Protein AF-A0A651DUS1-F1 (afdb_monomer_lite)

Foldseek 3Di:
DQQQLLAWEALCLLVAQLCCVVFVGDTDDPLVNGPNWFFDWDFDDPVCQQPPALLLLLLLLLCLQQEACQFDPPVDQHDFDLAKHVHCRSPVVFHCNLSNCLQPPPPAHLPDPPHPTPVPDDPVSNVSSRVSLVVLQAVLQLLLVLLSRDCPNDPSSVVLVVLLLLLLCQQLVVDQDDDQPDDRDPRPDQAPQFDTAFADDDDPDPPDGDHDNDPVQLALLSSLLSLLQRLLRHDPVCNQSSQNSSSSLVSLLVSQLSLLLLQQQLDLDDPDPDCPPPNPPPCPDDDPDDGPPDRSSCSSYDSHHSPNSNNSSAHEDPDPCQPQHPCCVSVVNVPVPDPDPVVVVSSCVSCPSVSGSDHQYDDNVSPPSPPSVSSVSSHIHGDDPVPDLFDKDWPAWDFTCFDLAFNKGWYQHNGDQPSDNLFFLLLGRPRHTIIMGGQWTKDWFQQLLLLDIAIAIEGELVRQQADDHPNHGNQDADPVLLGDEAEDEDSNFFFQLSMHYHQLDDECVQQVDPVCLFPPLSNAWDDDPQDNSPTHAGHADPPRSDGCHLASQADDPPGHLYYYEYHPQQFQQHPVLRQAGYHYAYQHEYEYEFAHQFWAQDVVHDGDDQAPDDQDPVNPCVLVGFHGDPLTLDSVRTRGHAAAYAYQAYAYHFSLAFRQDLVLLQVDLPPDQDSDSNCVNNVSPPFSSDHSNLSHWGWNDHWPPPDNTGDDDDDDIKDFAFPSLSRSNGHGDADSVRFGWIFDRPDSDDPVGIDGAPPDPVTDIADLQHQTDFTEHDEHAHEHAYEYAFEDDDVLFDSCPPLPRHPYQGEYQAYHYEAHYHYDYHRRRSSRTQFPQAHHSPDDRDNDGRRRRYDRYHYHYYYRCSCVVGPQHPVRVVVPDPDPDDDDPDDDQPCPRSSNLSSQVSDPPHPRD

Secondary structure (DSSP, 8-state):
-HHHHTEEE-S-TT--SSGGGT-S----BTTTTBS-SS--B----GGGGSTT-HHHHHHHHHHHHH--TT--TTSSPPP-SSS-BS-HHHHTT---HHHHHHHH-TTT-TTSTTS-GGGGS-HHHHHHHHHHHHHHHHHHHHHHHHHT--TTSSHHHHHHHHHHHHHHHHHTT--SSSSSTT----PPPPPTT---S-EEEE-SSTT-EEE---GGG--HHHHHHHHHHHHHHS-GGGHHHHHHHHHHHHHHHHHHHHHHHHHHTT--S---S-TTSS-GGG--SS-S---TT--TTGGG--SS-SSTTHHHHS--TT-TT-SS---TTGGGSTTTT---HHHHHHHHHHT-TT-PPPP----TT-S-GGG-HHHHHH--PBPPGGG-SS--EEEEE-S-S--SS--EEEEESSS-S----TT-TT----S-SEEEE-SEEEEEEEETTTTEEEEEEEEEHHHHHHSEETTEESS---TTS--EEEEE--TT-B-GGG-B--B-SS-HHHHSSHHHHHH-GGGS-B--SS-GGG-BBPPPPTTT---SGGGSSS--TT-B--EEEEESTT----TT--S--EEEEESS-EEEES-BS--BSSTT--B--SBSSPPPTTSTTGGG---B-TTTT-TTT-----EEEEES-EEEE-TT-----TTHHHH---TTS--TTHHHHHT-TTSTT--GGGGS--BSS------TTS----SS--EE-BSSSS-TTSPBPB-TTSPBEEE-TT-SS-GGGEEETTSSTT--BPPTTS-PPPPBPPP-EEEEEEEEEEPPPBTTB---TGGGSSEE-SB-SEEEEEEEEEEEEE-SSS---SS-SS-STTPPPPSS----S-BPPEEEEEE-GGGGTSPPPTTGGG-----SS--TT--PPPTT-HHHHHHHHTSTT----

pLDDT: mean 75.38, std 17.41, range [25.36, 97.81]

Sequence (913 aa):
TLARAATFQNLNIGNWGGINADYPLVISNFFNGTGTNGWEFEAPNRAAFNPGSPTMRALANLANYAGDPNGGSPSFPPVQDTFVHPYPSMAMWGDFSILRRILNSDDGGIADANFNGYNDLSPADKATLHTAACTLGMLAYNVDYMLKFDYTANANTTGDMRLLADRVLQLYGVGPRSVLGGAGYNIAAVPAGAPGGRPVTLDDNATNYDFNNEPDSFTPDNILYGLKLWRHRTAAANRPEFDRLIALAEIISTREQIIRDLRWGFRYDDVGAQPGCFDPSSITGGNFYGLADTESLGGLCTSYPKYPILYALFPGRDRSDRAGGTDNANLRDARDRAPATNYRAYIQGVNNANVVYREIAYDTTFNDLTNDSDISEIALRPRPRNNWVLPNANAGNGNNPTHPIEVRIKECLTALCDSVDPRTASGVSPDTGTLVQIPFKDSALMNGREMMSVRVLDIDLDLLRSSPYRGNFWMPVNGNDTGGVVYAFREDAVSEGAIVRPRSGGTWGACGNNTALQNNQNCRMRAGADNAYLSTDPPLNTTNGISPKPVDYAPDPDRRPHGFRLRKGAVLMRPNRAQSGLTFISDNPVYMQGNFNLHQTAPNGQRLEEFNELLNDNFNNFYNRTNLDRRFSRPDQDLWRPSEILADAITTLPDNYCDGTLEEGFLTAGNNGNAGNTTAKYNCAGNNSATSYLNQNRPRSLPQARNDTTMPSTARGQRWMRENPLDLTSPIRVTKDANPVKMSPDDWSEEGSREEYGLTNREVYYQFSDAKPRLGGTEVRQNAIVVSGLVPSRPRQSYGGLHNFPRFLTTWPRQFLTGSFIQLTFSRYATAPFDQSAWEPGELPAAAELINYYSPPDRRWGYDVGLQYAPAGPLASRFISAENTRNEFYSEPPADDPYMLTLCRAIPGSNCN

Radius of gyration: 30.15 Å; chains: 1; bounding box: 77×71×92 Å

Structure (mmCIF, N/CA/C/O backbone):
data_AF-A0A651DUS1-F1
#
_entry.id   AF-A0A651DUS1-F1
#
loop_
_atom_site.group_PDB
_atom_site.id
_atom_site.type_symbol
_atom_site.label_atom_id
_atom_site.label_alt_id
_atom_site.label_comp_id
_atom_site.label_asym_id
_atom_site.label_entity_id
_atom_site.label_seq_id
_atom_site.pdbx_PDB_ins_code
_atom_site.Cartn_x
_atom_site.Cartn_y
_atom_site.Cartn_z
_atom_site.occupancy
_atom_site.B_iso_or_equiv
_atom_site.auth_seq_id
_atom_site.auth_comp_id
_atom_site.auth_asym_id
_atom_site.auth_atom_id
_atom_site.pdbx_PDB_model_num
ATOM 1 N N . THR A 1 1 ? 4.165 9.658 -8.363 1.00 60.81 1 THR A N 1
ATOM 2 C CA . THR A 1 1 ? 3.331 10.114 -7.221 1.00 60.81 1 THR A CA 1
ATOM 3 C C . THR A 1 1 ? 2.097 9.226 -7.099 1.00 60.81 1 THR A C 1
ATOM 5 O O . THR A 1 1 ? 1.692 8.649 -8.103 1.00 60.81 1 THR A O 1
ATOM 8 N N . LEU A 1 2 ? 1.470 9.117 -5.917 1.00 69.00 2 LEU A N 1
ATOM 9 C CA . LEU A 1 2 ? 0.228 8.335 -5.727 1.00 69.00 2 LEU A CA 1
ATOM 10 C C . LEU A 1 2 ? -0.917 8.783 -6.653 1.00 69.00 2 LEU A C 1
ATOM 12 O O . LEU A 1 2 ? -1.710 7.961 -7.101 1.00 69.00 2 LEU A O 1
ATOM 16 N N . ALA A 1 3 ? -0.979 10.078 -6.981 1.00 74.19 3 ALA A N 1
ATOM 17 C CA . ALA A 1 3 ? -1.953 10.606 -7.931 1.00 74.19 3 ALA A CA 1
ATOM 18 C C . ALA A 1 3 ? -1.762 10.021 -9.342 1.00 74.19 3 ALA A C 1
ATOM 20 O O . ALA A 1 3 ? -2.735 9.576 -9.945 1.00 74.19 3 ALA A O 1
ATOM 21 N N . ARG A 1 4 ? -0.517 9.948 -9.838 1.00 77.94 4 ARG A N 1
ATOM 22 C CA . ARG A 1 4 ? -0.184 9.333 -11.137 1.00 77.94 4 ARG A CA 1
ATOM 23 C C . ARG A 1 4 ? -0.474 7.826 -11.153 1.00 77.94 4 ARG A C 1
ATOM 25 O O . ARG A 1 4 ? -1.018 7.325 -12.129 1.00 77.94 4 ARG A O 1
ATOM 32 N N . ALA A 1 5 ? -0.201 7.130 -10.048 1.00 83.31 5 ALA A N 1
ATOM 33 C CA . ALA A 1 5 ? -0.525 5.709 -9.906 1.00 83.31 5 ALA A CA 1
ATOM 34 C C . ALA A 1 5 ? -2.042 5.439 -9.943 1.00 83.31 5 ALA A C 1
ATOM 36 O O . ALA A 1 5 ? -2.469 4.421 -10.471 1.00 83.31 5 ALA A O 1
ATOM 37 N N . ALA A 1 6 ? -2.862 6.356 -9.422 1.00 87.06 6 ALA A N 1
ATOM 38 C CA . ALA A 1 6 ? -4.326 6.264 -9.428 1.00 87.06 6 ALA A CA 1
ATOM 39 C C . ALA A 1 6 ? -4.986 6.947 -10.646 1.00 87.06 6 ALA A C 1
ATOM 41 O O . ALA A 1 6 ? -6.191 7.206 -10.633 1.00 87.06 6 ALA A O 1
ATOM 42 N N . THR A 1 7 ? -4.195 7.291 -11.664 1.00 85.00 7 THR A N 1
ATOM 43 C CA . THR A 1 7 ? -4.650 7.922 -12.905 1.00 85.00 7 THR A CA 1
ATOM 44 C C . THR A 1 7 ? -4.389 6.974 -14.070 1.00 85.00 7 THR A C 1
ATOM 46 O O . THR A 1 7 ? -3.244 6.614 -14.331 1.00 85.00 7 THR A O 1
ATOM 49 N N . PHE A 1 8 ? -5.451 6.585 -14.766 1.00 87.38 8 PHE A N 1
ATOM 50 C CA . PHE A 1 8 ? -5.455 5.612 -15.850 1.00 87.38 8 PHE A CA 1
ATOM 51 C C . PHE A 1 8 ? -5.741 6.315 -17.168 1.00 87.38 8 PHE A C 1
ATOM 53 O O . PHE A 1 8 ? -6.724 7.045 -17.286 1.00 87.38 8 PHE A O 1
ATOM 60 N N . GLN A 1 9 ? -4.898 6.078 -18.166 1.00 83.06 9 GLN A N 1
ATOM 61 C CA . GLN A 1 9 ? -5.040 6.645 -19.505 1.00 83.06 9 GLN A CA 1
ATOM 62 C C . GLN A 1 9 ? -4.767 5.574 -20.551 1.00 83.06 9 GLN A C 1
ATOM 64 O O . GLN A 1 9 ? -3.975 4.674 -20.292 1.00 83.06 9 GLN A O 1
ATOM 69 N N . ASN A 1 10 ? -5.375 5.674 -21.733 1.00 81.31 10 ASN A N 1
ATOM 70 C CA . ASN A 1 10 ? -5.013 4.778 -22.830 1.00 81.31 10 ASN A CA 1
ATOM 71 C C . ASN A 1 10 ? -3.606 5.131 -23.340 1.00 81.31 10 ASN A C 1
ATOM 73 O O . ASN A 1 10 ? -3.411 6.170 -23.972 1.00 81.31 10 ASN A O 1
ATOM 77 N N . LEU A 1 11 ? -2.633 4.266 -23.057 1.00 78.00 11 LEU A N 1
ATOM 78 C CA . LEU A 1 11 ? -1.240 4.430 -23.468 1.00 78.00 11 LEU A CA 1
ATOM 79 C C . LEU A 1 11 ? -1.055 4.193 -24.974 1.00 78.00 11 LEU A C 1
ATOM 81 O O . LEU A 1 11 ? -0.164 4.795 -25.560 1.00 78.00 11 LEU A O 1
ATOM 85 N N . ASN A 1 12 ? -1.920 3.403 -25.625 1.00 80.69 12 ASN A N 1
ATOM 86 C CA . ASN A 1 12 ? -1.886 3.179 -27.075 1.00 80.69 12 ASN A CA 1
ATOM 87 C C . ASN A 1 12 ? -2.891 4.064 -27.835 1.00 80.69 12 ASN A C 1
ATOM 89 O O . ASN A 1 12 ? -3.723 3.583 -28.611 1.00 80.69 12 ASN A O 1
ATOM 93 N N . ILE A 1 13 ? -2.849 5.377 -27.600 1.00 77.38 13 ILE A N 1
ATOM 94 C CA . ILE A 1 13 ? -3.833 6.316 -28.164 1.00 77.38 13 ILE A CA 1
ATOM 95 C C . ILE A 1 13 ? -3.790 6.406 -29.701 1.00 77.38 13 ILE A C 1
ATOM 97 O O . ILE A 1 13 ? -4.801 6.734 -30.319 1.00 77.38 13 ILE A O 1
ATOM 101 N N . GLY A 1 14 ? -2.654 6.094 -30.336 1.00 77.62 14 GLY A N 1
ATOM 102 C CA . GLY A 1 14 ? -2.517 6.111 -31.796 1.00 77.62 14 GLY A CA 1
ATOM 103 C C . GLY A 1 14 ? -2.794 4.781 -32.501 1.00 77.62 14 GLY A C 1
ATOM 104 O O . GLY A 1 14 ? -2.657 4.722 -33.722 1.00 77.62 14 GLY A O 1
ATOM 105 N N . ASN A 1 15 ? -3.221 3.735 -31.778 1.00 82.69 15 ASN A N 1
ATOM 106 C CA . ASN A 1 15 ? -3.435 2.393 -32.341 1.00 82.69 15 ASN A CA 1
ATOM 107 C C . ASN A 1 15 ? -2.172 1.856 -33.046 1.00 82.69 15 ASN A C 1
ATOM 109 O O . ASN A 1 15 ? -2.189 1.440 -34.209 1.00 82.69 15 ASN A O 1
ATOM 113 N N . TRP A 1 16 ? -1.056 1.919 -32.327 1.00 83.00 16 TRP A N 1
ATOM 114 C CA . TRP A 1 16 ? 0.252 1.495 -32.795 1.00 83.00 16 TRP A CA 1
ATOM 115 C C . TRP A 1 16 ? 0.489 0.002 -32.555 1.00 83.00 16 TRP A C 1
ATOM 117 O O . TRP A 1 16 ? -0.174 -0.618 -31.719 1.00 83.00 16 TRP A O 1
ATOM 127 N N . GLY A 1 17 ? 1.449 -0.572 -33.275 1.00 77.06 17 GLY A N 1
ATOM 128 C CA . GLY A 1 17 ? 2.018 -1.879 -32.947 1.00 77.06 17 GLY A CA 1
ATOM 129 C C . GLY A 1 17 ? 1.202 -3.099 -33.373 1.00 77.06 17 GLY A C 1
ATOM 130 O O . GLY A 1 17 ? 1.686 -4.208 -33.223 1.00 77.06 17 GLY A O 1
ATOM 131 N N . GLY A 1 18 ? -0.034 -2.939 -33.866 1.00 76.19 18 GLY A N 1
ATOM 132 C CA . GLY A 1 18 ? -0.893 -4.064 -34.293 1.00 76.19 18 GLY A CA 1
ATOM 133 C C . GLY A 1 18 ? -1.456 -4.934 -33.156 1.00 76.19 18 GLY A C 1
ATOM 134 O O . GLY A 1 18 ? -2.296 -5.793 -33.391 1.00 76.19 18 GLY A O 1
ATOM 135 N N . ILE A 1 19 ? -1.066 -4.656 -31.915 1.00 73.19 19 ILE A N 1
ATOM 136 C CA . ILE A 1 19 ? -1.353 -5.435 -30.702 1.00 73.19 19 ILE A CA 1
ATOM 137 C C . ILE A 1 19 ? -2.750 -5.225 -30.097 1.00 73.19 19 ILE A C 1
ATOM 139 O O . ILE A 1 19 ? -3.120 -5.899 -29.141 1.00 73.19 19 ILE A O 1
ATOM 143 N N . ASN A 1 20 ? -3.565 -4.317 -30.638 1.00 72.38 20 ASN A N 1
ATOM 144 C CA . ASN A 1 20 ? -4.848 -3.941 -30.027 1.00 72.38 20 ASN A CA 1
ATOM 145 C C . ASN A 1 20 ? -5.927 -5.034 -30.049 1.00 72.38 20 ASN A C 1
ATOM 147 O O . ASN A 1 20 ? -6.879 -4.952 -29.276 1.00 72.38 20 ASN A O 1
ATOM 151 N N . ALA A 1 21 ? -5.799 -6.050 -30.906 1.00 69.94 21 ALA A N 1
ATOM 152 C CA . ALA A 1 21 ? -6.686 -7.213 -30.862 1.00 69.94 21 ALA A CA 1
ATOM 153 C C . ALA A 1 21 ? -6.440 -8.066 -29.602 1.00 69.94 21 ALA A C 1
ATOM 155 O O . ALA A 1 21 ? -7.393 -8.551 -28.993 1.00 69.94 21 ALA A O 1
ATOM 156 N N . ASP A 1 22 ? -5.177 -8.188 -29.188 1.00 68.31 22 ASP A N 1
ATOM 157 C CA . ASP A 1 22 ? -4.763 -8.982 -28.029 1.00 68.31 22 ASP A CA 1
ATOM 158 C C . ASP A 1 22 ? -4.782 -8.169 -26.724 1.00 68.31 22 ASP A C 1
ATOM 160 O O . ASP A 1 22 ? -5.111 -8.705 -25.662 1.00 68.31 22 ASP A O 1
ATOM 164 N N . TYR A 1 23 ? -4.493 -6.866 -26.809 1.00 74.00 23 TYR A N 1
ATOM 165 C CA . TYR A 1 23 ? -4.450 -5.914 -25.694 1.00 74.00 23 TYR A CA 1
ATOM 166 C C . TYR A 1 23 ? -5.392 -4.737 -25.981 1.00 74.00 23 TYR A C 1
ATOM 168 O O . TYR A 1 23 ? -4.940 -3.644 -26.325 1.00 74.00 23 TYR A O 1
ATOM 176 N N . PRO A 1 24 ? -6.716 -4.921 -25.838 1.00 61.84 24 PRO A N 1
ATOM 177 C CA . PRO A 1 24 ? -7.699 -3.904 -26.218 1.00 61.84 24 PRO A CA 1
ATOM 178 C C . PRO A 1 24 ? -7.652 -2.638 -25.348 1.00 61.84 24 PRO A C 1
ATOM 180 O O . PRO A 1 24 ? -8.276 -1.635 -25.694 1.00 61.84 24 PRO A O 1
ATOM 183 N N . LEU A 1 25 ? -6.950 -2.672 -24.209 1.00 68.94 25 LEU A N 1
ATOM 184 C CA . LEU A 1 25 ? -6.813 -1.538 -23.303 1.00 68.94 25 LEU A CA 1
ATOM 185 C C . LEU A 1 25 ? -5.480 -1.591 -22.549 1.00 68.94 25 LEU A C 1
ATOM 187 O O . LEU A 1 25 ? -5.292 -2.450 -21.692 1.00 68.94 25 LEU A O 1
ATOM 191 N N . VAL A 1 26 ? -4.581 -0.638 -22.811 1.00 72.75 26 VAL A N 1
ATOM 192 C CA . VAL A 1 26 ? -3.295 -0.528 -22.101 1.00 72.75 26 VAL A CA 1
ATOM 193 C C . VAL A 1 26 ? -3.309 0.721 -21.251 1.00 72.75 26 VAL A C 1
ATOM 195 O O . VAL A 1 26 ? -3.179 1.833 -21.748 1.00 72.75 26 VAL A O 1
ATOM 198 N N . ILE A 1 27 ? -3.521 0.518 -19.959 1.00 72.94 27 ILE A N 1
ATOM 199 C CA . ILE A 1 27 ? -3.830 1.593 -19.005 1.00 72.94 27 ILE A CA 1
ATOM 200 C C . ILE A 1 27 ? -2.895 1.646 -17.805 1.00 72.94 27 ILE A C 1
ATOM 202 O O . ILE A 1 27 ? -2.943 2.602 -17.033 1.00 72.94 27 ILE A O 1
ATOM 206 N N . SER A 1 28 ? -2.040 0.637 -17.674 1.00 86.94 28 SER A N 1
ATOM 207 C CA . SER A 1 28 ? -1.075 0.491 -16.594 1.00 86.94 28 SER A CA 1
ATOM 208 C C . SER A 1 28 ? 0.322 0.414 -17.179 1.00 86.94 28 SER A C 1
ATOM 210 O O . SER A 1 28 ? 0.547 -0.310 -18.149 1.00 86.94 28 SER A O 1
ATOM 212 N N . ASN A 1 29 ? 1.255 1.137 -16.575 1.00 84.44 29 ASN A N 1
ATOM 213 C CA . ASN A 1 29 ? 2.681 0.999 -16.818 1.00 84.44 29 ASN A CA 1
ATOM 214 C C . ASN A 1 29 ? 3.400 0.959 -15.458 1.00 84.44 29 ASN A C 1
ATOM 216 O O . ASN A 1 29 ? 3.602 1.984 -14.801 1.00 84.44 29 ASN A O 1
ATOM 220 N N . PHE A 1 30 ? 3.773 -0.250 -15.031 1.00 86.44 30 PHE A N 1
ATOM 221 C CA . PHE A 1 30 ? 4.475 -0.502 -13.770 1.00 86.44 30 PHE A CA 1
ATOM 222 C C . PHE A 1 30 ? 5.919 0.018 -13.775 1.00 86.44 30 PHE A C 1
ATOM 224 O O . PHE A 1 30 ? 6.453 0.323 -12.712 1.00 86.44 30 PHE A O 1
ATOM 231 N N . PHE A 1 31 ? 6.518 0.212 -14.952 1.00 85.06 31 PHE A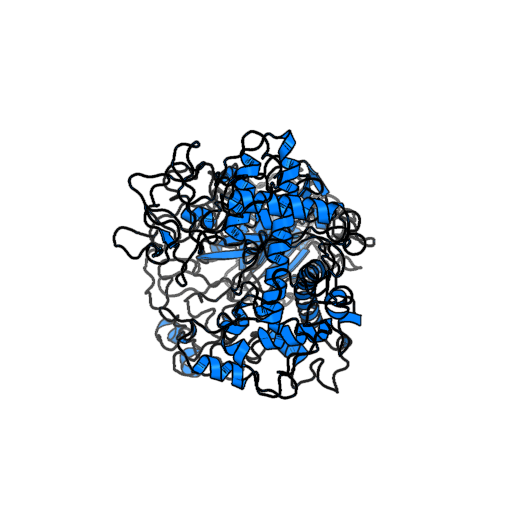 N 1
ATOM 232 C CA . PHE A 1 31 ? 7.879 0.727 -15.116 1.00 85.06 31 PHE A CA 1
ATOM 233 C C . PHE A 1 31 ? 7.983 2.239 -14.873 1.00 85.06 31 PHE A C 1
ATOM 235 O O . PHE A 1 31 ? 9.024 2.721 -14.420 1.00 85.06 31 PHE A O 1
ATOM 242 N N . ASN A 1 32 ? 6.905 2.989 -15.133 1.00 76.38 32 ASN A N 1
ATOM 243 C CA . ASN A 1 32 ? 6.836 4.438 -14.903 1.00 76.38 32 ASN A CA 1
ATOM 244 C C . ASN A 1 32 ? 5.833 4.856 -13.801 1.00 76.38 32 ASN A C 1
ATOM 246 O O . ASN A 1 32 ? 5.690 6.048 -13.515 1.00 76.38 32 ASN A O 1
ATOM 250 N N . GLY A 1 33 ? 5.135 3.895 -13.182 1.00 79.19 33 GLY A N 1
ATOM 251 C CA . GLY A 1 33 ? 4.197 4.125 -12.079 1.00 79.19 33 GLY A CA 1
ATOM 252 C C . GLY A 1 33 ? 2.897 4.836 -12.477 1.00 79.19 33 GLY A C 1
ATOM 253 O O . GLY A 1 33 ? 2.313 5.539 -11.646 1.00 79.19 33 GLY A O 1
ATOM 254 N N . THR A 1 34 ? 2.457 4.703 -13.732 1.00 79.50 34 THR A N 1
ATOM 255 C CA . THR A 1 34 ? 1.201 5.290 -14.239 1.00 79.50 34 THR A CA 1
ATOM 256 C C . THR A 1 34 ? 0.094 4.246 -14.246 1.00 79.50 34 THR A C 1
ATOM 258 O O . THR A 1 34 ? 0.290 3.161 -14.788 1.00 79.50 34 THR A O 1
ATOM 261 N N . GLY A 1 35 ? -1.065 4.565 -13.662 1.00 85.50 35 GLY A N 1
ATOM 262 C CA . GLY A 1 35 ? -2.218 3.659 -13.657 1.00 85.50 35 GLY A CA 1
ATOM 263 C C . GLY A 1 35 ? -1.918 2.303 -13.012 1.00 85.50 35 GLY A C 1
ATOM 264 O O . GLY A 1 35 ? -2.227 1.263 -13.579 1.00 85.50 35 GLY A O 1
ATOM 265 N N . THR A 1 36 ? -1.263 2.282 -11.856 1.00 88.88 36 THR A N 1
ATOM 266 C CA . THR A 1 36 ? -0.846 1.054 -11.154 1.00 88.88 36 THR A CA 1
ATOM 267 C C . THR A 1 36 ? -1.645 0.777 -9.878 1.00 88.88 36 THR A C 1
ATOM 269 O O . THR A 1 36 ? -1.333 -0.164 -9.155 1.00 88.88 36 THR A O 1
ATOM 272 N N . ASN A 1 37 ? -2.660 1.589 -9.564 1.00 90.75 37 ASN A N 1
ATOM 273 C CA . ASN A 1 37 ? -3.362 1.532 -8.283 1.00 90.75 37 ASN A CA 1
ATOM 274 C C . ASN A 1 37 ? -4.880 1.707 -8.429 1.00 90.75 37 ASN A C 1
ATOM 276 O O . ASN A 1 37 ? -5.355 2.799 -8.746 1.00 90.75 37 ASN A O 1
ATOM 280 N N . GLY A 1 38 ? -5.630 0.640 -8.140 1.00 91.06 38 GLY A N 1
ATOM 281 C CA . GLY A 1 38 ? -7.093 0.670 -8.046 1.00 91.06 38 GLY A CA 1
ATOM 282 C C . GLY A 1 38 ? -7.861 0.158 -9.270 1.00 91.06 38 GLY A C 1
ATOM 283 O O . GLY A 1 38 ? -9.081 0.291 -9.303 1.00 91.06 38 GLY A O 1
ATOM 284 N N . TRP A 1 39 ? -7.185 -0.425 -10.267 1.00 91.88 39 TRP A N 1
ATOM 285 C CA . TRP A 1 39 ? -7.840 -1.061 -11.420 1.00 91.88 39 TRP A CA 1
ATOM 286 C C . TRP A 1 39 ? -7.927 -2.576 -11.246 1.00 91.88 39 TRP A C 1
ATOM 288 O O . TRP A 1 39 ? -6.975 -3.194 -10.772 1.00 91.88 39 TRP A O 1
ATOM 298 N N . GLU A 1 40 ? -9.054 -3.182 -11.627 1.00 92.56 40 GLU A N 1
ATOM 299 C CA . GLU A 1 40 ? -9.243 -4.633 -11.522 1.00 92.56 40 GLU A CA 1
ATOM 300 C C . GLU A 1 40 ? -8.519 -5.370 -12.658 1.00 92.56 40 GLU A C 1
ATOM 302 O O . GLU A 1 40 ? -8.736 -5.094 -13.841 1.00 92.56 40 GLU A O 1
ATOM 307 N N . PHE A 1 41 ? -7.689 -6.342 -12.290 1.00 92.69 41 PHE A N 1
ATOM 308 C CA . PHE A 1 41 ? -7.011 -7.254 -13.208 1.00 92.69 41 PHE A CA 1
ATOM 309 C C . PHE A 1 41 ? -7.651 -8.644 -13.179 1.00 92.69 41 PHE A C 1
ATOM 311 O O . PHE A 1 41 ? -8.403 -9.003 -12.270 1.00 92.69 41 PHE A O 1
ATOM 318 N N . GLU A 1 42 ? -7.355 -9.442 -14.198 1.00 92.12 42 GLU A N 1
ATOM 319 C CA . GLU A 1 42 ? -7.569 -10.882 -14.151 1.00 92.12 42 GLU A CA 1
ATOM 320 C C . GLU A 1 42 ? -6.806 -11.520 -12.983 1.00 92.12 42 GLU A C 1
ATOM 322 O O . GLU A 1 42 ? -5.752 -11.046 -12.568 1.00 92.12 42 GLU A O 1
ATOM 327 N N . ALA A 1 43 ? -7.355 -12.613 -12.454 1.00 92.06 43 ALA A N 1
ATOM 328 C CA . ALA A 1 43 ? -6.728 -13.393 -11.397 1.00 92.06 43 ALA A CA 1
ATOM 329 C C . ALA A 1 43 ? -6.171 -14.703 -11.977 1.00 92.06 43 ALA A C 1
ATOM 331 O O . ALA A 1 43 ? -6.803 -15.281 -12.871 1.00 92.06 43 ALA A O 1
ATOM 332 N N . PRO A 1 44 ? -5.039 -15.211 -11.457 1.00 93.06 44 PRO A N 1
ATOM 333 C CA . PRO A 1 44 ? -4.470 -16.473 -11.909 1.00 93.06 44 PRO A CA 1
ATOM 334 C C . PRO A 1 44 ? -5.445 -17.624 -11.640 1.00 93.06 44 PRO A C 1
ATOM 336 O O . PRO A 1 44 ? -5.997 -17.778 -10.546 1.00 93.06 44 PRO A O 1
ATOM 339 N N . ASN A 1 45 ? -5.673 -18.455 -12.655 1.00 91.38 45 ASN A N 1
ATOM 340 C CA . ASN A 1 45 ? -6.529 -19.628 -12.517 1.00 91.38 45 ASN A CA 1
ATOM 341 C C . ASN A 1 45 ? -5.786 -20.776 -11.799 1.00 91.38 45 ASN A C 1
ATOM 343 O O . ASN A 1 45 ? -4.569 -20.756 -11.627 1.00 91.38 45 ASN A O 1
ATOM 347 N N . ARG A 1 46 ? -6.510 -21.825 -11.390 1.00 89.38 46 ARG A N 1
ATOM 348 C CA . ARG A 1 46 ? -5.908 -22.976 -10.691 1.00 89.38 46 ARG A CA 1
ATOM 349 C C . ARG A 1 46 ? -4.828 -23.692 -11.516 1.00 89.38 46 ARG A C 1
ATOM 351 O O . ARG A 1 46 ? -3.884 -24.214 -10.921 1.00 89.38 46 ARG A O 1
ATOM 358 N N . ALA A 1 47 ? -4.970 -23.749 -12.840 1.00 89.50 47 ALA A N 1
ATOM 359 C CA . ALA A 1 47 ? -4.038 -24.450 -13.723 1.00 89.50 47 ALA A CA 1
ATOM 360 C C . ALA A 1 47 ? -2.677 -23.744 -13.818 1.00 89.50 47 ALA A C 1
ATOM 362 O O . ALA A 1 47 ? -1.662 -24.424 -13.956 1.00 89.50 47 ALA A O 1
ATOM 363 N N . ALA A 1 48 ? -2.640 -22.420 -13.620 1.00 89.25 48 ALA A N 1
ATOM 364 C CA . ALA A 1 48 ? -1.402 -21.646 -13.535 1.00 89.25 48 ALA A CA 1
ATOM 365 C C . ALA A 1 48 ? -0.465 -22.145 -12.419 1.00 89.25 48 ALA A C 1
ATOM 367 O O . ALA A 1 48 ? 0.742 -21.960 -12.506 1.00 89.25 48 ALA A O 1
ATOM 368 N N . PHE A 1 49 ? -0.988 -22.838 -11.400 1.00 89.25 49 PHE A N 1
ATOM 369 C CA . PHE A 1 49 ? -0.202 -23.395 -10.290 1.00 89.25 49 PHE A CA 1
ATOM 370 C C . PHE A 1 49 ? 0.151 -24.880 -10.455 1.00 89.25 49 PHE A C 1
ATOM 372 O O . PHE A 1 49 ? 0.529 -25.540 -9.486 1.00 89.25 49 PHE A O 1
ATOM 379 N N . ASN A 1 50 ? -0.015 -25.449 -11.650 1.00 84.69 50 ASN A N 1
ATOM 380 C CA . ASN A 1 50 ? 0.429 -26.814 -11.917 1.00 84.69 50 ASN A CA 1
ATOM 381 C C . ASN A 1 50 ? 1.964 -26.872 -12.028 1.00 84.69 50 ASN A C 1
ATOM 383 O O . ASN A 1 50 ? 2.570 -25.944 -12.570 1.00 84.69 50 ASN A O 1
ATOM 387 N N . PRO A 1 51 ? 2.610 -27.953 -11.550 1.00 79.25 51 PRO A N 1
ATOM 388 C CA . PRO A 1 51 ? 4.051 -28.118 -11.689 1.00 79.25 51 PRO A CA 1
ATOM 389 C C . PRO A 1 51 ? 4.508 -27.933 -13.138 1.00 79.25 51 PRO A C 1
ATOM 391 O O . PRO A 1 51 ? 3.938 -28.508 -14.062 1.00 79.25 51 PRO A O 1
ATOM 394 N N . GLY A 1 52 ? 5.542 -27.115 -13.326 1.00 76.69 52 GLY A N 1
ATOM 395 C CA . GLY A 1 52 ? 6.123 -26.857 -14.640 1.00 76.69 52 GLY A CA 1
ATOM 396 C C . GLY A 1 52 ? 5.383 -25.836 -15.506 1.00 76.69 52 GLY A C 1
ATOM 397 O O . GLY A 1 52 ? 5.888 -25.566 -16.587 1.00 76.69 52 GLY A O 1
ATOM 398 N N . SER A 1 53 ? 4.271 -25.231 -15.072 1.00 85.94 53 SER A N 1
ATOM 399 C CA . SER A 1 53 ? 3.671 -24.100 -15.803 1.00 85.94 53 SER A CA 1
ATOM 400 C C . SER A 1 53 ? 4.636 -22.899 -15.889 1.00 85.94 53 SER A C 1
ATOM 402 O O . SER A 1 53 ? 5.496 -22.746 -15.007 1.00 85.94 53 SER A O 1
ATOM 404 N N . PRO A 1 54 ? 4.501 -22.009 -16.892 1.00 88.44 54 PRO A N 1
ATOM 405 C CA . PRO A 1 54 ? 5.275 -20.767 -16.968 1.00 88.44 54 PRO A CA 1
ATOM 406 C C . PRO A 1 54 ? 5.171 -19.920 -15.693 1.00 88.44 54 PRO A C 1
ATOM 408 O O . PRO A 1 54 ? 6.189 -19.482 -15.155 1.00 88.44 54 PRO A O 1
ATOM 411 N N . THR A 1 55 ? 3.966 -19.778 -15.128 1.00 90.38 55 THR A N 1
ATOM 412 C CA . THR A 1 55 ? 3.749 -19.054 -13.865 1.00 90.38 55 THR A CA 1
ATOM 413 C C . THR A 1 55 ? 4.536 -19.672 -12.711 1.00 90.38 55 THR A C 1
ATOM 415 O O . THR A 1 55 ? 5.197 -18.949 -11.969 1.00 90.38 55 THR A O 1
ATOM 418 N N . MET A 1 56 ? 4.544 -21.002 -12.570 1.00 87.62 56 MET A N 1
ATOM 419 C CA . MET A 1 56 ? 5.317 -21.668 -11.516 1.00 87.62 56 MET A CA 1
ATOM 420 C C . MET A 1 56 ? 6.829 -21.554 -11.729 1.00 87.62 56 MET A C 1
ATOM 422 O O . MET A 1 56 ? 7.576 -21.497 -10.750 1.00 87.62 56 MET A O 1
ATOM 426 N N . ARG A 1 57 ? 7.304 -21.507 -12.981 1.00 84.94 57 ARG A N 1
ATOM 427 C CA . ARG A 1 57 ? 8.718 -21.234 -13.281 1.00 84.94 57 ARG A CA 1
ATOM 428 C C . ARG A 1 57 ? 9.108 -19.814 -12.869 1.00 84.94 57 ARG A C 1
ATOM 430 O O . ARG A 1 57 ? 10.094 -19.654 -12.152 1.00 84.94 57 ARG A O 1
ATOM 437 N N . ALA A 1 58 ? 8.298 -18.819 -13.224 1.00 88.38 58 ALA A N 1
ATOM 438 C CA . ALA A 1 58 ? 8.528 -17.423 -12.855 1.00 88.38 58 ALA A CA 1
ATOM 439 C C . ALA A 1 58 ? 8.449 -17.189 -11.333 1.00 88.38 58 ALA A C 1
ATOM 441 O O . ALA A 1 58 ? 9.293 -16.492 -10.771 1.00 88.38 58 ALA A O 1
ATOM 442 N N . LEU A 1 59 ? 7.500 -17.825 -10.637 1.00 90.69 59 LEU A N 1
ATOM 443 C CA . LEU A 1 59 ? 7.403 -17.766 -9.173 1.00 90.69 59 LEU A CA 1
ATOM 444 C C . LEU A 1 59 ? 8.625 -18.381 -8.486 1.00 90.69 59 LEU A C 1
ATOM 446 O O . LEU A 1 59 ? 9.117 -17.822 -7.508 1.00 90.69 59 LEU A O 1
ATOM 450 N N . ALA A 1 60 ? 9.146 -19.497 -9.004 1.00 84.88 60 ALA A N 1
ATOM 451 C CA . ALA A 1 60 ? 10.378 -20.092 -8.491 1.00 84.88 60 ALA A CA 1
ATOM 452 C C . ALA A 1 60 ? 11.583 -19.159 -8.689 1.00 84.88 60 ALA A C 1
ATOM 454 O O . ALA A 1 60 ? 12.405 -19.015 -7.783 1.00 84.88 60 ALA A O 1
ATOM 455 N N . ASN A 1 61 ? 11.664 -18.480 -9.837 1.00 84.75 61 ASN A N 1
ATOM 456 C CA . ASN A 1 61 ? 12.695 -17.475 -10.090 1.00 84.75 61 ASN A CA 1
ATOM 457 C C . ASN A 1 61 ? 12.599 -16.311 -9.095 1.00 84.75 61 ASN A C 1
ATOM 459 O O . ASN A 1 61 ? 13.600 -15.960 -8.470 1.00 84.75 61 ASN A O 1
ATOM 463 N N . LEU A 1 62 ? 11.397 -15.764 -8.890 1.00 88.62 62 LEU A N 1
ATOM 464 C CA . LEU A 1 62 ? 11.149 -14.691 -7.924 1.00 88.62 62 LEU A CA 1
ATOM 465 C C . LEU A 1 62 ? 11.534 -15.105 -6.500 1.00 88.62 62 LEU A C 1
ATOM 467 O O . LEU A 1 62 ? 12.258 -14.384 -5.818 1.00 88.62 62 LEU A O 1
ATOM 471 N N . ALA A 1 63 ? 11.102 -16.289 -6.075 1.00 87.31 63 ALA A N 1
ATOM 472 C CA . ALA A 1 63 ? 11.403 -16.833 -4.760 1.00 87.31 63 ALA A CA 1
ATOM 473 C C . ALA A 1 63 ? 12.907 -17.006 -4.512 1.00 87.31 63 ALA A C 1
ATOM 475 O O . ALA A 1 63 ? 13.398 -16.679 -3.437 1.00 87.31 63 ALA A O 1
ATOM 476 N N . ASN A 1 64 ? 13.654 -17.498 -5.502 1.00 80.88 64 ASN A N 1
ATOM 477 C CA . ASN A 1 64 ? 15.100 -17.693 -5.378 1.00 80.88 64 ASN A CA 1
ATOM 478 C C . ASN A 1 64 ? 15.885 -16.372 -5.432 1.00 80.88 64 ASN A C 1
ATOM 480 O O . ASN A 1 64 ? 16.980 -16.286 -4.867 1.00 80.88 64 ASN A O 1
ATOM 484 N N . TYR A 1 65 ? 15.333 -15.358 -6.103 1.00 82.00 65 TYR A N 1
ATOM 485 C CA . TYR A 1 65 ? 15.943 -14.038 -6.233 1.00 82.00 65 TYR A CA 1
ATOM 486 C C . TYR A 1 65 ? 15.708 -13.154 -4.998 1.00 82.00 65 TYR A C 1
ATOM 488 O O . TYR A 1 65 ? 16.652 -12.554 -4.487 1.00 82.00 65 TYR A O 1
ATOM 496 N N . ALA A 1 66 ? 14.464 -13.090 -4.512 1.00 85.88 66 ALA A N 1
ATOM 497 C CA . ALA A 1 66 ? 14.016 -12.136 -3.493 1.00 85.88 66 ALA A CA 1
ATOM 498 C C . ALA A 1 66 ? 13.502 -12.787 -2.191 1.00 85.88 66 ALA A C 1
ATOM 500 O O . ALA A 1 66 ? 13.011 -12.097 -1.300 1.00 85.88 66 ALA A O 1
ATOM 501 N N . GLY A 1 67 ? 13.606 -14.111 -2.054 1.00 87.19 67 GLY A N 1
ATOM 502 C CA . GLY A 1 67 ? 13.295 -14.827 -0.817 1.00 87.19 67 GLY A CA 1
ATOM 503 C C . GLY A 1 67 ? 14.551 -15.317 -0.106 1.00 87.19 67 GLY A C 1
ATOM 504 O O . GLY A 1 67 ? 15.371 -16.028 -0.694 1.00 87.19 67 GLY A O 1
ATOM 505 N N . ASP A 1 68 ? 14.683 -14.984 1.174 1.00 87.38 68 ASP A N 1
ATOM 506 C CA . ASP A 1 68 ? 15.714 -15.529 2.050 1.00 87.38 68 ASP A CA 1
ATOM 507 C C . ASP A 1 68 ? 15.217 -16.865 2.635 1.00 87.38 68 ASP A C 1
ATOM 509 O O . ASP A 1 68 ? 14.165 -16.888 3.271 1.00 87.38 68 ASP A O 1
ATOM 513 N N . PRO A 1 69 ? 15.918 -17.998 2.445 1.00 83.88 69 PRO A N 1
ATOM 514 C CA . PRO A 1 69 ? 15.465 -19.275 2.997 1.00 83.88 69 PRO A CA 1
ATOM 515 C C . PRO A 1 69 ? 15.463 -19.310 4.531 1.00 83.88 69 PRO A C 1
ATOM 517 O O . PRO A 1 69 ? 14.741 -20.118 5.104 1.00 83.88 69 PRO A O 1
ATOM 520 N N . ASN A 1 70 ? 16.228 -18.426 5.181 1.00 87.19 70 ASN A N 1
ATOM 521 C CA . ASN A 1 70 ? 16.233 -18.256 6.636 1.00 87.19 70 ASN A CA 1
ATOM 522 C C . ASN A 1 70 ? 15.366 -17.060 7.094 1.00 87.19 70 ASN A C 1
ATOM 524 O O . ASN A 1 70 ? 15.300 -16.764 8.288 1.00 87.19 70 ASN A O 1
ATOM 528 N N . GLY A 1 71 ? 14.723 -16.353 6.155 1.00 85.94 71 GLY A N 1
ATOM 529 C CA . GLY A 1 71 ? 13.809 -15.238 6.416 1.00 85.94 71 GLY A CA 1
ATOM 530 C C . GLY A 1 71 ? 12.359 -15.682 6.644 1.00 85.94 71 GLY A C 1
ATOM 531 O O . GLY A 1 71 ? 12.054 -16.869 6.717 1.00 85.94 71 GLY A O 1
ATOM 532 N N . GLY A 1 72 ? 11.435 -14.718 6.741 1.00 74.31 72 GLY A N 1
ATOM 533 C CA . GLY A 1 72 ? 9.987 -14.983 6.787 1.00 74.31 72 GLY A CA 1
ATOM 534 C C . GLY A 1 72 ? 9.377 -15.260 8.172 1.00 74.31 72 GLY A C 1
ATOM 535 O O . GLY A 1 72 ? 8.247 -15.745 8.259 1.00 74.31 72 GLY A O 1
ATOM 536 N N . SER A 1 73 ? 10.081 -14.947 9.265 1.00 75.12 73 SER A N 1
ATOM 537 C CA . SER A 1 73 ? 9.483 -14.877 10.613 1.00 75.12 73 SER A CA 1
ATOM 538 C C . SER A 1 73 ? 8.293 -13.892 10.633 1.00 75.12 73 SER A C 1
ATOM 540 O O . SER A 1 73 ? 8.336 -12.891 9.921 1.00 75.12 73 SER A O 1
ATOM 542 N N . PRO A 1 74 ? 7.223 -14.116 11.427 1.00 65.50 74 PRO A N 1
ATOM 543 C CA . PRO A 1 74 ? 7.011 -15.213 12.376 1.00 65.50 74 PRO A CA 1
ATOM 544 C C . PRO A 1 74 ? 6.380 -16.466 11.755 1.00 65.50 74 PRO A C 1
ATOM 546 O O . PRO A 1 74 ? 6.066 -17.402 12.488 1.00 65.50 74 PRO A O 1
ATOM 549 N N . SER A 1 75 ? 6.173 -16.504 10.434 1.00 70.81 75 SER A N 1
ATOM 550 C CA . SER A 1 75 ? 5.636 -17.695 9.758 1.00 70.81 75 SER A CA 1
ATOM 551 C C . SER A 1 75 ? 6.559 -18.911 9.916 1.00 70.81 75 SER A C 1
ATOM 553 O O . SER A 1 75 ? 6.096 -20.045 9.806 1.00 70.81 75 SER A O 1
ATOM 555 N N . PHE A 1 76 ? 7.839 -18.673 10.230 1.00 74.06 76 PHE A N 1
ATOM 556 C CA . PHE A 1 76 ? 8.864 -19.683 10.500 1.00 74.06 76 PHE A CA 1
ATOM 557 C C . PHE A 1 76 ? 9.604 -19.411 11.811 1.00 74.06 76 PHE A C 1
ATOM 559 O O . PHE A 1 76 ? 9.625 -18.264 12.274 1.00 74.06 76 PHE A O 1
ATOM 566 N N . PRO A 1 77 ? 10.257 -20.439 12.392 1.00 83.12 77 PRO A N 1
ATOM 567 C CA . PRO A 1 77 ? 11.200 -20.244 13.481 1.00 83.12 77 PRO A CA 1
ATOM 568 C C . PRO A 1 77 ? 12.298 -19.253 13.061 1.00 83.12 77 PRO A C 1
ATOM 570 O O . PRO A 1 77 ? 13.023 -19.523 12.104 1.00 83.12 77 PRO A O 1
ATOM 573 N N . PRO A 1 78 ? 12.433 -18.105 13.742 1.00 89.00 78 PRO A N 1
ATOM 574 C CA . PRO A 1 78 ? 13.461 -17.132 13.405 1.00 89.00 78 PRO A CA 1
ATOM 575 C C . PRO A 1 78 ? 14.866 -17.707 13.623 1.00 89.00 78 PRO A C 1
ATOM 577 O O . PRO A 1 78 ? 15.148 -18.308 14.663 1.00 89.00 78 PRO A O 1
ATOM 580 N N . VAL A 1 79 ? 15.758 -17.476 12.658 1.00 90.25 79 VAL A N 1
ATOM 581 C CA . VAL A 1 79 ? 17.174 -17.860 12.727 1.00 90.25 79 VAL A CA 1
ATOM 582 C C . VAL A 1 79 ? 17.999 -16.646 13.140 1.00 90.25 79 VAL A C 1
ATOM 584 O O . VAL A 1 79 ? 17.934 -15.607 12.495 1.00 90.25 79 VAL A O 1
ATOM 587 N N . GLN A 1 80 ? 18.776 -16.769 14.219 1.00 91.62 80 GLN A N 1
ATOM 588 C CA . GLN A 1 80 ? 19.703 -15.727 14.666 1.00 91.62 80 GLN A CA 1
ATOM 589 C C . GLN A 1 80 ? 21.143 -16.237 14.596 1.00 91.62 80 GLN A C 1
ATOM 591 O O . GLN A 1 80 ? 21.611 -16.930 15.503 1.00 91.62 80 GLN A O 1
ATOM 596 N N . ASP A 1 81 ? 21.844 -15.878 13.522 1.00 90.56 81 ASP A N 1
ATOM 597 C CA . ASP A 1 81 ? 23.227 -16.272 13.261 1.00 90.56 81 ASP A CA 1
ATOM 598 C C . ASP A 1 81 ? 24.137 -15.043 13.028 1.00 90.56 81 ASP A C 1
ATOM 600 O O . ASP A 1 81 ? 23.996 -14.024 13.706 1.00 90.56 81 ASP A O 1
ATOM 604 N N . THR A 1 82 ? 25.146 -15.150 12.159 1.00 87.56 82 THR A N 1
ATOM 605 C CA . THR A 1 82 ? 26.053 -14.043 11.812 1.00 87.56 82 THR A CA 1
ATOM 606 C C . THR A 1 82 ? 25.525 -13.127 10.702 1.00 87.56 82 THR A C 1
ATOM 608 O O . THR A 1 82 ? 26.218 -12.178 10.332 1.00 87.56 82 THR A O 1
ATOM 611 N N . PHE A 1 83 ? 24.332 -13.389 10.168 1.00 85.94 83 PHE A N 1
ATOM 612 C CA . PHE A 1 83 ? 23.669 -12.623 9.120 1.00 85.94 83 PHE A CA 1
ATOM 613 C C . PHE A 1 83 ? 22.368 -11.979 9.622 1.00 85.94 83 PHE A C 1
ATOM 615 O O . PHE A 1 83 ? 21.876 -12.247 10.717 1.00 85.94 83 PHE A O 1
ATOM 622 N N . VAL A 1 84 ? 21.852 -11.050 8.815 1.00 87.25 84 VAL A N 1
ATOM 623 C CA . VAL A 1 84 ? 20.539 -10.424 9.009 1.00 87.25 84 VAL A CA 1
ATOM 624 C C . VAL A 1 84 ? 19.516 -11.192 8.175 1.00 87.25 84 VAL A C 1
ATOM 626 O O . VAL A 1 84 ? 19.792 -11.467 7.009 1.00 87.25 84 VAL A O 1
ATOM 629 N N . HIS A 1 85 ? 18.348 -11.474 8.748 1.00 88.94 85 HIS A N 1
ATOM 630 C CA . HIS A 1 85 ? 17.227 -12.165 8.115 1.00 88.94 85 HIS A CA 1
ATOM 631 C C . HIS A 1 85 ? 15.923 -11.349 8.251 1.00 88.94 85 HIS A C 1
ATOM 633 O O . HIS A 1 85 ? 15.639 -10.857 9.343 1.00 88.94 85 HIS A O 1
ATOM 639 N N . PRO A 1 86 ? 15.113 -11.204 7.184 1.00 88.69 86 PRO A N 1
ATOM 640 C CA . PRO A 1 86 ? 15.459 -11.557 5.811 1.00 88.69 86 PRO A CA 1
ATOM 641 C C . PRO A 1 86 ? 16.660 -10.734 5.326 1.00 88.69 86 PRO A C 1
ATOM 643 O O . PRO A 1 86 ? 16.849 -9.577 5.710 1.00 88.69 86 PRO A O 1
ATOM 646 N N . TYR A 1 87 ? 17.493 -11.345 4.489 1.00 85.56 87 TYR A N 1
ATOM 647 C CA . TYR A 1 87 ? 18.719 -10.717 4.023 1.00 85.56 87 TYR A CA 1
ATOM 648 C C . TYR A 1 87 ? 18.405 -9.417 3.258 1.00 85.56 87 TYR A C 1
ATOM 650 O O . TYR A 1 87 ? 17.688 -9.477 2.252 1.00 85.56 87 TYR A O 1
ATOM 658 N N . PRO A 1 88 ? 18.942 -8.243 3.669 1.00 81.81 88 PRO A N 1
ATOM 659 C CA . PRO A 1 88 ? 18.469 -6.936 3.197 1.00 81.81 88 PRO A CA 1
ATOM 660 C C . PRO A 1 88 ? 18.402 -6.782 1.678 1.00 81.81 88 PRO A C 1
ATOM 662 O O . PRO A 1 88 ? 17.506 -6.136 1.145 1.00 81.81 88 PRO A O 1
ATOM 665 N N . SER A 1 89 ? 19.333 -7.404 0.956 1.00 76.31 89 SER A N 1
ATOM 666 C CA . SER A 1 89 ? 19.358 -7.309 -0.504 1.00 76.31 89 SER A CA 1
ATOM 667 C C . SER A 1 89 ? 18.426 -8.238 -1.261 1.00 76.31 89 SER A C 1
ATOM 669 O O . SER A 1 89 ? 18.117 -7.952 -2.412 1.00 76.31 89 SER A O 1
ATOM 671 N N . MET A 1 90 ? 17.980 -9.327 -0.638 1.00 81.50 90 MET A N 1
ATOM 672 C CA . MET A 1 90 ? 16.904 -10.145 -1.190 1.00 81.50 90 MET A CA 1
ATOM 673 C C . MET A 1 90 ? 15.573 -9.426 -0.945 1.00 81.50 90 MET A C 1
ATOM 675 O O . MET A 1 90 ? 14.804 -9.219 -1.877 1.00 81.50 90 MET A O 1
ATOM 679 N N . ALA A 1 91 ? 15.376 -8.910 0.274 1.00 82.12 91 ALA A N 1
ATOM 680 C CA . ALA A 1 91 ? 14.149 -8.232 0.688 1.00 82.12 91 ALA A CA 1
ATOM 681 C C . ALA A 1 91 ? 13.956 -6.809 0.118 1.00 82.12 91 ALA A C 1
ATOM 683 O O . ALA A 1 91 ? 12.870 -6.237 0.265 1.00 82.12 91 ALA A O 1
ATOM 684 N N . MET A 1 92 ? 14.970 -6.208 -0.527 1.00 78.25 92 MET A N 1
ATOM 685 C CA . MET A 1 92 ? 14.834 -4.875 -1.143 1.00 78.25 92 MET A CA 1
ATOM 686 C C . MET A 1 92 ? 13.806 -4.859 -2.286 1.00 78.25 92 MET A C 1
ATOM 688 O O . MET A 1 92 ? 13.207 -3.824 -2.558 1.00 78.25 92 MET A O 1
ATOM 692 N N . TRP A 1 93 ? 13.583 -6.010 -2.927 1.00 78.31 93 TRP A N 1
ATOM 693 C CA . TRP A 1 93 ? 12.641 -6.192 -4.036 1.00 78.31 93 TRP A CA 1
ATOM 694 C C . TRP A 1 93 ? 11.246 -6.647 -3.569 1.00 78.31 93 TRP A C 1
ATOM 696 O O . TRP A 1 93 ? 10.390 -6.955 -4.394 1.00 78.31 93 TRP A O 1
ATOM 706 N N . GLY A 1 94 ? 11.024 -6.689 -2.251 1.00 84.69 94 GLY A N 1
ATOM 707 C CA . GLY A 1 94 ? 9.926 -7.401 -1.596 1.00 84.69 94 GLY A CA 1
ATOM 708 C C . GLY A 1 94 ? 10.446 -8.657 -0.896 1.00 84.69 94 GLY A C 1
ATOM 709 O O . GLY A 1 94 ? 11.365 -9.302 -1.393 1.00 84.69 94 GLY A O 1
ATOM 710 N N . ASP A 1 95 ? 9.897 -8.990 0.274 1.00 87.19 95 ASP A N 1
ATOM 711 C CA . ASP A 1 95 ? 10.287 -10.199 1.005 1.00 87.19 95 ASP A CA 1
ATOM 712 C C . ASP A 1 95 ? 9.471 -11.404 0.516 1.00 87.19 95 ASP A C 1
ATOM 714 O O . ASP A 1 95 ? 8.336 -11.624 0.937 1.00 87.19 95 ASP A O 1
ATOM 718 N N . PHE A 1 96 ? 10.066 -12.209 -0.366 1.00 90.25 96 PHE A N 1
ATOM 719 C CA . PHE A 1 96 ? 9.449 -13.430 -0.891 1.00 90.25 96 PHE A CA 1
ATOM 720 C C . PHE A 1 96 ? 9.926 -14.694 -0.161 1.00 90.25 96 PHE A C 1
ATOM 722 O O . PHE A 1 96 ? 9.843 -15.798 -0.705 1.00 90.25 96 PHE A O 1
ATOM 729 N N . SER A 1 97 ? 10.411 -14.574 1.081 1.00 88.44 97 SER A N 1
ATOM 730 C CA . SER A 1 97 ? 10.875 -15.719 1.885 1.00 88.44 97 SER A CA 1
ATOM 731 C C . SER A 1 97 ? 9.754 -16.738 2.128 1.00 88.44 97 SER A C 1
ATOM 733 O O . SER A 1 97 ? 9.960 -17.944 1.995 1.00 88.44 97 SER A O 1
ATOM 735 N N . ILE A 1 98 ? 8.524 -16.263 2.373 1.00 88.06 98 ILE A N 1
ATOM 736 C CA . ILE A 1 98 ? 7.338 -17.122 2.538 1.00 88.06 98 ILE A CA 1
ATOM 737 C C . ILE A 1 98 ? 7.041 -17.898 1.249 1.00 88.06 98 ILE A C 1
ATOM 739 O O . ILE A 1 98 ? 6.785 -19.105 1.312 1.00 88.06 98 ILE A O 1
ATOM 743 N N . LEU A 1 99 ? 7.124 -17.235 0.088 1.00 89.69 99 LEU A N 1
ATOM 744 C CA . LEU A 1 99 ? 6.977 -17.874 -1.222 1.00 89.69 99 LEU A CA 1
ATOM 745 C C . LEU A 1 99 ? 8.075 -18.921 -1.440 1.00 89.69 99 LEU A C 1
ATOM 747 O O . LEU A 1 99 ? 7.779 -20.048 -1.826 1.00 89.69 99 LEU A O 1
ATOM 751 N N . ARG A 1 100 ? 9.333 -18.591 -1.133 1.00 86.94 100 ARG A N 1
ATOM 752 C CA . ARG A 1 100 ? 10.458 -19.527 -1.238 1.00 86.94 100 ARG A CA 1
ATOM 753 C C . ARG A 1 100 ? 10.253 -20.780 -0.404 1.00 86.94 100 ARG A C 1
ATOM 755 O O . ARG A 1 100 ? 10.513 -21.868 -0.908 1.00 86.94 100 ARG A O 1
ATOM 762 N N . ARG A 1 101 ? 9.709 -20.656 0.804 1.00 85.12 101 ARG A N 1
ATOM 763 C CA . ARG A 1 101 ? 9.335 -21.808 1.634 1.00 85.12 101 ARG A CA 1
ATOM 764 C C . ARG A 1 101 ? 8.217 -22.640 1.005 1.00 85.12 101 ARG A C 1
ATOM 766 O O . ARG A 1 101 ? 8.343 -23.853 0.959 1.00 85.12 101 ARG A O 1
ATOM 773 N N . ILE A 1 102 ? 7.173 -22.008 0.460 1.00 84.62 102 ILE A N 1
ATOM 774 C CA . ILE A 1 102 ? 6.074 -22.723 -0.228 1.00 84.62 102 ILE A CA 1
ATOM 775 C C . ILE A 1 102 ? 6.604 -23.549 -1.412 1.00 84.62 102 ILE A C 1
ATOM 777 O O . ILE A 1 102 ? 6.096 -24.634 -1.704 1.00 84.62 102 ILE A O 1
ATOM 781 N N . LEU A 1 103 ? 7.617 -23.031 -2.110 1.00 82.50 103 LEU A N 1
ATOM 782 C CA . LEU A 1 103 ? 8.145 -23.656 -3.317 1.00 82.50 103 LEU A CA 1
ATOM 783 C C . LEU A 1 103 ? 9.257 -24.683 -3.058 1.00 82.50 103 LEU A C 1
ATOM 785 O O . LEU A 1 103 ? 9.290 -25.689 -3.762 1.00 82.50 103 LEU A O 1
ATOM 789 N N . ASN A 1 104 ? 10.138 -24.442 -2.081 1.00 71.88 104 ASN A N 1
ATOM 790 C CA . ASN A 1 104 ? 11.413 -25.154 -1.919 1.00 71.88 104 ASN A CA 1
ATOM 791 C C . ASN A 1 104 ? 11.580 -25.888 -0.569 1.00 71.88 104 ASN A C 1
ATOM 793 O O . ASN A 1 104 ? 12.706 -26.246 -0.238 1.00 71.88 104 ASN A O 1
ATOM 797 N N . SER A 1 105 ? 10.539 -26.066 0.253 1.00 54.69 105 SER A N 1
ATOM 798 C CA . SER A 1 105 ? 10.719 -26.681 1.579 1.00 54.69 105 SER A CA 1
ATOM 799 C C . SER A 1 105 ? 11.093 -28.167 1.523 1.00 54.69 105 SER A C 1
ATOM 801 O O . SER A 1 105 ? 10.461 -28.930 0.791 1.00 54.69 105 SER A O 1
ATOM 803 N N . ASP A 1 106 ? 12.017 -28.565 2.406 1.00 41.66 106 ASP A N 1
ATOM 804 C CA . ASP A 1 106 ? 12.378 -29.957 2.738 1.00 41.66 106 ASP A CA 1
ATOM 805 C C . ASP A 1 106 ? 11.217 -30.756 3.391 1.00 41.66 106 ASP A C 1
ATOM 807 O O . ASP A 1 106 ? 11.328 -31.963 3.582 1.00 41.66 106 ASP A O 1
ATOM 811 N N . ASP A 1 107 ? 10.093 -30.089 3.699 1.00 38.00 107 ASP A N 1
ATOM 812 C CA . ASP A 1 107 ? 8.886 -30.626 4.354 1.00 38.00 107 ASP A CA 1
ATOM 813 C C . ASP A 1 107 ? 7.658 -30.714 3.412 1.00 38.00 107 ASP A C 1
ATOM 815 O O . ASP A 1 107 ? 6.521 -30.523 3.850 1.00 38.00 107 ASP A O 1
ATOM 819 N N . GLY A 1 108 ? 7.835 -30.949 2.107 1.00 48.22 108 GLY A N 1
ATOM 820 C CA . GLY A 1 108 ? 6.691 -31.045 1.189 1.00 48.22 108 GLY A CA 1
ATOM 821 C C . GLY A 1 108 ? 6.332 -29.747 0.465 1.00 48.22 108 GLY A C 1
ATOM 822 O O . GLY A 1 108 ? 5.167 -29.382 0.413 1.00 48.22 108 GLY A O 1
ATOM 823 N N . GLY A 1 109 ? 7.293 -29.004 -0.091 1.00 55.38 109 GLY A N 1
ATOM 824 C CA . GLY A 1 109 ? 6.961 -27.876 -0.980 1.00 55.38 109 GLY A CA 1
ATOM 825 C C . GLY A 1 109 ? 6.328 -28.360 -2.293 1.00 55.38 109 GLY A C 1
ATOM 826 O O . GLY A 1 109 ? 6.344 -29.549 -2.593 1.00 55.38 109 GLY A O 1
ATOM 827 N N . ILE A 1 110 ? 5.845 -27.463 -3.163 1.00 56.56 110 ILE A N 1
ATOM 828 C CA . ILE A 1 110 ? 5.343 -27.884 -4.498 1.00 56.56 110 ILE A CA 1
ATOM 829 C C . ILE A 1 110 ? 6.413 -28.554 -5.383 1.00 56.56 110 ILE A C 1
ATOM 831 O O . ILE A 1 110 ? 6.080 -29.149 -6.408 1.00 56.56 110 ILE A O 1
ATOM 835 N N . ALA A 1 111 ? 7.691 -28.431 -5.011 1.00 51.53 111 ALA A N 1
ATOM 836 C CA . ALA A 1 111 ? 8.815 -29.132 -5.622 1.00 51.53 111 ALA A CA 1
ATOM 837 C C . ALA A 1 111 ? 9.131 -30.504 -4.985 1.00 51.53 111 ALA A C 1
ATOM 839 O O . ALA A 1 111 ? 9.922 -31.248 -5.564 1.00 51.53 111 ALA A O 1
ATOM 840 N N . ASP A 1 112 ? 8.538 -30.854 -3.838 1.00 54.25 112 ASP A N 1
ATOM 841 C CA . ASP A 1 112 ? 8.650 -32.187 -3.235 1.00 54.25 112 ASP A CA 1
ATOM 842 C C . ASP A 1 112 ? 7.774 -33.180 -4.010 1.00 54.25 112 ASP A C 1
ATOM 844 O O . ASP A 1 112 ? 6.589 -32.944 -4.254 1.00 54.25 112 ASP A O 1
ATOM 848 N N . ALA A 1 113 ? 8.357 -34.317 -4.387 1.00 55.84 113 ALA A N 1
ATOM 849 C CA . ALA A 1 113 ? 7.675 -35.379 -5.119 1.00 55.84 113 ALA A CA 1
ATOM 850 C C . ALA A 1 113 ? 6.505 -36.019 -4.342 1.00 55.84 113 ALA A C 1
ATOM 852 O O . ALA A 1 113 ? 5.652 -36.657 -4.960 1.00 55.84 113 ALA A O 1
ATOM 853 N N . ASN A 1 114 ? 6.458 -35.861 -3.015 1.00 54.38 114 ASN A N 1
ATOM 854 C CA . ASN A 1 114 ? 5.419 -36.410 -2.139 1.00 54.38 114 ASN A CA 1
ATOM 855 C C . ASN A 1 114 ? 4.303 -35.408 -1.800 1.00 54.38 114 ASN A C 1
ATOM 857 O O . ASN A 1 114 ? 3.329 -35.785 -1.146 1.00 54.38 114 ASN A O 1
ATOM 861 N N . PHE A 1 115 ? 4.420 -34.147 -2.221 1.00 63.53 115 PHE A N 1
ATOM 862 C CA . PHE A 1 115 ? 3.399 -33.133 -1.979 1.00 63.53 115 PHE A CA 1
ATOM 863 C C . PHE A 1 115 ? 2.339 -33.167 -3.089 1.00 63.53 115 PHE A C 1
ATOM 865 O O . PHE A 1 115 ? 2.683 -33.046 -4.267 1.00 63.53 115 PHE A O 1
ATOM 872 N N . ASN A 1 116 ? 1.035 -33.258 -2.770 1.00 66.75 116 ASN A N 1
ATOM 873 C CA . ASN A 1 116 ? -0.024 -33.298 -3.803 1.00 66.75 116 ASN A CA 1
ATOM 874 C C . ASN A 1 116 ? -0.321 -31.916 -4.427 1.00 66.75 116 ASN A C 1
ATOM 876 O O . ASN A 1 116 ? -1.434 -31.625 -4.889 1.00 66.75 116 ASN A O 1
ATOM 880 N N . GLY A 1 117 ? 0.687 -31.047 -4.462 1.00 74.00 117 GLY A N 1
ATOM 881 C CA . GLY A 1 117 ? 0.649 -29.726 -5.060 1.00 74.00 117 GLY A CA 1
ATOM 882 C C . GLY A 1 117 ? -0.291 -28.757 -4.346 1.00 74.00 117 GLY A C 1
ATOM 883 O O . GLY A 1 117 ? -0.577 -28.857 -3.160 1.00 74.00 117 GLY A O 1
ATOM 884 N N . TYR A 1 118 ? -0.804 -27.786 -5.097 1.00 83.62 118 TYR A N 1
ATOM 885 C CA . TYR A 1 118 ? -1.601 -26.668 -4.579 1.00 83.62 118 TYR A CA 1
ATOM 886 C C . TYR A 1 118 ? -2.766 -27.055 -3.648 1.00 83.62 118 TYR A C 1
ATOM 888 O O . TYR A 1 118 ? -3.171 -26.240 -2.825 1.00 83.62 118 TYR A O 1
ATOM 896 N N . ASN A 1 119 ? -3.356 -28.250 -3.766 1.00 84.88 119 ASN A N 1
ATOM 897 C CA . ASN A 1 119 ? -4.530 -28.610 -2.963 1.00 84.88 119 ASN A CA 1
ATOM 898 C C . ASN A 1 119 ? -4.200 -28.738 -1.468 1.00 84.88 119 ASN A C 1
ATOM 900 O O . ASN A 1 119 ? -5.027 -28.315 -0.655 1.00 84.88 119 ASN A O 1
ATOM 904 N N . ASP A 1 120 ? -2.990 -29.195 -1.144 1.00 82.94 120 ASP A N 1
ATOM 905 C CA . ASP A 1 120 ? -2.516 -29.431 0.226 1.00 82.94 120 ASP A CA 1
ATOM 906 C C . ASP A 1 120 ? -2.056 -28.138 0.924 1.00 82.94 120 ASP A C 1
ATOM 908 O O . ASP A 1 120 ? -1.896 -28.106 2.142 1.00 82.94 120 ASP A O 1
ATOM 912 N N . LEU A 1 121 ? -1.908 -27.035 0.178 1.00 84.62 121 LEU A N 1
ATOM 913 C CA . LEU A 1 121 ? -1.542 -25.733 0.739 1.00 84.62 121 LEU A CA 1
ATOM 914 C C . LEU A 1 121 ? -2.633 -25.186 1.672 1.00 84.62 121 LEU A C 1
ATOM 916 O O . LEU A 1 121 ? -3.836 -25.246 1.369 1.00 84.62 121 LEU A O 1
ATOM 920 N N . SER A 1 122 ? -2.212 -24.565 2.776 1.00 85.25 122 SER A N 1
ATOM 921 C CA . SER A 1 122 ? -3.121 -23.828 3.654 1.00 85.25 122 SER A CA 1
ATOM 922 C C . SER A 1 122 ? -3.745 -22.625 2.921 1.00 85.25 122 SER A C 1
ATOM 924 O O . SER A 1 122 ? -3.208 -22.165 1.909 1.00 85.25 122 SER A O 1
ATOM 926 N N . PRO A 1 123 ? -4.872 -22.064 3.398 1.00 85.88 123 PRO A N 1
ATOM 927 C CA . PRO A 1 123 ? -5.422 -20.836 2.825 1.00 85.88 123 PRO A CA 1
ATOM 928 C C . PRO A 1 123 ? -4.427 -19.666 2.805 1.00 85.88 123 PRO A C 1
ATOM 930 O O . PRO A 1 123 ? -4.442 -18.891 1.854 1.00 85.88 123 PRO A O 1
ATOM 933 N N . ALA A 1 124 ? -3.548 -19.565 3.810 1.00 82.81 124 ALA A N 1
ATOM 934 C CA . ALA A 1 124 ? -2.504 -18.542 3.865 1.00 82.81 124 ALA A CA 1
ATOM 935 C C . ALA A 1 124 ? -1.446 -18.761 2.773 1.00 82.81 124 ALA A C 1
ATOM 937 O O . ALA A 1 124 ? -1.143 -17.842 2.019 1.00 82.81 124 ALA A O 1
ATOM 938 N N . ASP A 1 125 ? -0.965 -19.996 2.605 1.00 86.38 125 ASP A N 1
ATOM 939 C CA . ASP A 1 125 ? 0.022 -20.311 1.565 1.00 86.38 125 ASP A CA 1
ATOM 940 C C . ASP A 1 125 ? -0.561 -20.134 0.157 1.00 86.38 125 ASP A C 1
ATOM 942 O O . ASP A 1 125 ? 0.103 -19.622 -0.744 1.00 86.38 125 ASP A O 1
ATOM 946 N N . LYS A 1 126 ? -1.835 -20.506 -0.033 1.00 89.12 126 LYS A N 1
ATOM 947 C CA . LYS A 1 126 ? -2.572 -20.240 -1.277 1.00 89.12 126 LYS A CA 1
ATOM 948 C C . LYS A 1 126 ? -2.682 -18.742 -1.540 1.00 89.12 126 LYS A C 1
ATOM 950 O O . LYS A 1 126 ? -2.511 -18.339 -2.686 1.00 89.12 126 LYS A O 1
ATOM 955 N N . ALA A 1 127 ? -2.954 -17.934 -0.515 1.00 88.94 127 ALA A N 1
ATOM 956 C CA . ALA A 1 127 ? -3.019 -16.485 -0.657 1.00 88.94 127 ALA A CA 1
ATOM 957 C C . ALA A 1 127 ? -1.661 -15.914 -1.088 1.00 88.94 127 ALA A C 1
ATOM 959 O O . ALA A 1 127 ? -1.632 -15.234 -2.107 1.00 88.94 127 ALA A O 1
ATOM 960 N N . THR A 1 128 ? -0.557 -16.285 -0.426 1.00 89.00 128 THR A N 1
ATOM 961 C CA . THR A 1 128 ? 0.800 -15.843 -0.807 1.00 89.00 128 THR A CA 1
ATOM 962 C C . THR A 1 128 ? 1.195 -16.263 -2.219 1.00 89.00 128 THR A C 1
ATOM 964 O O . THR A 1 128 ? 1.810 -15.509 -2.970 1.00 89.00 128 THR A O 1
ATOM 967 N N . LEU A 1 129 ? 0.814 -17.472 -2.631 1.00 90.50 129 LEU A N 1
ATOM 968 C CA . LEU A 1 129 ? 1.070 -17.933 -3.991 1.00 90.50 129 LEU A CA 1
ATOM 969 C C . LEU A 1 129 ? 0.285 -17.109 -5.029 1.00 90.50 129 LEU A C 1
ATOM 971 O O . LEU A 1 129 ? 0.817 -16.769 -6.086 1.00 90.50 129 LEU A O 1
ATOM 975 N N . HIS A 1 130 ? -0.975 -16.775 -4.730 1.00 93.12 130 HIS A N 1
ATOM 976 C CA . HIS A 1 130 ? -1.838 -15.973 -5.603 1.00 93.12 130 HIS A CA 1
ATOM 977 C C . HIS A 1 130 ? -1.404 -14.508 -5.674 1.00 93.12 130 HIS A C 1
ATOM 979 O O . HIS A 1 130 ? -1.356 -13.959 -6.769 1.00 93.12 130 HIS A O 1
ATOM 985 N N . THR A 1 131 ? -1.059 -13.872 -4.556 1.00 91.94 131 THR A N 1
ATOM 986 C CA . THR A 1 131 ? -0.590 -12.473 -4.507 1.00 91.94 131 THR A CA 1
ATOM 987 C C . THR A 1 131 ? 0.740 -12.298 -5.241 1.00 91.94 131 THR A C 1
ATOM 989 O O . THR A 1 131 ? 0.884 -11.361 -6.037 1.00 91.94 131 THR A O 1
ATOM 992 N N . ALA A 1 132 ? 1.681 -13.232 -5.070 1.00 93.44 132 ALA A N 1
ATOM 993 C CA . ALA A 1 132 ? 2.929 -13.256 -5.827 1.00 93.44 132 ALA A CA 1
ATOM 994 C C . ALA A 1 132 ? 2.679 -13.451 -7.333 1.00 93.44 132 ALA A C 1
ATOM 996 O O . ALA A 1 132 ? 3.269 -12.747 -8.156 1.00 93.44 132 ALA A O 1
ATOM 997 N N . ALA A 1 133 ? 1.758 -14.349 -7.705 1.00 95.06 133 ALA A N 1
ATOM 998 C CA . ALA A 1 133 ? 1.373 -14.561 -9.100 1.00 95.06 133 ALA A CA 1
ATOM 999 C C . ALA A 1 133 ? 0.676 -13.337 -9.706 1.00 95.06 133 ALA A C 1
ATOM 1001 O O . ALA A 1 133 ? 0.963 -12.988 -10.845 1.00 95.06 133 ALA A O 1
ATOM 1002 N N . CYS A 1 134 ? -0.177 -12.643 -8.948 1.00 94.25 134 CYS A N 1
ATOM 1003 C CA . CYS A 1 134 ? -0.775 -11.378 -9.368 1.00 94.25 134 CYS A CA 1
ATOM 1004 C C . CYS A 1 134 ? 0.300 -10.321 -9.644 1.00 94.25 134 CYS A C 1
ATOM 1006 O O . CYS A 1 134 ? 0.261 -9.657 -10.677 1.00 94.25 134 CYS A O 1
ATOM 1008 N N . THR A 1 135 ? 1.285 -10.196 -8.751 1.00 91.38 135 THR A N 1
ATOM 1009 C CA . THR A 1 135 ? 2.395 -9.239 -8.892 1.00 91.38 135 THR A CA 1
ATOM 1010 C C . THR A 1 135 ? 3.218 -9.522 -10.149 1.00 91.38 135 THR A C 1
ATOM 1012 O O . THR A 1 135 ? 3.432 -8.623 -10.963 1.00 91.38 135 THR A O 1
ATOM 1015 N N . LEU A 1 136 ? 3.624 -10.781 -10.354 1.00 93.12 136 LEU A N 1
ATOM 1016 C CA . LEU A 1 136 ? 4.354 -11.192 -11.556 1.00 93.12 136 LEU A CA 1
ATOM 1017 C C . LEU A 1 136 ? 3.515 -11.069 -12.824 1.00 93.12 136 LEU A C 1
ATOM 1019 O O . LEU A 1 136 ? 4.036 -10.621 -13.836 1.00 93.12 136 LEU A O 1
ATOM 1023 N N . GLY A 1 137 ? 2.239 -11.443 -12.784 1.00 94.69 137 GLY A N 1
ATOM 1024 C CA . GLY A 1 137 ? 1.363 -11.419 -13.949 1.00 94.69 137 GLY A CA 1
ATOM 1025 C C . GLY A 1 137 ? 1.048 -10.008 -14.434 1.00 94.69 137 GLY A C 1
ATOM 1026 O O . GLY A 1 137 ? 1.032 -9.759 -15.637 1.00 94.69 137 GLY A O 1
ATOM 1027 N N . MET A 1 138 ? 0.880 -9.058 -13.513 1.00 92.62 138 MET A N 1
ATOM 1028 C CA . MET A 1 138 ? 0.741 -7.636 -13.841 1.00 92.62 138 MET A CA 1
ATOM 1029 C C . MET A 1 138 ? 2.025 -7.048 -14.453 1.00 92.62 138 MET A C 1
ATOM 1031 O O . MET A 1 138 ? 1.954 -6.256 -15.393 1.00 92.62 138 MET A O 1
ATOM 1035 N N . LEU A 1 139 ? 3.204 -7.454 -13.965 1.00 92.50 139 LEU A N 1
ATOM 1036 C CA . LEU A 1 139 ? 4.485 -7.077 -14.572 1.00 92.50 139 LEU A CA 1
ATOM 1037 C C . LEU A 1 139 ? 4.659 -7.720 -15.958 1.00 92.50 139 LEU A C 1
ATOM 1039 O O . LEU A 1 139 ? 4.999 -7.027 -16.917 1.00 92.50 139 LEU A O 1
ATOM 1043 N N . ALA A 1 140 ? 4.383 -9.022 -16.068 1.00 92.88 140 ALA A N 1
ATOM 1044 C CA . ALA A 1 140 ? 4.461 -9.789 -17.307 1.00 92.88 140 ALA A CA 1
ATOM 1045 C C . ALA A 1 140 ? 3.543 -9.203 -18.380 1.00 92.88 140 ALA A C 1
ATOM 1047 O O . ALA A 1 140 ? 3.960 -9.110 -19.522 1.00 92.88 140 ALA A O 1
ATOM 1048 N N . TYR A 1 141 ? 2.361 -8.698 -18.017 1.00 92.12 141 TYR A N 1
ATOM 1049 C CA . TYR A 1 141 ? 1.483 -7.973 -18.936 1.00 92.12 141 TYR A CA 1
ATOM 1050 C C . TYR A 1 141 ? 2.173 -6.784 -19.622 1.00 92.12 141 TYR A C 1
ATOM 1052 O O . TYR A 1 141 ? 2.048 -6.617 -20.834 1.00 92.12 141 TYR A O 1
ATOM 1060 N N . ASN A 1 142 ? 2.919 -5.958 -18.878 1.00 90.56 142 ASN A N 1
ATOM 1061 C CA . ASN A 1 142 ? 3.657 -4.854 -19.491 1.00 90.56 142 ASN A CA 1
ATOM 1062 C C . ASN A 1 142 ? 4.851 -5.335 -20.316 1.00 90.56 142 ASN A C 1
ATOM 1064 O O . ASN A 1 142 ? 5.117 -4.742 -21.356 1.00 90.56 142 ASN A O 1
ATOM 1068 N N . VAL A 1 143 ? 5.550 -6.386 -19.882 1.00 90.38 143 VAL A N 1
ATOM 1069 C CA . VAL A 1 143 ? 6.661 -6.970 -20.650 1.00 90.38 143 VAL A CA 1
ATOM 1070 C C . VAL A 1 143 ? 6.150 -7.539 -21.975 1.00 90.38 143 VAL A C 1
ATOM 1072 O O . VAL A 1 143 ? 6.605 -7.116 -23.029 1.00 90.38 143 VAL A O 1
ATOM 1075 N N . ASP A 1 144 ? 5.151 -8.412 -21.924 1.00 89.12 144 ASP A N 1
ATOM 1076 C CA . ASP A 1 144 ? 4.498 -9.067 -23.062 1.00 89.12 144 ASP A CA 1
ATOM 1077 C C . ASP A 1 144 ? 3.971 -8.052 -24.085 1.00 89.12 144 ASP A C 1
ATOM 1079 O O . ASP A 1 144 ? 4.259 -8.149 -25.278 1.00 89.12 144 ASP A O 1
ATOM 1083 N N . TYR A 1 145 ? 3.286 -7.004 -23.609 1.00 88.44 145 TYR A N 1
ATOM 1084 C CA . TYR A 1 145 ? 2.836 -5.900 -24.458 1.00 88.44 145 TYR A CA 1
ATOM 1085 C C . TYR A 1 145 ? 3.999 -5.210 -25.189 1.00 88.44 145 TYR A C 1
ATOM 1087 O O . TYR A 1 145 ? 3.903 -4.938 -26.385 1.00 88.44 145 TYR A O 1
ATOM 1095 N N . MET A 1 146 ? 5.093 -4.911 -24.480 1.00 86.81 146 MET A N 1
ATOM 1096 C CA . MET A 1 146 ? 6.237 -4.195 -25.055 1.00 86.81 146 MET A CA 1
ATOM 1097 C C . MET A 1 146 ? 7.031 -5.072 -26.023 1.00 86.81 146 MET A C 1
ATOM 1099 O O . MET A 1 146 ? 7.485 -4.578 -27.053 1.00 86.81 146 MET A O 1
ATOM 1103 N N . LEU A 1 147 ? 7.165 -6.367 -25.735 1.00 82.88 147 LEU A N 1
ATOM 1104 C CA . LEU A 1 147 ? 7.829 -7.311 -26.630 1.00 82.88 147 LEU A CA 1
ATOM 1105 C C . LEU A 1 147 ? 7.051 -7.460 -27.942 1.00 82.88 147 LEU A C 1
ATOM 1107 O O . LEU A 1 147 ? 7.644 -7.333 -29.008 1.00 82.88 147 LEU A O 1
ATOM 1111 N N . LYS A 1 148 ? 5.723 -7.597 -27.889 1.00 82.06 148 LYS A N 1
ATOM 1112 C CA . LYS A 1 148 ? 4.875 -7.739 -29.087 1.00 82.06 148 LYS A CA 1
ATOM 1113 C C . LYS A 1 148 ? 4.683 -6.460 -29.901 1.00 82.06 148 LYS A C 1
ATOM 1115 O O . LYS A 1 148 ? 4.075 -6.507 -30.967 1.00 82.06 148 LYS A O 1
ATOM 1120 N N . PHE A 1 149 ? 5.154 -5.315 -29.416 1.00 81.62 149 PHE A N 1
ATOM 1121 C CA . PHE A 1 149 ? 5.032 -4.056 -30.140 1.00 81.62 149 PHE A CA 1
ATOM 1122 C C . PHE A 1 149 ? 5.860 -4.080 -31.435 1.00 81.62 149 PHE A C 1
ATOM 1124 O O . PHE A 1 149 ? 7.092 -4.101 -31.388 1.00 81.62 149 PHE A O 1
ATOM 1131 N N . ASP A 1 150 ? 5.176 -4.037 -32.582 1.00 78.81 150 ASP A N 1
ATOM 1132 C CA . ASP A 1 150 ? 5.789 -4.033 -33.915 1.00 78.81 150 ASP A CA 1
ATOM 1133 C C . ASP A 1 150 ? 5.770 -2.632 -34.557 1.00 78.81 150 ASP A C 1
ATOM 1135 O O . ASP A 1 150 ? 4.723 -2.073 -34.896 1.00 78.81 150 ASP A O 1
ATOM 1139 N N . TYR A 1 151 ? 6.962 -2.082 -34.794 1.00 76.88 151 TYR A N 1
ATOM 1140 C CA . TYR A 1 151 ? 7.181 -0.774 -35.423 1.00 76.88 151 TYR A CA 1
ATOM 1141 C C . TYR A 1 151 ? 6.610 -0.646 -36.847 1.00 76.88 151 TYR A C 1
ATOM 1143 O O . TYR A 1 151 ? 6.413 0.466 -37.349 1.00 76.88 151 TYR A O 1
ATOM 1151 N N . THR A 1 152 ? 6.341 -1.770 -37.509 1.00 74.06 152 THR A N 1
ATOM 1152 C CA . THR A 1 152 ? 5.911 -1.854 -38.910 1.00 74.06 152 THR A CA 1
ATOM 1153 C C . THR A 1 152 ? 4.461 -2.302 -39.085 1.00 74.06 152 THR A C 1
ATOM 1155 O O . THR A 1 152 ? 3.959 -2.314 -40.209 1.00 74.06 152 THR A O 1
ATOM 1158 N N . ALA A 1 153 ? 3.754 -2.581 -37.986 1.00 75.88 153 ALA A N 1
ATOM 1159 C CA . ALA A 1 153 ? 2.467 -3.272 -38.004 1.00 75.88 153 ALA A CA 1
ATOM 1160 C C . ALA A 1 153 ? 1.380 -2.599 -38.856 1.00 75.88 153 ALA A C 1
ATOM 1162 O O . ALA A 1 153 ? 0.502 -3.265 -39.407 1.00 75.88 153 ALA A O 1
ATOM 1163 N N . ASN A 1 154 ? 1.373 -1.263 -38.926 1.00 81.12 154 ASN A N 1
ATOM 1164 C CA . ASN A 1 154 ? 0.387 -0.520 -39.703 1.00 81.12 154 ASN A CA 1
ATOM 1165 C C . ASN A 1 154 ? 0.884 0.874 -40.118 1.00 81.12 154 ASN A C 1
ATOM 1167 O O . ASN A 1 154 ? 1.816 1.432 -39.538 1.00 81.12 154 ASN A O 1
ATOM 1171 N N . ALA A 1 155 ? 0.193 1.472 -41.095 1.00 80.19 155 ALA A N 1
ATOM 1172 C CA . ALA A 1 155 ? 0.529 2.790 -41.636 1.00 80.19 155 ALA A CA 1
ATOM 1173 C C . ALA A 1 155 ? 0.520 3.918 -40.585 1.00 80.19 155 ALA A C 1
ATOM 1175 O O . ALA A 1 155 ? 1.301 4.858 -40.718 1.00 80.19 155 ALA A O 1
ATOM 1176 N N . ASN A 1 156 ? -0.315 3.825 -39.540 1.00 80.56 156 ASN A N 1
ATOM 1177 C CA . ASN A 1 156 ? -0.338 4.813 -38.454 1.00 80.56 156 ASN A CA 1
ATOM 1178 C C . ASN A 1 156 ? 0.949 4.745 -37.623 1.00 80.56 156 ASN A C 1
ATOM 1180 O O . ASN A 1 156 ? 1.570 5.773 -37.378 1.00 80.56 156 ASN A O 1
ATOM 1184 N N . THR A 1 157 ? 1.376 3.533 -37.252 1.00 82.06 157 THR A N 1
ATOM 1185 C CA . THR A 1 157 ? 2.630 3.267 -36.527 1.00 82.06 157 THR A CA 1
ATOM 1186 C C . THR A 1 157 ? 3.805 3.793 -37.328 1.00 82.06 157 THR A C 1
ATOM 1188 O O . THR A 1 157 ? 4.563 4.626 -36.846 1.00 82.06 157 THR A O 1
ATOM 1191 N N . THR A 1 158 ? 3.907 3.395 -38.594 1.00 80.69 158 THR A N 1
ATOM 1192 C CA . THR A 1 158 ? 4.997 3.832 -39.465 1.00 80.69 158 THR A CA 1
ATOM 1193 C C . THR A 1 158 ? 4.990 5.349 -39.690 1.00 80.69 158 THR A C 1
ATOM 1195 O O . THR A 1 158 ? 6.052 5.968 -39.734 1.00 80.69 158 THR A O 1
ATOM 1198 N N . GLY A 1 159 ? 3.812 5.966 -39.820 1.00 80.75 159 GLY A N 1
ATOM 1199 C CA . GLY A 1 159 ? 3.663 7.413 -39.979 1.00 80.75 159 GLY A CA 1
ATOM 1200 C C . GLY A 1 159 ? 4.111 8.199 -38.746 1.00 80.75 159 GLY A C 1
ATOM 1201 O O . GLY A 1 159 ? 4.937 9.105 -38.870 1.00 80.75 159 GLY A O 1
ATOM 1202 N N . ASP A 1 160 ? 3.624 7.824 -37.561 1.00 84.62 160 ASP A N 1
ATOM 1203 C CA . ASP A 1 160 ? 3.972 8.495 -36.304 1.00 84.62 160 ASP A CA 1
ATOM 1204 C C . ASP A 1 160 ? 5.437 8.230 -35.900 1.00 84.62 160 ASP A C 1
ATOM 1206 O O . ASP A 1 160 ? 6.077 9.125 -35.353 1.00 84.62 160 ASP A O 1
ATOM 1210 N N . MET A 1 161 ? 6.017 7.070 -36.245 1.00 83.00 161 MET A N 1
ATOM 1211 C CA . MET A 1 161 ? 7.454 6.793 -36.070 1.00 83.00 161 MET A CA 1
ATOM 1212 C C . MET A 1 161 ? 8.337 7.753 -36.884 1.00 83.00 161 MET A C 1
ATOM 1214 O O . MET A 1 161 ? 9.326 8.265 -36.360 1.00 83.00 161 MET A O 1
ATOM 1218 N N . ARG A 1 162 ? 7.977 8.046 -38.147 1.00 80.06 162 ARG A N 1
ATOM 1219 C CA . ARG A 1 162 ? 8.698 9.049 -38.968 1.00 80.06 162 ARG A CA 1
ATOM 1220 C C . ARG A 1 162 ? 8.576 10.435 -38.368 1.00 80.06 162 ARG A C 1
ATOM 1222 O O . ARG A 1 162 ? 9.565 11.148 -38.254 1.00 80.06 162 ARG A O 1
ATOM 1229 N N . LEU A 1 163 ? 7.362 10.796 -37.964 1.00 81.06 163 LEU A N 1
ATOM 1230 C CA . LEU A 1 163 ? 7.107 12.100 -37.376 1.00 81.06 163 LEU A CA 1
ATOM 1231 C C . LEU A 1 163 ? 7.873 12.275 -36.058 1.00 81.06 163 LEU A C 1
ATOM 1233 O O . LEU A 1 163 ? 8.450 13.333 -35.825 1.00 81.06 163 LEU A O 1
ATOM 1237 N N . LEU A 1 164 ? 7.938 11.236 -35.223 1.00 83.81 164 LEU A N 1
ATOM 1238 C CA . LEU A 1 164 ? 8.742 11.241 -34.006 1.00 83.81 164 LEU A CA 1
ATOM 1239 C C . LEU A 1 164 ? 10.231 11.416 -34.324 1.00 83.81 164 LEU A C 1
ATOM 1241 O O . LEU A 1 164 ? 10.868 12.281 -33.730 1.00 83.81 164 LEU A O 1
ATOM 1245 N N . ALA A 1 165 ? 10.768 10.653 -35.280 1.00 77.31 165 ALA A N 1
ATOM 1246 C CA . ALA A 1 165 ? 12.160 10.770 -35.711 1.00 77.31 165 ALA A CA 1
ATOM 1247 C C . ALA A 1 165 ? 12.505 12.201 -36.162 1.00 77.31 165 ALA A C 1
ATOM 1249 O O . ALA A 1 165 ? 13.502 12.764 -35.706 1.00 77.31 165 ALA A O 1
ATOM 1250 N N . ASP A 1 166 ? 11.636 12.825 -36.961 1.00 75.25 166 ASP A N 1
ATOM 1251 C CA . ASP A 1 166 ? 11.785 14.218 -37.391 1.00 75.25 166 ASP A CA 1
ATOM 1252 C C . ASP A 1 166 ? 11.788 15.191 -36.200 1.00 75.25 166 ASP A C 1
ATOM 1254 O O . ASP A 1 166 ? 12.614 16.105 -36.142 1.00 75.25 166 ASP A O 1
ATOM 1258 N N . ARG A 1 167 ? 10.885 15.010 -35.223 1.00 76.69 167 ARG A N 1
ATOM 1259 C CA . ARG A 1 167 ? 10.824 15.867 -34.023 1.00 76.69 167 ARG A CA 1
ATOM 1260 C C . ARG A 1 167 ? 12.051 15.702 -33.137 1.00 76.69 167 ARG A C 1
ATOM 1262 O O . ARG A 1 167 ? 12.538 16.692 -32.596 1.00 76.69 167 ARG A O 1
ATOM 1269 N N . VAL A 1 168 ? 12.569 14.485 -33.007 1.00 75.50 168 VAL A N 1
ATOM 1270 C CA . VAL A 1 168 ? 13.783 14.219 -32.234 1.00 75.50 168 VAL A CA 1
ATOM 1271 C C . VAL A 1 168 ? 15.011 14.839 -32.923 1.00 75.50 168 VAL A C 1
ATOM 1273 O O . VAL A 1 168 ? 15.792 15.514 -32.260 1.00 75.50 168 VAL A O 1
ATOM 1276 N N . LEU A 1 169 ? 15.131 14.755 -34.255 1.00 72.00 169 LEU A N 1
ATOM 1277 C CA . LEU A 1 169 ? 16.161 15.481 -35.025 1.00 72.00 169 LEU A CA 1
ATOM 1278 C C . LEU A 1 169 ? 16.094 16.999 -34.830 1.00 72.00 169 LEU A C 1
ATOM 1280 O O . LEU A 1 169 ? 17.121 17.657 -34.661 1.00 72.00 169 LEU A O 1
ATOM 1284 N N . GLN A 1 170 ? 14.887 17.557 -34.791 1.00 70.06 170 GLN A N 1
ATOM 1285 C CA . GLN A 1 170 ? 14.696 18.977 -34.503 1.00 70.06 170 GLN A CA 1
ATOM 1286 C C . GLN A 1 170 ? 15.090 19.335 -33.056 1.00 70.06 170 GLN A C 1
ATOM 1288 O O . GLN A 1 170 ? 15.638 20.417 -32.831 1.00 70.06 170 GLN A O 1
ATOM 1293 N N . LEU A 1 171 ? 14.855 18.446 -32.079 1.00 69.06 171 LEU A N 1
ATOM 1294 C CA . LEU A 1 171 ? 15.326 18.613 -30.695 1.00 69.06 171 LEU A CA 1
ATOM 1295 C C . LEU A 1 171 ? 16.855 18.581 -30.603 1.00 69.06 171 LEU A C 1
ATOM 1297 O O . LEU A 1 171 ? 17.425 19.354 -29.839 1.00 69.06 171 LEU A O 1
ATOM 1301 N N . TYR A 1 172 ? 17.524 17.770 -31.428 1.00 61.91 172 TYR A N 1
ATOM 1302 C CA . TYR A 1 172 ? 18.986 17.758 -31.560 1.00 61.91 172 TYR A CA 1
ATOM 1303 C C . TYR A 1 172 ? 19.571 19.066 -32.132 1.00 61.91 172 TYR A C 1
ATOM 1305 O O . TYR A 1 172 ? 20.781 19.171 -32.300 1.00 61.91 172 TYR A O 1
ATOM 1313 N N . GLY A 1 173 ? 18.747 20.071 -32.459 1.00 54.72 173 GLY A N 1
ATOM 1314 C CA . GLY A 1 173 ? 19.213 21.320 -33.067 1.00 54.72 173 GLY A CA 1
ATOM 1315 C C . GLY A 1 173 ? 19.618 21.160 -34.535 1.00 54.72 173 GLY A C 1
ATOM 1316 O O . GLY A 1 173 ? 20.115 22.106 -35.151 1.00 54.72 173 GLY A O 1
ATOM 1317 N N . VAL A 1 174 ? 19.361 19.991 -35.130 1.00 53.16 174 VAL A N 1
ATOM 1318 C CA . VAL A 1 174 ? 19.530 19.753 -36.560 1.00 53.16 174 VAL A CA 1
ATOM 1319 C C . VAL A 1 174 ? 18.330 20.386 -37.262 1.00 53.16 174 VAL A C 1
ATOM 1321 O O . VAL A 1 174 ? 17.299 19.762 -37.506 1.00 53.16 174 VAL A O 1
ATOM 1324 N N . GLY A 1 175 ? 18.427 21.689 -37.532 1.00 45.19 175 GLY A N 1
ATOM 1325 C CA . GLY A 1 175 ? 17.456 22.370 -38.385 1.00 45.19 175 GLY A CA 1
ATOM 1326 C C . GLY A 1 175 ? 17.465 21.794 -39.813 1.00 45.19 175 GLY A C 1
ATOM 1327 O O . GLY A 1 175 ? 18.330 20.987 -40.154 1.00 45.19 175 GLY A O 1
ATOM 1328 N N . PRO A 1 176 ? 16.594 22.278 -40.719 1.00 42.34 176 PRO A N 1
ATOM 1329 C CA . PRO A 1 176 ? 16.619 21.941 -42.153 1.00 42.34 176 PRO A CA 1
ATOM 1330 C C . PRO A 1 176 ? 17.934 22.280 -42.890 1.00 42.34 176 PRO A C 1
ATOM 1332 O O . PRO A 1 176 ? 17.980 22.273 -44.119 1.00 42.34 176 PRO A O 1
ATOM 1335 N N . ARG A 1 177 ? 19.002 22.657 -42.182 1.00 37.84 177 ARG A N 1
ATOM 1336 C CA . ARG A 1 177 ? 20.269 23.100 -42.746 1.00 37.84 177 ARG A CA 1
ATOM 1337 C C . ARG A 1 177 ? 21.458 22.535 -41.965 1.00 37.84 177 ARG A C 1
ATOM 1339 O O . ARG A 1 177 ? 21.676 22.860 -40.807 1.00 37.84 177 ARG A O 1
ATOM 1346 N N . SER A 1 178 ? 22.247 21.771 -42.722 1.00 35.03 178 SER A N 1
ATOM 1347 C CA . SER A 1 178 ? 23.702 21.916 -42.884 1.00 35.03 178 SER A CA 1
ATOM 1348 C C . SER A 1 178 ? 24.695 21.030 -42.129 1.00 35.03 178 SER A C 1
ATOM 1350 O O . SER A 1 178 ? 25.881 21.314 -42.254 1.00 35.03 178 SER A O 1
ATOM 1352 N N . VAL A 1 179 ? 24.309 19.931 -41.468 1.00 33.88 179 VAL A N 1
ATOM 1353 C CA . VAL A 1 179 ? 25.323 18.963 -40.959 1.00 33.88 179 VAL A CA 1
ATOM 1354 C C . VAL A 1 179 ? 25.187 17.543 -41.526 1.00 33.88 179 VAL A C 1
ATOM 1356 O O . VAL A 1 179 ? 26.136 16.771 -41.487 1.00 33.88 179 VAL A O 1
ATOM 1359 N N . LEU A 1 180 ? 24.083 17.223 -42.199 1.00 35.03 180 LEU A N 1
ATOM 1360 C CA . LEU A 1 180 ? 23.935 15.969 -42.942 1.00 35.03 180 LEU A CA 1
ATOM 1361 C C . LEU A 1 180 ? 23.976 16.306 -44.431 1.00 35.03 180 LEU A C 1
ATOM 1363 O O . LEU A 1 180 ? 23.031 16.867 -44.985 1.00 35.03 180 LEU A O 1
ATOM 1367 N N . GLY A 1 181 ? 25.139 16.099 -45.044 1.00 31.94 181 GLY A N 1
ATOM 1368 C CA . GLY A 1 181 ? 25.442 16.559 -46.394 1.00 31.94 181 GLY A CA 1
ATOM 1369 C C . GLY A 1 181 ? 24.361 16.220 -47.429 1.00 31.94 181 GLY A C 1
ATOM 1370 O O . GLY A 1 181 ? 24.029 15.065 -47.658 1.00 31.94 181 GLY A O 1
ATOM 1371 N N . GLY A 1 182 ? 23.874 17.251 -48.120 1.00 30.28 182 GLY A N 1
ATOM 1372 C CA . GLY A 1 182 ? 23.578 17.173 -49.552 1.00 30.28 182 GLY A CA 1
ATOM 1373 C C . GLY A 1 182 ? 22.249 16.584 -50.035 1.00 30.28 182 GLY A C 1
ATOM 1374 O O . GLY A 1 182 ? 22.033 16.626 -51.243 1.00 30.28 182 GLY A O 1
ATOM 1375 N N . ALA A 1 183 ? 21.337 16.108 -49.184 1.00 32.91 183 ALA A N 1
ATOM 1376 C CA . ALA A 1 183 ? 20.006 15.673 -49.632 1.00 32.91 183 ALA A CA 1
ATOM 1377 C C . ALA A 1 183 ? 18.898 16.490 -48.953 1.00 32.91 183 ALA A C 1
ATOM 1379 O O . ALA A 1 183 ? 18.790 16.526 -47.731 1.00 32.91 183 ALA A O 1
ATOM 1380 N N . GLY A 1 184 ? 18.091 17.188 -49.757 1.00 37.62 184 GLY A N 1
ATOM 1381 C CA . GLY A 1 184 ? 16.993 18.042 -49.305 1.00 37.62 184 GLY A CA 1
ATOM 1382 C C . GLY A 1 184 ? 15.859 17.255 -48.652 1.00 37.62 184 GLY A C 1
ATOM 1383 O O . GLY A 1 184 ? 14.872 16.925 -49.307 1.00 37.62 184 GLY A O 1
ATOM 1384 N N . TYR A 1 185 ? 15.980 16.991 -47.355 1.00 36.91 185 TYR A N 1
ATOM 1385 C CA . TYR A 1 185 ? 14.880 16.477 -46.550 1.00 36.91 185 TYR A CA 1
ATOM 1386 C C . TYR A 1 185 ? 13.870 17.605 -46.291 1.00 36.91 185 TYR A C 1
ATOM 1388 O O . TYR A 1 185 ? 14.168 18.587 -45.608 1.00 36.91 185 TYR A O 1
ATOM 1396 N N . ASN A 1 186 ? 12.662 17.474 -46.848 1.00 41.28 186 ASN A N 1
ATOM 1397 C CA . ASN A 1 186 ? 11.504 18.295 -46.486 1.00 41.28 186 ASN A CA 1
ATOM 1398 C C . ASN A 1 186 ? 11.026 17.887 -45.082 1.00 41.28 186 ASN A C 1
ATOM 1400 O O . ASN A 1 186 ? 10.036 17.173 -44.946 1.00 41.28 186 ASN A O 1
ATOM 1404 N N . ILE A 1 187 ? 11.750 18.304 -44.042 1.00 46.72 187 ILE A N 1
ATOM 1405 C CA . ILE A 1 187 ? 11.336 18.086 -42.652 1.00 46.72 187 ILE A CA 1
ATOM 1406 C C . ILE A 1 187 ? 10.051 18.888 -42.415 1.00 46.72 187 ILE A C 1
ATOM 1408 O O . ILE A 1 187 ? 10.002 20.088 -42.707 1.00 46.72 187 ILE A O 1
ATOM 1412 N N . ALA A 1 188 ? 9.006 18.245 -41.888 1.00 50.75 188 ALA A N 1
ATOM 1413 C CA . ALA A 1 188 ? 7.752 18.927 -41.590 1.00 50.75 188 ALA A CA 1
ATOM 1414 C C . ALA A 1 188 ? 7.995 20.088 -40.611 1.00 50.75 188 ALA A C 1
ATOM 1416 O O . ALA A 1 188 ? 8.537 19.888 -39.516 1.00 50.75 188 ALA A O 1
ATOM 1417 N N . ALA A 1 189 ? 7.577 21.298 -41.002 1.00 54.22 189 ALA A N 1
ATOM 1418 C CA . ALA A 1 189 ? 7.676 22.480 -40.155 1.00 54.22 189 ALA A CA 1
ATOM 1419 C C . ALA A 1 189 ? 7.014 22.211 -38.797 1.00 54.22 189 ALA A C 1
ATOM 1421 O O . ALA A 1 189 ? 5.950 21.591 -38.721 1.00 54.22 189 ALA A O 1
ATOM 1422 N N . VAL A 1 190 ? 7.657 22.660 -37.721 1.00 55.69 190 VAL A N 1
ATOM 1423 C CA . VAL A 1 190 ? 7.075 22.547 -36.383 1.00 55.69 190 VAL A CA 1
ATOM 1424 C C . VAL A 1 190 ? 5.809 23.409 -36.331 1.00 55.69 190 VAL A C 1
ATOM 1426 O O . VAL A 1 190 ? 5.817 24.514 -36.888 1.00 55.69 190 VAL A O 1
ATOM 1429 N N . PRO A 1 191 ? 4.719 22.953 -35.686 1.00 53.88 191 PRO A N 1
ATOM 1430 C CA . PRO A 1 191 ? 3.552 23.794 -35.453 1.00 53.88 191 PRO A CA 1
ATOM 1431 C C . PRO A 1 191 ? 3.936 25.160 -34.860 1.00 53.88 191 PRO A C 1
ATOM 1433 O O . PRO A 1 191 ? 4.810 25.253 -33.996 1.00 53.88 191 PRO A O 1
ATOM 1436 N N . ALA A 1 192 ? 3.284 26.232 -35.326 1.00 44.44 192 ALA A N 1
ATOM 1437 C CA . ALA A 1 192 ? 3.592 27.599 -34.905 1.00 44.44 192 ALA A CA 1
ATOM 1438 C C . ALA A 1 192 ? 3.568 27.742 -33.366 1.00 44.44 192 ALA A C 1
ATOM 1440 O O . ALA A 1 192 ? 2.566 27.413 -32.729 1.00 44.44 192 ALA A O 1
ATOM 1441 N N . GLY A 1 193 ? 4.669 28.241 -32.785 1.00 44.88 193 GLY A N 1
ATOM 1442 C CA . GLY A 1 193 ? 4.833 28.446 -31.336 1.00 44.88 193 GLY A CA 1
ATOM 1443 C C . GLY A 1 193 ? 5.795 27.481 -30.624 1.00 44.88 193 GLY A C 1
ATOM 1444 O O . GLY A 1 193 ? 6.100 27.698 -29.452 1.00 44.88 193 GLY A O 1
ATOM 1445 N N . ALA A 1 194 ? 6.315 26.453 -31.300 1.00 45.69 194 ALA A N 1
ATOM 1446 C CA . ALA A 1 194 ? 7.319 25.552 -30.729 1.00 45.69 194 ALA A CA 1
ATOM 1447 C C . ALA A 1 194 ? 8.757 26.131 -30.833 1.00 45.69 194 ALA A C 1
ATOM 1449 O O . ALA A 1 194 ? 9.160 26.552 -31.918 1.00 45.69 194 ALA A O 1
ATOM 1450 N N . PRO A 1 195 ? 9.542 26.180 -29.737 1.00 47.47 195 PRO A N 1
ATOM 1451 C CA . PRO A 1 195 ? 10.940 26.632 -29.755 1.00 47.47 195 PRO A CA 1
ATOM 1452 C C . PRO A 1 195 ? 11.858 25.554 -30.367 1.00 47.47 195 PRO A C 1
ATOM 1454 O O . PRO A 1 195 ? 11.597 24.377 -30.164 1.00 47.47 195 PRO A O 1
ATOM 1457 N N . GLY A 1 196 ? 12.931 25.910 -31.085 1.00 41.88 196 GLY A N 1
ATOM 1458 C CA . GLY A 1 196 ? 13.836 24.926 -31.715 1.00 41.88 196 GLY A CA 1
ATOM 1459 C C . GLY A 1 196 ? 15.207 24.805 -31.039 1.00 41.88 196 GLY A C 1
ATOM 1460 O O . GLY A 1 196 ? 15.866 25.829 -30.935 1.00 41.88 196 GLY A O 1
ATOM 1461 N N . GLY A 1 197 ? 15.630 23.582 -30.663 1.00 44.66 197 GLY A N 1
ATOM 1462 C CA . GLY A 1 197 ? 16.935 23.194 -30.070 1.00 44.66 197 GLY A CA 1
ATOM 1463 C C . GLY A 1 197 ? 16.837 22.383 -28.745 1.00 44.66 197 GLY A C 1
ATOM 1464 O O . GLY A 1 197 ? 15.727 22.136 -28.267 1.00 44.66 197 GLY A O 1
ATOM 1465 N N . ARG A 1 198 ? 17.978 21.932 -28.173 1.00 43.22 198 ARG A N 1
ATOM 1466 C CA . ARG A 1 198 ? 18.122 21.043 -26.977 1.00 43.22 198 ARG A CA 1
ATOM 1467 C C . ARG A 1 198 ? 18.247 21.788 -25.637 1.00 43.22 198 ARG A C 1
ATOM 1469 O O . ARG A 1 198 ? 19.279 22.400 -25.457 1.00 43.22 198 ARG A O 1
ATOM 1476 N N . PRO A 1 199 ? 17.370 21.670 -24.625 1.00 43.31 199 PRO A N 1
ATOM 1477 C CA . PRO A 1 199 ? 17.479 22.446 -23.373 1.00 43.31 199 PRO A CA 1
ATOM 1478 C C . PRO A 1 199 ? 18.819 22.237 -22.625 1.00 43.31 199 PRO A C 1
ATOM 1480 O O . PRO A 1 199 ? 19.132 21.098 -22.277 1.00 43.31 199 PRO A O 1
ATOM 1483 N N . VAL A 1 200 ? 19.598 23.298 -22.355 1.00 40.03 200 VAL A N 1
ATOM 1484 C CA . VAL A 1 200 ? 20.857 23.214 -21.559 1.00 40.03 200 VAL A CA 1
ATOM 1485 C C . VAL A 1 200 ? 20.902 24.200 -20.397 1.00 40.03 200 VAL A C 1
ATOM 1487 O O . VAL A 1 200 ? 21.456 23.884 -19.349 1.00 40.03 200 VAL A O 1
ATOM 1490 N N . THR A 1 201 ? 20.243 25.347 -20.528 1.00 40.59 201 THR A N 1
ATOM 1491 C CA . THR A 1 201 ? 20.046 26.317 -19.445 1.00 40.59 201 THR A CA 1
ATOM 1492 C C . THR A 1 201 ? 18.613 26.843 -19.472 1.00 40.59 201 THR A C 1
ATOM 1494 O O . THR A 1 201 ? 18.033 27.097 -20.530 1.00 40.59 201 THR A O 1
ATOM 1497 N N . LEU A 1 202 ? 18.013 26.970 -18.288 1.00 42.75 202 LEU A N 1
ATOM 1498 C CA . LEU A 1 202 ? 16.715 27.612 -18.089 1.00 42.75 202 LEU A CA 1
ATOM 1499 C C . LEU A 1 202 ? 16.975 29.057 -17.658 1.00 42.75 202 LEU A C 1
ATOM 1501 O O . LEU A 1 202 ? 17.380 29.276 -16.519 1.00 42.75 202 LEU A O 1
ATOM 1505 N N . ASP A 1 203 ? 16.772 30.021 -18.557 1.00 38.53 203 ASP A N 1
ATOM 1506 C CA . ASP A 1 203 ? 16.738 31.448 -18.207 1.00 38.53 203 ASP A CA 1
ATOM 1507 C C . ASP A 1 203 ? 15.304 31.853 -17.786 1.00 38.53 203 ASP A C 1
ATOM 1509 O O . ASP A 1 203 ? 14.317 31.356 -18.339 1.00 38.53 203 ASP A O 1
ATOM 1513 N N . ASP A 1 204 ? 15.181 32.739 -16.789 1.00 39.06 204 ASP A N 1
ATOM 1514 C CA . ASP A 1 204 ? 13.931 33.152 -16.098 1.00 39.06 204 ASP A CA 1
ATOM 1515 C C . ASP A 1 204 ? 12.893 33.757 -17.045 1.00 39.06 204 ASP A C 1
ATOM 1517 O O . ASP A 1 204 ? 11.692 33.785 -16.760 1.00 39.06 204 ASP A O 1
ATOM 1521 N N . ASN A 1 205 ? 13.355 34.277 -18.177 1.00 35.56 205 ASN A N 1
ATOM 1522 C CA . ASN A 1 205 ? 12.510 34.894 -19.177 1.00 35.56 205 ASN A CA 1
ATOM 1523 C C . ASN A 1 205 ? 12.190 33.851 -20.241 1.00 35.56 205 ASN A C 1
ATOM 1525 O O . ASN A 1 205 ? 13.070 33.425 -20.981 1.00 35.56 205 ASN A O 1
ATOM 1529 N N . ALA A 1 206 ? 10.909 33.480 -20.333 1.00 38.75 206 ALA A N 1
ATOM 1530 C CA . ALA A 1 206 ? 10.315 32.418 -21.156 1.00 38.75 206 ALA A CA 1
ATOM 1531 C C . ALA A 1 206 ? 10.679 32.375 -22.668 1.00 38.75 206 ALA A C 1
ATOM 1533 O O . ALA A 1 206 ? 10.123 31.550 -23.406 1.00 38.75 206 ALA A O 1
ATOM 1534 N N . THR A 1 207 ? 11.590 33.230 -23.132 1.00 34.25 207 THR A N 1
ATOM 1535 C CA . THR A 1 207 ? 11.957 33.515 -24.516 1.00 34.25 207 THR A CA 1
ATOM 1536 C C . THR A 1 207 ? 13.323 32.982 -24.965 1.00 34.25 207 THR A C 1
ATOM 1538 O O . THR A 1 207 ? 13.477 32.846 -26.172 1.00 34.25 207 THR A O 1
ATOM 1541 N N . ASN A 1 208 ? 14.270 32.634 -24.081 1.00 36.00 208 ASN A N 1
ATOM 1542 C CA . ASN A 1 208 ? 15.583 32.098 -24.489 1.00 36.00 208 ASN A CA 1
ATOM 1543 C C . ASN A 1 208 ? 15.917 30.794 -23.752 1.00 36.00 208 ASN A C 1
ATOM 1545 O O . ASN A 1 208 ? 16.177 30.792 -22.555 1.00 36.00 208 ASN A O 1
ATOM 1549 N N . TYR A 1 209 ? 15.901 29.686 -24.491 1.00 42.19 209 TYR A N 1
ATOM 1550 C CA . TYR A 1 209 ? 16.491 28.415 -24.075 1.00 42.19 209 TYR A CA 1
ATOM 1551 C C . TYR A 1 209 ? 17.809 28.319 -24.819 1.00 42.19 209 TYR A C 1
ATOM 1553 O O . TYR A 1 209 ? 17.789 28.403 -26.049 1.00 42.19 209 TYR A O 1
ATOM 1561 N N . ASP A 1 210 ? 18.923 28.190 -24.103 1.00 39.88 210 ASP A N 1
ATOM 1562 C CA . ASP A 1 210 ? 20.197 27.953 -24.772 1.00 39.88 210 ASP A CA 1
ATOM 1563 C C . ASP A 1 210 ? 20.367 26.458 -25.024 1.00 39.88 210 ASP A C 1
ATOM 1565 O O . ASP A 1 210 ? 20.043 25.612 -24.176 1.00 39.88 210 ASP A O 1
ATOM 1569 N N . PHE A 1 211 ? 20.799 26.151 -26.239 1.00 42.72 211 PHE A N 1
ATOM 1570 C CA . PHE A 1 211 ? 20.717 24.830 -26.822 1.00 42.72 211 PHE A CA 1
ATOM 1571 C C . PHE A 1 211 ? 22.116 24.347 -27.253 1.00 42.72 211 PHE A C 1
ATOM 1573 O O . PHE A 1 211 ? 22.551 24.653 -28.358 1.00 42.72 211 PHE A O 1
ATOM 1580 N N . ASN A 1 212 ? 22.837 23.609 -26.390 1.00 40.03 212 ASN A N 1
ATOM 1581 C CA . ASN A 1 212 ? 24.219 23.149 -26.649 1.00 40.03 212 ASN A CA 1
ATOM 1582 C C . ASN A 1 212 ? 24.287 21.720 -27.221 1.00 40.03 212 ASN A C 1
ATOM 1584 O O . ASN A 1 212 ? 23.465 20.869 -26.915 1.00 40.03 212 ASN A O 1
ATOM 1588 N N . ASN A 1 213 ? 25.324 21.405 -27.995 1.00 40.41 213 ASN A N 1
ATOM 1589 C CA . ASN A 1 213 ? 25.442 20.146 -28.752 1.00 40.41 213 ASN A CA 1
ATOM 1590 C C . ASN A 1 213 ? 26.262 19.030 -28.051 1.00 40.41 213 ASN A C 1
ATOM 1592 O O . ASN A 1 213 ? 26.829 18.182 -28.731 1.00 40.41 213 ASN A O 1
ATOM 1596 N N . GLU A 1 214 ? 26.357 19.013 -26.716 1.00 41.31 214 GLU A N 1
ATOM 1597 C CA . GLU A 1 214 ? 27.131 17.994 -25.967 1.00 41.31 214 GLU A CA 1
ATOM 1598 C C . GLU A 1 214 ? 26.500 16.574 -26.073 1.00 41.31 214 GLU A C 1
ATOM 1600 O O . GLU A 1 214 ? 25.302 16.444 -25.798 1.00 41.31 214 GLU A O 1
ATOM 1605 N N . PRO A 1 215 ? 27.257 15.509 -26.420 1.00 37.22 215 PRO A N 1
ATOM 1606 C CA . PRO A 1 215 ? 26.746 14.138 -26.608 1.00 37.22 215 PRO A CA 1
ATOM 1607 C C . PRO A 1 215 ? 26.165 13.457 -25.355 1.00 37.22 215 PRO A C 1
ATOM 1609 O O . PRO A 1 215 ? 25.176 12.733 -25.465 1.00 37.22 215 PRO A O 1
ATOM 1612 N N . ASP A 1 216 ? 26.691 13.741 -24.158 1.00 41.25 216 ASP A N 1
ATOM 1613 C CA . ASP A 1 216 ? 26.373 13.022 -22.898 1.00 41.25 216 ASP A CA 1
ATOM 1614 C C . ASP A 1 216 ? 24.997 13.378 -22.294 1.00 41.25 216 ASP A C 1
ATOM 1616 O O . ASP A 1 216 ? 24.691 13.140 -21.129 1.00 41.25 216 ASP A O 1
ATOM 1620 N N . SER A 1 217 ? 24.147 14.012 -23.094 1.00 46.75 217 SER A N 1
ATOM 1621 C CA . SER A 1 217 ? 22.972 14.759 -22.640 1.00 46.75 217 SER A CA 1
ATOM 1622 C C . SER A 1 217 ? 21.666 14.294 -23.268 1.00 46.75 217 SER A C 1
ATOM 1624 O O . SER A 1 217 ? 20.599 14.842 -22.982 1.00 46.75 217 SER A O 1
ATOM 1626 N N . PHE A 1 218 ? 21.751 13.308 -24.152 1.00 55.16 218 PHE A N 1
ATOM 1627 C CA . PHE A 1 218 ? 20.638 12.790 -24.929 1.00 55.16 218 PHE A CA 1
ATOM 1628 C C . PHE A 1 218 ? 20.182 11.458 -24.363 1.00 55.16 218 PHE A C 1
ATOM 1630 O O . PHE A 1 218 ? 20.272 10.415 -25.001 1.00 55.16 218 PHE A O 1
ATOM 1637 N N . THR A 1 219 ? 19.714 11.527 -23.121 1.00 68.00 219 THR A N 1
ATOM 1638 C CA . THR A 1 219 ? 19.022 10.418 -22.479 1.00 68.00 219 THR A CA 1
ATOM 1639 C C . THR A 1 219 ? 17.565 10.370 -22.956 1.00 68.00 219 THR A C 1
ATOM 1641 O O . THR A 1 219 ? 16.994 11.417 -23.302 1.00 68.00 219 THR A O 1
ATOM 1644 N N . PRO A 1 220 ? 16.914 9.195 -22.905 1.00 75.06 220 PRO A N 1
ATOM 1645 C CA . PRO A 1 220 ? 15.500 9.065 -23.266 1.00 75.06 220 PRO A CA 1
ATOM 1646 C C . PRO A 1 220 ? 14.601 10.030 -22.478 1.00 75.06 220 PRO A C 1
ATOM 1648 O O . PRO A 1 220 ? 13.680 10.640 -23.027 1.00 75.06 220 PRO A O 1
ATOM 1651 N N . ASP A 1 221 ? 14.923 10.234 -21.199 1.00 72.94 221 ASP A N 1
ATOM 1652 C CA . ASP A 1 221 ? 14.199 11.120 -20.288 1.00 72.94 221 ASP A CA 1
ATOM 1653 C C . ASP A 1 221 ? 14.272 12.600 -20.717 1.00 72.94 221 ASP A C 1
ATOM 1655 O O . ASP A 1 221 ? 13.276 13.326 -20.623 1.00 72.94 221 ASP A O 1
ATOM 1659 N N . ASN A 1 222 ? 15.417 13.048 -21.246 1.00 70.50 222 ASN A N 1
ATOM 1660 C CA . ASN A 1 222 ? 15.595 14.421 -21.726 1.00 70.50 222 ASN A CA 1
ATOM 1661 C C . ASN A 1 222 ? 14.836 14.674 -23.036 1.00 70.50 222 ASN A C 1
ATOM 1663 O O . ASN A 1 222 ? 14.250 15.746 -23.218 1.00 70.50 222 ASN A O 1
ATOM 1667 N N . ILE A 1 223 ? 14.796 13.684 -23.934 1.00 74.81 223 ILE A N 1
ATOM 1668 C CA . ILE A 1 223 ? 14.019 13.765 -25.181 1.00 74.81 223 ILE A CA 1
ATOM 1669 C C . ILE A 1 223 ? 12.527 13.859 -24.865 1.00 74.81 223 ILE A C 1
ATOM 1671 O O . ILE A 1 223 ? 11.830 14.743 -25.372 1.00 74.81 223 ILE A O 1
ATOM 1675 N N . LEU A 1 224 ? 12.044 12.987 -23.979 1.00 79.44 224 LEU A N 1
ATOM 1676 C CA . LEU A 1 224 ? 10.654 12.981 -23.548 1.00 79.44 224 LEU A CA 1
ATOM 1677 C C . LEU A 1 224 ? 10.251 14.319 -22.910 1.00 79.44 224 LEU A C 1
ATOM 1679 O O . LEU A 1 224 ? 9.180 14.857 -23.205 1.00 79.44 224 LEU A O 1
ATOM 1683 N N . TYR A 1 225 ? 11.128 14.890 -22.082 1.00 74.06 225 TYR A N 1
ATOM 1684 C CA . TYR A 1 225 ? 10.929 16.217 -21.508 1.00 74.06 225 TYR A CA 1
ATOM 1685 C C . TYR A 1 225 ? 10.818 17.312 -22.582 1.00 74.06 225 TYR A C 1
ATOM 1687 O O . TYR A 1 225 ? 9.892 18.128 -22.540 1.00 74.06 225 TYR A O 1
ATOM 1695 N N . GLY A 1 226 ? 11.713 17.307 -23.576 1.00 72.25 226 GLY A N 1
ATOM 1696 C CA . GLY A 1 226 ? 11.680 18.249 -24.697 1.00 72.25 226 GLY A CA 1
ATOM 1697 C C . GLY A 1 226 ? 10.350 18.211 -25.457 1.00 72.25 226 GLY A C 1
ATOM 1698 O O . GLY A 1 226 ? 9.735 19.256 -25.689 1.00 72.25 226 GLY A O 1
ATOM 1699 N N . LEU A 1 227 ? 9.844 17.008 -25.752 1.00 78.25 227 LEU A N 1
ATOM 1700 C CA . LEU A 1 227 ? 8.540 16.819 -26.399 1.00 78.25 227 LEU A CA 1
ATOM 1701 C C . LEU A 1 227 ? 7.383 17.361 -25.543 1.00 78.25 227 LEU A C 1
ATOM 1703 O O . LEU A 1 227 ? 6.508 18.064 -26.060 1.00 78.25 227 LEU A O 1
ATOM 1707 N N . LYS A 1 228 ? 7.388 17.100 -24.227 1.00 76.62 228 LYS A N 1
ATOM 1708 C CA . LYS A 1 228 ? 6.384 17.632 -23.283 1.00 76.62 228 LYS A CA 1
ATOM 1709 C C . LYS A 1 228 ? 6.408 19.162 -23.219 1.00 76.62 228 LYS A C 1
ATOM 1711 O O . LYS A 1 228 ? 5.352 19.801 -23.191 1.00 76.62 228 LYS A O 1
ATOM 1716 N N . LEU A 1 229 ? 7.591 19.772 -23.260 1.00 71.06 229 LEU A N 1
ATOM 1717 C CA . LEU A 1 229 ? 7.736 21.227 -23.289 1.00 71.06 229 LEU A CA 1
ATOM 1718 C C . LEU A 1 229 ? 7.180 21.829 -24.591 1.00 71.06 229 LEU A C 1
ATOM 1720 O O . LEU A 1 229 ? 6.464 22.836 -24.552 1.00 71.06 229 LEU A O 1
ATOM 1724 N N . TRP A 1 230 ? 7.460 21.207 -25.739 1.00 74.44 230 TRP A N 1
ATOM 1725 C CA . TRP A 1 230 ? 6.930 21.637 -27.039 1.00 74.44 230 TRP A CA 1
ATOM 1726 C C . TRP A 1 230 ? 5.414 21.529 -27.107 1.00 74.44 230 TRP A C 1
ATOM 1728 O O . TRP A 1 230 ? 4.747 22.488 -27.508 1.00 74.44 230 TRP A O 1
ATOM 1738 N N . ARG A 1 231 ? 4.855 20.413 -26.632 1.00 75.69 231 ARG A N 1
ATOM 1739 C CA . ARG A 1 231 ? 3.409 20.223 -26.489 1.00 75.69 231 ARG A CA 1
ATOM 1740 C C . ARG A 1 231 ? 2.755 21.388 -25.750 1.00 75.69 231 ARG A C 1
ATOM 1742 O O . ARG A 1 231 ? 1.720 21.893 -26.182 1.00 75.69 231 ARG A O 1
ATOM 1749 N N . HIS A 1 232 ? 3.350 21.822 -24.639 1.00 69.44 232 HIS A N 1
ATOM 1750 C CA . HIS A 1 232 ? 2.778 22.875 -23.806 1.00 69.44 232 HIS A CA 1
ATOM 1751 C C . HIS A 1 232 ? 2.725 24.234 -24.527 1.00 69.44 232 HIS A C 1
ATOM 1753 O O . HIS A 1 232 ? 1.713 24.937 -24.457 1.00 69.44 232 HIS A O 1
ATOM 1759 N N . ARG A 1 233 ? 3.791 24.577 -25.260 1.00 66.38 233 ARG A N 1
ATOM 1760 C CA . ARG A 1 233 ? 3.910 25.827 -26.036 1.00 66.38 233 ARG A CA 1
ATOM 1761 C C . ARG A 1 233 ? 3.093 25.824 -27.327 1.00 66.38 233 ARG A C 1
ATOM 1763 O O . ARG A 1 233 ? 2.824 26.878 -27.897 1.00 66.38 233 ARG A O 1
ATOM 1770 N N . THR A 1 234 ? 2.680 24.644 -27.767 1.00 66.44 234 THR A N 1
ATOM 1771 C CA . THR A 1 234 ? 1.888 24.455 -28.975 1.00 66.44 234 THR A CA 1
ATOM 1772 C C . THR A 1 234 ? 0.418 24.824 -28.742 1.00 66.44 234 THR A C 1
ATOM 1774 O O . THR A 1 234 ? -0.176 24.524 -27.698 1.00 66.44 234 THR A O 1
ATOM 1777 N N . ALA A 1 235 ? -0.188 25.470 -29.743 1.00 67.50 235 ALA A N 1
ATOM 1778 C CA . ALA A 1 235 ? -1.611 25.807 -29.749 1.00 67.50 235 ALA A CA 1
ATOM 1779 C C . ALA A 1 235 ? -2.490 24.563 -29.522 1.00 67.50 235 ALA A C 1
ATOM 1781 O O . ALA A 1 235 ? -2.185 23.480 -30.018 1.00 67.50 235 ALA A O 1
ATOM 1782 N N . ALA A 1 236 ? -3.613 24.724 -28.811 1.00 70.19 236 ALA A N 1
ATOM 1783 C CA . ALA A 1 236 ? -4.464 23.611 -28.372 1.00 70.19 236 ALA A CA 1
ATOM 1784 C C . ALA A 1 236 ? -4.881 22.648 -29.502 1.00 70.19 236 ALA A C 1
ATOM 1786 O O . ALA A 1 236 ? -4.891 21.440 -29.288 1.00 70.19 236 ALA A O 1
ATOM 1787 N N . ALA A 1 237 ? -5.142 23.167 -30.708 1.00 69.69 237 ALA A N 1
ATOM 1788 C CA . ALA A 1 237 ? -5.517 22.374 -31.882 1.00 69.69 237 ALA A CA 1
ATOM 1789 C C . ALA A 1 237 ? -4.444 21.357 -32.325 1.00 69.69 237 ALA A C 1
ATOM 1791 O O . ALA A 1 237 ? -4.784 20.331 -32.901 1.00 69.69 237 ALA A O 1
ATOM 1792 N N . ASN A 1 238 ? -3.170 21.618 -32.019 1.00 67.69 238 ASN A N 1
ATOM 1793 C CA . ASN A 1 238 ? -2.029 20.797 -32.436 1.00 67.69 238 ASN A CA 1
ATOM 1794 C C . ASN A 1 238 ? -1.454 19.949 -31.282 1.00 67.69 238 ASN A C 1
ATOM 1796 O O . ASN A 1 238 ? -0.528 19.168 -31.483 1.00 67.69 238 ASN A O 1
ATOM 1800 N N . ARG A 1 239 ? -2.000 20.063 -30.062 1.00 75.56 239 ARG A N 1
ATOM 1801 C CA . ARG A 1 239 ? -1.596 19.233 -28.911 1.00 75.56 239 ARG A CA 1
ATOM 1802 C C . ARG A 1 239 ? -1.850 17.731 -29.098 1.00 75.56 239 ARG A C 1
ATOM 1804 O O . ARG A 1 239 ? -0.978 16.978 -28.675 1.00 75.56 239 ARG A O 1
ATOM 1811 N N . PRO A 1 240 ? -2.932 17.279 -29.770 1.00 79.25 240 PRO A N 1
ATOM 1812 C CA . PRO A 1 240 ? -3.156 15.851 -30.001 1.00 79.25 240 PRO A CA 1
ATOM 1813 C C . PRO A 1 240 ? -2.045 15.157 -30.806 1.00 79.25 240 PRO A C 1
ATOM 1815 O O . PRO A 1 240 ? -1.808 13.967 -30.621 1.00 79.25 240 PRO A O 1
ATOM 1818 N N . GLU A 1 241 ? -1.343 15.877 -31.692 1.00 82.12 241 GLU A N 1
ATOM 1819 C CA . GLU A 1 241 ? -0.149 15.347 -32.368 1.00 82.12 241 GLU A CA 1
ATOM 1820 C C . GLU A 1 241 ? 0.947 15.050 -31.345 1.00 82.12 241 GLU A C 1
ATOM 1822 O O . GLU A 1 241 ? 1.409 13.919 -31.250 1.00 82.12 241 GLU A O 1
ATOM 1827 N N . PHE A 1 242 ? 1.313 16.036 -30.527 1.00 79.50 242 PHE A N 1
ATOM 1828 C CA . PHE A 1 242 ? 2.336 15.860 -29.502 1.00 79.50 242 PHE A CA 1
ATOM 1829 C C . PHE A 1 242 ? 1.951 14.834 -28.434 1.00 79.50 242 PHE A C 1
ATOM 1831 O O . PHE A 1 242 ? 2.815 14.084 -28.001 1.00 79.50 242 PHE A O 1
ATOM 1838 N N . ASP A 1 243 ? 0.677 14.758 -28.042 1.00 79.31 243 ASP A N 1
ATOM 1839 C CA . ASP A 1 243 ? 0.168 13.712 -27.145 1.00 79.31 243 ASP A CA 1
ATOM 1840 C C . ASP A 1 243 ? 0.475 12.313 -27.690 1.00 79.31 243 ASP A C 1
ATOM 1842 O O . ASP A 1 243 ? 1.016 11.463 -26.983 1.00 79.31 243 ASP A O 1
ATOM 1846 N N . ARG A 1 244 ? 0.192 12.097 -28.979 1.00 83.44 244 ARG A N 1
ATOM 1847 C CA . ARG A 1 244 ? 0.511 10.847 -29.674 1.00 83.44 244 ARG A CA 1
ATOM 1848 C C . ARG A 1 244 ? 2.017 10.579 -29.696 1.00 83.44 244 ARG A C 1
ATOM 1850 O O . ARG A 1 244 ? 2.439 9.490 -29.326 1.00 83.44 244 ARG A O 1
ATOM 1857 N N . LEU A 1 245 ? 2.831 11.567 -30.063 1.00 85.06 245 LEU A N 1
ATOM 1858 C CA . LEU A 1 245 ? 4.286 11.393 -30.167 1.00 85.06 245 LEU A CA 1
ATOM 1859 C C . LEU A 1 245 ? 4.965 11.153 -28.811 1.00 85.06 245 LEU A C 1
ATOM 1861 O O . LEU A 1 245 ? 5.886 10.348 -28.731 1.00 85.06 245 LEU A O 1
ATOM 1865 N N . ILE A 1 246 ? 4.503 11.814 -27.747 1.00 84.38 246 ILE A N 1
ATOM 1866 C CA . ILE A 1 246 ? 4.991 11.608 -26.375 1.00 84.38 246 ILE A CA 1
ATOM 1867 C C . ILE A 1 246 ? 4.687 10.180 -25.926 1.00 84.38 246 ILE A C 1
ATOM 1869 O O . ILE A 1 246 ? 5.592 9.484 -25.477 1.00 84.38 246 ILE A O 1
ATOM 1873 N N . ALA A 1 247 ? 3.441 9.723 -26.084 1.00 83.06 247 ALA A N 1
ATOM 1874 C CA . ALA A 1 247 ? 3.063 8.363 -25.708 1.00 83.06 247 ALA A CA 1
ATOM 1875 C C . ALA A 1 247 ? 3.833 7.305 -26.519 1.00 83.06 247 ALA A C 1
ATOM 1877 O O . ALA A 1 247 ? 4.295 6.317 -25.950 1.00 83.06 247 ALA A O 1
ATOM 1878 N N . LEU A 1 248 ? 4.053 7.540 -27.817 1.00 85.75 248 LEU A N 1
ATOM 1879 C CA . LEU A 1 248 ? 4.872 6.665 -28.655 1.00 85.75 248 LEU A CA 1
ATOM 1880 C C . LEU A 1 248 ? 6.341 6.632 -28.192 1.00 85.75 248 LEU A C 1
ATOM 1882 O O . LEU A 1 248 ? 6.913 5.552 -28.065 1.00 85.75 248 LEU A O 1
ATOM 1886 N N . ALA A 1 249 ? 6.938 7.784 -27.872 1.00 86.25 249 ALA A N 1
ATOM 1887 C CA . ALA A 1 249 ? 8.301 7.860 -27.345 1.00 86.25 249 ALA A CA 1
ATOM 1888 C C . ALA A 1 249 ? 8.450 7.147 -25.986 1.00 86.25 249 ALA A C 1
ATOM 1890 O O . ALA A 1 249 ? 9.457 6.474 -25.751 1.00 86.25 249 ALA A O 1
ATOM 1891 N N . GLU A 1 250 ? 7.445 7.236 -25.104 1.00 85.88 250 GLU A N 1
ATOM 1892 C CA . GLU A 1 250 ? 7.413 6.487 -23.837 1.00 85.88 250 GLU A CA 1
ATOM 1893 C C . GLU A 1 250 ? 7.351 4.971 -24.077 1.00 85.88 250 GLU A C 1
ATOM 1895 O O . GLU A 1 250 ? 8.065 4.225 -23.407 1.00 85.88 250 GLU A O 1
ATOM 1900 N N . ILE A 1 251 ? 6.543 4.507 -25.039 1.00 84.88 251 ILE A N 1
ATOM 1901 C CA . ILE A 1 251 ? 6.459 3.083 -25.406 1.00 84.88 251 ILE A CA 1
ATOM 1902 C C . ILE A 1 251 ? 7.806 2.582 -25.939 1.00 84.88 251 ILE A C 1
ATOM 1904 O O . ILE A 1 251 ? 8.305 1.579 -25.435 1.00 84.88 251 ILE A O 1
ATOM 1908 N N . ILE A 1 252 ? 8.416 3.294 -26.895 1.00 83.75 252 ILE A N 1
ATOM 1909 C CA . ILE A 1 252 ? 9.709 2.913 -27.491 1.00 83.75 252 ILE A CA 1
ATOM 1910 C C . ILE A 1 252 ? 10.789 2.840 -26.414 1.00 83.75 252 ILE A C 1
ATOM 1912 O O . ILE A 1 252 ? 11.413 1.800 -26.236 1.00 83.75 252 ILE A O 1
ATOM 1916 N N . SER A 1 253 ? 10.976 3.918 -25.651 1.00 83.25 253 SER A N 1
ATOM 1917 C CA . SER A 1 253 ? 12.024 3.964 -24.623 1.00 83.25 253 SER A CA 1
ATOM 1918 C C . SER A 1 253 ? 11.833 2.896 -23.542 1.00 83.25 253 SER A C 1
ATOM 1920 O O . SER A 1 253 ? 12.801 2.268 -23.114 1.00 83.25 253 SER A O 1
ATOM 1922 N N . THR A 1 254 ? 10.587 2.626 -23.135 1.00 86.69 254 THR A N 1
ATOM 1923 C CA . THR A 1 254 ? 10.279 1.552 -22.177 1.00 86.69 254 THR A CA 1
ATOM 1924 C C . THR A 1 254 ? 10.574 0.173 -22.769 1.00 86.69 254 THR A C 1
ATOM 1926 O O . THR A 1 254 ? 11.175 -0.660 -22.092 1.00 86.69 254 THR A O 1
ATOM 1929 N N . ARG A 1 255 ? 10.185 -0.080 -24.024 1.00 85.25 255 ARG A N 1
ATOM 1930 C CA . ARG A 1 255 ? 10.447 -1.347 -24.718 1.00 85.25 255 ARG A CA 1
ATOM 1931 C C . ARG A 1 255 ? 11.940 -1.624 -24.840 1.00 85.25 255 ARG A C 1
ATOM 1933 O O . ARG A 1 255 ? 12.379 -2.707 -24.460 1.00 85.25 255 ARG A O 1
ATOM 1940 N N . GLU A 1 256 ? 12.712 -0.656 -25.325 1.00 81.56 256 GLU A N 1
ATOM 1941 C CA . GLU A 1 256 ? 14.158 -0.824 -25.501 1.00 81.56 256 GLU A CA 1
ATOM 1942 C C . GLU A 1 256 ? 14.864 -1.043 -24.157 1.00 81.56 256 GLU A C 1
ATOM 1944 O O . GLU A 1 256 ? 15.726 -1.916 -24.039 1.00 81.56 256 GLU A O 1
ATOM 1949 N N . GLN A 1 257 ? 14.428 -0.348 -23.099 1.00 84.50 257 GLN A N 1
ATOM 1950 C CA . GLN A 1 257 ? 14.911 -0.600 -21.742 1.00 84.50 257 GLN A CA 1
ATOM 1951 C C . GLN A 1 257 ? 14.611 -2.034 -21.272 1.00 84.50 257 GLN A C 1
ATOM 1953 O O . GLN A 1 257 ? 15.495 -2.695 -20.725 1.00 84.50 257 GLN A O 1
ATOM 1958 N N . ILE A 1 258 ? 13.391 -2.535 -21.496 1.00 86.19 258 ILE A N 1
ATOM 1959 C CA . ILE A 1 258 ? 12.992 -3.905 -21.132 1.00 86.19 258 ILE A CA 1
ATOM 1960 C C . ILE A 1 258 ? 13.844 -4.934 -21.876 1.00 86.19 258 ILE A C 1
ATOM 1962 O O . ILE A 1 258 ? 14.362 -5.854 -21.245 1.00 86.19 258 ILE A O 1
ATOM 1966 N N . ILE A 1 259 ? 14.028 -4.778 -23.191 1.00 81.38 259 ILE A N 1
ATOM 1967 C CA . ILE A 1 259 ? 14.859 -5.684 -23.996 1.00 81.38 259 ILE A CA 1
ATOM 1968 C C . ILE A 1 259 ? 16.298 -5.672 -23.478 1.00 81.38 259 ILE A C 1
ATOM 1970 O O . ILE A 1 259 ? 16.877 -6.738 -23.257 1.00 81.38 259 ILE A O 1
ATOM 1974 N N . ARG A 1 260 ? 16.863 -4.489 -23.210 1.00 80.12 260 ARG A N 1
ATOM 1975 C CA . ARG A 1 260 ? 18.209 -4.347 -22.641 1.00 80.12 260 ARG A CA 1
ATOM 1976 C C . ARG A 1 260 ? 18.332 -5.046 -21.290 1.00 80.12 260 ARG A C 1
ATOM 1978 O O . ARG A 1 260 ? 19.293 -5.782 -21.078 1.00 80.12 260 ARG A O 1
ATOM 1985 N N . ASP A 1 261 ? 17.370 -4.868 -20.391 1.00 80.75 261 ASP A N 1
ATOM 1986 C CA . ASP A 1 261 ? 17.406 -5.459 -19.051 1.00 80.75 261 ASP A CA 1
ATOM 1987 C C . ASP A 1 261 ? 17.160 -6.975 -19.056 1.00 80.75 261 ASP A C 1
ATOM 1989 O O . ASP A 1 261 ? 17.839 -7.697 -18.325 1.00 80.75 261 ASP A O 1
ATOM 1993 N N . LEU A 1 262 ? 16.276 -7.482 -19.922 1.00 80.25 262 LEU A N 1
ATOM 1994 C CA . LEU A 1 262 ? 16.119 -8.919 -20.179 1.00 80.25 262 LEU A CA 1
ATOM 1995 C C . LEU A 1 262 ? 17.403 -9.516 -20.776 1.00 80.25 262 LEU A C 1
ATOM 1997 O O . LEU A 1 262 ? 17.776 -10.648 -20.461 1.00 80.25 262 LEU A O 1
ATOM 2001 N N . ARG A 1 263 ? 18.109 -8.760 -21.629 1.00 76.31 263 ARG A N 1
ATOM 2002 C CA . ARG A 1 263 ? 19.375 -9.172 -22.249 1.00 76.31 263 ARG A CA 1
ATOM 2003 C C . ARG A 1 263 ? 20.540 -9.189 -21.271 1.00 76.31 263 ARG A C 1
ATOM 2005 O O . ARG A 1 263 ? 21.239 -10.194 -21.185 1.00 76.31 263 ARG A O 1
ATOM 2012 N N . TRP A 1 264 ? 20.741 -8.123 -20.513 1.00 72.75 264 TRP A N 1
ATOM 2013 C CA . TRP A 1 264 ? 22.027 -7.869 -19.861 1.00 72.75 264 TRP A CA 1
ATOM 2014 C C . TRP A 1 264 ? 21.953 -7.742 -18.339 1.00 72.75 264 TRP A C 1
ATOM 2016 O O . TRP A 1 264 ? 22.996 -7.755 -17.684 1.00 72.75 264 TRP A O 1
ATOM 2026 N N . GLY A 1 265 ? 20.756 -7.674 -17.746 1.00 76.81 265 GLY A N 1
ATOM 2027 C CA . GLY A 1 265 ? 20.601 -7.586 -16.294 1.00 76.81 265 GLY A CA 1
ATOM 2028 C C . GLY A 1 265 ? 21.388 -6.407 -15.724 1.00 76.81 265 GLY A C 1
ATOM 2029 O O . GLY A 1 265 ? 21.230 -5.283 -16.175 1.00 76.81 265 GLY A O 1
ATOM 2030 N N . PHE A 1 266 ? 22.270 -6.621 -14.755 1.00 74.06 266 PHE A N 1
ATOM 2031 C CA . PHE A 1 266 ? 23.017 -5.522 -14.127 1.00 74.06 266 PHE A CA 1
ATOM 2032 C C . PHE A 1 266 ? 24.272 -5.053 -14.888 1.00 74.06 266 PHE A C 1
ATOM 2034 O O . PHE A 1 266 ? 24.871 -4.072 -14.466 1.00 74.06 266 PHE A O 1
ATOM 2041 N N . ARG A 1 267 ? 24.658 -5.689 -16.006 1.00 69.00 267 ARG A N 1
ATOM 2042 C CA . ARG A 1 267 ? 25.926 -5.381 -16.698 1.00 69.00 267 ARG A CA 1
ATOM 2043 C C . ARG A 1 267 ? 25.974 -3.958 -17.253 1.00 69.00 267 ARG A C 1
ATOM 2045 O O . ARG A 1 267 ? 25.176 -3.623 -18.124 1.00 69.00 267 ARG A O 1
ATOM 2052 N N . TYR A 1 268 ? 26.922 -3.148 -16.801 1.00 59.94 268 TYR A N 1
ATOM 2053 C CA . TYR A 1 268 ? 27.083 -1.760 -17.245 1.00 59.94 268 TYR A CA 1
ATOM 2054 C C . TYR A 1 268 ? 28.201 -1.586 -18.300 1.00 59.94 268 TYR A C 1
ATOM 2056 O O . TYR A 1 268 ? 28.166 -0.636 -19.083 1.00 59.94 268 TYR A O 1
ATOM 2064 N N . ASP A 1 269 ? 29.112 -2.559 -18.400 1.00 46.94 269 ASP A N 1
ATOM 2065 C CA . ASP A 1 269 ? 30.419 -2.410 -19.046 1.00 46.94 269 ASP A CA 1
ATOM 2066 C C . ASP A 1 269 ? 30.499 -3.300 -20.309 1.00 46.94 269 ASP A C 1
ATOM 2068 O O . ASP A 1 269 ? 30.041 -4.443 -20.299 1.00 46.94 269 ASP A O 1
ATOM 2072 N N . ASP A 1 270 ? 31.093 -2.802 -21.397 1.00 44.91 270 ASP A N 1
ATOM 2073 C CA . ASP A 1 270 ? 31.455 -3.550 -22.623 1.00 44.91 270 ASP A CA 1
ATOM 2074 C C . ASP A 1 270 ? 30.363 -3.939 -23.640 1.00 44.91 270 ASP A C 1
ATOM 2076 O O . ASP A 1 270 ? 30.634 -4.698 -24.576 1.00 44.91 270 ASP A O 1
ATOM 2080 N N . VAL A 1 271 ? 29.158 -3.367 -23.591 1.00 42.66 271 VAL A N 1
ATOM 2081 C CA . VAL A 1 271 ? 28.281 -3.384 -24.780 1.00 42.66 271 VAL A CA 1
ATOM 2082 C C . VAL A 1 271 ? 28.719 -2.272 -25.735 1.00 42.66 271 VAL A C 1
ATOM 2084 O O . VAL A 1 271 ? 28.167 -1.173 -25.733 1.00 42.66 271 VAL A O 1
ATOM 2087 N N . GLY A 1 272 ? 29.742 -2.550 -26.556 1.00 42.56 272 GLY A N 1
ATOM 2088 C CA . GLY A 1 272 ? 29.985 -1.783 -27.784 1.00 42.56 272 GLY A CA 1
ATOM 2089 C C . GLY A 1 272 ? 28.677 -1.622 -28.568 1.00 42.56 272 GLY A C 1
ATOM 2090 O O . GLY A 1 272 ? 27.819 -2.491 -28.440 1.00 42.56 272 GLY A O 1
ATOM 2091 N N . ALA A 1 273 ? 28.523 -0.497 -29.289 1.00 42.16 273 ALA A N 1
ATOM 2092 C CA . ALA A 1 273 ? 27.336 -0.084 -30.060 1.00 42.16 273 ALA A CA 1
ATOM 2093 C C . ALA A 1 273 ? 26.211 -1.135 -30.058 1.00 42.16 273 ALA A C 1
ATOM 2095 O O . ALA A 1 273 ? 26.306 -2.124 -30.781 1.00 42.16 273 ALA A O 1
ATOM 2096 N N . GLN A 1 274 ? 25.219 -0.944 -29.177 1.00 46.12 274 GLN A N 1
ATOM 2097 C CA . GLN A 1 274 ? 24.105 -1.868 -28.929 1.00 46.12 274 GLN A CA 1
ATOM 2098 C C . GLN A 1 274 ? 23.678 -2.594 -30.221 1.00 46.12 274 GLN A C 1
ATOM 2100 O O . GLN A 1 274 ? 23.091 -1.952 -31.091 1.00 46.12 274 GLN A O 1
ATOM 2105 N N . PRO A 1 275 ? 23.895 -3.915 -30.368 1.00 37.44 275 PRO A N 1
ATOM 2106 C CA . PRO A 1 275 ? 23.179 -4.677 -31.376 1.00 37.44 275 PRO A CA 1
ATOM 2107 C C . PRO A 1 275 ? 21.728 -4.773 -30.892 1.00 37.44 275 PRO A C 1
ATOM 2109 O O . PRO A 1 275 ? 21.400 -5.620 -30.057 1.00 37.44 275 PRO A O 1
ATOM 2112 N N . GLY A 1 276 ? 20.866 -3.846 -31.318 1.00 44.88 276 GLY A N 1
ATOM 2113 C CA . GLY A 1 276 ? 19.436 -3.916 -31.006 1.00 44.88 276 GLY A CA 1
ATOM 2114 C C . GLY A 1 276 ? 18.697 -2.615 -30.718 1.00 44.88 276 GLY A C 1
ATOM 2115 O O . GLY A 1 276 ? 17.474 -2.676 -30.693 1.00 44.88 276 GLY A O 1
ATOM 2116 N N . CYS A 1 277 ? 19.354 -1.458 -30.578 1.00 56.31 277 CYS A N 1
ATOM 2117 C CA . CYS A 1 277 ? 18.630 -0.212 -30.853 1.00 56.31 277 CYS A CA 1
ATOM 2118 C C . CYS A 1 277 ? 18.437 -0.179 -32.359 1.00 56.31 277 CYS A C 1
ATOM 2120 O O . CYS A 1 277 ? 19.386 0.084 -33.081 1.00 56.31 277 CYS A O 1
ATOM 2122 N N . PHE A 1 278 ? 17.261 -0.637 -32.790 1.00 54.47 278 PHE A N 1
ATOM 2123 C CA . PHE A 1 278 ? 16.898 -0.843 -34.188 1.00 54.47 278 PHE A CA 1
ATOM 2124 C C . PHE A 1 278 ? 17.946 -1.663 -34.979 1.00 54.47 278 PHE A C 1
ATOM 2126 O O . PHE A 1 278 ? 18.637 -1.141 -35.843 1.00 54.47 278 PHE A O 1
ATOM 2133 N N . ASP A 1 279 ? 18.067 -2.974 -34.716 1.00 39.34 279 ASP A N 1
ATOM 2134 C CA . ASP A 1 279 ? 18.840 -3.860 -35.608 1.00 39.34 279 ASP A CA 1
ATOM 2135 C C . ASP A 1 279 ? 18.126 -3.974 -36.982 1.00 39.34 279 ASP A C 1
ATOM 2137 O O . ASP A 1 279 ? 17.011 -4.504 -37.046 1.00 39.34 279 ASP A O 1
ATOM 2141 N N . PRO A 1 280 ? 18.726 -3.497 -38.094 1.00 36.97 280 PRO A N 1
ATOM 2142 C CA . PRO A 1 280 ? 18.112 -3.475 -39.424 1.00 36.97 280 PRO A CA 1
ATOM 2143 C C . PRO A 1 280 ? 18.062 -4.835 -40.130 1.00 36.97 280 PRO A C 1
ATOM 2145 O O . PRO A 1 280 ? 17.560 -4.906 -41.257 1.00 36.97 280 PRO A O 1
ATOM 2148 N N . SER A 1 281 ? 18.632 -5.900 -39.558 1.00 37.69 281 SER A N 1
ATOM 2149 C CA . SER A 1 281 ? 18.924 -7.133 -40.304 1.00 37.69 281 SER A CA 1
ATOM 2150 C C . SER A 1 281 ? 17.697 -7.918 -40.801 1.00 37.69 281 SER A C 1
ATOM 2152 O O . SER A 1 281 ? 17.870 -8.867 -41.569 1.00 37.69 281 SER A O 1
ATOM 2154 N N . SER A 1 282 ? 16.463 -7.486 -40.497 1.00 35.44 282 SER A N 1
ATOM 2155 C CA . SER A 1 282 ? 15.231 -8.059 -41.066 1.00 35.44 282 SER A CA 1
ATOM 2156 C C . SER A 1 282 ? 14.343 -7.112 -41.892 1.00 35.44 282 SER A C 1
ATOM 2158 O O . SER A 1 282 ? 13.355 -7.581 -42.458 1.00 35.44 282 SER A O 1
ATOM 2160 N N . ILE A 1 283 ? 14.693 -5.835 -42.113 1.00 37.22 283 ILE A N 1
ATOM 2161 C CA . ILE A 1 283 ? 13.922 -4.972 -43.040 1.00 37.22 283 ILE A CA 1
ATOM 2162 C C . ILE A 1 283 ? 14.419 -5.184 -44.475 1.00 37.22 283 ILE A C 1
ATOM 2164 O O . ILE A 1 283 ? 14.923 -4.285 -45.153 1.00 37.22 283 ILE A O 1
ATOM 2168 N N . THR A 1 284 ? 14.269 -6.411 -44.969 1.00 29.27 284 THR A N 1
ATOM 2169 C CA . THR A 1 284 ? 14.440 -6.716 -46.392 1.00 29.27 284 THR A CA 1
ATOM 2170 C C . THR A 1 284 ? 13.219 -6.220 -47.164 1.00 29.27 284 THR A C 1
ATOM 2172 O O . THR A 1 284 ? 12.374 -6.988 -47.609 1.00 29.27 284 THR A O 1
ATOM 2175 N N . GLY A 1 285 ? 13.123 -4.896 -47.323 1.00 28.12 285 GLY A N 1
ATOM 2176 C CA . GLY A 1 285 ? 12.149 -4.293 -48.232 1.00 28.12 285 GLY A CA 1
ATOM 2177 C C . GLY A 1 285 ? 11.662 -2.890 -47.882 1.00 28.12 285 GLY A C 1
ATOM 2178 O O . GLY A 1 285 ? 10.461 -2.692 -47.755 1.00 28.12 285 GLY A O 1
ATOM 2179 N N . GLY A 1 286 ? 12.559 -1.898 -47.825 1.00 29.47 286 GLY A N 1
ATOM 2180 C CA . GLY A 1 286 ? 12.198 -0.507 -48.142 1.00 29.47 286 GLY A CA 1
ATOM 2181 C C . GLY A 1 286 ? 12.148 0.502 -46.985 1.00 29.47 286 GLY A C 1
ATOM 2182 O O . GLY A 1 286 ? 11.114 0.713 -46.363 1.00 29.47 286 GLY A O 1
ATOM 2183 N N . ASN A 1 287 ? 13.243 1.259 -46.864 1.00 31.56 287 ASN A N 1
ATOM 2184 C CA . ASN A 1 287 ? 13.312 2.662 -46.425 1.00 31.56 287 ASN A CA 1
ATOM 2185 C C . ASN A 1 287 ? 12.906 3.013 -44.985 1.00 31.56 287 ASN A C 1
ATOM 2187 O O . ASN A 1 287 ? 11.973 3.791 -44.764 1.00 31.56 287 ASN A O 1
ATOM 2191 N N . PHE A 1 288 ? 13.737 2.582 -44.035 1.00 33.53 288 PHE A N 1
ATOM 2192 C CA . PHE A 1 288 ? 13.992 3.331 -42.797 1.00 33.53 288 PHE A CA 1
ATOM 2193 C C . PHE A 1 288 ? 15.487 3.477 -42.481 1.00 33.53 288 PHE A C 1
ATOM 2195 O O . PHE A 1 288 ? 15.857 3.558 -41.323 1.00 33.53 288 PHE A O 1
ATOM 2202 N N . TYR A 1 289 ? 16.362 3.548 -43.492 1.00 33.12 289 TYR A N 1
ATOM 2203 C CA . TYR A 1 289 ? 17.780 3.838 -43.257 1.00 33.12 289 TYR A CA 1
ATOM 2204 C C . TYR A 1 289 ? 18.395 4.702 -44.345 1.00 33.12 289 TYR A C 1
ATOM 2206 O O . TYR A 1 289 ? 18.200 4.463 -45.537 1.00 33.12 289 TYR A O 1
ATOM 2214 N N . GLY A 1 290 ? 19.177 5.685 -43.903 1.00 25.36 290 GLY A N 1
ATOM 2215 C CA . GLY A 1 290 ? 20.004 6.494 -44.779 1.00 25.36 290 GLY A CA 1
ATOM 2216 C C . GLY A 1 290 ? 20.716 7.659 -44.102 1.00 25.36 290 GLY A C 1
ATOM 2217 O O . GLY A 1 290 ? 20.688 8.731 -44.687 1.00 25.36 290 GLY A O 1
ATOM 2218 N N . LEU A 1 291 ? 21.346 7.482 -42.931 1.00 30.84 291 LEU A N 1
ATOM 2219 C CA . LEU A 1 291 ? 22.397 8.382 -42.427 1.00 30.84 291 LEU A CA 1
ATOM 2220 C C . LEU A 1 291 ? 23.412 7.567 -41.616 1.00 30.84 291 LEU A C 1
ATOM 2222 O O . LEU A 1 291 ? 23.044 6.874 -40.674 1.00 30.84 291 LEU A O 1
ATOM 2226 N N . ALA A 1 292 ? 24.679 7.621 -42.019 1.00 31.73 292 ALA A N 1
ATOM 2227 C CA . ALA A 1 292 ? 25.783 7.020 -41.286 1.00 31.73 292 ALA A CA 1
ATOM 2228 C C . ALA A 1 292 ? 25.855 7.585 -39.850 1.00 31.73 292 ALA A C 1
ATOM 2230 O O . ALA A 1 292 ? 25.660 8.782 -39.637 1.00 31.73 292 ALA A O 1
ATOM 2231 N N . ASP A 1 293 ? 26.108 6.704 -38.885 1.00 34.81 293 ASP A N 1
ATOM 2232 C CA . ASP A 1 293 ? 26.494 6.963 -37.489 1.00 34.81 293 ASP A CA 1
ATOM 2233 C C . ASP A 1 293 ? 25.544 7.778 -36.581 1.00 34.81 293 ASP A C 1
ATOM 2235 O O . ASP A 1 293 ? 25.913 8.087 -35.451 1.00 34.81 293 ASP A O 1
ATOM 2239 N N . THR A 1 294 ? 24.304 8.082 -36.989 1.00 41.91 294 THR A N 1
ATOM 2240 C CA . THR A 1 294 ? 23.311 8.741 -36.108 1.00 41.91 294 THR A CA 1
ATOM 2241 C C . THR A 1 294 ? 21.877 8.280 -36.393 1.00 41.91 294 THR A C 1
ATOM 2243 O O . THR A 1 294 ? 21.149 8.876 -37.186 1.00 41.91 294 THR A O 1
ATOM 2246 N N . GLU A 1 295 ? 21.428 7.215 -35.727 1.00 57.19 295 GLU A N 1
ATOM 2247 C CA . GLU A 1 295 ? 20.002 6.877 -35.692 1.00 57.19 295 GLU A CA 1
ATOM 2248 C C . GLU A 1 295 ? 19.246 7.931 -34.871 1.00 57.19 295 GLU A C 1
ATOM 2250 O O . GLU A 1 295 ? 19.458 8.068 -33.667 1.00 57.19 295 GLU A O 1
ATOM 2255 N N . SER A 1 296 ? 18.335 8.677 -35.500 1.00 60.12 296 SER A N 1
ATOM 2256 C CA . SER A 1 296 ? 17.573 9.756 -34.851 1.00 60.12 296 SER A CA 1
ATOM 2257 C C . SER A 1 296 ? 16.760 9.303 -33.638 1.00 60.12 296 SER A C 1
ATOM 2259 O O . SER A 1 296 ? 16.511 10.096 -32.738 1.00 60.12 296 SER A O 1
ATOM 2261 N N . LEU A 1 297 ? 16.324 8.041 -33.612 1.00 71.19 297 LEU A N 1
ATOM 2262 C CA . LEU A 1 297 ? 15.602 7.450 -32.482 1.00 71.19 297 LEU A CA 1
ATOM 2263 C C . LEU A 1 297 ? 16.534 6.751 -31.482 1.00 71.19 297 LEU A C 1
ATOM 2265 O O . LEU A 1 297 ? 16.072 6.362 -30.413 1.00 71.19 297 LEU A O 1
ATOM 2269 N N . GLY A 1 298 ? 17.834 6.642 -31.776 1.00 65.19 298 GLY A N 1
ATOM 2270 C CA . GLY A 1 298 ? 18.821 6.013 -30.898 1.00 65.19 298 GLY A CA 1
ATOM 2271 C C . GLY A 1 298 ? 18.935 6.694 -29.531 1.00 65.19 298 GLY A C 1
ATOM 2272 O O . GLY A 1 298 ? 19.209 6.028 -28.540 1.00 65.19 298 GLY A O 1
ATOM 2273 N N . GLY A 1 299 ? 18.627 7.992 -29.422 1.00 67.06 299 GLY A N 1
ATOM 2274 C CA . GLY A 1 299 ? 18.569 8.681 -28.125 1.00 67.06 299 GLY A CA 1
ATOM 2275 C C . GLY A 1 299 ? 17.404 8.270 -27.218 1.00 67.06 299 GLY A C 1
ATOM 2276 O O . GLY A 1 299 ? 17.385 8.645 -26.050 1.00 67.06 299 GLY A O 1
ATOM 2277 N N . LEU A 1 300 ? 16.427 7.507 -27.725 1.00 76.62 300 LEU A N 1
ATOM 2278 C CA . LEU A 1 300 ? 15.386 6.881 -26.900 1.00 76.62 300 LEU A CA 1
ATOM 2279 C C . LEU A 1 300 ? 15.858 5.571 -26.253 1.00 76.62 300 LEU A C 1
ATOM 2281 O O . LEU A 1 300 ? 15.129 5.001 -25.442 1.00 76.62 300 LEU A O 1
ATOM 2285 N N . CYS A 1 301 ? 17.080 5.132 -26.554 1.00 74.31 301 CYS A N 1
ATOM 2286 C CA . CYS A 1 301 ? 17.734 4.008 -25.908 1.00 74.31 301 CYS A CA 1
ATOM 2287 C C . CYS A 1 301 ? 18.676 4.430 -24.776 1.00 74.31 301 CYS A C 1
ATOM 2289 O O . CYS A 1 301 ? 19.147 5.563 -24.705 1.00 74.31 301 CYS A O 1
ATOM 2291 N N . THR A 1 302 ? 19.019 3.476 -23.912 1.00 72.00 302 THR A N 1
ATOM 2292 C CA . THR A 1 302 ? 20.043 3.653 -22.879 1.00 72.00 302 THR A CA 1
ATOM 2293 C C . THR A 1 302 ? 20.838 2.368 -22.665 1.00 72.00 302 THR A C 1
ATOM 2295 O O . THR A 1 302 ? 20.305 1.263 -22.771 1.00 72.00 302 THR A O 1
ATOM 2298 N N . SER A 1 303 ? 22.129 2.509 -22.364 1.00 66.62 303 SER A N 1
ATOM 2299 C CA . SER A 1 303 ? 22.998 1.406 -21.938 1.00 66.62 303 SER A CA 1
ATOM 2300 C C . SER A 1 303 ? 22.841 1.077 -20.449 1.00 66.62 303 SER A C 1
ATOM 2302 O O . SER A 1 303 ? 23.188 -0.029 -20.021 1.00 66.62 303 SER A O 1
ATOM 2304 N N . TYR A 1 304 ? 22.287 2.004 -19.663 1.00 72.44 304 TYR A N 1
ATOM 2305 C CA . TYR A 1 304 ? 22.176 1.880 -18.215 1.00 72.44 304 TYR A CA 1
ATOM 2306 C C . TYR A 1 304 ? 21.069 0.888 -17.811 1.00 72.44 304 TYR A C 1
ATOM 2308 O O . TYR A 1 304 ? 19.965 0.925 -18.367 1.00 72.44 304 TYR A O 1
ATOM 2316 N N . PRO A 1 305 ? 21.322 0.013 -16.821 1.00 76.06 305 PRO A N 1
ATOM 2317 C CA . PRO A 1 305 ? 20.278 -0.828 -16.250 1.00 76.06 305 PRO A CA 1
ATOM 2318 C C . PRO A 1 305 ? 19.236 0.016 -15.507 1.00 76.06 305 PRO A C 1
ATOM 2320 O O . PRO A 1 305 ? 19.596 0.847 -14.672 1.00 76.06 305 PRO A O 1
ATOM 2323 N N . LYS A 1 306 ? 17.945 -0.243 -15.755 1.00 80.12 306 LYS A N 1
ATOM 2324 C CA . LYS A 1 306 ? 16.832 0.394 -15.017 1.00 80.12 306 LYS A CA 1
ATOM 2325 C C . LYS A 1 306 ? 15.946 -0.627 -14.309 1.00 80.12 306 LYS A C 1
ATOM 2327 O O . LYS A 1 306 ? 15.602 -0.442 -13.145 1.00 80.12 306 LYS A O 1
ATOM 2332 N N . TYR A 1 307 ? 15.650 -1.740 -14.973 1.00 85.94 307 TYR A N 1
ATOM 2333 C CA . TYR A 1 307 ? 14.871 -2.875 -14.471 1.00 85.94 307 TYR A CA 1
ATOM 2334 C C . TYR A 1 307 ? 15.663 -4.195 -14.548 1.00 85.94 307 TYR A C 1
ATOM 2336 O O . TYR A 1 307 ? 15.143 -5.212 -15.012 1.00 85.94 307 TYR A O 1
ATOM 2344 N N . PRO A 1 308 ? 16.920 -4.235 -14.068 1.00 79.06 308 PRO A N 1
ATOM 2345 C CA . PRO A 1 308 ? 17.831 -5.368 -14.268 1.00 79.06 308 PRO A CA 1
ATOM 2346 C C . PRO A 1 308 ? 17.350 -6.691 -13.644 1.00 79.06 308 PRO A C 1
ATOM 2348 O O . PRO A 1 308 ? 17.844 -7.760 -14.000 1.00 79.06 308 PRO A O 1
ATOM 2351 N N . ILE A 1 309 ? 16.365 -6.639 -12.742 1.00 81.94 309 ILE A N 1
ATOM 2352 C CA . ILE A 1 309 ? 15.694 -7.810 -12.166 1.00 81.94 309 ILE A CA 1
ATOM 2353 C C . ILE A 1 309 ? 14.991 -8.682 -13.222 1.00 81.94 309 ILE A C 1
ATOM 2355 O O . ILE A 1 309 ? 14.894 -9.896 -13.038 1.00 81.94 309 ILE A O 1
ATOM 2359 N N . LEU A 1 310 ? 14.548 -8.103 -14.347 1.00 86.38 310 LEU A N 1
ATOM 2360 C CA . LEU A 1 310 ? 13.850 -8.835 -15.412 1.00 86.38 310 LEU A CA 1
ATOM 2361 C C . LEU A 1 310 ? 14.676 -10.016 -15.939 1.00 86.38 310 LEU A C 1
ATOM 2363 O O . LEU A 1 310 ? 14.117 -11.077 -16.200 1.00 86.38 310 LEU A O 1
ATOM 2367 N N . TYR A 1 311 ? 16.004 -9.869 -15.981 1.00 80.81 311 TYR A N 1
ATOM 2368 C CA . TYR A 1 311 ? 16.952 -10.928 -16.337 1.00 80.81 311 TYR A CA 1
ATOM 2369 C C . TYR A 1 311 ? 16.793 -12.205 -15.499 1.00 80.81 311 TYR A C 1
ATOM 2371 O O . TYR A 1 311 ? 16.966 -13.322 -15.992 1.00 80.81 311 TYR A O 1
ATOM 2379 N N . ALA A 1 312 ? 16.523 -12.043 -14.202 1.00 79.12 312 ALA A N 1
ATOM 2380 C CA . ALA A 1 312 ? 16.373 -13.156 -13.273 1.00 79.12 312 ALA A CA 1
ATOM 2381 C C . ALA A 1 312 ? 14.949 -13.723 -13.300 1.00 79.12 312 ALA A C 1
ATOM 2383 O O . ALA A 1 312 ? 14.780 -14.938 -13.210 1.00 79.12 312 ALA A O 1
ATOM 2384 N N . LEU A 1 313 ? 13.937 -12.861 -13.445 1.00 85.69 313 LEU A N 1
ATOM 2385 C CA . LEU A 1 313 ? 12.527 -13.263 -13.428 1.00 85.69 313 LEU A CA 1
ATOM 2386 C C . LEU A 1 313 ? 12.111 -13.993 -14.709 1.00 85.69 313 LEU A C 1
ATOM 2388 O O . LEU A 1 313 ? 11.481 -15.050 -14.620 1.00 85.69 313 LEU A O 1
ATOM 2392 N N . PHE A 1 314 ? 12.510 -13.469 -15.872 1.00 86.69 314 PHE A N 1
ATOM 2393 C CA . PHE A 1 314 ? 12.135 -13.975 -17.194 1.00 86.69 314 PHE A CA 1
ATOM 2394 C C . PHE A 1 314 ? 13.370 -14.305 -18.044 1.00 86.69 314 PHE A C 1
ATOM 2396 O O . PHE A 1 314 ? 13.725 -13.548 -18.940 1.00 86.69 314 PHE A O 1
ATOM 2403 N N . PRO A 1 315 ? 14.076 -15.409 -17.767 1.00 79.44 315 PRO A N 1
ATOM 2404 C CA . PRO A 1 315 ? 15.243 -15.792 -18.556 1.00 79.44 315 PRO A CA 1
ATOM 2405 C C . PRO A 1 315 ? 14.900 -16.623 -19.802 1.00 79.44 315 PRO A C 1
ATOM 2407 O O . PRO A 1 315 ? 14.226 -17.637 -19.674 1.00 79.44 315 PRO A O 1
ATOM 2410 N N . GLY A 1 316 ? 15.408 -16.246 -20.980 1.00 76.94 316 GLY A N 1
ATOM 2411 C CA . GLY A 1 316 ? 15.078 -16.915 -22.255 1.00 76.94 316 GLY A CA 1
ATOM 2412 C C . GLY A 1 316 ? 15.858 -18.199 -22.602 1.00 76.94 316 GLY A C 1
ATOM 2413 O O . GLY A 1 316 ? 16.808 -18.565 -21.907 1.00 76.94 316 GLY A O 1
ATOM 2414 N N . ARG A 1 317 ? 15.454 -18.858 -23.706 1.00 66.81 317 ARG A N 1
ATOM 2415 C CA . ARG A 1 317 ? 15.795 -20.248 -24.101 1.00 66.81 317 ARG A CA 1
ATOM 2416 C C . ARG A 1 317 ? 17.235 -20.516 -24.547 1.00 66.81 317 ARG A C 1
ATOM 2418 O O . ARG A 1 317 ? 17.832 -21.507 -24.141 1.00 66.81 317 ARG A O 1
ATOM 2425 N N . ASP A 1 318 ? 17.820 -19.642 -25.357 1.00 55.75 318 ASP A N 1
ATOM 2426 C CA . ASP A 1 318 ? 19.043 -19.974 -26.111 1.00 55.75 318 ASP A CA 1
ATOM 2427 C C . ASP A 1 318 ? 20.344 -19.505 -25.450 1.00 55.75 318 ASP A C 1
ATOM 2429 O O . ASP A 1 318 ? 21.344 -19.231 -26.120 1.00 55.75 318 ASP A O 1
ATOM 2433 N N . ARG A 1 319 ? 20.369 -19.404 -24.117 1.00 57.56 319 ARG A N 1
ATOM 2434 C CA . ARG A 1 319 ? 21.577 -18.953 -23.422 1.00 57.56 319 ARG A CA 1
ATOM 2435 C C . ARG A 1 319 ? 22.452 -20.101 -22.950 1.00 57.56 319 ARG A C 1
ATOM 2437 O O . ARG A 1 319 ? 22.151 -20.820 -21.998 1.00 57.56 319 ARG A O 1
ATOM 2444 N N . SER A 1 320 ? 23.596 -20.214 -23.618 1.00 41.00 320 SER A N 1
ATOM 2445 C CA . SER A 1 320 ? 24.675 -21.162 -23.339 1.00 41.00 320 SER A CA 1
ATOM 2446 C C . SER A 1 320 ? 25.342 -20.989 -21.965 1.00 41.00 320 SER A C 1
ATOM 2448 O O . SER A 1 320 ? 26.118 -21.856 -21.570 1.00 41.00 320 SER A O 1
ATOM 2450 N N . ASP A 1 321 ? 25.024 -19.937 -21.201 1.00 47.47 321 ASP A N 1
ATOM 2451 C CA . ASP A 1 321 ? 25.524 -19.708 -19.836 1.00 47.47 321 ASP A CA 1
ATOM 2452 C C . ASP A 1 321 ? 24.841 -20.594 -18.769 1.00 47.47 321 ASP A C 1
ATOM 2454 O O . ASP A 1 321 ? 25.270 -20.604 -17.614 1.00 47.47 321 ASP A O 1
ATOM 2458 N N . ARG A 1 322 ? 23.810 -21.377 -19.135 1.00 49.78 322 ARG A N 1
ATOM 2459 C CA . ARG A 1 322 ? 22.950 -22.105 -18.176 1.00 49.78 322 ARG A CA 1
ATOM 2460 C C . ARG A 1 322 ? 22.974 -23.627 -18.228 1.00 49.78 322 ARG A C 1
ATOM 2462 O O . ARG A 1 322 ? 22.413 -24.257 -17.332 1.00 49.78 322 ARG A O 1
ATOM 2469 N N . ALA A 1 323 ? 23.661 -24.247 -19.185 1.00 30.88 323 ALA A N 1
ATOM 2470 C CA . ALA A 1 323 ? 23.881 -25.694 -19.155 1.00 30.88 323 ALA A CA 1
ATOM 2471 C C . ALA A 1 323 ? 24.956 -26.045 -18.101 1.00 30.88 323 ALA A C 1
ATOM 2473 O O . ALA A 1 323 ? 26.109 -26.304 -18.429 1.00 30.88 323 ALA A O 1
ATOM 2474 N N . GLY A 1 324 ? 24.593 -25.996 -16.814 1.00 37.81 324 GLY A N 1
ATOM 2475 C CA . GLY A 1 324 ? 25.467 -26.378 -15.694 1.00 37.81 324 GLY A CA 1
ATOM 2476 C C . GLY A 1 324 ? 26.484 -25.322 -15.231 1.00 37.81 324 GLY A C 1
ATOM 2477 O O . GLY A 1 324 ? 27.432 -25.665 -14.526 1.00 37.81 324 GLY A O 1
ATOM 2478 N N . GLY A 1 325 ? 26.316 -24.049 -15.605 1.00 33.75 325 GLY A N 1
ATOM 2479 C CA . GLY A 1 325 ? 27.235 -22.959 -15.262 1.00 33.75 325 GLY A CA 1
ATOM 2480 C C . GLY A 1 325 ? 26.893 -22.245 -13.950 1.00 33.75 325 GLY A C 1
ATOM 2481 O O . GLY A 1 325 ? 25.792 -21.739 -13.765 1.00 33.75 325 GLY A O 1
ATOM 2482 N N . THR A 1 326 ? 27.870 -22.130 -13.050 1.00 37.62 326 THR A N 1
ATOM 2483 C CA . THR A 1 326 ? 27.831 -21.403 -11.764 1.00 37.62 326 THR A CA 1
ATOM 2484 C C . THR A 1 326 ? 27.854 -19.877 -11.915 1.00 37.62 326 THR A C 1
ATOM 2486 O O . THR A 1 326 ? 28.332 -19.169 -11.015 1.00 37.62 326 THR A O 1
ATOM 2489 N N . ASP A 1 327 ? 27.350 -19.339 -13.031 1.00 42.69 327 ASP A N 1
ATOM 2490 C CA . ASP A 1 327 ? 27.507 -17.928 -13.382 1.00 42.69 327 ASP A CA 1
ATOM 2491 C C . ASP A 1 327 ? 26.479 -17.029 -12.677 1.00 42.69 327 ASP A C 1
ATOM 2493 O O . ASP A 1 327 ? 25.791 -16.178 -13.232 1.00 42.69 327 ASP A O 1
ATOM 2497 N N . ASN A 1 328 ? 26.514 -17.138 -11.349 1.00 48.78 328 ASN A N 1
ATOM 2498 C CA . ASN A 1 328 ? 26.156 -16.113 -10.383 1.00 48.78 328 ASN A CA 1
ATOM 2499 C C . ASN A 1 328 ? 26.822 -14.752 -10.684 1.00 48.78 328 ASN A C 1
ATOM 2501 O O . ASN A 1 328 ? 26.567 -13.820 -9.931 1.00 48.78 328 ASN A O 1
ATOM 2505 N N . ALA A 1 329 ? 27.682 -14.613 -11.708 1.00 41.00 329 ALA A N 1
ATOM 2506 C CA . ALA A 1 329 ? 28.380 -13.388 -12.086 1.00 41.00 329 ALA A CA 1
ATOM 2507 C C . ALA A 1 329 ? 27.472 -12.242 -12.533 1.00 41.00 329 ALA A C 1
ATOM 2509 O O . ALA A 1 329 ? 27.738 -11.108 -12.168 1.00 41.00 329 ALA A O 1
ATOM 2510 N N . ASN A 1 330 ? 26.333 -12.497 -13.171 1.00 43.34 330 ASN A N 1
ATOM 2511 C CA . ASN A 1 330 ? 25.412 -11.398 -13.512 1.00 43.34 330 ASN A CA 1
ATOM 2512 C C . ASN A 1 330 ? 24.539 -10.985 -12.311 1.00 43.34 330 ASN A C 1
ATOM 2514 O O . ASN A 1 330 ? 24.144 -9.829 -12.188 1.00 43.34 330 ASN A O 1
ATOM 2518 N N . LEU A 1 331 ? 24.348 -11.893 -11.342 1.00 46.59 331 LEU A N 1
ATOM 2519 C CA . LEU A 1 331 ? 23.939 -11.537 -9.978 1.00 46.59 331 LEU A CA 1
ATOM 2520 C C . LEU A 1 331 ? 25.088 -10.890 -9.177 1.00 46.59 331 LEU A C 1
ATOM 2522 O O . LEU A 1 331 ? 24.818 -10.379 -8.087 1.00 46.59 331 LEU A O 1
ATOM 2526 N N . ARG A 1 332 ? 26.355 -10.933 -9.648 1.00 41.12 332 ARG A N 1
ATOM 2527 C CA . ARG A 1 332 ? 27.514 -10.243 -9.035 1.00 41.12 332 ARG A CA 1
ATOM 2528 C C . ARG A 1 332 ? 27.494 -8.734 -9.275 1.00 41.12 332 ARG A C 1
ATOM 2530 O O . ARG A 1 332 ? 28.062 -8.055 -8.427 1.00 41.12 332 ARG A O 1
ATOM 2537 N N . ASP A 1 333 ? 26.787 -8.244 -10.295 1.00 40.50 333 ASP A N 1
ATOM 2538 C CA . ASP A 1 333 ? 26.695 -6.810 -10.638 1.00 40.50 333 ASP A CA 1
ATOM 2539 C C . ASP A 1 333 ? 25.499 -6.077 -10.030 1.00 40.50 333 ASP A C 1
ATOM 2541 O O . ASP A 1 333 ? 25.502 -4.853 -9.950 1.00 40.50 333 ASP A O 1
ATOM 2545 N N . ALA A 1 334 ? 24.530 -6.784 -9.439 1.00 40.16 334 ALA A N 1
ATOM 2546 C CA . ALA A 1 334 ? 23.539 -6.156 -8.551 1.00 40.16 334 ALA A CA 1
ATOM 2547 C C . ALA A 1 334 ? 24.165 -5.473 -7.308 1.00 40.16 334 ALA A C 1
ATOM 2549 O O . ALA A 1 334 ? 23.450 -5.018 -6.418 1.00 40.16 334 ALA A O 1
ATOM 2550 N N . ARG A 1 335 ? 25.504 -5.470 -7.198 1.00 50.31 335 ARG A N 1
ATOM 2551 C CA . ARG A 1 335 ? 26.291 -5.391 -5.960 1.00 50.31 335 ARG A CA 1
ATOM 2552 C C . ARG A 1 335 ? 27.241 -4.194 -5.876 1.00 50.31 335 ARG A C 1
ATOM 2554 O O . ARG A 1 335 ? 28.081 -4.194 -4.979 1.00 50.31 335 ARG A O 1
ATOM 2561 N N . ASP A 1 336 ? 27.137 -3.185 -6.734 1.00 36.47 336 ASP A N 1
ATOM 2562 C CA . ASP A 1 336 ? 28.219 -2.197 -6.880 1.00 36.47 336 ASP A CA 1
ATOM 2563 C C . ASP A 1 336 ? 28.280 -1.067 -5.831 1.00 36.47 336 ASP A C 1
ATOM 2565 O O . ASP A 1 336 ? 28.919 -0.041 -6.044 1.00 36.47 336 ASP A O 1
ATOM 2569 N N . ARG A 1 337 ? 27.661 -1.239 -4.648 1.00 37.91 337 ARG A N 1
ATOM 2570 C CA . ARG A 1 337 ? 27.826 -0.299 -3.511 1.00 37.91 337 ARG A CA 1
ATOM 2571 C C . ARG A 1 337 ? 27.904 -0.922 -2.107 1.00 37.91 337 ARG A C 1
ATOM 2573 O O . ARG A 1 337 ? 27.941 -0.174 -1.134 1.00 37.91 337 ARG A O 1
ATOM 2580 N N . ALA A 1 338 ? 27.962 -2.250 -1.951 1.00 40.72 338 ALA A N 1
ATOM 2581 C CA . ALA A 1 338 ? 28.119 -2.875 -0.627 1.00 40.72 338 ALA A CA 1
ATOM 2582 C C . ALA A 1 338 ? 29.577 -3.349 -0.407 1.00 40.72 338 ALA A C 1
ATOM 2584 O O . ALA A 1 338 ? 30.010 -4.281 -1.083 1.00 40.72 338 ALA A O 1
ATOM 2585 N N . PRO A 1 339 ? 30.340 -2.776 0.544 1.00 36.56 339 PRO A N 1
ATOM 2586 C CA . PRO A 1 339 ? 31.783 -3.018 0.681 1.00 36.56 339 PRO A CA 1
ATOM 2587 C C . PRO A 1 339 ? 32.220 -4.414 1.192 1.00 36.56 339 PRO A C 1
ATOM 2589 O O . PRO A 1 339 ? 33.343 -4.550 1.668 1.00 36.56 339 PRO A O 1
ATOM 2592 N N . ALA A 1 340 ? 31.403 -5.475 1.130 1.00 50.22 340 ALA A N 1
ATOM 2593 C CA . ALA A 1 340 ? 31.699 -6.724 1.850 1.00 50.22 340 ALA A CA 1
ATOM 2594 C C . ALA A 1 340 ? 31.720 -8.001 0.986 1.00 50.22 340 ALA A C 1
ATOM 2596 O O . ALA A 1 340 ? 30.721 -8.414 0.397 1.00 50.22 340 ALA A O 1
ATOM 2597 N N . THR A 1 341 ? 32.840 -8.723 1.046 1.00 55.53 341 THR A N 1
ATOM 2598 C CA . THR A 1 341 ? 33.007 -10.136 0.650 1.00 55.53 341 THR A CA 1
ATOM 2599 C C . THR A 1 341 ? 31.949 -11.070 1.262 1.00 55.53 341 THR A C 1
ATOM 2601 O O . THR A 1 341 ? 31.513 -12.017 0.604 1.00 55.53 341 THR A O 1
ATOM 2604 N N . ASN A 1 342 ? 31.469 -10.767 2.474 1.00 57.12 342 ASN A N 1
ATOM 2605 C CA . ASN A 1 342 ? 30.473 -11.560 3.213 1.00 57.12 342 ASN A CA 1
ATOM 2606 C C . ASN A 1 342 ? 29.100 -11.621 2.523 1.00 57.12 342 ASN A C 1
ATOM 2608 O O . ASN A 1 342 ? 28.422 -12.643 2.589 1.00 57.12 342 ASN A O 1
ATOM 2612 N N . TYR A 1 343 ? 28.714 -10.557 1.811 1.00 61.59 343 TYR A N 1
ATOM 2613 C CA . TYR A 1 343 ? 27.469 -10.508 1.042 1.00 61.59 343 TYR A CA 1
ATOM 2614 C C . TYR A 1 343 ? 27.435 -11.566 -0.055 1.00 61.59 343 TYR A C 1
ATOM 2616 O O . TYR A 1 343 ? 26.472 -12.317 -0.219 1.00 61.59 343 TYR A O 1
ATOM 2624 N N . ARG A 1 344 ? 28.535 -11.626 -0.814 1.00 62.19 344 ARG A N 1
ATOM 2625 C CA . ARG A 1 344 ? 28.668 -12.538 -1.948 1.00 62.19 344 ARG A CA 1
ATOM 2626 C C . ARG A 1 344 ? 28.650 -13.982 -1.456 1.00 62.19 344 ARG A C 1
ATOM 2628 O O . ARG A 1 344 ? 28.003 -14.807 -2.091 1.00 62.19 344 ARG A O 1
ATOM 2635 N N . ALA A 1 345 ? 29.299 -14.236 -0.320 1.00 69.25 345 ALA A N 1
ATOM 2636 C CA . ALA A 1 345 ? 29.359 -15.545 0.311 1.00 69.25 345 ALA A CA 1
ATOM 2637 C C . ALA A 1 345 ? 27.987 -16.039 0.797 1.00 69.25 345 ALA A C 1
ATOM 2639 O O . ALA A 1 345 ? 27.662 -17.193 0.537 1.00 69.25 345 ALA A O 1
ATOM 2640 N N . TYR A 1 346 ? 27.163 -15.186 1.429 1.00 76.94 346 TYR A N 1
ATOM 2641 C CA . TYR A 1 346 ? 25.830 -15.596 1.895 1.00 76.94 346 TYR A CA 1
ATOM 2642 C C . TYR A 1 346 ? 24.939 -16.031 0.731 1.00 76.94 346 TYR A C 1
ATOM 2644 O O . TYR A 1 346 ? 24.493 -17.174 0.694 1.00 76.94 346 TYR A O 1
ATOM 2652 N N . ILE A 1 347 ? 24.757 -15.155 -0.266 1.00 73.06 347 ILE A N 1
ATOM 2653 C CA . ILE A 1 347 ? 23.898 -15.446 -1.423 1.00 73.06 347 ILE A CA 1
ATOM 2654 C C . ILE A 1 347 ? 24.405 -16.675 -2.184 1.00 73.06 347 ILE A C 1
ATOM 2656 O O . ILE A 1 347 ? 23.604 -17.516 -2.569 1.00 73.06 347 ILE A O 1
ATOM 2660 N N . GLN A 1 348 ? 25.721 -16.821 -2.374 1.00 70.88 348 GLN A N 1
ATOM 2661 C CA . GLN A 1 348 ? 26.294 -18.017 -3.009 1.00 70.88 348 GLN A CA 1
ATOM 2662 C C . GLN A 1 348 ? 26.106 -19.288 -2.173 1.00 70.88 348 GLN A C 1
ATOM 2664 O O . GLN A 1 348 ? 25.974 -20.367 -2.744 1.00 70.88 348 GLN A O 1
ATOM 2669 N N . GLY A 1 349 ? 26.107 -19.171 -0.845 1.00 71.81 349 GLY A N 1
ATOM 2670 C CA . GLY A 1 349 ? 25.862 -20.285 0.064 1.00 71.81 349 GLY A CA 1
ATOM 2671 C C . GLY A 1 349 ? 24.413 -20.766 0.011 1.00 71.81 349 GLY A C 1
ATOM 2672 O O . GLY A 1 349 ? 24.177 -21.963 -0.135 1.00 71.81 349 GLY A O 1
ATOM 2673 N N . VAL A 1 350 ? 23.449 -19.841 0.077 1.00 74.00 350 VAL A N 1
ATOM 2674 C CA . VAL A 1 350 ? 22.013 -20.176 0.096 1.00 74.00 350 VAL A CA 1
ATOM 2675 C C . VAL A 1 350 ? 21.422 -20.438 -1.292 1.00 74.00 350 VAL A C 1
ATOM 2677 O O . VAL A 1 350 ? 20.461 -21.192 -1.424 1.00 74.00 350 VAL A O 1
ATOM 2680 N N . ASN A 1 351 ? 22.011 -19.857 -2.340 1.00 69.00 351 ASN A N 1
ATOM 2681 C CA . ASN A 1 351 ? 21.725 -20.147 -3.746 1.00 69.00 351 ASN A CA 1
ATOM 2682 C C . ASN A 1 351 ? 22.928 -20.888 -4.352 1.00 69.00 351 ASN A C 1
ATOM 2684 O O . ASN A 1 351 ? 23.602 -20.380 -5.255 1.00 69.00 351 ASN A O 1
ATOM 2688 N N . ASN A 1 352 ? 23.240 -22.064 -3.793 1.00 60.56 352 ASN A N 1
ATOM 2689 C CA . ASN A 1 352 ? 24.340 -22.914 -4.251 1.00 60.56 352 ASN A CA 1
ATOM 2690 C C . ASN A 1 352 ? 24.146 -23.372 -5.715 1.00 60.56 352 ASN A C 1
ATOM 2692 O O . ASN A 1 352 ? 23.114 -23.119 -6.335 1.00 60.56 352 ASN A O 1
ATOM 2696 N N . ALA A 1 353 ? 25.136 -24.075 -6.275 1.00 50.84 353 ALA A N 1
ATOM 2697 C CA . ALA A 1 353 ? 25.163 -24.496 -7.683 1.00 50.84 353 ALA A CA 1
ATOM 2698 C C . ALA A 1 353 ? 23.945 -25.323 -8.167 1.00 50.84 353 ALA A C 1
ATOM 2700 O O . ALA A 1 353 ? 23.797 -25.508 -9.372 1.00 50.84 353 ALA A O 1
ATOM 2701 N N . ASN A 1 354 ? 23.075 -25.800 -7.267 1.00 51.44 354 ASN A N 1
ATOM 2702 C CA . ASN A 1 354 ? 21.877 -26.570 -7.614 1.00 51.44 354 ASN A CA 1
ATOM 2703 C C . ASN A 1 354 ? 20.620 -25.697 -7.810 1.00 51.44 354 ASN A C 1
ATOM 2705 O O . ASN A 1 354 ? 19.614 -26.193 -8.318 1.00 51.44 354 ASN A O 1
ATOM 2709 N N . VAL A 1 355 ? 20.646 -24.412 -7.429 1.00 60.59 355 VAL A N 1
ATOM 2710 C CA . VAL A 1 355 ? 19.530 -23.484 -7.675 1.00 60.59 355 VAL A CA 1
ATOM 2711 C C . VAL A 1 355 ? 19.658 -22.911 -9.085 1.00 60.59 355 VAL A C 1
ATOM 2713 O O . VAL A 1 355 ? 20.391 -21.954 -9.325 1.00 60.59 355 VAL A O 1
ATOM 2716 N N . VAL A 1 356 ? 18.931 -23.508 -10.030 1.00 61.22 356 VAL A N 1
ATOM 2717 C CA . VAL A 1 356 ? 18.899 -23.076 -11.433 1.00 61.22 356 VAL A CA 1
ATOM 2718 C C . VAL A 1 356 ? 17.647 -22.234 -11.687 1.00 61.22 356 VAL A C 1
ATOM 2720 O O . VAL A 1 356 ? 16.525 -22.706 -11.489 1.00 61.22 356 VAL A O 1
ATOM 2723 N N . TYR A 1 357 ? 17.833 -20.989 -12.142 1.00 74.94 357 TYR A N 1
ATOM 2724 C CA . TYR A 1 357 ? 16.731 -20.164 -12.644 1.00 74.94 357 TYR A CA 1
ATOM 2725 C C . TYR A 1 357 ? 16.105 -20.835 -13.863 1.00 74.94 357 TYR A C 1
ATOM 2727 O O . TYR A 1 357 ? 16.792 -21.158 -14.836 1.00 74.94 357 TYR A O 1
ATOM 2735 N N . ARG A 1 358 ? 14.794 -21.032 -13.800 1.00 77.75 358 ARG A N 1
ATOM 2736 C CA . ARG A 1 358 ? 14.024 -21.786 -14.782 1.00 77.75 358 ARG A CA 1
ATOM 2737 C C . ARG A 1 358 ? 13.739 -20.912 -15.995 1.00 77.75 358 ARG A C 1
ATOM 2739 O O . ARG A 1 358 ? 13.303 -19.774 -15.837 1.00 77.75 358 ARG A O 1
ATOM 2746 N N . GLU A 1 359 ? 13.989 -21.466 -17.174 1.00 79.06 359 GLU A N 1
ATOM 2747 C CA . GLU A 1 359 ? 13.735 -20.836 -18.469 1.00 79.06 359 GLU A CA 1
ATOM 2748 C C . GLU A 1 359 ? 12.259 -20.441 -18.643 1.00 79.06 359 GLU A C 1
ATOM 2750 O O . GLU A 1 359 ? 11.344 -21.161 -18.228 1.00 79.06 359 GLU A O 1
ATOM 2755 N N . ILE A 1 360 ? 12.058 -19.299 -19.289 1.00 83.06 360 ILE A N 1
ATOM 2756 C CA . ILE A 1 360 ? 10.813 -18.797 -19.857 1.00 83.06 360 ILE A CA 1
ATOM 2757 C C . ILE A 1 360 ? 11.034 -18.799 -21.377 1.00 83.06 360 ILE A C 1
ATOM 2759 O O . ILE A 1 360 ? 11.954 -18.160 -21.875 1.00 83.06 360 ILE A O 1
ATOM 2763 N N . ALA A 1 361 ? 10.261 -19.596 -22.103 1.00 72.81 361 ALA A N 1
ATOM 2764 C CA . ALA A 1 361 ? 10.447 -19.930 -23.507 1.00 72.81 361 ALA A CA 1
ATOM 2765 C C . ALA A 1 361 ? 10.097 -18.750 -24.430 1.00 72.81 361 ALA A C 1
ATOM 2767 O O . ALA A 1 361 ? 9.015 -18.702 -25.012 1.00 72.81 361 ALA A O 1
ATOM 2768 N N . TYR A 1 362 ? 11.052 -17.833 -24.583 1.00 75.06 362 TYR A N 1
ATOM 2769 C CA . TYR A 1 362 ? 11.027 -16.743 -25.557 1.00 75.06 362 TYR A CA 1
ATOM 2770 C C . TYR A 1 362 ? 12.356 -16.623 -26.311 1.00 75.06 362 TYR A C 1
ATOM 2772 O O . TYR A 1 362 ? 13.416 -17.043 -25.823 1.00 75.06 362 TYR A O 1
ATOM 2780 N N . ASP A 1 363 ? 12.287 -16.041 -27.510 1.00 70.25 363 ASP A N 1
ATOM 2781 C CA . ASP A 1 363 ? 13.437 -15.806 -28.382 1.00 70.25 363 ASP A CA 1
ATOM 2782 C C . ASP A 1 363 ? 14.371 -14.734 -27.794 1.00 70.25 363 ASP A C 1
ATOM 2784 O O . ASP A 1 363 ? 14.065 -13.541 -27.764 1.00 70.25 363 ASP A O 1
ATOM 2788 N N . THR A 1 364 ? 15.561 -15.157 -27.357 1.00 64.50 364 THR A N 1
ATOM 2789 C CA . THR A 1 364 ? 16.584 -14.258 -26.790 1.00 64.50 364 THR A CA 1
ATOM 2790 C C . THR A 1 364 ? 17.309 -13.400 -27.820 1.00 64.50 364 THR A C 1
ATOM 2792 O O . THR A 1 364 ? 18.034 -12.480 -27.433 1.00 64.50 364 THR A O 1
ATOM 2795 N N . THR A 1 365 ? 17.115 -13.670 -29.113 1.00 62.34 365 THR A N 1
ATOM 2796 C CA . THR A 1 365 ? 17.559 -12.784 -30.191 1.00 62.34 365 THR A CA 1
ATOM 2797 C C . THR A 1 365 ? 16.580 -11.628 -30.405 1.00 62.34 365 THR A C 1
ATOM 2799 O O . THR A 1 365 ? 16.982 -10.597 -30.934 1.00 62.34 365 THR A O 1
ATOM 2802 N N . PHE A 1 366 ? 15.357 -11.721 -29.858 1.00 66.25 366 PHE A N 1
ATOM 2803 C CA . PHE A 1 366 ? 14.276 -10.733 -29.985 1.00 66.25 366 PHE A CA 1
ATOM 2804 C C . PHE A 1 366 ? 13.952 -10.399 -31.453 1.00 66.25 366 PHE A C 1
ATOM 2806 O O . PHE A 1 366 ? 13.528 -9.283 -31.756 1.00 66.25 366 PHE A O 1
ATOM 2813 N N . ASN A 1 367 ? 14.171 -11.363 -32.354 1.00 57.47 367 ASN A N 1
ATOM 2814 C CA . ASN A 1 367 ? 13.924 -11.233 -33.787 1.00 57.47 367 ASN A CA 1
ATOM 2815 C C . ASN A 1 367 ? 12.521 -11.733 -34.158 1.00 57.47 367 ASN A C 1
ATOM 2817 O O . ASN A 1 367 ? 11.905 -11.177 -35.066 1.00 57.47 367 ASN A O 1
ATOM 2821 N N . ASP A 1 368 ? 12.000 -12.737 -33.441 1.00 57.72 368 ASP A N 1
ATOM 2822 C CA . ASP A 1 368 ? 10.595 -13.158 -33.499 1.00 57.72 368 ASP A CA 1
ATOM 2823 C C . ASP A 1 368 ? 9.911 -12.947 -32.142 1.00 57.72 368 ASP A C 1
ATOM 2825 O O . ASP A 1 368 ? 9.866 -13.820 -31.275 1.00 57.72 368 ASP A O 1
ATOM 2829 N N . LEU A 1 369 ? 9.356 -11.749 -31.968 1.00 58.84 369 LEU A N 1
ATOM 2830 C CA . LEU A 1 369 ? 8.641 -11.344 -30.755 1.00 58.84 369 LEU A CA 1
ATOM 2831 C C . LEU A 1 369 ? 7.150 -11.696 -30.781 1.00 58.84 369 LEU A C 1
ATOM 2833 O O . LEU A 1 369 ? 6.415 -11.368 -29.850 1.00 58.84 369 LEU A O 1
ATOM 2837 N N . THR A 1 370 ? 6.686 -12.362 -31.840 1.00 55.34 370 THR A N 1
ATOM 2838 C CA . THR A 1 370 ? 5.269 -12.701 -32.012 1.00 55.34 370 THR A CA 1
ATOM 2839 C C . THR A 1 370 ? 4.873 -14.001 -31.301 1.00 55.34 370 THR A C 1
ATOM 2841 O O . THR A 1 370 ? 3.685 -14.237 -31.091 1.00 55.34 370 THR A O 1
ATOM 2844 N N . ASN A 1 371 ? 5.855 -14.799 -30.853 1.00 58.22 371 ASN A N 1
ATOM 2845 C CA . ASN A 1 371 ? 5.671 -16.143 -30.288 1.00 58.22 371 ASN A CA 1
ATOM 2846 C C . ASN A 1 371 ? 6.193 -16.315 -28.841 1.00 58.22 371 ASN A C 1
ATOM 2848 O O . ASN A 1 371 ? 6.625 -17.406 -28.469 1.00 58.22 371 ASN A O 1
ATOM 2852 N N . ASP A 1 372 ? 6.141 -15.278 -27.998 1.00 67.12 372 ASP A N 1
ATOM 2853 C CA . ASP A 1 372 ? 6.489 -15.389 -26.567 1.00 67.12 372 ASP A CA 1
ATOM 2854 C C . ASP A 1 372 ? 5.346 -16.019 -25.741 1.00 67.12 372 ASP A C 1
ATOM 2856 O O . ASP A 1 372 ? 4.638 -15.356 -24.976 1.00 67.12 372 ASP A O 1
ATOM 2860 N N . SER A 1 373 ? 5.106 -17.319 -25.948 1.00 73.00 373 SER A N 1
ATOM 2861 C CA . SER A 1 373 ? 3.962 -18.024 -25.355 1.00 73.00 373 SER A CA 1
ATOM 2862 C C . SER A 1 373 ? 4.004 -18.078 -23.829 1.00 73.00 373 SER A C 1
ATOM 2864 O O . SER A 1 373 ? 2.953 -18.085 -23.191 1.00 73.00 373 SER A O 1
ATOM 2866 N N . ASP A 1 374 ? 5.198 -18.101 -23.236 1.00 87.69 374 ASP A N 1
ATOM 2867 C CA . ASP A 1 374 ? 5.344 -18.243 -21.791 1.00 87.69 374 ASP A CA 1
ATOM 2868 C C . ASP A 1 374 ? 5.069 -16.937 -21.043 1.00 87.69 374 ASP A C 1
ATOM 2870 O O . ASP A 1 374 ? 4.327 -16.960 -20.058 1.00 87.69 374 ASP A O 1
ATOM 2874 N N . ILE A 1 375 ? 5.627 -15.798 -21.484 1.00 89.69 375 ILE A N 1
ATOM 2875 C CA . ILE A 1 375 ? 5.322 -14.508 -20.842 1.00 89.69 375 ILE A CA 1
ATOM 2876 C C . ILE A 1 375 ? 3.840 -14.173 -21.050 1.00 89.69 375 ILE A C 1
ATOM 2878 O O . ILE A 1 375 ? 3.176 -13.736 -20.106 1.00 89.69 375 ILE A O 1
ATOM 2882 N N . SER A 1 376 ? 3.292 -14.482 -22.229 1.00 89.19 376 SER A N 1
ATOM 2883 C CA . SER A 1 376 ? 1.858 -14.363 -22.512 1.00 89.19 376 SER A CA 1
ATOM 2884 C C . SER A 1 376 ? 0.961 -15.186 -21.583 1.00 89.19 376 SER A C 1
ATOM 2886 O O . SER A 1 376 ? -0.127 -14.727 -21.242 1.00 89.19 376 SER A O 1
ATOM 2888 N N . GLU A 1 377 ? 1.380 -16.387 -21.168 1.00 90.62 377 GLU A N 1
ATOM 2889 C CA . GLU A 1 377 ? 0.615 -17.221 -20.226 1.00 90.62 377 GLU A CA 1
ATOM 2890 C C . GLU A 1 377 ? 0.683 -16.680 -18.786 1.00 90.62 377 GLU A C 1
ATOM 2892 O O . GLU A 1 377 ? -0.262 -16.837 -18.012 1.00 90.62 377 GLU A O 1
ATOM 2897 N N . ILE A 1 378 ? 1.788 -16.023 -18.419 1.00 93.19 378 ILE A N 1
ATOM 2898 C CA . ILE A 1 378 ? 1.960 -15.400 -17.099 1.00 93.19 378 ILE A CA 1
ATOM 2899 C C . ILE A 1 378 ? 1.166 -14.089 -17.001 1.00 93.19 378 ILE A C 1
ATOM 2901 O O . ILE A 1 378 ? 0.682 -13.750 -15.919 1.00 93.19 378 ILE A O 1
ATOM 2905 N N . ALA A 1 379 ? 1.051 -13.349 -18.106 1.00 92.56 379 ALA A N 1
ATOM 2906 C CA . ALA A 1 379 ? 0.430 -12.034 -18.165 1.00 92.56 379 ALA A CA 1
ATOM 2907 C C . ALA A 1 379 ? -1.030 -12.040 -17.679 1.00 92.56 379 ALA A C 1
ATOM 2909 O O . ALA A 1 379 ? -1.885 -12.750 -18.204 1.00 92.56 379 ALA A O 1
ATOM 2910 N N . LEU A 1 380 ? -1.333 -11.170 -16.713 1.00 93.19 380 LEU A N 1
ATOM 2911 C CA . LEU A 1 380 ? -2.694 -10.916 -16.243 1.00 93.19 380 LEU A CA 1
ATOM 2912 C C . LEU A 1 380 ? -3.167 -9.585 -16.808 1.00 93.19 380 LEU A C 1
ATOM 2914 O O . LEU A 1 380 ? -2.514 -8.558 -16.618 1.00 93.19 380 LEU A O 1
ATOM 2918 N N . ARG A 1 381 ? -4.299 -9.591 -17.512 1.00 90.50 381 ARG A N 1
ATOM 2919 C CA . ARG A 1 381 ? -4.762 -8.413 -18.252 1.00 90.50 381 ARG A CA 1
ATOM 2920 C C . ARG A 1 381 ? -5.677 -7.536 -17.391 1.00 90.50 381 ARG A C 1
ATOM 2922 O O . ARG A 1 381 ? -6.423 -8.058 -16.556 1.00 90.50 381 ARG A O 1
ATOM 2929 N N . PRO A 1 382 ? -5.663 -6.204 -17.582 1.00 91.25 382 PRO A N 1
ATOM 2930 C CA . PRO A 1 382 ? -6.631 -5.332 -16.939 1.00 91.25 382 PRO A CA 1
ATOM 2931 C C . PRO A 1 382 ? -8.030 -5.618 -17.491 1.00 91.25 382 PRO A C 1
ATOM 2933 O O . PRO A 1 382 ? -8.232 -5.762 -18.698 1.00 91.25 382 PRO A O 1
ATOM 2936 N N . ARG A 1 383 ? -9.032 -5.651 -16.614 1.00 90.06 383 ARG A N 1
ATOM 2937 C CA . ARG A 1 383 ? -10.423 -5.846 -17.028 1.00 90.06 383 ARG A CA 1
ATOM 2938 C C . ARG A 1 383 ? -11.023 -4.522 -17.490 1.00 90.06 383 ARG A C 1
ATOM 2940 O O . ARG A 1 383 ? -10.869 -3.521 -16.785 1.00 90.06 383 ARG A O 1
ATOM 2947 N N . PRO A 1 384 ? -11.758 -4.480 -18.615 1.00 87.06 384 PRO A N 1
ATOM 2948 C CA . PRO A 1 384 ? -12.578 -3.320 -18.947 1.00 87.06 384 PRO A CA 1
ATOM 2949 C C . PRO A 1 384 ? -13.542 -3.007 -17.797 1.00 87.06 384 PRO A C 1
ATOM 2951 O O . PRO A 1 384 ? -14.107 -3.933 -17.218 1.00 87.06 384 PRO A O 1
ATOM 2954 N N . ARG A 1 385 ? -13.777 -1.725 -17.488 1.00 87.25 385 ARG A N 1
ATOM 2955 C CA . ARG A 1 385 ? -14.586 -1.307 -16.322 1.00 87.25 385 ARG A CA 1
ATOM 2956 C C . ARG A 1 385 ? -15.992 -1.919 -16.292 1.00 87.25 385 ARG A C 1
ATOM 2958 O O . ARG A 1 385 ? -16.495 -2.273 -15.232 1.00 87.25 385 ARG A O 1
ATOM 2965 N N . ASN A 1 386 ? -16.603 -2.108 -17.460 1.00 87.56 386 ASN A N 1
ATOM 2966 C CA . ASN A 1 386 ? -17.923 -2.738 -17.588 1.00 87.56 386 ASN A CA 1
ATOM 2967 C C . ASN A 1 386 ? -17.929 -4.241 -17.236 1.00 87.56 386 ASN A C 1
ATOM 2969 O O . ASN A 1 386 ? -19.000 -4.810 -17.050 1.00 87.56 386 ASN A O 1
ATOM 2973 N N . ASN A 1 387 ? -16.754 -4.869 -17.144 1.00 90.06 387 ASN A N 1
ATOM 2974 C CA . ASN A 1 387 ? -16.561 -6.288 -16.835 1.00 90.06 387 ASN A CA 1
ATOM 2975 C C . ASN A 1 387 ? -15.971 -6.508 -15.433 1.00 90.06 387 ASN A C 1
ATOM 2977 O O . ASN A 1 387 ? -15.581 -7.630 -15.103 1.00 90.06 387 ASN A O 1
ATOM 2981 N N . TRP A 1 388 ? -15.846 -5.452 -14.627 1.00 91.88 388 TRP A N 1
ATOM 2982 C CA . TRP A 1 388 ? -15.374 -5.576 -13.255 1.00 91.88 388 TRP A CA 1
ATOM 2983 C C . TRP A 1 388 ? -16.343 -6.406 -12.423 1.00 91.88 388 TRP A C 1
ATOM 2985 O O . TRP A 1 388 ? -17.564 -6.279 -12.530 1.00 91.88 388 TRP A O 1
ATOM 2995 N N . VAL A 1 389 ? -15.775 -7.263 -11.582 1.00 92.38 389 VAL A N 1
ATOM 2996 C CA . VAL A 1 389 ? -16.520 -7.975 -10.547 1.00 92.38 389 VAL A CA 1
ATOM 2997 C C . VAL A 1 389 ? -16.633 -7.087 -9.311 1.00 92.38 389 VAL A C 1
ATOM 2999 O O . VAL A 1 389 ? -17.679 -7.079 -8.661 1.00 92.38 389 VAL A O 1
ATOM 3002 N N . LEU A 1 390 ? -15.581 -6.321 -9.006 1.00 93.12 390 LEU A N 1
ATOM 3003 C CA . LEU A 1 390 ? -15.587 -5.347 -7.925 1.00 93.12 390 LEU A CA 1
ATOM 3004 C C . LEU A 1 390 ? -16.551 -4.191 -8.240 1.00 93.12 390 LEU A C 1
ATOM 3006 O O . LEU A 1 390 ? -16.618 -3.716 -9.380 1.00 93.12 390 LEU A O 1
ATOM 3010 N N . PRO A 1 391 ? -17.291 -3.699 -7.231 1.00 94.06 391 PRO A N 1
ATOM 3011 C CA . PRO A 1 391 ? -18.199 -2.587 -7.435 1.00 94.06 391 PRO A CA 1
ATOM 3012 C C . PRO A 1 391 ? -17.427 -1.323 -7.803 1.00 94.06 391 PRO A C 1
ATOM 3014 O O . PRO A 1 391 ? -16.319 -1.097 -7.329 1.00 94.06 391 PRO A O 1
ATOM 3017 N N . ASN A 1 392 ? -18.016 -0.481 -8.640 1.00 93.88 392 ASN A N 1
ATOM 3018 C CA . ASN A 1 392 ? -17.486 0.837 -8.965 1.00 93.88 392 ASN A CA 1
ATOM 3019 C C . ASN A 1 392 ? -18.641 1.799 -9.244 1.00 93.88 392 ASN A C 1
ATOM 3021 O O . ASN A 1 392 ? -19.719 1.376 -9.667 1.00 93.88 392 ASN A O 1
ATOM 3025 N N . ALA A 1 393 ? -18.424 3.089 -8.997 1.00 91.69 393 ALA A N 1
ATOM 3026 C CA . ALA A 1 393 ? -19.423 4.123 -9.245 1.00 91.69 393 ALA A CA 1
ATOM 3027 C C . ALA A 1 393 ? -18.775 5.376 -9.837 1.00 91.69 393 ALA A C 1
ATOM 3029 O O . ALA A 1 393 ? -17.690 5.779 -9.426 1.00 91.69 393 ALA A O 1
ATOM 3030 N N . ASN A 1 394 ? -19.443 6.021 -10.795 1.00 90.69 394 ASN A N 1
ATOM 3031 C CA . ASN A 1 394 ? -18.974 7.301 -11.323 1.00 90.69 394 ASN A CA 1
ATOM 3032 C C . ASN A 1 394 ? -19.100 8.380 -10.236 1.00 90.69 394 ASN A C 1
ATOM 3034 O O . ASN A 1 394 ? -20.190 8.613 -9.720 1.00 90.69 394 ASN A O 1
ATOM 3038 N N . ALA A 1 395 ? -18.000 9.070 -9.947 1.00 86.00 395 ALA A N 1
ATOM 3039 C CA . ALA A 1 395 ? -17.912 10.172 -8.987 1.00 86.00 395 ALA A CA 1
ATOM 3040 C C . ALA A 1 395 ? -17.880 11.553 -9.680 1.00 86.00 395 ALA A C 1
ATOM 3042 O O . ALA A 1 395 ? -17.471 12.550 -9.089 1.00 86.00 395 ALA A O 1
ATOM 3043 N N . GLY A 1 396 ? -18.307 11.619 -10.946 1.00 84.56 396 GLY A N 1
ATOM 3044 C CA . GLY A 1 396 ? -18.329 12.840 -11.754 1.00 84.56 396 GLY A CA 1
ATOM 3045 C C . GLY A 1 396 ? -17.005 13.123 -12.466 1.00 84.56 396 GLY A C 1
ATOM 3046 O O . GLY A 1 396 ? -16.185 12.230 -12.666 1.00 84.56 396 GLY A O 1
ATOM 3047 N N . ASN A 1 397 ? -16.808 14.375 -12.876 1.00 80.19 397 ASN A N 1
ATOM 3048 C CA . ASN A 1 397 ? -15.558 14.836 -13.482 1.00 80.19 397 ASN A CA 1
ATOM 3049 C C . ASN A 1 397 ? -14.727 15.571 -12.432 1.00 80.19 397 ASN A C 1
ATOM 3051 O O . ASN A 1 397 ? -15.276 16.276 -11.583 1.00 80.19 397 ASN A O 1
ATOM 3055 N N . GLY A 1 398 ? -13.407 15.434 -12.495 1.00 70.12 398 GLY A N 1
ATOM 3056 C CA . GLY A 1 398 ? -12.538 16.178 -11.598 1.00 70.12 398 GLY A CA 1
ATOM 3057 C C . GLY A 1 398 ? -11.061 15.866 -11.764 1.00 70.12 398 GLY A C 1
ATOM 3058 O O . GLY A 1 398 ? -10.642 14.957 -12.482 1.00 70.12 398 GLY A O 1
ATOM 3059 N N . ASN A 1 399 ? -10.259 16.662 -11.065 1.00 68.94 399 ASN A N 1
ATOM 3060 C CA . ASN A 1 399 ? -8.853 16.825 -11.434 1.00 68.94 399 ASN A CA 1
ATOM 3061 C C . ASN A 1 399 ? -7.953 15.840 -10.702 1.00 68.94 399 ASN A C 1
ATOM 3063 O O . ASN A 1 399 ? -6.868 15.519 -11.183 1.00 68.94 399 ASN A O 1
ATOM 3067 N N . ASN A 1 400 ? -8.411 15.347 -9.549 1.00 74.50 400 ASN A N 1
ATOM 3068 C CA . ASN A 1 400 ? -7.550 14.709 -8.576 1.00 74.50 400 ASN A CA 1
ATOM 3069 C C . ASN A 1 400 ? -8.114 13.376 -8.064 1.00 74.50 400 ASN A C 1
ATOM 3071 O O . ASN A 1 400 ? -9.127 13.378 -7.356 1.00 74.50 400 ASN A O 1
ATOM 3075 N N . PRO A 1 401 ? -7.453 12.238 -8.336 1.00 80.19 401 PRO A N 1
ATOM 3076 C CA . PRO A 1 401 ? -7.860 10.959 -7.769 1.00 80.19 401 PRO A CA 1
ATOM 3077 C C . PRO A 1 401 ? -7.551 10.853 -6.267 1.00 80.19 401 PRO A C 1
ATOM 3079 O O . PRO A 1 401 ? -8.061 9.959 -5.600 1.00 80.19 401 PRO A O 1
ATOM 3082 N N . THR A 1 402 ? -6.711 11.723 -5.703 1.00 78.00 402 THR A N 1
ATOM 3083 C CA . THR A 1 402 ? -6.503 11.793 -4.249 1.00 78.00 402 THR A CA 1
ATOM 3084 C C . THR A 1 402 ? -7.620 12.607 -3.596 1.00 78.00 402 THR A C 1
ATOM 3086 O O . THR A 1 402 ? -8.074 13.618 -4.140 1.00 78.00 402 THR A O 1
ATOM 3089 N N . HIS A 1 403 ? -8.129 12.108 -2.470 1.00 77.69 403 HIS A N 1
ATOM 3090 C CA . HIS A 1 403 ? -9.227 12.728 -1.742 1.00 77.69 403 HIS A CA 1
ATOM 3091 C C . HIS A 1 403 ? -9.171 12.333 -0.255 1.00 77.69 403 HIS A C 1
ATOM 3093 O O . HIS A 1 403 ? -8.906 11.164 0.053 1.00 77.69 403 HIS A O 1
ATOM 3099 N N . PRO A 1 404 ? -9.445 13.266 0.678 1.00 75.75 404 PRO A N 1
ATOM 3100 C CA . PRO A 1 404 ? -9.403 12.971 2.110 1.00 75.75 404 PRO A CA 1
ATOM 3101 C C . PRO A 1 404 ? -10.450 11.930 2.520 1.00 75.75 404 PRO A C 1
ATOM 3103 O O . PRO A 1 404 ? -10.151 11.063 3.322 1.00 75.75 404 PRO A O 1
ATOM 3106 N N . ILE A 1 405 ? -11.645 11.971 1.926 1.00 77.12 405 ILE A N 1
ATOM 3107 C CA . ILE A 1 405 ? -12.783 11.114 2.311 1.00 77.12 405 ILE A CA 1
ATOM 3108 C C . ILE A 1 405 ? -13.015 9.934 1.339 1.00 77.12 405 ILE A C 1
ATOM 3110 O O . ILE A 1 405 ? -13.066 8.781 1.753 1.00 77.12 405 ILE A O 1
ATOM 3114 N N . GLU A 1 406 ? -13.197 10.206 0.045 1.00 83.94 406 GLU A N 1
ATOM 3115 C CA . GLU A 1 406 ? -13.504 9.211 -0.990 1.00 83.94 406 GLU A CA 1
ATOM 3116 C C . GLU A 1 406 ? -12.301 8.370 -1.431 1.00 83.94 406 GLU A C 1
ATOM 3118 O O . GLU A 1 406 ? -11.173 8.858 -1.527 1.00 83.94 406 GLU A O 1
ATOM 3123 N N . VAL A 1 407 ? -12.573 7.112 -1.778 1.00 90.38 407 VAL A N 1
ATOM 3124 C CA . VAL A 1 407 ? -11.617 6.203 -2.413 1.00 90.38 407 VAL A CA 1
ATOM 3125 C C . VAL A 1 407 ? -11.886 6.205 -3.917 1.00 90.38 407 VAL A C 1
ATOM 3127 O O . VAL A 1 407 ? -12.877 5.644 -4.377 1.00 90.38 407 VAL A O 1
ATOM 3130 N N . ARG A 1 408 ? -11.040 6.893 -4.693 1.00 89.94 408 ARG A N 1
ATOM 3131 C CA . ARG A 1 408 ? -11.283 7.114 -6.129 1.00 89.94 408 ARG A CA 1
ATOM 3132 C C . ARG A 1 408 ? -10.039 7.026 -7.010 1.00 89.94 408 ARG A C 1
ATOM 3134 O O . ARG A 1 408 ? -8.917 7.258 -6.549 1.00 89.94 408 ARG A O 1
ATOM 3141 N N . ILE A 1 409 ? -10.260 6.742 -8.288 1.00 91.00 409 ILE A N 1
ATOM 3142 C CA . ILE A 1 409 ? -9.280 6.803 -9.384 1.00 91.00 409 ILE A CA 1
ATOM 3143 C C . ILE A 1 409 ? -9.735 7.814 -10.440 1.00 91.00 409 ILE A C 1
ATOM 3145 O O . ILE A 1 409 ? -10.883 8.261 -10.423 1.00 91.00 409 ILE A O 1
ATOM 3149 N N . LYS A 1 410 ? -8.829 8.184 -11.347 1.00 87.69 410 LYS A N 1
ATOM 3150 C CA . LYS A 1 410 ? -9.102 9.060 -12.492 1.00 87.69 410 LYS A CA 1
ATOM 3151 C C . LYS A 1 410 ? -8.915 8.276 -13.787 1.00 87.69 410 LYS A C 1
ATOM 3153 O O . LYS A 1 410 ? -7.893 7.621 -13.951 1.00 87.69 410 LYS A O 1
ATOM 3158 N N . GLU A 1 411 ? -9.872 8.375 -14.697 1.00 87.81 411 GLU A N 1
ATOM 3159 C CA . GLU A 1 411 ? -9.879 7.705 -15.998 1.00 87.81 411 GLU A CA 1
ATOM 3160 C C . GLU A 1 411 ? -9.863 8.744 -17.136 1.00 87.81 411 GLU A C 1
ATOM 3162 O O . GLU A 1 411 ? -10.751 9.595 -17.215 1.00 87.81 411 GLU A O 1
ATOM 3167 N N . CYS A 1 412 ? -8.878 8.666 -18.039 1.00 81.81 412 CYS A N 1
ATOM 3168 C CA . CYS A 1 412 ? -8.818 9.433 -19.290 1.00 81.81 412 CYS A CA 1
ATOM 3169 C C . CYS A 1 412 ? -8.537 8.493 -20.479 1.00 81.81 412 CYS A C 1
ATOM 3171 O O . CYS A 1 412 ? -7.424 8.401 -20.989 1.00 81.81 412 CYS A O 1
ATOM 3173 N N . LEU A 1 413 ? -9.547 7.752 -20.942 1.00 78.56 413 LEU A N 1
ATOM 3174 C CA . LEU A 1 413 ? -9.350 6.801 -22.050 1.00 78.56 413 LEU A CA 1
ATOM 3175 C C . LEU A 1 413 ? -9.264 7.456 -23.436 1.00 78.56 413 LEU A C 1
ATOM 3177 O O . LEU A 1 413 ? -8.774 6.833 -24.374 1.00 78.56 413 LEU A O 1
ATOM 3181 N N . THR A 1 414 ? -9.737 8.695 -23.580 1.00 72.31 414 THR A N 1
ATOM 3182 C CA . THR A 1 414 ? -9.835 9.388 -24.877 1.00 72.31 414 THR A CA 1
ATOM 3183 C C . THR A 1 414 ? -8.745 10.440 -25.108 1.00 72.31 414 THR A C 1
ATOM 3185 O O . THR A 1 414 ? -8.705 11.033 -26.181 1.00 72.31 414 THR A O 1
ATOM 3188 N N . ALA A 1 415 ? -7.897 10.718 -24.112 1.00 68.19 415 ALA A N 1
ATOM 3189 C CA . ALA A 1 415 ? -6.813 11.704 -24.168 1.00 68.19 415 ALA A CA 1
ATOM 3190 C C . ALA A 1 415 ? -5.773 11.420 -23.070 1.00 68.19 415 ALA A C 1
ATOM 3192 O O . ALA A 1 415 ? -6.093 10.752 -22.089 1.00 68.19 415 ALA A O 1
ATOM 3193 N N . LEU A 1 416 ? -4.555 11.963 -23.186 1.00 68.69 416 LEU A N 1
ATOM 3194 C CA . LEU A 1 416 ? -3.572 11.879 -22.101 1.00 68.69 416 LEU A CA 1
ATOM 3195 C C . LEU A 1 416 ? -4.050 12.654 -20.863 1.00 68.69 416 LEU A C 1
ATOM 3197 O O . LEU A 1 416 ? -4.437 13.822 -20.949 1.00 68.69 416 LEU A O 1
ATOM 3201 N N . CYS A 1 417 ? -3.973 12.013 -19.695 1.00 67.81 417 CYS A N 1
ATOM 3202 C CA . CYS A 1 417 ? -4.225 12.668 -18.414 1.00 67.81 417 CYS A CA 1
ATOM 3203 C C . CYS A 1 417 ? -3.092 13.651 -18.053 1.00 67.81 417 CYS A C 1
ATOM 3205 O O . CYS A 1 417 ? -3.319 14.627 -17.333 1.00 67.81 417 CYS A O 1
ATOM 3207 N N . ASP A 1 418 ? -1.870 13.397 -18.534 1.00 59.91 418 ASP A N 1
ATOM 3208 C CA . ASP A 1 418 ? -0.682 14.219 -18.278 1.00 59.91 418 ASP A CA 1
ATOM 3209 C C . ASP A 1 418 ? -0.606 15.404 -19.253 1.00 59.91 418 ASP A C 1
ATOM 3211 O O . ASP A 1 418 ? 0.068 15.381 -20.279 1.00 59.91 418 ASP A O 1
ATOM 3215 N N . SER A 1 419 ? -1.371 16.450 -18.958 1.00 50.72 419 SER A N 1
ATOM 3216 C CA . SER A 1 419 ? -1.327 17.726 -19.687 1.00 50.72 419 SER A CA 1
ATOM 3217 C C . SER A 1 419 ? -0.867 18.887 -18.808 1.00 50.72 419 SER A C 1
ATOM 3219 O O . SER A 1 419 ? -1.067 20.055 -19.158 1.00 50.72 419 SER A O 1
ATOM 3221 N N . VAL A 1 420 ? -0.224 18.547 -17.687 1.00 53.28 420 VAL A N 1
ATOM 3222 C CA . VAL A 1 420 ? 0.391 19.492 -16.758 1.00 53.28 420 VAL A CA 1
ATOM 3223 C C . VAL A 1 420 ? 1.506 20.236 -17.488 1.00 53.28 420 VAL A C 1
ATOM 3225 O O . VAL A 1 420 ? 2.241 19.662 -18.290 1.00 53.28 420 VAL A O 1
ATOM 3228 N N . ASP A 1 421 ? 1.617 21.540 -17.242 1.00 54.62 421 ASP A N 1
ATOM 3229 C CA . ASP A 1 421 ? 2.788 22.293 -17.672 1.00 54.62 421 ASP A CA 1
ATOM 3230 C C . ASP A 1 421 ? 4.020 21.695 -16.971 1.00 54.62 421 ASP A C 1
ATOM 3232 O O . ASP A 1 421 ? 4.070 21.756 -15.737 1.00 54.62 421 ASP A O 1
ATOM 3236 N N . PRO A 1 422 ? 5.019 21.152 -17.698 1.00 53.47 422 PRO A N 1
ATOM 3237 C CA . PRO A 1 422 ? 6.221 20.580 -17.084 1.00 53.47 422 PRO A CA 1
ATOM 3238 C C . PRO A 1 422 ? 7.017 21.606 -16.257 1.00 53.47 422 PRO A C 1
ATOM 3240 O O . PRO A 1 422 ? 7.944 21.243 -15.536 1.00 53.47 422 PRO A O 1
ATOM 3243 N N . ARG A 1 423 ? 6.657 22.896 -16.345 1.00 51.31 423 ARG A N 1
ATOM 3244 C CA . ARG A 1 423 ? 7.217 24.005 -15.564 1.00 51.31 423 ARG A CA 1
ATOM 3245 C C . ARG A 1 423 ? 6.481 24.271 -14.247 1.00 51.31 423 ARG A C 1
ATOM 3247 O O . ARG A 1 423 ? 7.013 25.014 -13.427 1.00 51.31 423 ARG A O 1
ATOM 3254 N N . THR A 1 424 ? 5.295 23.699 -14.036 1.00 51.28 424 THR A N 1
ATOM 3255 C CA . THR A 1 424 ? 4.495 23.898 -12.817 1.00 51.28 424 THR A CA 1
ATOM 3256 C C . THR A 1 424 ? 4.653 22.710 -11.867 1.00 51.28 424 THR A C 1
ATOM 3258 O O . THR A 1 424 ? 4.300 21.581 -12.196 1.00 51.28 424 THR A O 1
ATOM 3261 N N . ALA A 1 425 ? 5.124 22.959 -10.641 1.00 47.41 425 ALA A N 1
ATOM 3262 C CA . ALA A 1 425 ? 5.180 21.946 -9.578 1.00 47.41 425 ALA A CA 1
ATOM 3263 C C . ALA A 1 425 ? 3.787 21.575 -9.020 1.00 47.41 425 ALA A C 1
ATOM 3265 O O . ALA A 1 425 ? 3.660 20.668 -8.190 1.00 47.41 425 ALA A O 1
ATOM 3266 N N . SER A 1 426 ? 2.733 22.272 -9.473 1.00 48.19 426 SER A N 1
ATOM 3267 C CA . SER A 1 426 ? 1.369 22.138 -8.956 1.00 48.19 426 SER A CA 1
ATOM 3268 C C . SER A 1 426 ? 0.804 20.729 -9.139 1.00 48.19 426 SER A C 1
ATOM 3270 O O . SER A 1 426 ? -0.059 20.328 -8.364 1.00 48.19 426 SER A O 1
ATOM 3272 N N . GLY A 1 427 ? 1.291 19.950 -10.118 1.00 48.16 427 GLY A N 1
ATOM 3273 C CA . GLY A 1 427 ? 0.870 18.561 -10.342 1.00 48.16 427 GLY A CA 1
ATOM 3274 C C . GLY A 1 427 ? -0.638 18.394 -10.568 1.00 48.16 427 GLY A C 1
ATOM 3275 O O . GLY A 1 427 ? -1.151 17.279 -10.471 1.00 48.16 427 GLY A O 1
ATOM 3276 N N . VAL A 1 428 ? -1.356 19.490 -10.836 1.00 46.72 428 VAL A N 1
ATOM 3277 C CA . VAL A 1 428 ? -2.789 19.479 -11.115 1.00 46.72 428 VAL A CA 1
ATOM 3278 C C . VAL A 1 428 ? -2.952 19.048 -12.566 1.00 46.72 428 VAL A C 1
ATOM 3280 O O . VAL A 1 428 ? -2.795 19.850 -13.483 1.00 46.72 428 VAL A O 1
ATOM 3283 N N . SER A 1 429 ? -3.239 17.761 -12.772 1.00 48.16 429 SER A N 1
ATOM 3284 C CA . SER A 1 429 ? -3.745 17.265 -14.054 1.00 48.16 429 SER A CA 1
ATOM 3285 C C . SER A 1 429 ? -5.004 18.075 -14.397 1.00 48.16 429 SER A C 1
ATOM 3287 O O . SER A 1 429 ? -5.890 18.167 -13.542 1.00 48.16 429 SER A O 1
ATOM 3289 N N . PRO A 1 430 ? -5.090 18.708 -15.580 1.00 50.62 430 PRO A N 1
ATOM 3290 C CA . PRO A 1 430 ? -6.237 19.543 -15.923 1.00 50.62 430 PRO A CA 1
ATOM 3291 C C . PRO A 1 430 ? -7.536 18.724 -15.978 1.00 50.62 430 PRO A C 1
ATOM 3293 O O . PRO A 1 430 ? -7.530 17.492 -15.858 1.00 50.62 430 PRO A O 1
ATOM 3296 N N . ASP A 1 431 ? -8.653 19.437 -16.142 1.00 51.03 431 ASP A N 1
ATOM 3297 C CA . ASP A 1 431 ? -10.050 18.991 -15.975 1.00 51.03 431 ASP A CA 1
ATOM 3298 C C . ASP A 1 431 ? -10.507 17.801 -16.846 1.00 51.03 431 ASP A C 1
ATOM 3300 O O . ASP A 1 431 ? -11.677 17.421 -16.846 1.00 51.03 431 ASP A O 1
ATOM 3304 N N . THR A 1 432 ? -9.607 17.183 -17.606 1.00 62.31 432 THR A N 1
ATOM 3305 C CA . THR A 1 432 ? -9.891 16.027 -18.452 1.00 62.31 432 THR A CA 1
ATOM 3306 C C . THR A 1 432 ? -9.799 14.732 -17.654 1.00 62.31 432 THR A C 1
ATOM 3308 O O . THR A 1 432 ? -8.708 14.296 -17.290 1.00 62.31 432 THR A O 1
ATOM 3311 N N . GLY A 1 433 ? -10.948 14.107 -17.394 1.00 77.19 433 GLY A N 1
ATOM 3312 C CA . GLY A 1 433 ? -11.055 12.738 -16.887 1.00 77.19 433 GLY A CA 1
ATOM 3313 C C . GLY A 1 433 ? -12.290 12.507 -16.017 1.00 77.19 433 GLY A C 1
ATOM 3314 O O . GLY A 1 433 ? -12.798 13.425 -15.369 1.00 77.19 433 GLY A O 1
ATOM 3315 N N . THR A 1 434 ? -12.763 11.265 -15.992 1.00 87.06 434 THR A N 1
ATOM 3316 C CA . THR A 1 434 ? -13.856 10.825 -15.120 1.00 87.06 434 THR A CA 1
ATOM 3317 C C . THR A 1 434 ? -13.272 10.286 -13.819 1.00 87.06 434 THR A C 1
ATOM 3319 O O . THR A 1 434 ? -12.343 9.479 -13.829 1.00 87.06 434 THR A O 1
ATOM 3322 N N . LEU A 1 435 ? -13.794 10.747 -12.685 1.00 88.75 435 LEU A N 1
ATOM 3323 C CA . LEU A 1 435 ? -13.481 10.181 -11.381 1.00 88.75 435 LEU A CA 1
ATOM 3324 C C . LEU A 1 435 ? -14.374 8.964 -11.142 1.00 88.75 435 LEU A C 1
ATOM 3326 O O . LEU A 1 435 ? -15.587 9.022 -11.345 1.00 88.75 435 LEU A O 1
ATOM 3330 N N . VAL A 1 436 ? -13.776 7.872 -10.679 1.00 92.12 436 VAL A N 1
ATOM 3331 C CA . VAL A 1 436 ? -14.478 6.618 -10.389 1.00 92.12 436 VAL A CA 1
ATOM 3332 C C . VAL A 1 436 ? -14.196 6.228 -8.946 1.00 92.12 436 VAL A C 1
ATOM 3334 O O . VAL A 1 436 ? -13.038 6.094 -8.554 1.00 92.12 436 VAL A O 1
ATOM 3337 N N . GLN A 1 437 ? -15.251 6.065 -8.151 1.00 93.56 437 GLN A N 1
ATOM 3338 C CA . GLN A 1 437 ? -15.185 5.517 -6.802 1.00 93.56 437 GLN A CA 1
ATOM 3339 C C . GLN A 1 437 ? -14.973 4.003 -6.874 1.00 93.56 437 GLN A C 1
ATOM 3341 O O . GLN A 1 437 ? -15.646 3.312 -7.645 1.00 93.56 437 GLN A O 1
ATOM 3346 N N . ILE A 1 438 ? -14.045 3.502 -6.061 1.00 95.12 438 ILE A N 1
ATOM 3347 C CA . ILE A 1 438 ? -13.622 2.099 -6.041 1.00 95.12 438 ILE A CA 1
ATOM 3348 C C . ILE A 1 438 ? -13.490 1.590 -4.598 1.00 95.12 438 ILE A C 1
ATOM 3350 O O . ILE A 1 438 ? -13.269 2.391 -3.690 1.00 95.12 438 ILE A O 1
ATOM 3354 N N . PRO A 1 439 ? -13.604 0.273 -4.358 1.00 94.19 439 PRO A N 1
ATOM 3355 C CA . PRO A 1 439 ? -13.627 -0.275 -3.007 1.00 94.19 439 PRO A CA 1
ATOM 3356 C C . PRO A 1 439 ? -12.246 -0.344 -2.358 1.00 94.19 439 PRO A C 1
ATOM 3358 O O . PRO A 1 439 ? -12.165 -0.310 -1.134 1.00 94.19 439 PRO A O 1
ATOM 3361 N N . PHE A 1 440 ? -11.183 -0.458 -3.160 1.00 94.38 440 PHE A N 1
ATOM 3362 C CA . PHE A 1 440 ? -9.823 -0.708 -2.691 1.00 94.38 440 PHE A CA 1
ATOM 3363 C C . PHE A 1 440 ? -8.821 0.195 -3.400 1.00 94.38 440 PHE A C 1
ATOM 3365 O O . PHE A 1 440 ? -8.776 0.225 -4.629 1.00 94.38 440 PHE A O 1
ATOM 3372 N N . LYS A 1 441 ? -7.988 0.899 -2.635 1.00 92.75 441 LYS A N 1
ATOM 3373 C CA . LYS A 1 441 ? -6.902 1.727 -3.173 1.00 92.75 441 LYS A CA 1
ATOM 3374 C C . LYS A 1 441 ? -5.754 1.789 -2.184 1.00 92.75 441 LYS A C 1
ATOM 3376 O O . LYS A 1 441 ? -5.980 2.041 -1.008 1.00 92.75 441 LYS A O 1
ATOM 3381 N N . ASP A 1 442 ? -4.524 1.606 -2.640 1.00 91.81 442 ASP A N 1
ATOM 3382 C CA . ASP A 1 442 ? -3.372 1.809 -1.764 1.00 91.81 442 ASP A CA 1
ATOM 3383 C C . ASP A 1 442 ? -3.047 3.309 -1.645 1.00 91.81 442 ASP A C 1
ATOM 3385 O O . ASP A 1 442 ? -3.038 4.053 -2.628 1.00 91.81 442 ASP A O 1
ATOM 3389 N N . SER A 1 443 ? -2.792 3.762 -0.428 1.00 90.19 443 SER A N 1
ATOM 3390 C CA . SER A 1 443 ? -2.478 5.148 -0.088 1.00 90.19 443 SER A CA 1
ATOM 3391 C C . SER A 1 443 ? -1.254 5.175 0.821 1.00 90.19 443 SER A C 1
ATOM 3393 O O . SER A 1 443 ? -0.886 4.160 1.405 1.00 90.19 443 SER A O 1
ATOM 3395 N N . ALA A 1 444 ? -0.604 6.329 0.962 1.00 89.69 444 ALA A N 1
ATOM 3396 C CA . ALA A 1 444 ? 0.503 6.489 1.901 1.00 89.69 444 ALA A CA 1
ATOM 3397 C C . ALA A 1 444 ? 0.330 7.762 2.719 1.00 89.69 444 ALA A C 1
ATOM 3399 O O . ALA A 1 444 ? 0.064 8.824 2.163 1.00 89.69 444 ALA A O 1
ATOM 3400 N N . LEU A 1 445 ? 0.544 7.656 4.024 1.00 91.25 445 LEU A N 1
ATOM 3401 C CA . LEU A 1 445 ? 0.456 8.754 4.981 1.00 91.25 445 LEU A CA 1
ATOM 3402 C C . LEU A 1 445 ? 1.692 8.763 5.879 1.00 91.25 445 LEU A C 1
ATOM 3404 O O . LEU A 1 445 ? 2.358 7.747 6.048 1.00 91.25 445 LEU A O 1
ATOM 3408 N N . MET A 1 446 ? 1.996 9.903 6.481 1.00 91.12 446 MET A N 1
ATOM 3409 C CA . MET A 1 446 ? 3.017 10.006 7.512 1.00 91.12 446 MET A CA 1
ATOM 3410 C C . MET A 1 446 ? 2.400 9.721 8.879 1.00 91.12 446 MET A C 1
ATOM 3412 O O . MET A 1 446 ? 1.539 10.460 9.368 1.00 91.12 446 MET A O 1
ATOM 3416 N N . ASN A 1 447 ? 2.875 8.666 9.532 1.00 93.06 447 ASN A N 1
ATOM 3417 C CA . ASN A 1 447 ? 2.516 8.388 10.911 1.00 93.06 447 ASN A CA 1
ATOM 3418 C C . ASN A 1 447 ? 3.488 9.136 11.833 1.00 93.06 447 ASN A C 1
ATOM 3420 O O . ASN A 1 447 ? 4.599 8.678 12.080 1.00 93.06 447 ASN A O 1
ATOM 3424 N N . GLY A 1 448 ? 3.069 10.300 12.338 1.00 89.44 448 GLY A N 1
ATOM 3425 C CA . GLY A 1 448 ? 3.901 11.161 13.190 1.00 89.44 448 GLY A CA 1
ATOM 3426 C C . GLY A 1 448 ? 4.319 10.538 14.526 1.00 89.44 448 GLY A C 1
ATOM 3427 O O . GLY A 1 448 ? 5.324 10.957 15.096 1.00 89.44 448 GLY A O 1
ATOM 3428 N N . ARG A 1 449 ? 3.591 9.519 15.010 1.00 89.25 449 ARG A N 1
ATOM 3429 C CA . ARG A 1 449 ? 4.020 8.729 16.168 1.00 89.25 449 ARG A CA 1
ATOM 3430 C C . ARG A 1 449 ? 5.137 7.779 15.780 1.00 89.25 449 ARG A C 1
ATOM 3432 O O . ARG A 1 449 ? 6.147 7.771 16.457 1.00 89.25 449 ARG A O 1
ATOM 3439 N N . GLU A 1 450 ? 4.951 7.011 14.705 1.00 91.12 450 GLU A N 1
ATOM 3440 C CA . GLU A 1 450 ? 5.950 6.046 14.219 1.00 91.12 450 GLU A CA 1
ATOM 3441 C C . GLU A 1 450 ? 7.168 6.711 13.571 1.00 91.12 450 GLU A C 1
ATOM 3443 O O . GLU A 1 450 ? 8.190 6.054 13.401 1.00 91.12 450 GLU A O 1
ATOM 3448 N N . MET A 1 451 ? 7.057 7.999 13.228 1.00 88.00 451 MET A N 1
ATOM 3449 C CA . MET A 1 451 ? 8.041 8.779 12.477 1.00 88.00 451 MET A CA 1
ATOM 3450 C C . MET A 1 451 ? 8.401 8.167 11.120 1.00 88.00 451 MET A C 1
ATOM 3452 O O . MET A 1 451 ? 9.511 8.333 10.624 1.00 88.00 451 MET A O 1
ATOM 3456 N N . MET A 1 452 ? 7.429 7.511 10.484 1.00 89.38 452 MET A N 1
ATOM 3457 C CA . MET A 1 452 ? 7.606 6.826 9.205 1.00 89.38 452 MET A CA 1
ATOM 3458 C C . MET A 1 452 ? 6.455 7.115 8.244 1.00 89.38 452 MET A C 1
ATOM 3460 O O . MET A 1 452 ? 5.300 7.283 8.653 1.00 89.38 452 MET A O 1
ATOM 3464 N N . SER A 1 453 ? 6.772 7.110 6.948 1.00 90.94 453 SER A N 1
ATOM 3465 C CA . SER A 1 453 ? 5.758 6.969 5.906 1.00 90.94 453 SER A CA 1
ATOM 3466 C C . SER A 1 453 ? 5.217 5.540 5.939 1.00 90.94 453 SER A C 1
ATOM 3468 O O . SER A 1 453 ? 5.975 4.571 5.894 1.00 90.94 453 SER A O 1
ATOM 3470 N N . VAL A 1 454 ? 3.899 5.407 6.048 1.00 93.56 454 VAL A N 1
ATOM 3471 C CA . VAL A 1 454 ? 3.205 4.122 6.091 1.00 93.56 454 VAL A CA 1
ATOM 3472 C C . VAL A 1 454 ? 2.241 4.016 4.925 1.00 93.56 454 VAL A C 1
ATOM 3474 O O . VAL A 1 454 ? 1.513 4.960 4.612 1.00 93.56 454 VAL A O 1
ATOM 3477 N N . ARG A 1 455 ? 2.220 2.847 4.285 1.00 93.38 455 ARG A N 1
ATOM 3478 C CA . ARG A 1 455 ? 1.222 2.503 3.279 1.00 93.38 455 ARG A CA 1
ATOM 3479 C C . ARG A 1 455 ? -0.005 1.911 3.951 1.00 93.38 455 ARG A C 1
ATOM 3481 O O . ARG A 1 455 ? 0.112 1.117 4.884 1.00 93.38 455 ARG A O 1
ATOM 3488 N N . VAL A 1 456 ? -1.180 2.285 3.468 1.00 94.94 456 VAL A N 1
ATOM 3489 C CA . VAL A 1 456 ? -2.459 1.746 3.920 1.00 94.94 456 VAL A CA 1
ATOM 3490 C C . VAL A 1 456 ? -3.304 1.345 2.722 1.00 94.94 456 VAL A C 1
ATOM 3492 O O . VAL A 1 456 ? -3.405 2.101 1.760 1.00 94.94 456 VAL A O 1
ATOM 3495 N N . LEU A 1 457 ? -3.919 0.165 2.774 1.00 95.69 457 LEU A N 1
ATOM 3496 C CA . LEU A 1 457 ? -4.972 -0.176 1.824 1.00 95.69 457 LEU A CA 1
ATOM 3497 C C . LEU A 1 457 ? -6.271 0.466 2.317 1.00 95.69 457 LEU A C 1
ATOM 3499 O O . LEU A 1 457 ? -6.803 0.072 3.357 1.00 95.69 457 LEU A O 1
ATOM 3503 N N . ASP A 1 458 ? -6.753 1.464 1.585 1.00 95.75 458 ASP A N 1
ATOM 3504 C CA . ASP A 1 458 ? -8.048 2.088 1.818 1.00 95.75 458 ASP A CA 1
ATOM 3505 C C . ASP A 1 458 ? -9.164 1.137 1.406 1.00 95.75 458 ASP A C 1
ATOM 3507 O O . ASP A 1 458 ? -9.150 0.607 0.294 1.00 95.75 458 ASP A O 1
ATOM 3511 N N . ILE A 1 459 ? -10.132 0.955 2.302 1.00 95.75 459 ILE A N 1
ATOM 3512 C CA . ILE A 1 459 ? -11.303 0.103 2.111 1.00 95.75 459 ILE A CA 1
ATOM 3513 C C . ILE A 1 459 ? -12.560 0.965 2.253 1.00 95.75 459 ILE A C 1
ATOM 3515 O O . ILE A 1 459 ? -12.841 1.483 3.339 1.00 95.75 459 ILE A O 1
ATOM 3519 N N . ASP A 1 460 ? -13.324 1.106 1.169 1.00 95.44 460 ASP A N 1
ATOM 3520 C CA . ASP A 1 460 ? -14.616 1.800 1.172 1.00 95.44 460 ASP A CA 1
ATOM 3521 C C . ASP A 1 460 ? -15.735 0.848 1.621 1.00 95.44 460 ASP A C 1
ATOM 3523 O O . ASP A 1 460 ? -16.266 0.044 0.847 1.00 95.44 460 ASP A O 1
ATOM 3527 N N . LEU A 1 461 ? -16.087 0.924 2.906 1.00 94.19 461 LEU A N 1
ATOM 3528 C CA . LEU A 1 461 ? -17.094 0.045 3.501 1.00 94.19 461 LEU A CA 1
ATOM 3529 C C . LEU A 1 461 ? -18.511 0.343 2.999 1.00 94.19 461 LEU A C 1
ATOM 3531 O O . LEU A 1 461 ? -19.343 -0.565 2.955 1.00 94.19 461 LEU A O 1
ATOM 3535 N N . ASP A 1 462 ? -18.795 1.581 2.593 1.00 93.25 462 ASP A N 1
ATOM 3536 C CA . ASP A 1 462 ? -20.119 1.968 2.106 1.00 93.25 462 ASP A CA 1
ATOM 3537 C C . ASP A 1 462 ? -20.400 1.380 0.723 1.00 93.25 462 ASP A C 1
ATOM 3539 O O . ASP A 1 462 ? -21.482 0.836 0.473 1.00 93.25 462 ASP A O 1
ATOM 3543 N N . LEU A 1 463 ? -19.397 1.395 -0.157 1.00 93.62 463 LEU A N 1
ATOM 3544 C CA . LEU A 1 463 ? -19.498 0.753 -1.462 1.00 93.62 463 LEU A CA 1
ATOM 3545 C C . LEU A 1 463 ? -19.628 -0.773 -1.323 1.00 93.62 463 LEU A C 1
ATOM 3547 O O . LEU A 1 463 ? -20.487 -1.381 -1.965 1.00 93.62 463 LEU A O 1
ATOM 3551 N N . LEU A 1 464 ? -18.837 -1.401 -0.444 1.00 92.81 464 LEU A N 1
ATOM 3552 C CA . LEU A 1 464 ? -18.866 -2.855 -0.236 1.00 92.81 464 LEU A CA 1
ATOM 3553 C C . LEU A 1 464 ? -20.171 -3.346 0.416 1.00 92.81 464 LEU A C 1
ATOM 3555 O O . LEU A 1 464 ? -20.716 -4.374 0.005 1.00 92.81 464 LEU A O 1
ATOM 3559 N N . ARG A 1 465 ? -20.713 -2.631 1.411 1.00 90.69 465 ARG A N 1
ATOM 3560 C CA . ARG A 1 465 ? -21.953 -3.051 2.095 1.00 90.69 465 ARG A CA 1
ATOM 3561 C C . ARG A 1 465 ? -23.198 -2.928 1.217 1.00 90.69 465 ARG A C 1
ATOM 3563 O O . ARG A 1 465 ? -24.187 -3.610 1.474 1.00 90.69 465 ARG A O 1
ATOM 3570 N N . SER A 1 466 ? -23.190 -2.000 0.259 1.00 91.25 466 SER A N 1
ATOM 3571 C CA . SER A 1 466 ? -24.367 -1.639 -0.542 1.00 91.25 466 SER A CA 1
ATOM 3572 C C . SER A 1 466 ? -24.388 -2.315 -1.911 1.00 91.25 466 SER A C 1
ATOM 3574 O O . SER A 1 466 ? -25.451 -2.412 -2.525 1.00 91.25 466 SER A O 1
ATOM 3576 N N . SER A 1 467 ? -23.247 -2.837 -2.365 1.00 92.38 467 SER A N 1
ATOM 3577 C CA . SER A 1 467 ? -23.121 -3.469 -3.676 1.00 92.38 467 SER A CA 1
ATOM 3578 C C . SER A 1 467 ? -23.428 -4.969 -3.630 1.00 92.38 467 SER A C 1
ATOM 3580 O O . SER A 1 467 ? -22.758 -5.704 -2.894 1.00 92.38 467 SER A O 1
ATOM 3582 N N . PRO A 1 468 ? -24.410 -5.456 -4.410 1.00 88.12 468 PRO A N 1
ATOM 3583 C CA . PRO A 1 468 ? -24.762 -6.867 -4.425 1.00 88.12 468 PRO A CA 1
ATOM 3584 C C . PRO A 1 468 ? -23.688 -7.715 -5.122 1.00 88.12 468 PRO A C 1
ATOM 3586 O O . PRO A 1 468 ? -23.093 -7.307 -6.117 1.00 88.12 468 PRO A O 1
ATOM 3589 N N . TYR A 1 469 ? -23.483 -8.937 -4.636 1.00 87.62 469 TYR A N 1
ATOM 3590 C CA . TYR A 1 469 ? -22.588 -9.932 -5.217 1.00 87.62 469 TYR A CA 1
ATOM 3591 C C . TYR A 1 469 ? -23.125 -11.345 -4.984 1.00 87.62 469 TYR A C 1
ATOM 3593 O O . TYR A 1 469 ? -23.318 -11.764 -3.846 1.00 87.62 469 TYR A O 1
ATOM 3601 N N . ARG A 1 470 ? -23.381 -12.088 -6.071 1.00 84.06 470 ARG A N 1
ATOM 3602 C CA . ARG A 1 470 ? -23.845 -13.495 -6.049 1.00 84.06 470 ARG A CA 1
ATOM 3603 C C . ARG A 1 470 ? -25.008 -13.769 -5.072 1.00 84.06 470 ARG A C 1
ATOM 3605 O O . ARG A 1 470 ? -25.009 -14.773 -4.370 1.00 84.06 470 ARG A O 1
ATOM 3612 N N . GLY A 1 471 ? -25.999 -12.874 -5.026 1.00 79.81 471 GLY A N 1
ATOM 3613 C CA . GLY A 1 471 ? -27.165 -12.998 -4.136 1.00 79.81 471 GLY A CA 1
ATOM 3614 C C . GLY A 1 471 ? -26.935 -12.532 -2.691 1.00 79.81 471 GLY A C 1
ATOM 3615 O O . GLY A 1 471 ? -27.824 -12.679 -1.859 1.00 79.81 471 GLY A O 1
ATOM 3616 N N . ASN A 1 472 ? -25.769 -11.955 -2.392 1.00 82.44 472 ASN A N 1
ATOM 3617 C CA . ASN A 1 472 ? -25.420 -11.343 -1.110 1.00 82.44 472 ASN A CA 1
ATOM 3618 C C . ASN A 1 472 ? -24.788 -9.954 -1.337 1.00 82.44 472 ASN A C 1
ATOM 3620 O O . ASN A 1 472 ? -25.028 -9.341 -2.373 1.00 82.44 472 ASN A O 1
ATOM 3624 N N . PHE A 1 473 ? -23.990 -9.463 -0.392 1.00 86.62 473 PHE A N 1
ATOM 3625 C CA . PHE A 1 473 ? -23.170 -8.256 -0.488 1.00 86.62 473 PHE A CA 1
ATOM 3626 C C . PHE A 1 473 ? -21.696 -8.608 -0.274 1.00 86.62 473 PHE A C 1
ATOM 3628 O O . PHE A 1 473 ? -21.372 -9.693 0.213 1.00 86.62 473 PHE A O 1
ATOM 3635 N N . TRP A 1 474 ? -20.793 -7.687 -0.613 1.00 86.38 474 TRP A N 1
ATOM 3636 C CA . TRP A 1 474 ? -19.354 -7.907 -0.436 1.00 86.38 474 TRP A CA 1
ATOM 3637 C C . TRP A 1 474 ? -18.917 -7.983 1.024 1.00 86.38 474 TRP A C 1
ATOM 3639 O O . TRP A 1 474 ? -17.890 -8.586 1.316 1.00 86.38 474 TRP A O 1
ATOM 3649 N N . MET A 1 475 ? -19.694 -7.404 1.940 1.00 84.06 475 MET A N 1
ATOM 3650 C CA . MET A 1 475 ? -19.512 -7.618 3.372 1.00 84.06 475 MET A CA 1
ATOM 3651 C C . MET A 1 475 ? -20.187 -8.934 3.782 1.00 84.06 475 MET A C 1
ATOM 3653 O O . MET A 1 475 ? -21.422 -8.982 3.815 1.00 84.06 475 MET A O 1
ATOM 3657 N N . PRO A 1 476 ? -19.409 -9.992 4.083 1.00 66.69 476 PRO A N 1
ATOM 3658 C CA . PRO A 1 476 ? -19.941 -11.337 4.208 1.00 66.69 476 PRO A CA 1
ATOM 3659 C C . PRO A 1 476 ? -20.910 -11.467 5.384 1.00 66.69 476 PRO A C 1
ATOM 3661 O O . PRO A 1 476 ? -20.704 -10.905 6.459 1.00 66.69 476 PRO A O 1
ATOM 3664 N N . VAL A 1 477 ? -21.942 -12.278 5.178 1.00 70.06 477 VAL A N 1
ATOM 3665 C CA . VAL A 1 477 ? -22.776 -12.844 6.241 1.00 70.06 477 VAL A CA 1
ATOM 3666 C C . VAL A 1 477 ? -22.671 -14.354 6.140 1.00 70.06 477 VAL A C 1
ATOM 3668 O O . VAL A 1 477 ? -22.681 -14.907 5.039 1.00 70.06 477 VAL A O 1
ATOM 3671 N N . ASN A 1 478 ? -22.544 -15.033 7.273 1.00 57.16 478 ASN A N 1
ATOM 3672 C CA . ASN A 1 478 ? -22.670 -16.484 7.288 1.00 57.16 478 ASN A CA 1
ATOM 3673 C C . ASN A 1 478 ? -24.161 -16.858 7.186 1.00 57.16 478 ASN A C 1
ATOM 3675 O O . ASN A 1 478 ? -25.007 -16.058 7.576 1.00 57.16 478 ASN A O 1
ATOM 3679 N N . GLY A 1 479 ? -24.503 -18.050 6.688 1.00 59.16 479 GLY A N 1
ATOM 3680 C CA . GLY A 1 479 ? -25.892 -18.467 6.420 1.00 59.16 479 GLY A CA 1
ATOM 3681 C C . GLY A 1 479 ? -26.855 -18.381 7.618 1.00 59.16 479 GLY A C 1
ATOM 3682 O O . GLY A 1 479 ? -28.063 -18.338 7.414 1.00 59.16 479 GLY A O 1
ATOM 3683 N N . ASN A 1 480 ? -26.317 -18.285 8.840 1.00 60.03 480 ASN A N 1
ATOM 3684 C CA . ASN A 1 480 ? -27.055 -18.100 10.096 1.00 60.03 480 ASN A CA 1
ATOM 3685 C C . ASN A 1 480 ? -26.891 -16.688 10.705 1.00 60.03 480 ASN A C 1
ATOM 3687 O O . ASN A 1 480 ? -27.128 -16.509 11.894 1.00 60.03 480 ASN A O 1
ATOM 3691 N N . ASP A 1 481 ? -26.425 -15.705 9.928 1.00 66.75 481 ASP A N 1
ATOM 3692 C CA . ASP A 1 481 ? -26.178 -14.316 10.349 1.00 66.75 481 ASP A CA 1
ATOM 3693 C C . ASP A 1 481 ? -25.195 -14.162 11.527 1.00 66.75 481 ASP A C 1
ATOM 3695 O O . ASP A 1 481 ? -25.240 -13.205 12.291 1.00 66.75 481 ASP A O 1
ATOM 3699 N N . THR A 1 482 ? -24.248 -15.094 11.664 1.00 59.78 482 THR A N 1
ATOM 3700 C CA . THR A 1 482 ? -23.195 -15.050 12.697 1.00 59.78 482 THR A CA 1
ATOM 3701 C C . THR A 1 482 ? -22.032 -14.107 12.357 1.00 59.78 482 THR A C 1
ATOM 3703 O O . THR A 1 482 ? -21.009 -14.123 13.032 1.00 59.78 482 THR A O 1
ATOM 3706 N N . GLY A 1 483 ? -22.179 -13.273 11.322 1.00 66.25 483 GLY A N 1
ATOM 3707 C CA . GLY A 1 483 ? -21.146 -12.351 10.849 1.00 66.25 483 GLY A CA 1
ATOM 3708 C C . GLY A 1 483 ? -20.063 -13.001 10.002 1.00 66.25 483 GLY A C 1
ATOM 3709 O O . GLY A 1 483 ? -19.733 -14.178 10.142 1.00 66.25 483 GLY A O 1
ATOM 3710 N N . GLY A 1 484 ? -19.546 -12.225 9.055 1.00 73.50 484 GLY A N 1
ATOM 3711 C CA . GLY A 1 484 ? -18.407 -12.604 8.238 1.00 73.50 484 GLY A CA 1
ATOM 3712 C C . GLY A 1 484 ? -17.100 -12.065 8.815 1.00 73.50 484 GLY A C 1
ATOM 3713 O O . GLY A 1 484 ? -17.049 -10.950 9.335 1.00 73.50 484 GLY A O 1
ATOM 3714 N N . VAL A 1 485 ? -16.043 -12.870 8.713 1.00 84.94 485 VAL A N 1
ATOM 3715 C CA . VAL A 1 485 ? -14.690 -12.505 9.146 1.00 84.94 485 VAL A CA 1
ATOM 3716 C C . VAL A 1 485 ? -13.872 -12.094 7.930 1.00 84.94 485 VAL A C 1
ATOM 3718 O O . VAL A 1 485 ? -13.820 -12.822 6.939 1.00 84.94 485 VAL A O 1
ATOM 3721 N N . VAL A 1 486 ? -13.217 -10.941 8.021 1.00 88.38 486 VAL A N 1
ATOM 3722 C CA . VAL A 1 486 ? -12.211 -10.490 7.061 1.00 88.38 486 VAL A CA 1
ATOM 3723 C C . VAL A 1 486 ? -10.843 -10.701 7.692 1.00 88.38 486 VAL A C 1
ATOM 3725 O O . VAL A 1 486 ? -10.513 -10.043 8.675 1.00 88.38 486 VAL A O 1
ATOM 3728 N N . TYR A 1 487 ? -10.062 -11.620 7.126 1.00 88.69 487 TYR A N 1
ATOM 3729 C CA . TYR A 1 487 ? -8.638 -11.749 7.423 1.00 88.69 487 TYR A CA 1
ATOM 3730 C C . TYR A 1 487 ? -7.859 -10.896 6.431 1.00 88.69 487 TYR A C 1
ATOM 3732 O O . TYR A 1 487 ? -7.970 -11.099 5.221 1.00 88.69 487 TYR A O 1
ATOM 3740 N N . ALA A 1 488 ? -7.095 -9.941 6.942 1.00 90.56 488 ALA A N 1
ATOM 3741 C CA . ALA A 1 488 ? -6.326 -9.006 6.148 1.00 90.56 488 ALA A CA 1
ATOM 3742 C C . ALA A 1 488 ? -4.867 -9.036 6.607 1.00 90.56 488 ALA A C 1
ATOM 3744 O O . ALA A 1 488 ? -4.586 -8.914 7.794 1.00 90.56 488 ALA A O 1
ATOM 3745 N N . PHE A 1 489 ? -3.950 -9.210 5.663 1.00 87.94 489 PHE A N 1
ATOM 3746 C CA . PHE A 1 489 ? -2.513 -9.141 5.902 1.00 87.94 489 PHE A CA 1
ATOM 3747 C C . PHE A 1 489 ? -1.839 -8.488 4.696 1.00 87.94 489 PHE A C 1
ATOM 3749 O O . PHE A 1 489 ? -2.359 -8.533 3.575 1.00 87.94 489 PHE A O 1
ATOM 3756 N N . ARG A 1 490 ? -0.694 -7.858 4.930 1.00 87.81 490 ARG A N 1
ATOM 3757 C CA . ARG A 1 490 ? 0.145 -7.237 3.909 1.00 87.81 490 ARG A CA 1
ATOM 3758 C C . ARG A 1 490 ? 1.498 -7.920 3.874 1.00 87.81 490 ARG A C 1
ATOM 3760 O O . ARG A 1 490 ? 2.188 -7.966 4.882 1.00 87.81 490 ARG A O 1
ATOM 3767 N N . GLU A 1 491 ? 1.901 -8.373 2.694 1.00 82.06 491 GLU A N 1
ATOM 3768 C CA . GLU A 1 491 ? 3.223 -8.984 2.491 1.00 82.06 491 GLU A CA 1
ATOM 3769 C C . GLU A 1 491 ? 4.358 -7.955 2.474 1.00 82.06 491 GLU A C 1
ATOM 3771 O O . GLU A 1 491 ? 5.509 -8.290 2.727 1.00 82.06 491 GLU A O 1
ATOM 3776 N N . ASP A 1 492 ? 4.045 -6.686 2.202 1.00 85.44 492 ASP A N 1
ATOM 3777 C CA . ASP A 1 492 ? 5.011 -5.588 2.264 1.00 85.44 492 ASP A CA 1
ATOM 3778 C C . ASP A 1 492 ? 5.124 -4.956 3.663 1.00 85.44 492 ASP A C 1
ATOM 3780 O O . ASP A 1 492 ? 5.976 -4.088 3.875 1.00 85.44 492 ASP A O 1
ATOM 3784 N N . ALA A 1 493 ? 4.294 -5.388 4.620 1.00 89.88 493 ALA A N 1
ATOM 3785 C CA . ALA A 1 493 ? 4.416 -5.014 6.021 1.00 89.88 493 ALA A CA 1
ATOM 3786 C C . ALA A 1 493 ? 5.408 -5.942 6.731 1.00 89.88 493 ALA A C 1
ATOM 3788 O O . ALA A 1 493 ? 5.410 -7.152 6.532 1.00 89.88 493 ALA A O 1
ATOM 3789 N N . VAL A 1 494 ? 6.243 -5.371 7.597 1.00 89.56 494 VAL A N 1
ATOM 3790 C CA . VAL A 1 494 ? 7.295 -6.107 8.307 1.00 89.56 494 VAL A CA 1
ATOM 3791 C C . VAL A 1 494 ? 7.259 -5.708 9.774 1.00 89.56 494 VAL A C 1
ATOM 3793 O O . VAL A 1 494 ? 7.414 -4.531 10.105 1.00 89.56 494 VAL A O 1
ATOM 3796 N N . SER A 1 495 ? 7.028 -6.685 10.650 1.00 90.50 495 SER A N 1
ATOM 3797 C CA . SER A 1 495 ? 7.076 -6.476 12.099 1.00 90.50 495 SER A CA 1
ATOM 3798 C C . SER A 1 495 ? 8.519 -6.472 12.597 1.00 90.50 495 SER A C 1
ATOM 3800 O O . SER A 1 495 ? 9.397 -7.078 11.987 1.00 90.50 495 SER A O 1
ATOM 3802 N N . GLU A 1 496 ? 8.778 -5.878 13.757 1.00 89.19 496 GLU A N 1
ATOM 3803 C CA . GLU A 1 496 ? 10.118 -5.925 14.351 1.00 89.19 496 GLU A CA 1
ATOM 3804 C C . GLU A 1 496 ? 10.579 -7.350 14.647 1.00 89.19 496 GLU A C 1
ATOM 3806 O O . GLU A 1 496 ? 11.751 -7.674 14.492 1.00 89.19 496 GLU A O 1
ATOM 3811 N N . GLY A 1 497 ? 9.653 -8.221 15.059 1.00 87.00 497 GLY A N 1
ATOM 3812 C CA . GLY A 1 497 ? 9.951 -9.627 15.330 1.00 87.00 497 GLY A CA 1
ATOM 3813 C C . GLY A 1 497 ? 10.243 -10.454 14.073 1.00 87.00 497 GLY A C 1
ATOM 3814 O O . GLY A 1 497 ? 10.770 -11.560 14.193 1.00 87.00 497 GLY A O 1
ATOM 3815 N N . ALA A 1 498 ? 9.897 -9.941 12.889 1.00 87.56 498 ALA A N 1
ATOM 3816 C CA . ALA A 1 498 ? 10.203 -10.572 11.607 1.00 87.56 498 ALA A CA 1
ATOM 3817 C C . ALA A 1 498 ? 11.649 -10.312 11.159 1.00 87.56 498 ALA A C 1
ATOM 3819 O O . ALA A 1 498 ? 12.210 -11.096 10.399 1.00 87.56 498 ALA A O 1
ATOM 3820 N N . ILE A 1 499 ? 12.250 -9.230 11.657 1.00 89.31 499 ILE A N 1
ATOM 3821 C CA . ILE A 1 499 ? 13.633 -8.850 11.381 1.00 89.31 499 ILE A CA 1
ATOM 3822 C C . ILE A 1 499 ? 14.495 -9.504 12.454 1.00 89.31 499 ILE A C 1
ATOM 3824 O O . ILE A 1 499 ? 14.230 -9.341 13.643 1.00 89.31 499 ILE A O 1
ATOM 3828 N N . VAL A 1 500 ? 15.521 -10.242 12.063 1.00 91.38 500 VAL A N 1
ATOM 3829 C CA . VAL A 1 500 ? 16.422 -10.921 12.992 1.00 91.38 500 VAL A CA 1
ATOM 3830 C C . VAL A 1 500 ? 17.849 -10.618 12.587 1.00 91.38 500 VAL A C 1
ATOM 3832 O O . VAL A 1 500 ? 18.264 -10.900 11.469 1.00 91.38 500 VAL A O 1
ATOM 3835 N N . ARG A 1 501 ? 18.607 -10.023 13.500 1.00 90.31 501 ARG A N 1
ATOM 3836 C CA . ARG A 1 501 ? 20.009 -9.657 13.287 1.00 90.31 501 ARG A CA 1
ATOM 3837 C C . ARG A 1 501 ? 20.935 -10.428 14.221 1.00 90.31 501 ARG A C 1
ATOM 3839 O O . ARG A 1 501 ? 20.461 -10.976 15.226 1.00 90.31 501 ARG A O 1
ATOM 3846 N N . PRO A 1 502 ? 22.255 -10.427 13.959 1.00 91.38 502 PRO A N 1
ATOM 3847 C CA . PRO A 1 502 ? 23.217 -11.055 14.849 1.00 91.38 502 PRO A CA 1
ATOM 3848 C C . PRO A 1 502 ? 23.070 -10.560 16.282 1.00 91.38 502 PRO A C 1
ATOM 3850 O O . PRO A 1 502 ? 22.739 -9.402 16.534 1.00 91.38 502 PRO A O 1
ATOM 3853 N N . ARG A 1 503 ? 23.309 -11.446 17.246 1.00 91.12 503 ARG A N 1
ATOM 3854 C CA . ARG A 1 503 ? 23.116 -11.115 18.662 1.00 91.12 503 ARG A CA 1
ATOM 3855 C C . ARG A 1 503 ? 24.030 -9.965 19.116 1.00 91.12 503 ARG A C 1
ATOM 3857 O O . ARG A 1 503 ? 25.243 -10.025 18.917 1.00 91.12 503 ARG A O 1
ATOM 3864 N N . SER A 1 504 ? 23.473 -8.997 19.844 1.00 86.69 504 SER A N 1
ATOM 3865 C CA . SER A 1 504 ? 24.210 -7.913 20.523 1.00 86.69 504 SER A CA 1
ATOM 3866 C C . SER A 1 504 ? 25.152 -8.434 21.622 1.00 86.69 504 SER A C 1
ATOM 3868 O O . SER A 1 504 ? 26.042 -7.720 22.085 1.00 86.69 504 SER A O 1
ATOM 3870 N N . GLY A 1 505 ? 24.947 -9.681 22.063 1.00 83.88 505 GLY A N 1
ATOM 3871 C CA . GLY A 1 505 ? 25.687 -10.369 23.120 1.00 83.88 505 GLY A CA 1
ATOM 3872 C C . GLY A 1 505 ? 24.751 -11.132 24.066 1.00 83.88 505 GLY A C 1
ATOM 3873 O O . GLY A 1 505 ? 23.539 -11.155 23.878 1.00 83.88 505 GLY A O 1
ATOM 3874 N N . GLY A 1 506 ? 25.309 -11.765 25.103 1.00 83.62 506 GLY A N 1
ATOM 3875 C CA . GLY A 1 506 ? 24.528 -12.440 26.149 1.00 83.62 506 GLY A CA 1
ATOM 3876 C C . GLY A 1 506 ? 23.789 -13.715 25.706 1.00 83.62 506 GLY A C 1
ATOM 3877 O O . GLY A 1 506 ? 24.033 -14.276 24.639 1.00 83.62 506 GLY A O 1
ATOM 3878 N N . THR A 1 507 ? 22.900 -14.200 26.576 1.00 89.94 507 THR A N 1
ATOM 3879 C CA . THR A 1 507 ? 22.014 -15.353 26.343 1.00 89.94 507 THR A CA 1
ATOM 3880 C C . THR A 1 507 ? 20.578 -14.976 26.701 1.00 89.94 507 THR A C 1
ATOM 3882 O O . THR A 1 507 ? 20.360 -14.043 27.479 1.00 89.94 507 THR A O 1
ATOM 3885 N N . TRP A 1 508 ? 19.586 -15.712 26.186 1.00 91.19 508 TRP A N 1
ATOM 3886 C CA . TRP A 1 508 ? 18.180 -15.481 26.542 1.00 91.19 508 TRP A CA 1
ATOM 3887 C C . TRP A 1 508 ? 17.948 -15.476 28.057 1.00 91.19 508 TRP A C 1
ATOM 3889 O O . TRP A 1 508 ? 17.269 -14.593 28.562 1.00 91.19 508 TRP A O 1
ATOM 3899 N N . GLY A 1 509 ? 18.571 -16.391 28.809 1.00 89.56 509 GLY A N 1
ATOM 3900 C CA . GLY A 1 509 ? 18.439 -16.422 30.272 1.00 89.56 509 GLY A CA 1
ATOM 3901 C C . GLY A 1 509 ? 18.870 -15.117 30.959 1.00 89.56 509 GLY A C 1
ATOM 3902 O O . GLY A 1 509 ? 18.307 -14.754 31.987 1.00 89.56 509 GLY A O 1
ATOM 3903 N N . ALA A 1 510 ? 19.820 -14.381 30.371 1.00 87.94 510 ALA A N 1
ATOM 3904 C CA . ALA A 1 510 ? 20.266 -13.085 30.877 1.00 87.94 510 ALA A CA 1
ATOM 3905 C C . ALA A 1 510 ? 19.411 -11.907 30.377 1.00 87.94 510 ALA A C 1
ATOM 3907 O O . ALA A 1 510 ? 19.263 -10.929 31.105 1.00 87.94 510 ALA A O 1
ATOM 3908 N N . CYS A 1 511 ? 18.857 -11.986 29.161 1.00 89.25 511 CYS A N 1
ATOM 3909 C CA . CYS A 1 511 ? 18.180 -10.865 28.495 1.00 89.25 511 CYS A CA 1
ATOM 3910 C C . CYS A 1 511 ? 16.647 -10.966 28.431 1.00 89.25 511 CYS A C 1
ATOM 3912 O O . CYS A 1 511 ? 15.988 -9.963 28.183 1.00 89.25 511 CYS A O 1
ATOM 3914 N N . GLY A 1 512 ? 16.058 -12.133 28.692 1.00 86.38 512 GLY A N 1
ATOM 3915 C CA . GLY A 1 512 ? 14.618 -12.401 28.597 1.00 86.38 512 GLY A CA 1
ATOM 3916 C C . GLY A 1 512 ? 13.785 -11.852 29.760 1.00 86.38 512 GLY A C 1
ATOM 3917 O O . GLY A 1 512 ? 12.729 -12.398 30.067 1.00 86.38 512 GLY A O 1
ATOM 3918 N N . ASN A 1 513 ? 14.265 -10.816 30.453 1.00 87.94 513 ASN A N 1
ATOM 3919 C CA . ASN A 1 513 ? 13.557 -10.170 31.555 1.00 87.94 513 ASN A CA 1
ATOM 3920 C C . ASN A 1 513 ? 13.625 -8.642 31.441 1.00 87.94 513 ASN A C 1
ATOM 3922 O O . ASN A 1 513 ? 14.604 -8.068 30.964 1.00 87.94 513 ASN A O 1
ATOM 3926 N N . ASN A 1 514 ? 12.583 -7.986 31.949 1.00 84.06 514 ASN A N 1
ATOM 3927 C CA . ASN A 1 514 ? 12.385 -6.542 31.852 1.00 84.06 514 ASN A CA 1
ATOM 3928 C C . ASN A 1 514 ? 13.548 -5.727 32.456 1.00 84.06 514 ASN A C 1
ATOM 3930 O O . ASN A 1 514 ? 13.975 -4.726 31.887 1.00 84.06 514 ASN A O 1
ATOM 3934 N N . THR A 1 515 ? 14.113 -6.169 33.584 1.00 86.44 515 THR A N 1
ATOM 3935 C CA . THR A 1 515 ? 15.231 -5.481 34.250 1.00 86.44 515 THR A CA 1
ATOM 3936 C C . THR A 1 515 ? 16.487 -5.461 33.382 1.00 86.44 515 THR A C 1
ATOM 3938 O O . THR A 1 515 ? 17.155 -4.429 33.296 1.00 86.44 515 THR A O 1
ATOM 3941 N N . ALA A 1 516 ? 16.806 -6.570 32.714 1.00 87.31 516 ALA A N 1
ATOM 3942 C CA . ALA A 1 516 ? 17.941 -6.652 31.805 1.00 87.31 516 ALA A CA 1
ATOM 3943 C C . ALA A 1 516 ? 17.723 -5.799 30.550 1.00 87.31 516 ALA A C 1
ATOM 3945 O O . ALA A 1 516 ? 18.614 -5.030 30.195 1.00 87.31 516 ALA A O 1
ATOM 3946 N N . LEU A 1 517 ? 16.528 -5.843 29.946 1.00 85.94 517 LEU A N 1
ATOM 3947 C CA . LEU A 1 517 ? 16.170 -4.967 28.821 1.00 85.94 517 LEU A CA 1
ATOM 3948 C C . LEU A 1 517 ? 16.290 -3.479 29.194 1.00 85.94 517 LEU A C 1
ATOM 3950 O O . LEU A 1 517 ? 16.641 -2.652 28.359 1.00 85.94 517 LEU A O 1
ATOM 3954 N N . GLN A 1 518 ? 16.057 -3.101 30.454 1.00 81.75 518 GLN A N 1
ATOM 3955 C CA . GLN A 1 518 ? 16.168 -1.709 30.908 1.00 81.75 518 GLN A CA 1
ATOM 3956 C C . GLN A 1 518 ? 17.593 -1.248 31.246 1.00 81.75 518 GLN A C 1
ATOM 3958 O O . GLN A 1 518 ? 17.883 -0.058 31.120 1.00 81.75 518 GLN A O 1
ATOM 3963 N N . ASN A 1 519 ? 18.479 -2.153 31.657 1.00 82.38 519 ASN A N 1
ATOM 3964 C CA . ASN A 1 519 ? 19.766 -1.763 32.244 1.00 82.38 519 ASN A CA 1
ATOM 3965 C C . ASN A 1 519 ? 20.989 -2.306 31.494 1.00 82.38 519 ASN A C 1
ATOM 3967 O O . ASN A 1 519 ? 22.101 -1.839 31.729 1.00 82.38 519 ASN A O 1
ATOM 3971 N N . ASN A 1 520 ? 20.813 -3.273 30.591 1.00 85.62 520 ASN A N 1
ATOM 3972 C CA . ASN A 1 520 ? 21.906 -3.912 29.870 1.00 85.62 520 ASN A CA 1
ATOM 3973 C C . ASN A 1 520 ? 21.823 -3.617 28.369 1.00 85.62 520 ASN A C 1
ATOM 3975 O O . ASN A 1 520 ? 20.976 -4.152 27.656 1.00 85.62 520 ASN A O 1
ATOM 3979 N N . GLN A 1 521 ? 22.765 -2.820 27.866 1.00 80.00 521 GLN A N 1
ATOM 3980 C CA . GLN A 1 521 ? 22.842 -2.483 26.444 1.00 80.00 521 GLN A CA 1
ATOM 3981 C C . GLN A 1 521 ? 23.116 -3.696 25.538 1.00 80.00 521 GLN A C 1
ATOM 3983 O O . GLN A 1 521 ? 22.914 -3.593 24.332 1.00 80.00 521 GLN A O 1
ATOM 3988 N N . ASN A 1 522 ? 23.628 -4.818 26.059 1.00 84.69 522 ASN A N 1
ATOM 3989 C CA . ASN A 1 522 ? 23.814 -6.055 25.281 1.00 84.69 522 ASN A CA 1
ATOM 3990 C C . ASN A 1 522 ? 22.502 -6.841 25.114 1.00 84.69 522 ASN A C 1
ATOM 3992 O O . ASN A 1 522 ? 22.463 -7.800 24.354 1.00 84.69 522 ASN A O 1
ATOM 3996 N N . CYS A 1 523 ? 21.443 -6.446 25.825 1.00 88.25 523 CYS A N 1
ATOM 3997 C CA . CYS A 1 523 ? 20.114 -7.045 25.748 1.00 88.25 523 CYS A CA 1
ATOM 3998 C C . CYS A 1 523 ? 19.131 -6.190 24.937 1.00 88.25 523 CYS A C 1
ATOM 4000 O O . CYS A 1 523 ? 17.929 -6.374 25.065 1.00 88.25 523 CYS A O 1
ATOM 4002 N N . ARG A 1 524 ? 19.615 -5.243 24.132 1.00 86.00 524 ARG A N 1
ATOM 4003 C CA . ARG A 1 524 ? 18.782 -4.378 23.289 1.00 86.00 524 ARG A CA 1
ATOM 4004 C C . ARG A 1 524 ? 19.178 -4.499 21.834 1.00 86.00 524 ARG A C 1
ATOM 4006 O O . ARG A 1 524 ? 20.324 -4.859 21.534 1.00 86.00 524 ARG A O 1
ATOM 4013 N N . MET A 1 525 ? 18.253 -4.123 20.962 1.00 89.12 525 MET A N 1
ATOM 4014 C CA . MET A 1 525 ? 18.586 -3.808 19.589 1.00 89.12 525 MET A CA 1
ATOM 4015 C C . MET A 1 525 ? 19.592 -2.648 19.560 1.00 89.12 525 MET A C 1
ATOM 4017 O O . MET A 1 525 ? 19.500 -1.682 20.325 1.00 89.12 525 MET A O 1
ATOM 4021 N N . ARG A 1 526 ? 20.569 -2.755 18.665 1.00 85.19 526 ARG A N 1
ATOM 4022 C CA . ARG A 1 526 ? 21.475 -1.674 18.289 1.00 85.19 526 ARG A CA 1
ATOM 4023 C C . ARG A 1 526 ? 21.399 -1.513 16.783 1.00 85.19 526 ARG A C 1
ATOM 4025 O O . ARG A 1 526 ? 21.931 -2.351 16.058 1.00 85.19 526 ARG A O 1
ATOM 4032 N N . ALA A 1 527 ? 20.754 -0.445 16.331 1.00 73.12 527 ALA A N 1
ATOM 4033 C CA . ALA A 1 527 ? 20.857 -0.019 14.945 1.00 73.12 527 ALA A CA 1
ATOM 4034 C C . ALA A 1 527 ? 22.280 0.527 14.721 1.00 73.12 527 ALA A C 1
ATOM 4036 O O . ALA A 1 527 ? 22.747 1.388 15.467 1.00 73.12 527 ALA A O 1
ATOM 4037 N N . GLY A 1 528 ? 23.020 -0.041 13.769 1.00 65.44 528 GLY A N 1
ATOM 4038 C CA . GLY A 1 528 ? 24.345 0.444 13.389 1.00 65.44 528 GLY A CA 1
ATOM 4039 C C . GLY A 1 528 ? 24.250 1.846 12.780 1.00 65.44 528 GLY A C 1
ATOM 4040 O O . GLY A 1 528 ? 23.275 2.141 12.101 1.00 65.44 528 GLY A O 1
ATOM 4041 N N . ALA A 1 529 ? 25.267 2.687 12.998 1.00 57.91 529 ALA A N 1
ATOM 4042 C CA . ALA A 1 529 ? 25.226 4.110 12.634 1.00 57.91 529 ALA A CA 1
ATOM 4043 C C . ALA A 1 529 ? 24.970 4.383 11.137 1.00 57.91 529 ALA A C 1
ATOM 4045 O O . ALA A 1 529 ? 24.318 5.367 10.827 1.00 57.91 529 ALA A O 1
ATOM 4046 N N . ASP A 1 530 ? 25.424 3.501 10.231 1.00 56.59 530 ASP A N 1
ATOM 4047 C CA . ASP A 1 530 ? 25.289 3.687 8.771 1.00 56.59 530 ASP A CA 1
ATOM 4048 C C . ASP A 1 530 ? 25.000 2.389 7.991 1.00 56.59 530 ASP A C 1
ATOM 4050 O O . ASP A 1 530 ? 24.971 2.384 6.757 1.00 56.59 530 ASP A O 1
ATOM 4054 N N . ASN A 1 531 ? 24.886 1.244 8.677 1.00 62.03 531 ASN A N 1
ATOM 4055 C CA . ASN A 1 531 ? 24.855 -0.054 8.009 1.00 62.03 531 ASN A CA 1
ATOM 4056 C C . ASN A 1 531 ? 23.967 -1.075 8.731 1.00 62.03 531 ASN A C 1
ATOM 4058 O O . ASN A 1 531 ? 24.310 -1.562 9.813 1.00 62.03 531 ASN A O 1
ATOM 4062 N N . ALA A 1 532 ? 22.881 -1.481 8.066 1.00 65.06 532 ALA A N 1
ATOM 4063 C CA . ALA A 1 532 ? 21.982 -2.541 8.518 1.00 65.06 532 ALA A CA 1
ATOM 4064 C C . ALA A 1 532 ? 22.726 -3.851 8.862 1.00 65.06 532 ALA A C 1
ATOM 4066 O O . ALA A 1 532 ? 22.355 -4.524 9.818 1.00 65.06 532 ALA A O 1
ATOM 4067 N N . TYR A 1 533 ? 23.830 -4.176 8.172 1.00 69.44 533 TYR A N 1
ATOM 4068 C CA . TYR A 1 533 ? 24.634 -5.383 8.424 1.00 69.44 533 TYR A CA 1
ATOM 4069 C C . TYR A 1 533 ? 25.417 -5.361 9.746 1.00 69.44 533 TYR A C 1
ATOM 4071 O O . TYR A 1 533 ? 25.847 -6.412 10.211 1.00 69.44 533 TYR A O 1
ATOM 4079 N N . LEU A 1 534 ? 25.642 -4.181 10.333 1.00 74.75 534 LEU A N 1
ATOM 4080 C CA . LEU A 1 534 ? 26.308 -4.030 11.634 1.00 74.75 534 LEU A CA 1
ATOM 4081 C C . LEU A 1 534 ? 25.309 -3.906 12.787 1.00 74.75 534 LEU A C 1
ATOM 4083 O O . LEU A 1 534 ? 25.712 -3.829 13.949 1.00 74.75 534 LEU A O 1
ATOM 4087 N N . SER A 1 535 ? 24.018 -3.859 12.464 1.00 83.81 535 SER A N 1
ATOM 4088 C CA . SER A 1 535 ? 22.966 -3.802 13.462 1.00 83.81 535 SER A CA 1
ATOM 4089 C C . SER A 1 535 ? 22.855 -5.151 14.167 1.00 83.81 535 SER A C 1
ATOM 4091 O O . SER A 1 535 ? 23.061 -6.204 13.565 1.00 83.81 535 SER A O 1
ATOM 4093 N N . THR A 1 536 ? 22.551 -5.120 15.458 1.00 89.06 536 THR A N 1
ATOM 4094 C CA . THR A 1 536 ? 22.483 -6.318 16.300 1.00 89.06 536 THR A CA 1
ATOM 4095 C C . THR A 1 536 ? 21.198 -6.337 17.107 1.00 89.06 536 THR A C 1
ATOM 4097 O O . THR A 1 536 ? 20.665 -5.284 17.455 1.00 89.06 536 THR A O 1
ATOM 4100 N N . ASP A 1 537 ? 20.705 -7.536 17.397 1.00 91.31 537 ASP A N 1
ATOM 4101 C CA . ASP A 1 537 ? 19.441 -7.759 18.090 1.00 91.31 537 ASP A CA 1
ATOM 4102 C C . ASP A 1 537 ? 19.670 -8.461 19.443 1.00 91.31 537 ASP A C 1
ATOM 4104 O O . ASP A 1 537 ? 20.672 -9.159 19.635 1.00 91.31 537 ASP A O 1
ATOM 4108 N N . PRO A 1 538 ? 18.750 -8.331 20.411 1.00 91.12 538 PRO A N 1
ATOM 4109 C CA . PRO A 1 538 ? 18.786 -9.141 21.625 1.00 91.12 538 PRO A CA 1
ATOM 4110 C C . PRO A 1 538 ? 18.711 -10.646 21.300 1.00 91.12 538 PRO A C 1
ATOM 4112 O O . PRO A 1 538 ? 18.178 -11.028 20.253 1.00 91.12 538 PRO A O 1
ATOM 4115 N N . PRO A 1 539 ? 19.231 -11.528 22.178 1.00 92.44 539 PRO A N 1
ATOM 4116 C CA . PRO A 1 539 ? 19.202 -12.963 21.924 1.00 92.44 539 PRO A CA 1
ATOM 4117 C C . PRO A 1 539 ? 17.757 -13.472 21.844 1.00 92.44 539 PRO A C 1
ATOM 4119 O O . PRO A 1 539 ? 16.929 -13.097 22.675 1.00 92.44 539 PRO A O 1
ATOM 4122 N N . LEU A 1 540 ? 17.467 -14.349 20.883 1.00 92.12 540 LEU A N 1
ATOM 4123 C CA . LEU A 1 540 ? 16.181 -15.044 20.791 1.00 92.12 540 LEU A CA 1
ATOM 4124 C C . LEU A 1 540 ? 16.022 -16.086 21.903 1.00 92.12 540 LEU A C 1
ATOM 4126 O O . LEU A 1 540 ? 16.997 -16.684 22.371 1.00 92.12 540 LEU A O 1
ATOM 4130 N N . ASN A 1 541 ? 14.777 -16.364 22.289 1.00 89.56 541 ASN A N 1
ATOM 4131 C CA . ASN A 1 541 ? 14.475 -17.499 23.152 1.00 89.56 541 ASN A CA 1
ATOM 4132 C C . ASN A 1 541 ? 14.807 -18.817 22.438 1.00 89.56 541 ASN A C 1
ATOM 4134 O O . ASN A 1 541 ? 14.204 -19.158 21.425 1.00 89.56 541 ASN A O 1
ATOM 4138 N N . THR A 1 542 ? 15.724 -19.597 23.011 1.00 85.62 542 THR A N 1
ATOM 4139 C CA . THR A 1 542 ? 16.224 -20.843 22.411 1.00 85.62 542 THR A CA 1
ATOM 4140 C C . THR A 1 542 ? 15.180 -21.957 22.310 1.00 85.62 542 THR A C 1
ATOM 4142 O O . THR A 1 542 ? 15.426 -22.941 21.624 1.00 85.62 542 THR A O 1
ATOM 4145 N N . THR A 1 543 ? 14.041 -21.842 23.002 1.00 85.69 543 THR A N 1
ATOM 4146 C CA . THR A 1 543 ? 12.982 -22.868 23.009 1.00 85.69 543 THR A CA 1
ATOM 4147 C C . THR A 1 543 ? 11.896 -22.596 21.973 1.00 85.69 543 THR A C 1
ATOM 4149 O O . THR A 1 543 ? 11.356 -23.532 21.396 1.00 85.69 543 THR A O 1
ATOM 4152 N N . ASN A 1 544 ? 11.535 -21.328 21.758 1.00 85.94 544 ASN A N 1
ATOM 4153 C CA . ASN A 1 544 ? 10.369 -20.959 20.946 1.00 85.94 544 ASN A CA 1
ATOM 4154 C C . ASN A 1 544 ? 10.624 -19.815 19.951 1.00 85.94 544 ASN A C 1
ATOM 4156 O O . ASN A 1 544 ? 9.681 -19.344 19.323 1.00 85.94 544 ASN A O 1
ATOM 4160 N N . GLY A 1 545 ? 11.866 -19.337 19.826 1.00 86.25 545 GLY A N 1
ATOM 4161 C CA . GLY A 1 545 ? 12.245 -18.290 18.876 1.00 86.25 545 GLY A CA 1
ATOM 4162 C C . GLY A 1 545 ? 11.678 -16.902 19.188 1.00 86.25 545 GLY A C 1
ATOM 4163 O O . GLY A 1 545 ? 11.803 -15.998 18.371 1.00 86.25 545 GLY A O 1
ATOM 4164 N N . ILE A 1 546 ? 11.049 -16.686 20.349 1.00 86.06 546 ILE A N 1
ATOM 4165 C CA . ILE A 1 546 ? 10.477 -15.374 20.675 1.00 86.06 546 ILE A CA 1
ATOM 4166 C C . ILE A 1 546 ? 11.586 -14.318 20.771 1.00 86.06 546 ILE A C 1
ATOM 4168 O O . ILE A 1 546 ? 12.557 -14.481 21.513 1.00 86.06 546 ILE A O 1
ATOM 4172 N N . SER A 1 547 ? 11.388 -13.215 20.047 1.00 87.75 547 SER A N 1
ATOM 4173 C CA . SER A 1 547 ? 12.207 -12.005 20.126 1.00 87.75 547 SER A CA 1
ATOM 4174 C C . SER A 1 547 ? 11.651 -11.029 21.173 1.00 87.75 547 SER A C 1
ATOM 4176 O O . SER A 1 547 ? 10.436 -10.799 21.192 1.00 87.75 547 SER A O 1
ATOM 4178 N N . PRO A 1 548 ? 12.503 -10.419 22.021 1.00 89.00 548 PRO A N 1
ATOM 4179 C CA . PRO A 1 548 ? 12.090 -9.386 22.961 1.00 89.00 548 PRO A CA 1
ATOM 4180 C C . PRO A 1 548 ? 12.101 -7.976 22.345 1.00 89.00 548 PRO A C 1
ATOM 4182 O O . PRO A 1 548 ? 11.728 -7.039 23.042 1.00 89.00 548 PRO A O 1
ATOM 4185 N N . LYS A 1 549 ? 12.483 -7.807 21.066 1.00 88.62 549 LYS A N 1
ATOM 4186 C CA . LYS A 1 549 ? 12.544 -6.492 20.394 1.00 88.62 549 LYS A CA 1
ATOM 4187 C C . LYS A 1 549 ? 11.273 -5.646 20.513 1.00 88.62 549 LYS A C 1
ATOM 4189 O O . LYS A 1 549 ? 11.396 -4.515 20.962 1.00 88.62 549 LYS A O 1
ATOM 4194 N N . PRO A 1 550 ? 10.057 -6.197 20.306 1.00 88.38 550 PRO A N 1
ATOM 4195 C CA . PRO A 1 550 ? 8.823 -5.417 20.458 1.00 88.38 550 PRO A CA 1
ATOM 4196 C C . PRO A 1 550 ? 8.639 -4.772 21.842 1.00 88.38 550 PRO A C 1
ATOM 4198 O O . PRO A 1 550 ? 7.761 -3.932 22.035 1.00 88.38 550 PRO A O 1
ATOM 4201 N N . VAL A 1 551 ? 9.428 -5.204 22.835 1.00 87.75 551 VAL A N 1
ATOM 4202 C CA . VAL A 1 551 ? 9.429 -4.671 24.195 1.00 87.75 551 VAL A CA 1
ATOM 4203 C C . VAL A 1 551 ? 10.813 -4.235 24.696 1.00 87.75 551 VAL A C 1
ATOM 4205 O O . VAL A 1 551 ? 10.993 -4.056 25.901 1.00 87.75 551 VAL A O 1
ATOM 4208 N N . ASP A 1 552 ? 11.789 -4.031 23.807 1.00 84.06 552 ASP A N 1
ATOM 4209 C CA . ASP A 1 552 ? 13.135 -3.551 24.161 1.00 84.06 552 ASP A CA 1
ATOM 4210 C C . ASP A 1 552 ? 13.256 -2.012 24.202 1.00 84.06 552 ASP A C 1
ATOM 4212 O O . ASP A 1 552 ? 14.315 -1.467 24.538 1.00 84.06 552 ASP A O 1
ATOM 4216 N N . TYR A 1 553 ? 12.127 -1.337 23.952 1.00 84.06 553 TYR A N 1
ATOM 4217 C CA . TYR A 1 553 ? 11.900 0.107 24.036 1.00 84.06 553 TYR A CA 1
ATOM 4218 C C . TYR A 1 553 ? 12.561 0.961 22.950 1.00 84.06 553 TYR A C 1
ATOM 4220 O O . TYR A 1 553 ? 12.592 2.186 23.109 1.00 84.06 553 TYR A O 1
ATOM 4228 N N . ALA A 1 554 ? 13.105 0.357 21.897 1.00 83.94 554 ALA A N 1
ATOM 4229 C CA . ALA A 1 554 ? 13.659 1.080 20.764 1.00 83.94 554 ALA A CA 1
ATOM 4230 C C . ALA A 1 554 ? 12.965 0.616 19.477 1.00 83.94 554 ALA A C 1
ATOM 4232 O O . ALA A 1 554 ? 13.087 -0.552 19.121 1.00 83.94 554 ALA A O 1
ATOM 4233 N N . PRO A 1 555 ? 12.242 1.502 18.773 1.00 88.19 555 PRO A N 1
ATOM 4234 C CA . PRO A 1 555 ? 11.574 1.106 17.548 1.00 88.19 555 PRO A CA 1
ATOM 4235 C C . PRO A 1 555 ? 12.601 0.767 16.454 1.00 88.19 555 PRO A C 1
ATOM 4237 O O . PRO A 1 555 ? 13.493 1.561 16.158 1.00 88.19 555 PRO A O 1
ATOM 4240 N N . ASP A 1 556 ? 12.468 -0.401 15.833 1.00 88.06 556 ASP A N 1
ATOM 4241 C CA . ASP A 1 556 ? 13.341 -0.888 14.766 1.00 88.06 556 ASP A CA 1
ATOM 4242 C C . ASP A 1 556 ? 13.127 -0.059 13.486 1.00 88.06 556 ASP A C 1
ATOM 4244 O O . ASP A 1 556 ? 12.005 -0.035 12.967 1.00 88.06 556 ASP A O 1
ATOM 4248 N N . PRO A 1 557 ? 14.146 0.638 12.949 1.00 84.06 557 PRO A N 1
ATOM 4249 C CA . PRO A 1 557 ? 13.981 1.481 11.763 1.00 84.06 557 PRO A CA 1
ATOM 4250 C C . PRO A 1 557 ? 13.644 0.688 10.491 1.00 84.06 557 PRO A C 1
ATOM 4252 O O . PRO A 1 557 ? 13.052 1.253 9.573 1.00 84.06 557 PRO A O 1
ATOM 4255 N N . ASP A 1 558 ? 13.963 -0.609 10.444 1.00 84.44 558 ASP A N 1
ATOM 4256 C CA . ASP A 1 558 ? 13.703 -1.465 9.280 1.00 84.44 558 ASP A CA 1
ATOM 4257 C C . ASP A 1 558 ? 12.264 -2.024 9.269 1.00 84.44 558 ASP A C 1
ATOM 4259 O O . ASP A 1 558 ? 11.840 -2.641 8.284 1.00 84.44 558 ASP A O 1
ATOM 4263 N N . ARG A 1 559 ? 11.485 -1.810 10.344 1.00 89.56 559 ARG A N 1
ATOM 4264 C CA . ARG A 1 559 ? 10.074 -2.221 10.410 1.00 89.56 559 ARG A CA 1
ATOM 4265 C C . ARG A 1 559 ? 9.251 -1.470 9.365 1.00 89.56 559 ARG A C 1
ATOM 4267 O O . ARG A 1 559 ? 9.514 -0.320 9.033 1.00 89.56 559 ARG A O 1
ATOM 4274 N N . ARG A 1 560 ? 8.187 -2.091 8.869 1.00 91.62 560 ARG A N 1
ATOM 4275 C CA . ARG A 1 560 ? 7.264 -1.472 7.909 1.00 91.62 560 ARG A CA 1
ATOM 4276 C C . ARG A 1 560 ? 5.858 -1.569 8.482 1.00 91.62 560 ARG A C 1
ATOM 4278 O O . ARG A 1 560 ? 5.170 -2.554 8.208 1.00 91.62 560 ARG A O 1
ATOM 4285 N N . PRO A 1 561 ? 5.408 -0.583 9.286 1.00 94.19 561 PRO A N 1
ATOM 4286 C CA . PRO A 1 561 ? 4.100 -0.613 9.937 1.00 94.19 561 PRO A CA 1
ATOM 4287 C C . PRO A 1 561 ? 2.986 -0.211 8.957 1.00 94.19 561 PRO A C 1
ATOM 4289 O O . PRO A 1 561 ? 2.161 0.659 9.232 1.00 94.19 561 PRO A O 1
ATOM 4292 N N . HIS A 1 562 ? 3.009 -0.811 7.766 1.00 95.81 562 HIS A N 1
ATOM 4293 C CA . HIS A 1 562 ? 1.973 -0.687 6.750 1.00 95.81 562 HIS A CA 1
ATOM 4294 C C . HIS A 1 562 ? 0.726 -1.436 7.199 1.00 95.81 562 HIS A C 1
ATOM 4296 O O . HIS A 1 562 ? 0.828 -2.396 7.953 1.00 95.81 562 HIS A O 1
ATOM 4302 N N . GLY A 1 563 ? -0.449 -1.008 6.750 1.00 96.50 563 GLY A N 1
ATOM 4303 C CA . GLY A 1 563 ? -1.698 -1.522 7.296 1.00 96.50 563 GLY A CA 1
ATOM 4304 C C . GLY A 1 563 ? -2.917 -1.305 6.414 1.00 96.50 563 GLY A C 1
ATOM 4305 O O . GLY A 1 563 ? -2.821 -1.212 5.187 1.00 96.50 563 GLY A O 1
ATOM 4306 N N . PHE A 1 564 ? -4.075 -1.209 7.059 1.00 97.81 564 PHE A N 1
ATOM 4307 C CA . PHE A 1 564 ? -5.376 -1.042 6.409 1.00 97.81 564 PHE A CA 1
ATOM 4308 C C . PHE A 1 564 ? -6.092 0.183 6.955 1.00 97.81 564 PHE A C 1
ATOM 4310 O O . PHE A 1 564 ? -5.977 0.494 8.140 1.00 97.81 564 PHE A O 1
ATOM 4317 N N . ARG A 1 565 ? -6.866 0.870 6.117 1.00 97.19 565 ARG A N 1
ATOM 4318 C CA . ARG A 1 565 ? -7.675 2.007 6.549 1.00 97.19 565 ARG A CA 1
ATOM 4319 C C . ARG A 1 565 ? -9.130 1.821 6.153 1.00 97.19 565 ARG A C 1
ATOM 4321 O O . ARG A 1 565 ? -9.475 1.790 4.976 1.00 97.19 565 ARG A O 1
ATOM 4328 N N . LEU A 1 566 ? -9.986 1.730 7.163 1.00 96.38 566 LEU A N 1
ATOM 4329 C CA . LEU A 1 566 ? -11.429 1.620 7.011 1.00 96.38 566 LEU A CA 1
ATOM 4330 C C . LEU A 1 566 ? -12.017 3.020 6.817 1.00 96.38 566 LEU A C 1
ATOM 4332 O O . LEU A 1 566 ? -11.868 3.888 7.684 1.00 96.38 566 LEU A O 1
ATOM 4336 N N . ARG A 1 567 ? -12.677 3.235 5.675 1.00 94.6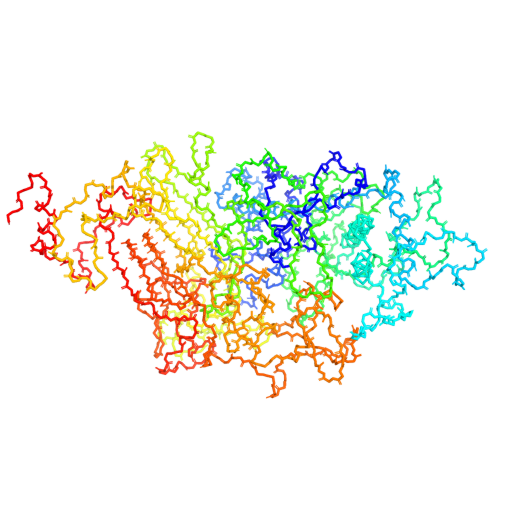2 567 ARG A N 1
ATOM 4337 C CA . ARG A 1 567 ? -13.312 4.502 5.290 1.00 94.62 567 ARG A CA 1
ATOM 4338 C C . ARG A 1 567 ? -14.801 4.310 5.043 1.00 94.62 567 ARG A C 1
ATOM 4340 O O . ARG A 1 567 ? -15.267 3.200 4.786 1.00 94.62 567 ARG A O 1
ATOM 4347 N N . LYS A 1 568 ? -15.547 5.419 5.125 1.00 93.56 568 LYS A N 1
ATOM 4348 C CA . LYS A 1 568 ? -17.000 5.463 4.879 1.00 93.56 568 LYS A CA 1
ATOM 4349 C C . LYS A 1 568 ? -17.787 4.452 5.735 1.00 93.56 568 LYS A C 1
ATOM 4351 O O . LYS A 1 568 ? -18.842 3.969 5.346 1.00 93.56 568 LYS A O 1
ATOM 4356 N N . GLY A 1 569 ? -17.297 4.161 6.939 1.00 94.00 569 GLY A N 1
ATOM 4357 C CA . GLY A 1 569 ? -17.858 3.135 7.819 1.00 94.00 569 GLY A CA 1
ATOM 4358 C C . GLY A 1 569 ? -19.088 3.560 8.619 1.00 94.00 569 GLY A C 1
ATOM 4359 O O . GLY A 1 569 ? -19.504 2.807 9.488 1.00 94.00 569 GLY A O 1
ATOM 4360 N N . ALA A 1 570 ? -19.665 4.747 8.394 1.00 95.38 570 ALA A N 1
ATOM 4361 C CA . ALA A 1 570 ? -20.721 5.313 9.244 1.00 95.38 570 ALA A CA 1
ATOM 4362 C C . ALA A 1 570 ? -21.976 4.427 9.352 1.00 95.38 570 ALA A C 1
ATOM 4364 O O . ALA A 1 570 ? -22.689 4.482 10.353 1.00 95.38 570 ALA A O 1
ATOM 4365 N N . VAL A 1 571 ? -22.236 3.610 8.331 1.00 94.06 571 VAL A N 1
ATOM 4366 C CA . VAL A 1 571 ? -23.298 2.601 8.299 1.00 94.06 571 VAL A CA 1
ATOM 4367 C C . VAL A 1 571 ? -22.657 1.271 7.935 1.00 94.06 571 VAL A C 1
ATOM 4369 O O . VAL A 1 571 ? -21.954 1.209 6.935 1.00 94.06 571 VAL A O 1
ATOM 4372 N N . LEU A 1 572 ? -22.940 0.210 8.695 1.00 91.50 572 LEU A N 1
ATOM 4373 C CA . LEU A 1 572 ? -22.553 -1.166 8.343 1.00 91.50 572 LEU A CA 1
ATOM 4374 C C . LEU A 1 572 ? -23.762 -2.055 8.002 1.00 91.50 572 LEU A C 1
ATOM 4376 O O . LEU A 1 572 ? -23.592 -3.161 7.492 1.00 91.50 572 LEU A O 1
ATOM 4380 N N . MET A 1 573 ? -24.988 -1.570 8.235 1.00 90.25 573 MET A N 1
ATOM 4381 C CA . MET A 1 573 ? -26.216 -2.230 7.789 1.00 90.25 573 MET A CA 1
ATOM 4382 C C . MET A 1 573 ? -26.207 -2.447 6.267 1.00 90.25 573 MET A C 1
ATOM 4384 O O . MET A 1 573 ? -25.888 -1.545 5.483 1.00 90.25 573 MET A O 1
ATOM 4388 N N . ARG A 1 574 ? -26.585 -3.660 5.858 1.00 89.00 574 ARG A N 1
ATOM 4389 C CA . ARG A 1 574 ? -26.728 -4.081 4.458 1.00 89.00 574 ARG A CA 1
ATOM 4390 C C . ARG A 1 574 ? -28.205 -4.087 4.050 1.00 89.00 574 ARG A C 1
ATOM 4392 O O . ARG A 1 574 ? -29.046 -4.397 4.894 1.00 89.00 574 ARG A O 1
ATOM 4399 N N . PRO A 1 575 ? -28.551 -3.858 2.769 1.00 88.50 575 PRO A N 1
ATOM 4400 C CA . PRO A 1 575 ? -29.948 -3.835 2.314 1.00 88.50 575 PRO A CA 1
ATOM 4401 C C . PRO A 1 575 ? -30.768 -5.102 2.622 1.00 88.50 575 PRO A C 1
ATOM 4403 O O . PRO A 1 575 ? -31.983 -5.011 2.774 1.00 88.50 575 PRO A O 1
ATOM 4406 N N . ASN A 1 576 ? -30.129 -6.269 2.778 1.00 83.31 576 ASN A N 1
ATOM 4407 C CA . ASN A 1 576 ? -30.784 -7.506 3.234 1.00 83.31 576 ASN A CA 1
ATOM 4408 C C . ASN A 1 576 ? -31.093 -7.549 4.747 1.00 83.31 576 ASN A C 1
ATOM 4410 O O . ASN A 1 576 ? -31.538 -8.580 5.240 1.00 83.31 576 ASN A O 1
ATOM 4414 N N . ARG A 1 577 ? -30.846 -6.458 5.485 1.00 83.12 577 ARG A N 1
ATOM 4415 C CA . ARG A 1 577 ? -31.079 -6.294 6.931 1.00 83.12 577 ARG A CA 1
ATOM 4416 C C . ARG A 1 577 ? -30.356 -7.280 7.844 1.00 83.12 577 ARG A C 1
ATOM 4418 O O . ARG A 1 577 ? -30.720 -7.387 9.012 1.00 83.12 577 ARG A O 1
ATOM 4425 N N . ALA A 1 578 ? -29.303 -7.934 7.368 1.00 82.19 578 ALA A N 1
ATOM 4426 C CA . ALA A 1 578 ? -28.525 -8.841 8.204 1.00 82.19 578 ALA A CA 1
ATOM 4427 C C . ALA A 1 578 ? -28.042 -8.151 9.496 1.00 82.19 578 ALA A C 1
ATOM 4429 O O . ALA A 1 578 ? -27.593 -7.005 9.446 1.00 82.19 578 ALA A O 1
ATOM 4430 N N . GLN A 1 579 ? -28.184 -8.838 10.626 1.00 84.38 579 GLN A N 1
ATOM 4431 C CA . GLN A 1 579 ? -27.997 -8.391 12.009 1.00 84.38 579 GLN A CA 1
ATOM 4432 C C . GLN A 1 579 ? -26.532 -8.397 12.452 1.00 84.38 579 GLN A C 1
ATOM 4434 O O . GLN A 1 579 ? -26.160 -7.639 13.347 1.00 84.38 579 GLN A O 1
ATOM 4439 N N . SER A 1 580 ? -25.688 -9.207 11.819 1.00 83.19 580 SER A N 1
ATOM 4440 C CA . SER A 1 580 ? -24.244 -9.154 12.036 1.00 83.19 580 SER A CA 1
ATOM 4441 C C . SER A 1 580 ? -23.605 -7.886 11.465 1.00 83.19 580 SER A C 1
ATOM 4443 O O . SER A 1 580 ? -24.125 -7.292 10.523 1.00 83.19 580 SER A O 1
ATOM 4445 N N . GLY A 1 581 ? -22.463 -7.455 11.998 1.00 86.19 581 GLY A N 1
ATOM 4446 C CA . GLY A 1 581 ? -21.682 -6.362 11.409 1.00 86.19 581 GLY A CA 1
ATOM 4447 C C . GLY A 1 581 ? -20.439 -6.865 10.692 1.00 86.19 581 GLY A C 1
ATOM 4448 O O . GLY A 1 581 ? -20.540 -7.648 9.744 1.00 86.19 581 GLY A O 1
ATOM 4449 N N . LEU A 1 582 ? -19.287 -6.361 11.127 1.00 88.94 582 LEU A N 1
ATOM 4450 C CA . LEU A 1 582 ? -17.972 -6.600 10.539 1.00 88.94 582 LEU A CA 1
ATOM 4451 C C . LEU A 1 582 ? -17.020 -7.127 11.609 1.00 88.94 582 LEU A C 1
ATOM 4453 O O . LEU A 1 582 ? -16.832 -6.459 12.620 1.00 88.94 582 LEU A O 1
ATOM 4457 N N . THR A 1 583 ? -16.352 -8.246 11.342 1.00 91.56 583 THR A N 1
ATOM 4458 C CA . THR A 1 583 ? -15.172 -8.661 12.109 1.00 91.56 583 THR A CA 1
ATOM 4459 C C . THR A 1 583 ? -13.948 -8.543 11.217 1.00 91.56 583 THR A C 1
ATOM 4461 O O . THR A 1 583 ? -13.771 -9.333 10.290 1.00 91.56 583 THR A O 1
ATOM 4464 N N . PHE A 1 584 ? -13.116 -7.538 11.478 1.00 93.44 584 PHE A N 1
ATOM 4465 C CA . PHE A 1 584 ? -11.884 -7.278 10.743 1.00 93.44 584 PHE A CA 1
ATOM 4466 C C . PHE A 1 584 ? -10.681 -7.713 11.579 1.00 93.44 584 PHE A C 1
ATOM 4468 O O . PHE A 1 584 ? -10.490 -7.224 12.691 1.00 93.44 584 PHE A O 1
ATOM 4475 N N . ILE A 1 585 ? -9.881 -8.636 11.051 1.00 93.38 585 ILE A N 1
ATOM 4476 C CA . ILE A 1 585 ? -8.724 -9.213 11.735 1.00 93.38 585 ILE A CA 1
ATOM 4477 C C . ILE A 1 585 ? -7.484 -8.979 10.885 1.00 93.38 585 ILE A C 1
ATOM 4479 O O . ILE A 1 585 ? -7.443 -9.364 9.717 1.00 93.38 585 ILE A O 1
ATOM 4483 N N . SER A 1 586 ? -6.470 -8.388 11.502 1.00 93.56 586 SER A N 1
ATOM 4484 C CA . SER A 1 586 ? -5.179 -8.115 10.892 1.00 93.56 586 SER A CA 1
ATOM 4485 C C . SER A 1 586 ? -4.077 -8.247 11.937 1.00 93.56 586 SER A C 1
ATOM 4487 O O . SER A 1 586 ? -4.256 -7.872 13.091 1.00 93.56 586 SER A O 1
ATOM 4489 N N . ASP A 1 587 ? -2.922 -8.774 11.555 1.00 91.38 587 ASP A N 1
ATOM 4490 C CA . ASP A 1 587 ? -1.702 -8.651 12.355 1.00 91.38 587 ASP A CA 1
ATOM 4491 C C . ASP A 1 587 ? -0.978 -7.329 12.064 1.00 91.38 587 ASP A C 1
ATOM 4493 O O . ASP A 1 587 ? -0.089 -6.949 12.806 1.00 91.38 587 ASP A O 1
ATOM 4497 N N . ASN A 1 588 ? -1.368 -6.596 11.021 1.00 94.81 588 ASN A N 1
ATOM 4498 C CA . ASN A 1 588 ? -0.882 -5.254 10.720 1.00 94.81 588 ASN A CA 1
ATOM 4499 C C . ASN A 1 588 ? -1.716 -4.160 11.423 1.00 94.81 588 ASN A C 1
ATOM 4501 O O . ASN A 1 588 ? -2.858 -4.422 11.824 1.00 94.81 588 ASN A O 1
ATOM 4505 N N . PRO A 1 589 ? -1.208 -2.916 11.530 1.00 96.25 589 PRO A N 1
ATOM 4506 C CA . PRO A 1 589 ? -1.974 -1.773 12.023 1.00 96.25 589 PRO A CA 1
ATOM 4507 C C . PRO A 1 589 ? -3.244 -1.470 11.210 1.00 96.25 589 PRO A C 1
ATOM 4509 O O . PRO A 1 589 ? -3.292 -1.649 9.991 1.00 96.25 589 PRO A O 1
ATOM 4512 N N . VAL A 1 590 ? -4.271 -0.946 11.883 1.00 97.56 590 VAL A N 1
ATOM 4513 C CA . VAL A 1 590 ? -5.546 -0.543 11.276 1.00 97.56 590 VAL A CA 1
ATOM 4514 C C . VAL A 1 590 ? -5.889 0.900 11.641 1.00 97.56 590 VAL A C 1
ATOM 4516 O O . VAL A 1 590 ? -5.745 1.338 12.783 1.00 97.56 590 VAL A O 1
ATOM 4519 N N . TYR A 1 591 ? -6.385 1.642 10.659 1.00 97.25 591 TYR A N 1
ATOM 4520 C CA . TYR A 1 591 ? -6.833 3.020 10.792 1.00 97.25 591 TYR A CA 1
ATOM 4521 C C . TYR A 1 591 ? -8.351 3.092 10.604 1.00 97.25 591 TYR A C 1
ATOM 4523 O O . TYR A 1 591 ? -8.875 2.620 9.598 1.00 97.25 591 TYR A O 1
ATOM 4531 N N . MET A 1 592 ? -9.062 3.713 11.544 1.00 96.31 592 MET A N 1
ATOM 4532 C CA . MET A 1 592 ? -10.486 4.037 11.403 1.00 96.31 592 MET A CA 1
ATOM 4533 C C . MET A 1 592 ? -10.630 5.519 11.083 1.00 96.31 592 MET A C 1
ATOM 4535 O O . MET A 1 592 ? -10.346 6.358 11.943 1.00 96.31 592 MET A O 1
ATOM 4539 N N . GLN A 1 593 ? -11.060 5.844 9.864 1.00 95.06 593 GLN A N 1
ATOM 4540 C CA . GLN A 1 593 ? -11.191 7.229 9.424 1.00 95.06 593 GLN A CA 1
ATOM 4541 C C . GLN A 1 593 ? -12.653 7.657 9.294 1.00 95.06 593 GLN A C 1
ATOM 4543 O O . GLN A 1 593 ? -13.446 7.012 8.605 1.00 95.06 593 GLN A O 1
ATOM 4548 N N . GLY A 1 594 ? -12.974 8.792 9.918 1.00 93.75 594 GLY A N 1
ATOM 4549 C CA . GLY A 1 594 ? -14.310 9.373 9.887 1.00 93.75 594 GLY A CA 1
ATOM 4550 C C . GLY A 1 594 ? -15.271 8.691 10.860 1.00 93.75 594 GLY A C 1
ATOM 4551 O O . GLY A 1 594 ? -14.863 8.003 11.803 1.00 93.75 594 GLY A O 1
ATOM 4552 N N . ASN A 1 595 ? -16.565 8.909 10.635 1.00 95.62 595 ASN A N 1
ATOM 4553 C CA . ASN A 1 595 ? -17.611 8.252 11.411 1.00 95.62 595 ASN A CA 1
ATOM 4554 C C . ASN A 1 595 ? -17.627 6.742 11.144 1.00 95.62 595 ASN A C 1
ATOM 4556 O O . ASN A 1 595 ? -17.531 6.309 9.993 1.00 95.62 595 ASN A O 1
ATOM 4560 N N . PHE A 1 596 ? -17.817 5.949 12.197 1.00 96.38 596 PHE A N 1
ATOM 4561 C CA . PHE A 1 596 ? -17.798 4.492 12.110 1.00 96.38 596 PHE A CA 1
ATOM 4562 C C . PHE A 1 596 ? -18.951 3.873 12.904 1.00 96.38 596 PHE A C 1
ATOM 4564 O O . PHE A 1 596 ? -19.050 4.077 14.111 1.00 96.38 596 PHE A O 1
ATOM 4571 N N . ASN A 1 597 ? -19.791 3.108 12.204 1.00 95.25 597 ASN A N 1
ATOM 4572 C CA . ASN A 1 597 ? -20.854 2.255 12.721 1.00 95.25 597 ASN A CA 1
ATOM 4573 C C . ASN A 1 597 ? -21.808 2.964 13.697 1.00 95.25 597 ASN A C 1
ATOM 4575 O O . ASN A 1 597 ? -21.879 2.644 14.876 1.00 95.25 597 ASN A O 1
ATOM 4579 N N . LEU A 1 598 ? -22.527 3.981 13.228 1.00 96.38 598 LEU A N 1
ATOM 4580 C CA . LEU A 1 598 ? -23.352 4.818 14.100 1.00 96.38 598 LEU A CA 1
ATOM 4581 C C . LEU A 1 598 ? -24.727 4.202 14.393 1.00 96.38 598 LEU A C 1
ATOM 4583 O O . LEU A 1 598 ? -25.359 3.644 13.496 1.00 96.38 598 LEU A O 1
ATOM 4587 N N . HIS A 1 599 ? -25.232 4.447 15.605 1.00 95.81 599 HIS A N 1
ATOM 4588 C CA . HIS A 1 599 ? -26.648 4.302 15.951 1.00 95.81 599 HIS A CA 1
ATOM 4589 C C . HIS A 1 599 ? -27.475 5.430 15.324 1.00 95.81 599 HIS A C 1
ATOM 4591 O O . HIS A 1 599 ? -27.366 6.597 15.722 1.00 95.81 599 HIS A O 1
ATOM 4597 N N . GLN A 1 600 ? -28.283 5.101 14.317 1.00 96.00 600 GLN A N 1
ATOM 4598 C CA . GLN A 1 600 ? -29.060 6.084 13.554 1.00 96.00 600 GLN A CA 1
ATOM 4599 C C . GLN A 1 600 ? -30.244 5.447 12.818 1.00 96.00 600 GLN A C 1
ATOM 4601 O O . GLN A 1 600 ? -30.199 4.273 12.459 1.00 96.00 600 GLN A O 1
ATOM 4606 N N . THR A 1 601 ? -31.288 6.237 12.547 1.00 94.38 601 THR A N 1
ATOM 4607 C CA . THR A 1 601 ? -32.516 5.770 11.863 1.00 94.38 601 THR A CA 1
ATOM 4608 C C . THR A 1 601 ? -32.395 5.662 10.341 1.00 94.38 601 THR A C 1
ATOM 4610 O O . THR A 1 601 ? -33.137 4.926 9.696 1.00 94.38 601 THR A O 1
ATOM 4613 N N . ALA A 1 602 ? -31.480 6.426 9.753 1.00 92.62 602 ALA A N 1
ATOM 4614 C CA . ALA A 1 602 ? -31.167 6.472 8.328 1.00 92.62 602 ALA A CA 1
ATOM 4615 C C . ALA A 1 602 ? -29.711 6.951 8.177 1.00 92.62 602 ALA A C 1
ATOM 4617 O O . ALA A 1 602 ? -29.170 7.490 9.145 1.00 92.62 602 ALA A O 1
ATOM 4618 N N . PRO A 1 603 ? -29.051 6.795 7.014 1.00 92.06 603 PRO A N 1
ATOM 4619 C CA . PRO A 1 603 ? -27.718 7.358 6.815 1.00 92.06 603 PRO A CA 1
ATOM 4620 C C . PRO A 1 603 ? -27.747 8.881 7.028 1.00 92.06 603 PRO A C 1
ATOM 4622 O O . PRO A 1 603 ? -28.496 9.578 6.346 1.00 92.06 603 PRO A O 1
ATOM 4625 N N . ASN A 1 604 ? -26.960 9.386 7.984 1.00 89.50 604 ASN A N 1
ATOM 4626 C CA . ASN A 1 604 ? -26.980 10.785 8.445 1.00 89.50 604 ASN A CA 1
ATOM 4627 C C . ASN A 1 604 ? -28.334 11.232 9.042 1.00 89.50 604 ASN A C 1
ATOM 4629 O O . ASN A 1 604 ? -28.674 12.414 9.016 1.00 89.50 604 ASN A O 1
ATOM 4633 N N . GLY A 1 605 ? -29.124 10.279 9.542 1.00 92.31 605 GLY A N 1
ATOM 4634 C CA . GLY A 1 605 ? -30.441 10.503 10.131 1.00 92.31 605 GLY A CA 1
ATOM 4635 C C . GLY A 1 605 ? -30.393 10.888 11.611 1.00 92.31 605 GLY A C 1
ATOM 4636 O O . GLY A 1 605 ? -29.391 11.372 12.135 1.00 92.31 605 GLY A O 1
ATOM 4637 N N . GLN A 1 606 ? -31.507 10.655 12.308 1.00 93.75 606 GLN A N 1
ATOM 4638 C CA . GLN A 1 606 ? -31.599 10.915 13.745 1.00 93.75 606 GLN A CA 1
ATOM 4639 C C . GLN A 1 606 ? -30.667 9.965 14.508 1.00 93.75 606 GLN A C 1
ATOM 4641 O O . GLN A 1 606 ? -30.764 8.750 14.330 1.00 93.75 606 GLN A O 1
ATOM 4646 N N . ARG A 1 607 ? -29.814 10.521 15.382 1.00 94.25 607 ARG A N 1
ATOM 4647 C CA . ARG A 1 607 ? -28.991 9.755 16.331 1.00 94.25 607 ARG A CA 1
ATOM 4648 C C . ARG A 1 607 ? -29.884 8.990 17.304 1.00 94.25 607 ARG A C 1
ATOM 4650 O O . ARG A 1 607 ? -30.821 9.574 17.848 1.00 94.25 607 ARG A O 1
ATOM 4657 N N . LEU A 1 608 ? -29.559 7.721 17.524 1.00 94.81 608 LEU A N 1
ATOM 4658 C CA . LEU A 1 608 ? -30.211 6.869 18.514 1.00 94.81 608 LEU A CA 1
ATOM 4659 C C . LEU A 1 608 ? -29.262 6.635 19.697 1.00 94.81 608 LEU A C 1
ATOM 4661 O O . LEU A 1 608 ? -28.056 6.478 19.513 1.00 94.81 608 LEU A O 1
ATOM 4665 N N . GLU A 1 609 ? -29.822 6.628 20.899 1.00 92.56 609 GLU A N 1
ATOM 4666 C CA . GLU A 1 609 ? -29.186 6.253 22.168 1.00 92.56 609 GLU A CA 1
ATOM 4667 C C . GLU A 1 609 ? -30.201 5.433 22.976 1.00 92.56 609 GLU A C 1
ATOM 4669 O O . GLU A 1 609 ? -31.320 5.217 22.512 1.00 92.56 609 GLU A O 1
ATOM 4674 N N . GLU A 1 610 ? -29.848 4.978 24.179 1.00 89.50 610 GLU A N 1
ATOM 4675 C CA . GLU A 1 610 ? -30.741 4.147 25.001 1.00 89.50 610 GLU A CA 1
ATOM 4676 C C . GLU A 1 610 ? -32.069 4.854 25.320 1.00 89.50 610 GLU A C 1
ATOM 4678 O O . GLU A 1 610 ? -33.117 4.222 25.461 1.00 89.50 610 GLU A O 1
ATOM 4683 N N . PHE A 1 611 ? -32.026 6.183 25.417 1.00 92.31 611 PHE A N 1
ATOM 4684 C CA . PHE A 1 611 ? -33.159 7.047 25.714 1.00 92.31 611 PHE A CA 1
ATOM 4685 C C . PHE A 1 611 ? -33.390 8.046 24.575 1.00 92.31 611 PHE A C 1
ATOM 4687 O O . PHE A 1 611 ? -32.467 8.419 23.853 1.00 92.31 611 PHE A O 1
ATOM 4694 N N . ASN A 1 612 ? -34.626 8.532 24.450 1.00 91.31 612 ASN A N 1
ATOM 4695 C CA . ASN A 1 612 ? -34.986 9.587 23.499 1.00 91.31 612 ASN A CA 1
ATOM 4696 C C . ASN A 1 612 ? -34.271 10.909 23.831 1.00 91.31 612 ASN A C 1
ATOM 4698 O O . ASN A 1 612 ? -34.001 11.717 22.940 1.00 91.31 612 ASN A O 1
ATOM 4702 N N . GLU A 1 613 ? -33.970 11.137 25.114 1.00 92.94 613 GLU A N 1
ATOM 4703 C CA . GLU A 1 613 ? -33.085 12.212 25.545 1.00 92.94 613 GLU A CA 1
ATOM 4704 C C . GLU A 1 613 ? -31.630 11.849 25.242 1.00 92.94 613 GLU A C 1
ATOM 4706 O O . GLU A 1 613 ? -31.068 10.931 25.838 1.00 92.94 613 GLU A O 1
ATOM 4711 N N . LEU A 1 614 ? -30.991 12.619 24.366 1.00 91.88 614 LEU A N 1
ATOM 4712 C CA . LEU A 1 614 ? -29.569 12.463 24.090 1.00 91.88 614 LEU A CA 1
ATOM 4713 C C . LEU A 1 614 ? -28.720 12.816 25.320 1.00 91.88 614 LEU A C 1
ATOM 4715 O O . LEU A 1 614 ? -29.003 13.776 26.043 1.00 91.88 614 LEU A O 1
ATOM 4719 N N . LEU A 1 615 ? -27.640 12.072 25.535 1.00 89.75 615 LEU A N 1
ATOM 4720 C CA . LEU A 1 615 ? -26.652 12.353 26.563 1.00 89.75 615 LEU A CA 1
ATOM 4721 C C . LEU A 1 615 ? -25.988 13.707 26.291 1.00 89.75 615 LEU A C 1
ATOM 4723 O O . LEU A 1 615 ? -25.424 13.950 25.216 1.00 89.75 615 LEU A O 1
ATOM 4727 N N . ASN A 1 616 ? -26.070 14.591 27.283 1.00 90.25 616 ASN A N 1
ATOM 4728 C CA . ASN A 1 616 ? -25.429 15.890 27.242 1.00 90.25 616 ASN A CA 1
ATOM 4729 C C . ASN A 1 616 ? -23.924 15.716 27.293 1.00 90.25 616 ASN A C 1
ATOM 4731 O O . ASN A 1 616 ? -23.396 14.820 27.951 1.00 90.25 616 ASN A O 1
ATOM 4735 N N . ASP A 1 617 ? -23.236 16.663 26.671 1.00 84.38 617 ASP A N 1
ATOM 4736 C CA . ASP A 1 617 ? -21.791 16.673 26.667 1.00 84.38 617 ASP A CA 1
ATOM 4737 C C . ASP A 1 617 ? -21.236 16.647 28.102 1.00 84.38 617 ASP A C 1
ATOM 4739 O O . ASP A 1 617 ? -20.519 15.745 28.492 1.00 84.38 617 ASP A O 1
ATOM 4743 N N . ASN A 1 618 ? -21.632 17.529 28.999 1.00 86.38 618 ASN A N 1
ATOM 4744 C CA . ASN A 1 618 ? -21.129 17.484 30.380 1.00 86.38 618 ASN A CA 1
ATOM 4745 C C . ASN A 1 618 ? -21.621 16.284 31.238 1.00 86.38 618 ASN A C 1
ATOM 4747 O O . ASN A 1 618 ? -21.405 16.307 32.447 1.00 86.38 618 ASN A O 1
ATOM 4751 N N . PHE A 1 619 ? -22.295 15.281 30.657 1.00 87.81 619 PHE A N 1
ATOM 4752 C CA . PHE A 1 619 ? -22.897 14.123 31.334 1.00 87.81 619 PHE A CA 1
ATOM 4753 C C . PHE A 1 619 ? -23.914 14.476 32.435 1.00 87.81 619 PHE A C 1
ATOM 4755 O O . PHE A 1 619 ? -24.369 13.599 33.167 1.00 87.81 619 PHE A O 1
ATOM 4762 N N . ASN A 1 620 ? -24.324 15.743 32.561 1.00 91.31 620 ASN A N 1
ATOM 4763 C CA . ASN A 1 620 ? -25.140 16.202 33.689 1.00 91.31 620 ASN A CA 1
ATOM 4764 C C . ASN A 1 620 ? -26.567 15.632 33.690 1.00 91.31 620 ASN A C 1
ATOM 4766 O O . ASN A 1 620 ? -27.251 15.684 34.710 1.00 91.31 620 ASN A O 1
ATOM 4770 N N . ASN A 1 621 ? -27.021 15.105 32.554 1.00 91.81 621 ASN A N 1
ATOM 4771 C CA . ASN A 1 621 ? -28.319 14.469 32.412 1.00 91.81 621 ASN A CA 1
ATOM 4772 C C . ASN A 1 621 ? -28.233 12.941 32.450 1.00 91.81 621 ASN A C 1
ATOM 4774 O O . ASN A 1 621 ? -29.278 12.321 32.310 1.00 91.81 621 ASN A O 1
ATOM 4778 N N . PHE A 1 622 ? -27.058 12.330 32.663 1.00 87.12 622 PHE A N 1
ATOM 4779 C CA . PHE A 1 622 ? -26.879 10.875 32.573 1.00 87.12 622 PHE A CA 1
ATOM 4780 C C . PHE A 1 622 ? -27.928 10.093 33.384 1.00 87.12 622 PHE A C 1
ATOM 4782 O O . PHE A 1 622 ? -28.588 9.224 32.819 1.00 87.12 622 PHE A O 1
ATOM 4789 N N . TYR A 1 623 ? -28.148 10.477 34.649 1.00 85.69 623 TYR A N 1
ATOM 4790 C CA . TYR A 1 623 ? -29.138 9.869 35.554 1.00 85.69 623 TYR A CA 1
ATOM 4791 C C . TYR A 1 623 ? -30.571 10.408 35.411 1.00 85.69 623 TYR A C 1
ATOM 4793 O O . TYR A 1 623 ? -31.482 9.896 36.049 1.00 85.69 623 TYR A O 1
ATOM 4801 N N . ASN A 1 624 ? -30.782 11.445 34.596 1.00 86.88 624 ASN A N 1
ATOM 4802 C CA . ASN A 1 624 ? -32.073 12.129 34.461 1.00 86.88 624 ASN A CA 1
ATOM 4803 C C . ASN A 1 624 ? -32.796 11.798 33.140 1.00 86.88 624 ASN A C 1
ATOM 4805 O O . ASN A 1 624 ? -33.898 12.295 32.909 1.00 86.88 624 ASN A O 1
ATOM 4809 N N . ARG A 1 625 ? -32.189 10.984 32.264 1.00 89.81 625 ARG A N 1
ATOM 4810 C CA . ARG A 1 625 ? -32.836 10.432 31.060 1.00 89.81 625 ARG A CA 1
ATOM 4811 C C . ARG A 1 625 ? -33.798 9.323 31.483 1.00 89.81 625 ARG A C 1
ATOM 4813 O O . ARG A 1 625 ? -33.412 8.464 32.267 1.00 89.81 625 ARG A O 1
ATOM 4820 N N . THR A 1 626 ? -35.043 9.347 31.007 1.00 85.38 626 THR A N 1
ATOM 4821 C CA . THR A 1 626 ? -36.092 8.429 31.511 1.00 85.38 626 THR A CA 1
ATOM 4822 C C . THR A 1 626 ? -36.948 7.799 30.418 1.00 85.38 626 THR A C 1
ATOM 4824 O O . THR A 1 626 ? -37.542 6.746 30.651 1.00 85.38 626 THR A O 1
ATOM 4827 N N . ASN A 1 627 ? -36.990 8.372 29.211 1.00 88.25 627 ASN A N 1
ATOM 4828 C CA . ASN A 1 627 ? -37.833 7.857 28.136 1.00 88.25 627 ASN A CA 1
ATOM 4829 C C . ASN A 1 627 ? -37.037 6.919 27.227 1.00 88.25 627 ASN A C 1
ATOM 4831 O O . ASN A 1 627 ? -36.323 7.390 26.346 1.00 88.25 627 ASN A O 1
ATOM 4835 N N . LEU A 1 628 ? -37.177 5.604 27.413 1.00 88.56 628 LEU A N 1
ATOM 4836 C CA . LEU A 1 628 ? -36.503 4.588 26.592 1.00 88.56 628 LEU A CA 1
ATOM 4837 C C . LEU A 1 628 ? -36.795 4.779 25.092 1.00 88.56 628 LEU A C 1
ATOM 4839 O O . LEU A 1 628 ? -37.960 4.880 24.687 1.00 88.56 628 LEU A O 1
ATOM 4843 N N . ASP A 1 629 ? -35.753 4.760 24.262 1.00 91.94 629 ASP A N 1
ATOM 4844 C CA . ASP A 1 629 ? -35.905 4.704 22.809 1.00 91.94 629 ASP A CA 1
ATOM 4845 C C . ASP A 1 629 ? -35.988 3.241 22.357 1.00 91.94 629 ASP A C 1
ATOM 4847 O O . ASP A 1 629 ? -35.010 2.495 22.343 1.00 91.94 629 ASP A O 1
ATOM 4851 N N . ARG A 1 630 ? -37.186 2.802 21.958 1.00 90.12 630 ARG A N 1
ATOM 4852 C CA . ARG A 1 630 ? -37.422 1.406 21.550 1.00 90.12 630 ARG A CA 1
ATOM 4853 C C . ARG A 1 630 ? -36.742 1.021 20.236 1.00 90.12 630 ARG A C 1
ATOM 4855 O O . ARG A 1 630 ? -36.729 -0.168 19.915 1.00 90.12 630 ARG A O 1
ATOM 4862 N N . ARG A 1 631 ? -36.221 1.996 19.487 1.00 92.75 631 ARG A N 1
ATOM 4863 C CA . ARG A 1 631 ? -35.539 1.790 18.203 1.00 92.75 631 ARG A CA 1
ATOM 4864 C C . ARG A 1 631 ? -34.076 1.398 18.390 1.00 92.75 631 ARG A C 1
ATOM 4866 O O . ARG A 1 631 ? -33.526 0.733 17.518 1.00 92.75 631 ARG A O 1
ATOM 4873 N N . PHE A 1 632 ? -33.465 1.794 19.506 1.00 92.81 632 PHE A N 1
ATOM 4874 C CA . PHE A 1 632 ? -32.049 1.581 19.788 1.00 92.81 632 PHE A CA 1
ATOM 4875 C C . PHE A 1 632 ? -31.665 0.095 19.735 1.00 92.81 632 PHE A C 1
ATOM 4877 O O . PHE A 1 632 ? -32.326 -0.751 20.344 1.00 92.81 632 PHE A O 1
ATOM 4884 N N . SER A 1 633 ? -30.604 -0.225 18.988 1.00 90.12 633 SER A N 1
ATOM 4885 C CA . SER A 1 633 ? -30.087 -1.589 18.792 1.00 90.12 633 SER A CA 1
ATOM 4886 C C . SER A 1 633 ? -31.116 -2.582 18.206 1.00 90.12 633 SER A C 1
ATOM 4888 O O . SER A 1 633 ? -31.002 -3.800 18.349 1.00 90.12 633 SER A O 1
ATOM 4890 N N . ARG A 1 634 ? -32.161 -2.095 17.517 1.00 89.00 634 ARG A N 1
ATOM 4891 C CA . ARG A 1 634 ? -33.120 -2.955 16.799 1.00 89.00 634 ARG A CA 1
ATOM 4892 C C . ARG A 1 634 ? -32.734 -3.071 15.325 1.00 89.00 634 ARG A C 1
ATOM 4894 O O . ARG A 1 634 ? -32.786 -2.059 14.631 1.00 89.00 634 ARG A O 1
ATOM 4901 N N . PRO A 1 635 ? -32.453 -4.275 14.788 1.00 85.50 635 PRO A N 1
ATOM 4902 C CA . PRO A 1 635 ? -31.982 -4.429 13.406 1.00 85.50 635 PRO A CA 1
ATOM 4903 C C . PRO A 1 635 ? -32.882 -3.814 12.322 1.00 85.50 635 PRO A C 1
ATOM 4905 O O . PRO A 1 635 ? -32.381 -3.444 11.259 1.00 85.50 635 PRO A O 1
ATOM 4908 N N . ASP A 1 636 ? -34.188 -3.694 12.587 1.00 88.12 636 ASP A N 1
ATOM 4909 C CA . ASP A 1 636 ? -35.182 -3.133 11.664 1.00 88.12 636 ASP A CA 1
ATOM 4910 C C . ASP A 1 636 ? -35.318 -1.603 11.703 1.00 88.12 636 ASP A C 1
ATOM 4912 O O . ASP A 1 636 ? -35.946 -1.033 10.808 1.00 88.12 636 ASP A O 1
ATOM 4916 N N . GLN A 1 637 ? -34.788 -0.945 12.738 1.00 91.44 637 GLN A N 1
ATOM 4917 C CA . GLN A 1 637 ? -34.970 0.494 12.992 1.00 91.44 637 GLN A CA 1
ATOM 4918 C C . GLN A 1 637 ? -33.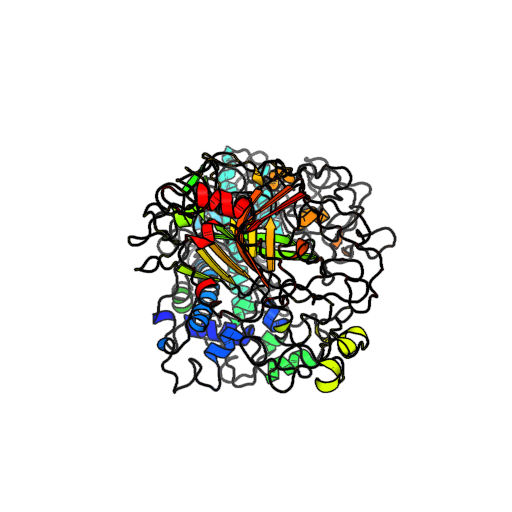651 1.241 13.220 1.00 91.44 637 GLN A C 1
ATOM 4920 O O . GLN A 1 637 ? -33.618 2.464 13.096 1.00 91.44 637 GLN A O 1
ATOM 4925 N N . ASP A 1 638 ? -32.583 0.508 13.521 1.00 93.25 638 ASP A N 1
ATOM 4926 C CA . ASP A 1 638 ? -31.237 1.004 13.752 1.00 93.25 638 ASP A CA 1
ATOM 4927 C C . ASP A 1 638 ? -30.284 0.477 12.673 1.00 93.25 638 ASP A C 1
ATOM 4929 O O . ASP A 1 638 ? -30.326 -0.698 12.282 1.00 93.25 638 ASP A O 1
ATOM 4933 N N . LEU A 1 639 ? -29.415 1.356 12.183 1.00 94.00 639 LEU A N 1
ATOM 4934 C CA . LEU A 1 639 ? -28.393 1.041 11.188 1.00 94.00 639 LEU A CA 1
ATOM 4935 C C . LEU A 1 639 ? -27.087 0.500 11.783 1.00 94.00 639 LEU A C 1
ATOM 4937 O O . LEU A 1 639 ? -26.229 0.030 11.027 1.00 94.00 639 LEU A O 1
ATOM 4941 N N . TRP A 1 640 ? -26.935 0.555 13.103 1.00 94.12 640 TRP A N 1
ATOM 4942 C CA . TRP A 1 640 ? -25.789 -0.003 13.812 1.00 94.12 640 TRP A CA 1
ATOM 4943 C C . TRP A 1 640 ? -25.742 -1.532 13.721 1.00 94.12 640 TRP A C 1
ATOM 4945 O O . TRP A 1 640 ? -26.781 -2.202 13.734 1.00 94.12 640 TRP A O 1
ATOM 4955 N N . ARG A 1 641 ? -24.535 -2.100 13.634 1.00 91.06 641 ARG A N 1
ATOM 4956 C CA . ARG A 1 641 ? -24.292 -3.549 13.684 1.00 91.06 641 ARG A CA 1
ATOM 4957 C C . ARG A 1 641 ? -23.061 -3.853 14.542 1.00 91.06 641 ARG A C 1
ATOM 4959 O O . ARG A 1 641 ? -22.110 -3.083 14.469 1.00 91.06 641 ARG A O 1
ATOM 4966 N N . PRO A 1 642 ? -22.996 -4.964 15.298 1.00 90.00 642 PRO A N 1
ATOM 4967 C CA . PRO A 1 642 ? -21.803 -5.299 16.080 1.00 90.00 642 PRO A CA 1
ATOM 4968 C C . PRO A 1 642 ? -20.549 -5.352 15.203 1.00 90.00 642 PRO A C 1
ATOM 4970 O O . PRO A 1 642 ? -20.495 -6.128 14.247 1.00 90.00 642 PRO A O 1
ATOM 4973 N N . SER A 1 643 ? -19.555 -4.517 15.511 1.00 91.62 643 SER A N 1
ATOM 4974 C CA . SER A 1 643 ? -18.316 -4.423 14.738 1.00 91.62 643 SER A CA 1
ATOM 4975 C C . SER A 1 643 ? -17.101 -4.664 15.622 1.00 91.62 643 SER A C 1
ATOM 4977 O O . SER A 1 643 ? -16.943 -4.027 16.660 1.00 91.62 643 SER A O 1
ATOM 4979 N N . GLU A 1 644 ? -16.223 -5.550 15.173 1.00 92.50 644 GLU A N 1
ATOM 4980 C CA . GLU A 1 644 ? -15.017 -5.997 15.860 1.00 92.50 644 GLU A CA 1
ATOM 4981 C C . GLU A 1 644 ? -13.803 -5.703 14.985 1.00 92.50 644 GLU A C 1
ATOM 4983 O O . GLU A 1 644 ? -13.783 -6.045 13.801 1.00 92.50 644 GLU A O 1
ATOM 4988 N N . ILE A 1 645 ? -12.782 -5.076 15.562 1.00 95.00 645 ILE A N 1
ATOM 4989 C CA . ILE A 1 645 ? -11.514 -4.817 14.883 1.00 95.00 645 ILE A CA 1
ATOM 4990 C C . ILE A 1 645 ? -10.402 -5.344 15.780 1.00 95.00 645 ILE A C 1
ATOM 4992 O O . ILE A 1 645 ? -10.194 -4.833 16.879 1.00 95.00 645 ILE A O 1
ATOM 4996 N N . LEU A 1 646 ? -9.702 -6.366 15.295 1.00 95.12 646 LEU A N 1
ATOM 4997 C CA . LEU A 1 646 ? -8.500 -6.925 15.898 1.00 95.12 646 LEU A CA 1
ATOM 4998 C C . LEU A 1 646 ? -7.301 -6.556 15.031 1.00 95.12 646 LEU A C 1
ATOM 5000 O O . LEU A 1 646 ? -7.227 -6.977 13.878 1.00 95.12 646 LEU A O 1
ATOM 5004 N N . ALA A 1 647 ? -6.386 -5.767 15.586 1.00 95.81 647 ALA A N 1
ATOM 5005 C CA . ALA A 1 647 ? -5.188 -5.312 14.896 1.00 95.81 647 ALA A CA 1
ATOM 5006 C C . ALA A 1 647 ? -3.991 -5.192 15.844 1.00 95.81 647 ALA A C 1
ATOM 5008 O O . ALA A 1 647 ? -4.153 -5.066 17.058 1.00 95.81 647 ALA A O 1
ATOM 5009 N N . ASP A 1 648 ? -2.781 -5.136 15.288 1.00 94.75 648 ASP A N 1
ATOM 5010 C CA . ASP A 1 648 ? -1.570 -4.823 16.060 1.00 94.75 648 ASP A CA 1
ATOM 5011 C C . ASP A 1 648 ? -1.658 -3.470 16.771 1.00 94.75 648 ASP A C 1
ATOM 5013 O O . ASP A 1 648 ? -1.244 -3.310 17.920 1.00 94.75 648 ASP A O 1
ATOM 5017 N N . ALA A 1 649 ? -2.235 -2.495 16.078 1.00 94.19 649 ALA A N 1
ATOM 5018 C CA . ALA A 1 649 ? -2.470 -1.158 16.578 1.00 94.19 649 ALA A CA 1
ATOM 5019 C C . ALA A 1 649 ? -3.673 -0.546 15.871 1.00 94.19 649 ALA A C 1
ATOM 5021 O O . ALA A 1 649 ? -3.749 -0.590 14.644 1.00 94.19 649 ALA A O 1
ATOM 5022 N N . ILE A 1 650 ? -4.575 0.074 16.631 1.00 95.88 650 ILE A N 1
ATOM 5023 C CA . ILE A 1 650 ? -5.747 0.757 16.074 1.00 95.88 650 ILE A CA 1
ATOM 5024 C C . ILE A 1 650 ? -5.595 2.267 16.254 1.00 95.88 650 ILE A C 1
ATOM 5026 O O . ILE A 1 650 ? -5.472 2.770 17.371 1.00 95.88 650 ILE A O 1
ATOM 5030 N N . THR A 1 651 ? -5.598 2.998 15.139 1.00 94.94 651 THR A N 1
ATOM 5031 C CA . THR A 1 651 ? -5.467 4.461 15.107 1.00 94.94 651 THR A CA 1
ATOM 5032 C C . THR A 1 651 ? -6.759 5.100 14.617 1.00 94.94 651 THR A C 1
ATOM 5034 O O . THR A 1 651 ? -7.313 4.700 13.595 1.00 94.94 651 THR A O 1
ATOM 5037 N N . THR A 1 652 ? -7.230 6.126 15.318 1.00 93.69 652 THR A N 1
ATOM 5038 C CA . THR A 1 652 ? -8.426 6.881 14.923 1.00 93.69 652 THR A CA 1
ATOM 5039 C C . THR A 1 652 ? -8.031 8.144 14.161 1.00 93.69 652 THR A C 1
ATOM 5041 O O . THR A 1 652 ? -7.103 8.857 14.556 1.00 93.69 652 THR A O 1
ATOM 5044 N N . LEU A 1 653 ? -8.716 8.407 13.048 1.00 93.31 653 LEU A N 1
ATOM 5045 C CA . LEU A 1 653 ? -8.462 9.534 12.153 1.00 93.31 653 LEU A CA 1
ATOM 5046 C C . LEU A 1 653 ? -9.751 10.333 11.897 1.00 93.31 653 LEU A C 1
ATOM 5048 O O . LEU A 1 653 ? -10.830 9.741 11.782 1.00 93.31 653 LEU A O 1
ATOM 5052 N N . PRO A 1 654 ? -9.664 11.670 11.783 1.00 90.75 654 PRO A N 1
ATOM 5053 C CA . PRO A 1 654 ? -10.819 12.504 11.475 1.00 90.75 654 PRO A CA 1
ATOM 5054 C C . PRO A 1 654 ? -11.238 12.327 10.013 1.00 90.75 654 PRO A C 1
ATOM 5056 O O . PRO A 1 654 ? -10.458 11.866 9.181 1.00 90.75 654 PRO A O 1
ATOM 5059 N N . ASP A 1 655 ? -12.463 12.728 9.675 1.00 88.06 655 ASP A N 1
ATOM 5060 C CA . ASP A 1 655 ? -12.973 12.602 8.302 1.00 88.06 655 ASP A CA 1
ATOM 5061 C C . ASP A 1 655 ? -12.137 13.435 7.310 1.00 88.06 655 ASP A C 1
ATOM 5063 O O . ASP A 1 655 ? -11.810 12.983 6.215 1.00 88.06 655 ASP A O 1
ATOM 5067 N N . ASN A 1 656 ? -11.677 14.612 7.751 1.00 84.25 656 ASN A N 1
ATOM 5068 C CA . ASN A 1 656 ? -10.829 15.527 6.987 1.00 84.25 656 ASN A CA 1
ATOM 5069 C C . ASN A 1 656 ? -9.318 15.193 7.025 1.00 84.25 656 ASN A C 1
ATOM 5071 O O . ASN A 1 656 ? -8.502 16.043 6.651 1.00 84.25 656 ASN A O 1
ATOM 5075 N N . TYR A 1 657 ? -8.912 14.001 7.486 1.00 88.00 657 TYR A N 1
ATOM 5076 C CA . TYR A 1 657 ? -7.500 13.605 7.481 1.00 88.00 657 TYR A CA 1
ATOM 5077 C C . TYR A 1 657 ? -6.942 13.625 6.053 1.00 88.00 657 TYR A C 1
ATOM 5079 O O . TYR A 1 657 ? -7.483 12.963 5.166 1.00 88.00 657 TYR A O 1
ATOM 5087 N N . CYS A 1 658 ? -5.862 14.381 5.832 1.00 84.81 658 CYS A N 1
ATOM 5088 C CA . CYS A 1 658 ? -5.237 14.472 4.518 1.00 84.81 658 CYS A CA 1
ATOM 5089 C C . CYS A 1 658 ? -3.861 13.812 4.495 1.00 84.81 658 CYS A C 1
ATOM 5091 O O . CYS A 1 658 ? -2.963 14.190 5.250 1.00 84.81 658 CYS A O 1
ATOM 5093 N N . ASP A 1 659 ? -3.698 12.860 3.580 1.00 86.56 659 ASP A N 1
ATOM 5094 C CA . ASP A 1 659 ? -2.470 12.087 3.426 1.00 86.56 659 ASP A CA 1
ATOM 5095 C C . ASP A 1 659 ? -1.316 12.975 2.955 1.00 86.56 659 ASP A C 1
ATOM 5097 O O . ASP A 1 659 ? -0.337 13.139 3.680 1.00 86.56 659 ASP A O 1
ATOM 5101 N N . GLY A 1 660 ? -1.458 13.617 1.794 1.00 81.19 660 GLY A N 1
ATOM 5102 C CA . GLY A 1 660 ? -0.383 14.378 1.154 1.00 81.19 660 GLY A CA 1
ATOM 5103 C C . GLY A 1 660 ? 0.716 13.490 0.577 1.00 81.19 660 GLY A C 1
ATOM 5104 O O . GLY A 1 660 ? 0.472 12.343 0.200 1.00 81.19 660 GLY A O 1
ATOM 5105 N N . THR A 1 661 ? 1.938 14.017 0.489 1.00 78.56 661 THR A N 1
ATOM 5106 C CA . THR A 1 661 ? 3.107 13.263 -0.007 1.00 78.56 661 THR A CA 1
ATOM 5107 C C . THR A 1 661 ? 4.408 13.687 0.662 1.00 78.56 661 THR A C 1
ATOM 5109 O O . THR A 1 661 ? 4.548 14.850 1.029 1.00 78.56 661 THR A O 1
ATOM 5112 N N . LEU A 1 662 ? 5.401 12.789 0.677 1.00 80.06 662 LEU A N 1
ATOM 5113 C CA . LEU A 1 662 ? 6.764 13.055 1.160 1.00 80.06 662 LEU A CA 1
ATOM 5114 C C . LEU A 1 662 ? 7.372 14.347 0.593 1.00 80.06 662 LEU A C 1
ATOM 5116 O O . LEU A 1 662 ? 8.004 15.104 1.324 1.00 80.06 662 LEU A O 1
ATOM 5120 N N . GLU A 1 663 ? 7.129 14.619 -0.693 1.00 76.38 663 GLU A N 1
ATOM 5121 C CA . GLU A 1 663 ? 7.613 15.816 -1.389 1.00 76.38 663 GLU A CA 1
ATOM 5122 C C . GLU A 1 663 ? 7.212 17.116 -0.666 1.00 76.38 663 GLU A C 1
ATOM 5124 O O . GLU A 1 663 ? 7.993 18.062 -0.609 1.00 76.38 663 GLU A O 1
ATOM 5129 N N . GLU A 1 664 ? 6.033 17.169 -0.040 1.00 74.12 664 GLU A N 1
ATOM 5130 C CA . GLU A 1 664 ? 5.553 18.381 0.635 1.00 74.12 664 GLU A CA 1
ATOM 5131 C C . GLU A 1 664 ? 6.429 18.785 1.815 1.00 74.12 664 GLU A C 1
ATOM 5133 O O . GLU A 1 664 ? 6.643 19.976 2.036 1.00 74.12 664 GLU A O 1
ATOM 5138 N N . GLY A 1 665 ? 6.982 17.816 2.547 1.00 75.06 665 GLY A N 1
ATOM 5139 C CA . GLY A 1 665 ? 7.879 18.123 3.654 1.00 75.06 665 GLY A CA 1
ATOM 5140 C C . GLY A 1 665 ? 9.214 18.727 3.208 1.00 75.06 665 GLY A C 1
ATOM 5141 O O . GLY A 1 665 ? 9.903 19.315 4.036 1.00 75.06 665 GLY A O 1
ATOM 5142 N N . PHE A 1 666 ? 9.556 18.643 1.919 1.00 76.12 666 PHE A N 1
ATOM 5143 C CA . PHE A 1 666 ? 10.713 19.322 1.327 1.00 76.12 666 PHE A CA 1
ATOM 5144 C C . PHE A 1 666 ? 10.342 20.651 0.653 1.00 76.12 666 PHE A C 1
ATOM 5146 O O . PHE A 1 666 ? 11.199 21.518 0.489 1.00 76.12 666 PHE A O 1
ATOM 5153 N N . LEU A 1 667 ? 9.078 20.838 0.264 1.00 72.00 667 LEU A N 1
ATOM 5154 C CA . LEU A 1 667 ? 8.619 22.038 -0.445 1.00 72.00 667 LEU A CA 1
ATOM 5155 C C . LEU A 1 667 ? 8.062 23.133 0.473 1.00 72.00 667 LEU A C 1
ATOM 5157 O O . LEU A 1 667 ? 8.026 24.293 0.067 1.00 72.00 667 LEU A O 1
ATOM 5161 N N . THR A 1 668 ? 7.655 22.812 1.706 1.00 66.81 668 THR A N 1
ATOM 5162 C CA . THR A 1 668 ? 7.220 23.820 2.688 1.00 66.81 668 THR A CA 1
ATOM 5163 C C . THR A 1 668 ? 7.832 23.621 4.081 1.00 66.81 668 THR A C 1
ATOM 5165 O O . THR A 1 668 ? 7.797 22.535 4.653 1.00 66.81 668 THR A O 1
ATOM 5168 N N . ALA A 1 669 ? 8.360 24.708 4.666 1.00 62.19 669 ALA A N 1
ATOM 5169 C CA . ALA A 1 669 ? 8.809 24.730 6.064 1.00 62.19 669 ALA A CA 1
ATOM 5170 C C . ALA A 1 669 ? 7.621 24.666 7.045 1.00 62.19 669 ALA A C 1
ATOM 5172 O O . ALA A 1 669 ? 7.795 24.353 8.221 1.00 62.19 669 ALA A O 1
ATOM 5173 N N . GLY A 1 670 ? 6.404 24.978 6.576 1.00 57.38 670 GLY A N 1
ATOM 5174 C CA . GLY A 1 670 ? 5.160 24.873 7.339 1.00 57.38 670 GLY A CA 1
ATOM 5175 C C . GLY A 1 670 ? 5.043 25.776 8.575 1.00 57.38 670 GLY A C 1
ATOM 5176 O O . GLY A 1 670 ? 4.113 25.587 9.356 1.00 57.38 670 GLY A O 1
ATOM 5177 N N . ASN A 1 671 ? 5.940 26.748 8.776 1.00 53.56 671 ASN A N 1
ATOM 5178 C CA . ASN A 1 671 ? 5.793 27.749 9.837 1.00 53.56 671 ASN A CA 1
ATOM 5179 C C . ASN A 1 671 ? 4.755 28.809 9.426 1.00 53.56 671 ASN A C 1
ATOM 5181 O O . ASN A 1 671 ? 4.795 29.311 8.306 1.00 53.56 671 ASN A O 1
ATOM 5185 N N . ASN A 1 672 ? 3.864 29.179 10.352 1.00 46.97 672 ASN A N 1
ATOM 5186 C CA . ASN A 1 672 ? 2.831 30.223 10.213 1.00 46.97 672 ASN A CA 1
ATOM 5187 C C . ASN A 1 672 ? 1.622 29.898 9.312 1.00 46.97 672 ASN A C 1
ATOM 5189 O O . ASN A 1 672 ? 1.143 30.756 8.577 1.00 46.97 672 ASN A O 1
ATOM 5193 N N . GLY A 1 673 ? 1.076 28.682 9.409 1.00 43.88 673 GLY A N 1
ATOM 5194 C CA . GLY A 1 673 ? -0.321 28.422 9.022 1.00 43.88 673 GLY A CA 1
ATOM 5195 C C . GLY A 1 673 ? -0.650 28.480 7.527 1.00 43.88 673 GLY A C 1
ATOM 5196 O O . GLY A 1 673 ? -1.824 28.436 7.181 1.00 43.88 673 GLY A O 1
ATOM 5197 N N . ASN A 1 674 ? 0.343 28.541 6.639 1.00 44.56 674 ASN A N 1
ATOM 5198 C CA . ASN A 1 674 ? 0.111 28.475 5.199 1.00 44.56 674 ASN A CA 1
ATOM 5199 C C . ASN A 1 674 ? 1.097 27.508 4.534 1.00 44.56 674 ASN A C 1
ATOM 5201 O O . ASN A 1 674 ? 2.199 27.884 4.139 1.00 44.56 674 ASN A O 1
ATOM 5205 N N . ALA A 1 675 ? 0.671 26.258 4.341 1.00 49.19 675 ALA A N 1
ATOM 5206 C CA . ALA A 1 675 ? 1.216 25.406 3.285 1.00 49.19 675 ALA A CA 1
ATOM 5207 C C . ALA A 1 675 ? 0.617 25.855 1.937 1.00 49.19 675 ALA A C 1
ATOM 5209 O O . ALA A 1 675 ? -0.226 25.177 1.349 1.00 49.19 675 ALA A O 1
ATOM 5210 N N . GLY A 1 676 ? 0.965 27.079 1.522 1.00 48.06 676 GLY A N 1
ATOM 5211 C CA . GLY A 1 676 ? 0.429 27.718 0.321 1.00 48.06 676 GLY A CA 1
ATOM 5212 C C . GLY A 1 676 ? 0.457 26.787 -0.897 1.00 48.06 676 GLY A C 1
ATOM 5213 O O . GLY A 1 676 ? 1.438 26.089 -1.126 1.00 48.06 676 GLY A O 1
ATOM 5214 N N . ASN A 1 677 ? -0.649 26.783 -1.648 1.00 48.00 677 ASN A N 1
ATOM 5215 C CA . ASN A 1 677 ? -0.856 26.190 -2.979 1.00 48.00 677 ASN A CA 1
ATOM 5216 C C . ASN A 1 677 ? -0.707 24.653 -3.153 1.00 48.00 677 ASN A C 1
ATOM 5218 O O . ASN A 1 677 ? -1.294 24.098 -4.081 1.00 48.00 677 ASN A O 1
ATOM 5222 N N . THR A 1 678 ? -0.029 23.914 -2.261 1.00 49.88 678 THR A N 1
ATOM 5223 C CA . THR A 1 678 ? 0.083 22.434 -2.351 1.00 49.88 678 THR A CA 1
ATOM 5224 C C . THR A 1 678 ? -1.215 21.704 -1.987 1.00 49.88 678 THR A C 1
ATOM 5226 O O . THR A 1 678 ? -1.446 20.566 -2.388 1.00 49.88 678 THR A O 1
ATOM 5229 N N . THR A 1 679 ? -2.124 22.382 -1.291 1.00 51.06 679 THR A N 1
ATOM 5230 C CA . THR A 1 679 ? -3.432 21.866 -0.866 1.00 51.06 679 THR A CA 1
ATOM 5231 C C . THR A 1 679 ? -4.384 21.522 -2.006 1.00 51.06 679 THR A C 1
ATOM 5233 O O . THR A 1 679 ? -5.150 20.564 -1.881 1.00 51.06 679 THR A O 1
ATOM 5236 N N . ALA A 1 680 ? -4.334 22.257 -3.123 1.00 55.69 680 ALA A N 1
ATOM 5237 C CA . ALA A 1 680 ? -5.137 21.951 -4.308 1.00 55.69 680 ALA A CA 1
ATOM 5238 C C . ALA A 1 680 ? -4.696 20.625 -4.960 1.00 55.69 680 ALA A C 1
ATOM 5240 O O . ALA A 1 680 ? -5.539 19.843 -5.407 1.00 55.69 680 ALA A O 1
ATOM 5241 N N . LYS A 1 681 ? -3.386 20.321 -4.923 1.00 63.09 681 LYS A N 1
ATOM 5242 C CA . LYS A 1 681 ? -2.780 19.101 -5.491 1.00 63.09 681 LYS A CA 1
ATOM 5243 C C . LYS A 1 681 ? -3.287 17.816 -4.840 1.00 63.09 681 LYS A C 1
ATOM 5245 O O . LYS A 1 681 ? -3.276 16.780 -5.496 1.00 63.09 681 LYS A O 1
ATOM 5250 N N . TYR A 1 682 ? -3.767 17.871 -3.595 1.00 66.69 682 TYR A N 1
ATOM 5251 C CA . TYR A 1 682 ? -4.282 16.709 -2.849 1.00 66.69 682 TYR A CA 1
ATOM 5252 C C . TYR A 1 682 ? -5.736 16.857 -2.385 1.00 66.69 682 TYR A C 1
ATOM 5254 O O . TYR A 1 682 ? -6.262 15.998 -1.680 1.00 66.69 682 TYR A O 1
ATOM 5262 N N . ASN A 1 683 ? -6.393 17.949 -2.792 1.00 69.69 683 ASN A N 1
ATOM 5263 C CA . ASN A 1 683 ? -7.746 18.306 -2.376 1.00 69.69 683 ASN A CA 1
ATOM 5264 C C . ASN A 1 683 ? -7.922 18.326 -0.840 1.00 69.69 683 ASN A C 1
ATOM 5266 O O . ASN A 1 683 ? -8.943 17.887 -0.313 1.00 69.69 683 ASN A O 1
ATOM 5270 N N . CYS A 1 684 ? -6.925 18.842 -0.112 1.00 71.19 684 CYS A N 1
ATOM 5271 C CA . CYS A 1 684 ? -6.920 18.918 1.357 1.00 71.19 684 CYS A CA 1
ATOM 5272 C C . CYS A 1 684 ? -7.676 20.146 1.911 1.00 71.19 684 CYS A C 1
ATOM 5274 O O . CYS A 1 684 ? -7.325 20.674 2.972 1.00 71.19 684 CYS A O 1
ATOM 5276 N N . ALA A 1 685 ? -8.674 20.665 1.189 1.00 55.44 685 ALA A N 1
ATOM 5277 C CA . ALA A 1 685 ? -9.429 21.837 1.626 1.00 55.44 685 ALA A CA 1
ATOM 5278 C C . ALA A 1 685 ? -10.156 21.545 2.959 1.00 55.44 685 ALA A C 1
ATOM 5280 O O . ALA A 1 685 ? -10.871 20.554 3.070 1.00 55.44 685 ALA A O 1
ATOM 5281 N N . GLY A 1 686 ? -9.961 22.395 3.979 1.00 54.97 686 GLY A N 1
ATOM 5282 C CA . GLY A 1 686 ? -10.635 22.278 5.287 1.00 54.97 686 GLY A CA 1
ATOM 5283 C C . GLY A 1 686 ? -9.830 21.662 6.451 1.00 54.97 686 GLY A C 1
ATOM 5284 O O . GLY A 1 686 ? -10.397 21.473 7.523 1.00 54.97 686 GLY A O 1
ATOM 5285 N N . ASN A 1 687 ? -8.529 21.372 6.297 1.00 54.00 687 ASN A N 1
ATOM 5286 C CA . ASN A 1 687 ? -7.646 20.850 7.369 1.00 54.00 687 ASN A CA 1
ATOM 5287 C C . ASN A 1 687 ? -6.501 21.829 7.724 1.00 54.00 687 ASN A C 1
ATOM 5289 O O . ASN A 1 687 ? -5.329 21.461 7.722 1.00 54.00 687 ASN A O 1
ATOM 5293 N N . ASN A 1 688 ? -6.801 23.124 7.909 1.00 55.31 688 ASN A N 1
ATOM 5294 C CA . ASN A 1 688 ? -5.781 24.189 8.049 1.00 55.31 688 ASN A CA 1
ATOM 5295 C C . ASN A 1 688 ? -4.704 24.164 6.942 1.00 55.31 688 ASN A C 1
ATOM 5297 O O . ASN A 1 688 ? -3.571 24.596 7.146 1.00 55.31 688 ASN A O 1
ATOM 5301 N N . SER A 1 689 ? -5.055 23.611 5.779 1.00 56.84 689 SER A N 1
ATOM 5302 C CA . SER A 1 689 ? -4.162 23.383 4.649 1.00 56.84 689 SER A CA 1
ATOM 5303 C C . SER A 1 689 ? -2.967 22.449 4.902 1.00 56.84 689 SER A C 1
ATOM 5305 O O . SER A 1 689 ? -2.002 22.494 4.151 1.00 56.84 689 SER A O 1
ATOM 5307 N N . ALA A 1 690 ? -3.000 21.591 5.923 1.00 72.88 690 ALA A N 1
ATOM 5308 C CA . ALA A 1 690 ? -1.882 20.720 6.279 1.00 72.88 690 ALA A CA 1
ATOM 5309 C C . ALA A 1 690 ? -2.090 19.264 5.824 1.00 72.88 690 ALA A C 1
ATOM 5311 O O . ALA A 1 690 ? -3.210 18.752 5.804 1.00 72.88 690 ALA A O 1
ATOM 5312 N N . THR A 1 691 ? -0.991 18.582 5.498 1.00 81.25 691 THR A N 1
ATOM 5313 C CA . THR A 1 691 ? -0.966 17.146 5.192 1.00 81.25 691 THR A CA 1
ATOM 5314 C C . THR A 1 691 ? -0.199 16.371 6.252 1.00 81.25 691 THR A C 1
ATOM 5316 O O . THR A 1 691 ? 0.550 16.953 7.043 1.00 81.25 691 THR A O 1
ATOM 5319 N N . SER A 1 692 ? -0.397 15.054 6.306 1.00 86.69 692 SER A N 1
ATOM 5320 C CA . SER A 1 692 ? 0.246 14.210 7.318 1.00 86.69 692 SER A CA 1
ATOM 5321 C C . SER A 1 692 ? 1.770 14.338 7.303 1.00 86.69 692 SER A C 1
ATOM 5323 O O . SER A 1 692 ? 2.395 14.364 8.366 1.00 86.69 692 SER A O 1
ATOM 5325 N N . TYR A 1 693 ? 2.371 14.525 6.124 1.00 85.75 693 TYR A N 1
ATOM 5326 C CA . TYR A 1 693 ? 3.817 14.679 5.947 1.00 85.75 693 TYR A CA 1
ATOM 5327 C C . TYR A 1 693 ? 4.389 15.948 6.583 1.00 85.75 693 TYR A C 1
ATOM 5329 O O . TYR A 1 693 ? 5.603 16.058 6.731 1.00 85.75 693 TYR A O 1
ATOM 5337 N N . LEU A 1 694 ? 3.556 16.880 7.059 1.00 81.81 694 LEU A N 1
ATOM 5338 C CA . LEU A 1 694 ? 4.050 18.002 7.854 1.00 81.81 694 LEU A CA 1
ATOM 5339 C C . LEU A 1 694 ? 4.472 17.616 9.287 1.00 81.81 694 LEU A C 1
ATOM 5341 O O . LEU A 1 694 ? 5.118 18.418 9.959 1.00 81.81 694 LEU A O 1
ATOM 5345 N N . ASN A 1 695 ? 4.157 16.394 9.728 1.00 82.12 695 ASN A N 1
ATOM 5346 C CA . ASN A 1 695 ? 4.547 15.828 11.025 1.00 82.12 695 ASN A CA 1
ATOM 5347 C C . ASN A 1 695 ? 5.923 15.116 10.986 1.00 82.12 695 ASN A C 1
ATOM 5349 O O . ASN A 1 695 ? 6.432 14.653 12.008 1.00 82.12 695 ASN A O 1
ATOM 5353 N N . GLN A 1 696 ? 6.552 15.011 9.812 1.00 82.62 696 GLN A N 1
ATOM 5354 C CA . GLN A 1 696 ? 7.841 14.332 9.666 1.00 82.62 696 GLN A CA 1
ATOM 5355 C C . GLN A 1 696 ? 9.026 15.155 10.178 1.00 82.62 696 GLN A C 1
ATOM 5357 O O . GLN A 1 696 ? 8.920 16.361 10.412 1.00 82.62 696 GLN A O 1
ATOM 5362 N N . ASN A 1 697 ? 10.176 14.495 10.343 1.00 80.19 697 ASN A N 1
ATOM 5363 C CA . ASN A 1 697 ? 11.435 15.211 10.504 1.00 80.19 697 ASN A CA 1
ATOM 5364 C C . ASN A 1 697 ? 11.817 15.819 9.149 1.00 80.19 697 ASN A C 1
ATOM 5366 O O . ASN A 1 697 ? 11.922 15.105 8.156 1.00 80.19 697 ASN A O 1
ATOM 5370 N N . ARG A 1 698 ? 11.953 17.141 9.085 1.00 79.75 698 ARG A N 1
ATOM 5371 C CA . ARG A 1 698 ? 12.115 17.872 7.825 1.00 79.75 698 ARG A CA 1
ATOM 5372 C C . ARG A 1 698 ? 13.004 19.100 7.998 1.00 79.75 698 ARG A C 1
ATOM 5374 O O . ARG A 1 698 ? 13.147 19.570 9.132 1.00 79.75 698 ARG A O 1
ATOM 5381 N N . PRO A 1 699 ? 13.534 19.661 6.902 1.00 79.31 699 PRO A N 1
ATOM 5382 C CA . PRO A 1 699 ? 14.250 20.929 6.941 1.00 79.31 699 PRO A CA 1
ATOM 5383 C C . PRO A 1 699 ? 13.422 22.049 7.598 1.00 79.31 699 PRO A C 1
ATOM 5385 O O . PRO A 1 699 ? 12.264 22.285 7.243 1.00 79.31 699 PRO A O 1
ATOM 5388 N N . ARG A 1 700 ? 14.010 22.757 8.568 1.00 75.81 700 ARG A N 1
ATOM 5389 C CA . ARG A 1 700 ? 13.402 23.911 9.262 1.00 75.81 700 ARG A CA 1
ATOM 5390 C C . ARG A 1 700 ? 13.512 25.194 8.441 1.00 75.81 700 ARG A C 1
ATOM 5392 O O . ARG A 1 700 ? 12.669 26.084 8.553 1.00 75.81 700 ARG A O 1
ATOM 5399 N N . SER A 1 701 ? 14.549 25.279 7.618 1.00 72.38 701 SER A N 1
ATOM 5400 C CA . SER A 1 701 ? 14.761 26.305 6.604 1.00 72.38 701 SER A CA 1
ATOM 5401 C C . SER A 1 701 ? 14.845 25.628 5.242 1.00 72.38 701 SER A C 1
ATOM 5403 O O . SER A 1 701 ? 15.610 24.687 5.046 1.00 72.38 701 SER A O 1
ATOM 5405 N N . LEU A 1 702 ? 14.052 26.098 4.287 1.00 66.81 702 LEU A N 1
ATOM 5406 C CA . LEU A 1 702 ? 14.139 25.598 2.920 1.00 66.81 702 LEU A CA 1
ATOM 5407 C C . LEU A 1 702 ? 15.169 26.395 2.119 1.00 66.81 702 LEU A C 1
ATOM 5409 O O . LEU A 1 702 ? 15.356 27.587 2.396 1.00 66.81 702 LEU A O 1
ATOM 5413 N N . PRO A 1 703 ? 15.787 25.789 1.088 1.00 60.97 703 PRO A N 1
ATOM 5414 C CA . PRO A 1 703 ? 16.404 26.562 0.015 1.00 60.97 703 PRO A CA 1
ATOM 5415 C C . PRO A 1 703 ? 15.406 27.621 -0.495 1.00 60.97 703 PRO A C 1
ATOM 5417 O O . PRO A 1 703 ? 14.202 27.362 -0.515 1.00 60.97 703 PRO A O 1
ATOM 5420 N N . GLN A 1 704 ? 15.864 28.828 -0.860 1.00 52.47 704 GLN A N 1
ATOM 5421 C CA . GLN A 1 704 ? 14.968 29.902 -1.323 1.00 52.47 704 GLN A CA 1
ATOM 5422 C C . GLN A 1 704 ? 14.115 29.423 -2.510 1.00 52.47 704 GLN A C 1
ATOM 5424 O O . GLN A 1 704 ? 14.596 29.348 -3.638 1.00 52.47 704 GLN A O 1
ATOM 5429 N N . ALA A 1 705 ? 12.833 29.146 -2.263 1.00 47.09 705 ALA A N 1
ATOM 5430 C CA . ALA A 1 705 ? 11.864 28.844 -3.305 1.00 47.09 705 ALA A CA 1
ATOM 5431 C C . ALA A 1 705 ? 11.537 30.139 -4.063 1.00 47.09 705 ALA A C 1
ATOM 5433 O O . ALA A 1 705 ? 10.754 30.968 -3.598 1.00 47.09 705 ALA A O 1
ATOM 5434 N N . ARG A 1 706 ? 12.168 30.347 -5.221 1.00 46.31 706 ARG A N 1
ATOM 5435 C CA . ARG A 1 706 ? 11.795 31.432 -6.134 1.00 46.31 706 ARG A CA 1
ATOM 5436 C C . ARG A 1 706 ? 10.617 30.962 -6.990 1.00 46.31 706 ARG A C 1
ATOM 5438 O O . ARG A 1 706 ? 10.821 30.430 -8.068 1.00 46.31 706 ARG A O 1
ATOM 5445 N N . ASN A 1 707 ? 9.413 31.176 -6.455 1.00 43.62 707 ASN A N 1
ATOM 5446 C CA . ASN A 1 707 ? 8.088 30.980 -7.061 1.00 43.62 707 ASN A CA 1
ATOM 5447 C C . ASN A 1 707 ? 7.674 29.512 -7.313 1.00 43.62 707 ASN A C 1
ATOM 5449 O O . ASN A 1 707 ? 8.345 28.736 -7.980 1.00 43.62 707 ASN A O 1
ATOM 5453 N N . ASP A 1 708 ? 6.518 29.137 -6.765 1.00 44.03 708 ASP A N 1
ATOM 5454 C CA . ASP A 1 708 ? 5.974 27.771 -6.664 1.00 44.03 708 ASP A CA 1
ATOM 5455 C C . ASP A 1 708 ? 5.385 27.192 -7.970 1.00 44.03 708 ASP A C 1
ATOM 5457 O O . ASP A 1 708 ? 4.843 26.085 -7.976 1.00 44.03 708 ASP A O 1
ATOM 5461 N N . THR A 1 709 ? 5.454 27.931 -9.078 1.00 40.62 709 THR A N 1
ATOM 5462 C CA . THR A 1 709 ? 4.635 27.664 -10.274 1.00 40.62 709 THR A CA 1
ATOM 5463 C C . THR A 1 709 ? 5.381 27.737 -11.602 1.00 40.62 709 THR A C 1
ATOM 5465 O O . THR A 1 709 ? 4.834 27.307 -12.611 1.00 40.62 709 THR A O 1
ATOM 5468 N N . THR A 1 710 ? 6.625 28.197 -11.645 1.00 40.34 710 THR A N 1
ATOM 5469 C CA . THR A 1 710 ? 7.414 28.256 -12.882 1.00 40.34 710 THR A CA 1
ATOM 5470 C C . THR A 1 710 ? 8.865 27.983 -12.533 1.00 40.34 710 THR A C 1
ATOM 5472 O O . THR A 1 710 ? 9.372 28.624 -11.620 1.00 40.34 710 THR A O 1
ATOM 5475 N N . MET A 1 711 ? 9.504 27.028 -13.215 1.00 42.19 711 MET A N 1
ATOM 5476 C CA . MET A 1 711 ? 10.946 26.733 -13.147 1.00 42.19 711 MET A CA 1
ATOM 5477 C C . MET A 1 711 ? 11.823 27.880 -12.594 1.00 42.19 711 MET A C 1
ATOM 5479 O O . MET A 1 711 ? 11.779 28.987 -13.121 1.00 42.19 711 MET A O 1
ATOM 5483 N N . PRO A 1 712 ? 12.707 27.586 -11.632 1.00 41.88 712 PRO A N 1
ATOM 5484 C CA . PRO A 1 712 ? 13.836 28.388 -11.243 1.00 41.88 712 PRO A CA 1
ATOM 5485 C C . PRO A 1 712 ? 14.686 29.164 -12.258 1.00 41.88 712 PRO A C 1
ATOM 5487 O O . PRO A 1 712 ? 15.375 28.466 -13.009 1.00 41.88 712 PRO A O 1
ATOM 5490 N N . SER A 1 713 ? 14.931 30.470 -12.156 1.00 34.56 713 SER A N 1
ATOM 5491 C CA . SER A 1 713 ? 16.222 31.044 -12.597 1.00 34.56 713 SER A CA 1
ATOM 5492 C C . SER A 1 713 ? 16.866 32.017 -11.585 1.00 34.56 713 SER A C 1
ATOM 5494 O O . SER A 1 713 ? 16.370 32.256 -10.474 1.00 34.56 713 SER A O 1
ATOM 5496 N N . THR A 1 714 ? 18.139 32.317 -11.852 1.00 38.06 714 THR A N 1
ATOM 5497 C CA . THR A 1 714 ? 19.187 32.753 -10.918 1.00 38.06 714 THR A CA 1
ATOM 5498 C C . THR A 1 714 ? 19.085 34.258 -10.592 1.00 38.06 714 THR A C 1
ATOM 5500 O O . THR A 1 714 ? 18.334 35.016 -11.186 1.00 38.06 714 THR A O 1
ATOM 5503 N N . ALA A 1 715 ? 19.658 34.780 -9.501 1.00 33.59 715 ALA A N 1
ATOM 5504 C CA . ALA A 1 715 ? 21.093 35.040 -9.394 1.00 33.59 715 ALA A CA 1
ATOM 5505 C C . ALA A 1 715 ? 21.757 34.733 -8.025 1.00 33.59 715 ALA A C 1
ATOM 5507 O O . ALA A 1 715 ? 22.922 35.078 -7.886 1.00 33.59 715 ALA A O 1
ATOM 5508 N N . ARG A 1 716 ? 21.098 34.138 -7.000 1.00 45.53 716 ARG A N 1
ATOM 5509 C CA . ARG A 1 716 ? 21.752 33.719 -5.713 1.00 45.53 716 ARG A CA 1
ATOM 5510 C C . ARG A 1 716 ? 20.972 32.651 -4.874 1.00 45.53 716 ARG A C 1
ATOM 5512 O O . ARG A 1 716 ? 20.428 33.029 -3.840 1.00 45.53 716 ARG A O 1
ATOM 5519 N N . GLY A 1 717 ? 20.895 31.349 -5.227 1.00 52.22 717 GLY A N 1
ATOM 5520 C CA . GLY A 1 717 ? 20.282 30.329 -4.319 1.00 52.22 717 GLY A CA 1
ATOM 5521 C C . GLY A 1 717 ? 20.211 28.852 -4.795 1.00 52.22 717 GLY A C 1
ATOM 5522 O O . GLY A 1 717 ? 20.026 28.610 -5.981 1.00 52.22 717 GLY A O 1
ATOM 5523 N N . GLN A 1 718 ? 20.353 27.886 -3.863 1.00 62.06 718 GLN A N 1
ATOM 5524 C CA . GLN A 1 718 ? 20.349 26.404 -4.043 1.00 62.06 718 GLN A CA 1
ATOM 5525 C C . GLN A 1 718 ? 18.952 25.804 -4.344 1.00 62.06 718 GLN A C 1
ATOM 5527 O O . GLN A 1 718 ? 17.940 26.432 -4.025 1.00 62.06 718 GLN A O 1
ATOM 5532 N N . ARG A 1 719 ? 18.879 24.577 -4.905 1.00 69.00 719 ARG A N 1
ATOM 5533 C CA . ARG A 1 719 ? 17.619 23.877 -5.287 1.00 69.00 719 ARG A CA 1
ATOM 5534 C C . ARG A 1 719 ? 17.616 22.388 -4.944 1.00 69.00 719 ARG A C 1
ATOM 5536 O O . ARG A 1 719 ? 18.686 21.805 -4.832 1.00 69.00 719 ARG A O 1
ATOM 5543 N N . TRP A 1 720 ? 16.432 21.772 -4.861 1.00 77.50 720 TRP A N 1
ATOM 5544 C CA . TRP A 1 720 ? 16.282 20.316 -4.731 1.00 77.50 720 TRP A CA 1
ATOM 5545 C C . TRP A 1 720 ? 16.559 19.589 -6.050 1.00 77.50 720 TRP A C 1
ATOM 5547 O O . TRP A 1 720 ? 15.988 19.939 -7.083 1.00 77.50 720 TRP A O 1
ATOM 5557 N N . MET A 1 721 ? 17.393 18.550 -6.000 1.00 76.69 721 MET A N 1
ATOM 5558 C CA . MET A 1 721 ? 17.629 17.637 -7.115 1.00 76.69 721 MET A CA 1
ATOM 5559 C C . MET A 1 721 ? 16.457 16.662 -7.261 1.00 76.69 721 MET A C 1
ATOM 5561 O O . MET A 1 721 ? 15.894 16.200 -6.271 1.00 76.69 721 MET A O 1
ATOM 5565 N N . ARG A 1 722 ? 16.107 16.319 -8.501 1.00 75.69 722 ARG A N 1
ATOM 5566 C CA . ARG A 1 722 ? 15.073 15.330 -8.836 1.00 75.69 722 ARG A CA 1
ATOM 5567 C C . ARG A 1 722 ? 15.688 14.128 -9.551 1.00 75.69 722 ARG A C 1
ATOM 5569 O O . ARG A 1 722 ? 16.765 14.264 -10.127 1.00 75.69 722 ARG A O 1
ATOM 5576 N N . GLU A 1 723 ? 15.014 12.976 -9.508 1.00 74.69 723 GLU A N 1
ATOM 5577 C CA . GLU A 1 723 ? 15.453 11.757 -10.221 1.00 74.69 723 GLU A CA 1
ATOM 5578 C C . GLU A 1 723 ? 15.620 12.009 -11.727 1.00 74.69 723 GLU A C 1
ATOM 5580 O O . GLU A 1 723 ? 16.647 11.665 -12.302 1.00 74.69 723 GLU A O 1
ATOM 5585 N N . ASN A 1 724 ? 14.662 12.709 -12.341 1.00 67.81 724 ASN A N 1
ATOM 5586 C CA . ASN A 1 724 ? 14.847 13.405 -13.608 1.00 67.81 724 ASN A CA 1
ATOM 5587 C C . ASN A 1 724 ? 15.011 14.913 -13.324 1.00 67.81 724 ASN A C 1
ATOM 5589 O O . ASN A 1 724 ? 14.030 15.558 -12.943 1.00 67.81 724 ASN A O 1
ATOM 5593 N N . PRO A 1 725 ? 16.213 15.494 -13.506 1.00 61.62 725 PRO A N 1
ATOM 5594 C CA . PRO A 1 725 ? 16.487 16.903 -13.212 1.00 61.62 725 PRO A CA 1
ATOM 5595 C C . PRO A 1 725 ? 15.622 17.908 -13.985 1.00 61.62 725 PRO A C 1
ATOM 5597 O O . PRO A 1 725 ? 15.434 19.029 -13.512 1.00 61.62 725 PRO A O 1
ATOM 5600 N N . LEU A 1 726 ? 15.096 17.528 -15.155 1.00 58.84 726 LEU A N 1
ATOM 5601 C CA . LEU A 1 726 ? 14.298 18.414 -16.003 1.00 58.84 726 LEU A CA 1
ATOM 5602 C C . LEU A 1 726 ? 12.794 18.338 -15.693 1.00 58.84 726 LEU A C 1
ATOM 5604 O O . LEU A 1 726 ? 12.083 19.328 -15.858 1.00 58.84 726 LEU A O 1
ATOM 5608 N N . ASP A 1 727 ? 12.300 17.200 -15.200 1.00 62.69 727 ASP A N 1
ATOM 5609 C CA . ASP A 1 727 ? 10.883 16.989 -14.885 1.00 62.69 727 ASP A CA 1
ATOM 5610 C C . ASP A 1 727 ? 10.552 17.408 -13.441 1.00 62.69 727 ASP A C 1
ATOM 5612 O O . ASP A 1 727 ? 10.861 16.708 -12.478 1.00 62.69 727 ASP A O 1
ATOM 5616 N N . LEU A 1 728 ? 9.842 18.529 -13.272 1.00 61.00 728 LEU A N 1
ATOM 5617 C CA . LEU A 1 728 ? 9.417 19.015 -11.952 1.00 61.00 728 LEU A CA 1
ATOM 5618 C C . LEU A 1 728 ? 8.377 18.125 -11.253 1.00 61.00 728 LEU A C 1
ATOM 5620 O O . LEU A 1 728 ? 8.111 18.322 -10.067 1.00 61.00 728 LEU A O 1
ATOM 5624 N N . THR A 1 729 ? 7.787 17.160 -11.956 1.00 63.62 729 THR A N 1
ATOM 5625 C CA . THR A 1 729 ? 6.889 16.154 -11.374 1.00 63.62 729 THR A CA 1
ATOM 5626 C C . THR A 1 729 ? 7.627 14.881 -10.945 1.00 63.62 729 THR A C 1
ATOM 5628 O O . THR A 1 729 ? 7.053 14.047 -10.232 1.00 63.62 729 THR A O 1
ATOM 5631 N N . SER A 1 730 ? 8.904 14.744 -11.326 1.00 70.50 730 SER A N 1
ATOM 5632 C CA . SER A 1 730 ? 9.778 13.659 -10.887 1.00 70.50 730 SER A CA 1
ATOM 5633 C C . SER A 1 730 ? 10.058 13.761 -9.384 1.00 70.50 730 SER A C 1
ATOM 5635 O O . SER A 1 730 ? 10.238 14.872 -8.881 1.00 70.50 730 SER A O 1
ATOM 5637 N N . PRO A 1 731 ? 10.152 12.640 -8.643 1.00 76.81 731 PRO A N 1
ATOM 5638 C CA . PRO A 1 731 ? 10.501 12.658 -7.224 1.00 76.81 731 PRO A CA 1
ATOM 5639 C C . PRO A 1 731 ? 11.792 13.432 -6.931 1.00 76.81 731 PRO A C 1
ATOM 5641 O O . PRO A 1 731 ? 12.724 13.421 -7.738 1.00 76.81 731 PRO A O 1
ATOM 5644 N N . ILE A 1 732 ? 11.836 14.081 -5.763 1.00 78.31 732 ILE A N 1
ATOM 5645 C CA . ILE A 1 732 ? 13.065 14.653 -5.202 1.00 78.31 732 ILE A CA 1
ATOM 5646 C C . ILE A 1 732 ? 14.004 13.500 -4.846 1.00 78.31 732 ILE A C 1
ATOM 5648 O O . ILE A 1 732 ? 13.584 12.536 -4.205 1.00 78.31 732 ILE A O 1
ATOM 5652 N N . ARG A 1 733 ? 15.264 13.620 -5.260 1.00 80.12 733 ARG A N 1
ATOM 5653 C CA . ARG A 1 733 ? 16.304 12.633 -4.995 1.00 80.12 733 ARG A CA 1
ATOM 5654 C C . ARG A 1 733 ? 16.721 12.698 -3.529 1.00 80.12 733 ARG A C 1
ATOM 5656 O O . ARG A 1 733 ? 16.963 13.784 -2.999 1.00 80.12 733 ARG A O 1
ATOM 5663 N N . VAL A 1 734 ? 16.842 11.537 -2.897 1.00 83.19 734 VAL A N 1
ATOM 5664 C CA . VAL A 1 734 ? 17.304 11.391 -1.509 1.00 83.19 734 VAL A CA 1
ATOM 5665 C C . VAL A 1 734 ? 18.550 10.509 -1.447 1.00 83.19 734 VAL A C 1
ATOM 5667 O O . VAL A 1 734 ? 18.762 9.654 -2.310 1.00 83.19 734 VAL A O 1
ATOM 5670 N N . THR A 1 735 ? 19.404 10.740 -0.455 1.00 81.69 735 THR A N 1
ATOM 5671 C CA . THR A 1 735 ? 20.583 9.910 -0.180 1.00 81.69 735 THR A CA 1
ATOM 5672 C C . THR A 1 735 ? 20.195 8.616 0.541 1.00 81.69 735 THR A C 1
ATOM 5674 O O . THR A 1 735 ? 19.040 8.411 0.920 1.00 81.69 735 THR A O 1
ATOM 5677 N N . LYS A 1 736 ? 21.181 7.737 0.772 1.00 72.25 736 LYS A N 1
ATOM 5678 C CA . LYS A 1 736 ? 21.017 6.539 1.615 1.00 72.25 736 LYS A CA 1
ATOM 5679 C C . LYS A 1 736 ? 20.599 6.875 3.055 1.00 72.25 736 LYS A C 1
ATOM 5681 O O . LYS A 1 736 ? 19.986 6.040 3.706 1.00 72.25 736 LYS A O 1
ATOM 5686 N N . ASP A 1 737 ? 20.898 8.091 3.510 1.00 71.75 737 ASP A N 1
ATOM 5687 C CA . ASP A 1 737 ? 20.584 8.593 4.850 1.00 71.75 737 ASP A CA 1
ATOM 5688 C C . ASP A 1 737 ? 19.227 9.323 4.873 1.00 71.75 737 ASP A C 1
ATOM 5690 O O . ASP A 1 737 ? 18.894 10.022 5.826 1.00 71.75 737 ASP A O 1
ATOM 5694 N N . ALA A 1 738 ? 18.433 9.163 3.804 1.00 75.25 738 ALA A N 1
ATOM 5695 C CA . ALA A 1 738 ? 17.112 9.755 3.598 1.00 75.25 738 ALA A CA 1
ATOM 5696 C C . ALA A 1 738 ? 17.080 11.295 3.589 1.00 75.25 738 ALA A C 1
ATOM 5698 O O . ALA A 1 738 ? 16.002 11.896 3.617 1.00 75.25 738 ALA A O 1
ATOM 5699 N N . ASN A 1 739 ? 18.238 11.945 3.481 1.00 81.81 739 ASN A N 1
ATOM 5700 C CA . ASN A 1 739 ? 18.309 13.388 3.326 1.00 81.81 739 ASN A CA 1
ATOM 5701 C C . ASN A 1 739 ? 18.100 13.768 1.852 1.00 81.81 739 ASN A C 1
ATOM 5703 O O . ASN A 1 739 ? 18.627 13.106 0.951 1.00 81.81 739 ASN A O 1
ATOM 5707 N N . PRO A 1 740 ? 17.350 14.842 1.565 1.00 82.94 740 PRO A N 1
ATOM 5708 C CA . PRO A 1 740 ? 17.184 15.329 0.209 1.00 82.94 740 PRO A CA 1
ATOM 5709 C C . PRO A 1 740 ? 18.500 15.892 -0.341 1.00 82.94 740 PRO A C 1
ATOM 5711 O O . PRO A 1 740 ? 19.273 16.556 0.358 1.00 82.94 740 PRO A O 1
ATOM 5714 N N . VAL A 1 741 ? 18.738 15.638 -1.626 1.00 82.31 741 VAL A N 1
ATOM 5715 C CA . VAL A 1 741 ? 19.908 16.138 -2.351 1.00 82.31 741 VAL A CA 1
ATOM 5716 C C . VAL A 1 741 ? 19.588 17.510 -2.930 1.00 82.31 741 VAL A C 1
ATOM 5718 O O . VAL A 1 741 ? 18.546 17.712 -3.559 1.00 82.31 741 VAL A O 1
ATOM 5721 N N . LYS A 1 742 ? 20.503 18.456 -2.746 1.00 77.44 742 LYS A N 1
ATOM 5722 C CA . LYS A 1 742 ? 20.467 19.789 -3.344 1.00 77.44 742 LYS A CA 1
ATOM 5723 C C . LYS A 1 742 ? 21.572 19.946 -4.393 1.00 77.44 742 LYS A C 1
ATOM 5725 O O . LYS A 1 742 ? 22.558 19.214 -4.393 1.00 77.44 742 LYS A O 1
ATOM 5730 N N . MET A 1 743 ? 21.390 20.911 -5.286 1.00 70.50 743 MET A N 1
ATOM 5731 C CA . MET A 1 743 ? 22.345 21.264 -6.341 1.00 70.50 743 MET A CA 1
ATOM 5732 C C . MET A 1 743 ? 22.804 22.721 -6.228 1.00 70.50 743 MET A C 1
ATOM 5734 O O . MET A 1 743 ? 22.048 23.593 -5.768 1.00 70.50 743 MET A O 1
ATOM 5738 N N . SER A 1 744 ? 24.050 22.958 -6.648 1.00 62.53 744 SER A N 1
ATOM 5739 C CA . SER A 1 744 ? 24.641 24.291 -6.812 1.00 62.53 744 SER A CA 1
ATOM 5740 C C . SER A 1 744 ? 23.847 25.135 -7.829 1.00 62.53 744 SER A C 1
ATOM 5742 O O . SER A 1 744 ? 23.261 24.567 -8.750 1.00 62.53 744 SER A O 1
ATOM 5744 N N . PRO A 1 745 ? 23.802 26.478 -7.699 1.00 54.56 745 PRO A N 1
ATOM 5745 C CA . PRO A 1 745 ? 23.044 27.352 -8.603 1.00 54.56 745 PRO A CA 1
ATOM 5746 C C . PRO A 1 745 ? 23.422 27.273 -10.092 1.00 54.56 745 PRO A C 1
ATOM 5748 O O . PRO A 1 745 ? 22.596 27.661 -10.918 1.00 54.56 745 PRO A O 1
ATOM 5751 N N . ASP A 1 746 ? 24.630 26.797 -10.414 1.00 51.09 746 ASP A N 1
ATOM 5752 C CA . ASP A 1 746 ? 25.238 26.923 -11.747 1.00 51.09 746 ASP A CA 1
ATOM 5753 C C . ASP A 1 746 ? 25.319 25.598 -12.541 1.00 51.09 746 ASP A C 1
ATOM 5755 O O . ASP A 1 746 ? 25.551 25.636 -13.746 1.00 51.09 746 ASP A O 1
ATOM 5759 N N . ASP A 1 747 ? 25.045 24.439 -11.922 1.00 53.28 747 ASP A N 1
ATOM 5760 C CA . ASP A 1 747 ? 25.290 23.117 -12.527 1.00 53.28 747 ASP A CA 1
ATOM 5761 C C . ASP A 1 747 ? 24.014 22.275 -12.660 1.00 53.28 747 ASP A C 1
ATOM 5763 O O . ASP A 1 747 ? 23.432 21.818 -11.675 1.00 53.28 747 ASP A O 1
ATOM 5767 N N . TRP A 1 748 ? 23.606 22.023 -13.906 1.00 49.69 748 TRP A N 1
ATOM 5768 C CA . TRP A 1 748 ? 22.358 21.327 -14.252 1.00 49.69 748 TRP A CA 1
ATOM 5769 C C . TRP A 1 748 ? 22.525 19.837 -14.580 1.00 49.69 748 TRP A C 1
ATOM 5771 O O . TRP A 1 748 ? 21.530 19.130 -14.744 1.00 49.69 748 TRP A O 1
ATOM 5781 N N . SER A 1 749 ? 23.762 19.345 -14.672 1.00 49.69 749 SER A N 1
ATOM 5782 C CA . SER A 1 749 ? 24.048 17.979 -15.132 1.00 49.69 749 SER A CA 1
ATOM 5783 C C . SER A 1 749 ? 25.231 17.295 -14.449 1.00 49.69 749 SER A C 1
ATOM 5785 O O . SER A 1 749 ? 25.318 16.069 -14.509 1.00 49.69 749 SER A O 1
ATOM 5787 N N . GLU A 1 750 ? 26.124 18.022 -13.773 1.00 47.38 750 GLU A N 1
ATOM 5788 C CA . GLU A 1 750 ? 27.351 17.412 -13.258 1.00 47.38 750 GLU A CA 1
ATOM 5789 C C . GLU A 1 750 ? 27.179 16.741 -11.891 1.00 47.38 750 GLU A C 1
ATOM 5791 O O . GLU A 1 750 ? 26.571 17.251 -10.950 1.00 47.38 750 GLU A O 1
ATOM 5796 N N . GLU A 1 751 ? 27.760 15.549 -11.775 1.00 49.22 751 GLU A N 1
ATOM 5797 C CA . GLU A 1 751 ? 27.832 14.763 -10.546 1.00 49.22 751 GLU A CA 1
ATOM 5798 C C . GLU A 1 751 ? 28.595 15.476 -9.414 1.00 49.22 751 GLU A C 1
ATOM 5800 O O . GLU A 1 751 ? 28.373 15.163 -8.245 1.00 49.22 751 GLU A O 1
ATOM 5805 N N . GLY A 1 752 ? 29.413 16.483 -9.749 1.00 49.66 752 GLY A N 1
ATOM 5806 C CA . GLY A 1 752 ? 30.255 17.245 -8.823 1.00 49.66 752 GLY A CA 1
ATOM 5807 C C . GLY A 1 752 ? 29.560 18.334 -7.994 1.00 49.66 752 GLY A C 1
ATOM 5808 O O . GLY A 1 752 ? 30.153 18.798 -7.025 1.00 49.66 752 GLY A O 1
ATOM 5809 N N . SER A 1 753 ? 28.320 18.727 -8.312 1.00 58.38 753 SER A N 1
ATOM 5810 C CA . SER A 1 753 ? 27.609 19.829 -7.627 1.00 58.38 753 SER A CA 1
ATOM 5811 C C . SER A 1 753 ? 26.504 19.373 -6.662 1.00 58.38 753 SER A C 1
ATOM 5813 O O . SER A 1 753 ? 25.726 20.188 -6.150 1.00 58.38 753 SER A O 1
ATOM 5815 N N . ARG A 1 754 ? 26.412 18.056 -6.439 1.00 72.38 754 ARG A N 1
ATOM 5816 C CA . ARG A 1 754 ? 25.394 17.401 -5.614 1.00 72.38 754 ARG A CA 1
ATOM 5817 C C . ARG A 1 754 ? 25.828 17.422 -4.157 1.00 72.38 754 ARG A C 1
ATOM 5819 O O . ARG A 1 754 ? 26.820 16.803 -3.785 1.00 72.38 754 ARG A O 1
ATOM 5826 N N . GLU A 1 755 ? 25.042 18.079 -3.325 1.00 78.62 755 GLU A N 1
ATOM 5827 C CA . GLU A 1 755 ? 25.281 18.141 -1.890 1.00 78.62 755 GLU A CA 1
ATOM 5828 C C . GLU A 1 755 ? 24.072 17.581 -1.145 1.00 78.62 755 GLU A C 1
ATOM 5830 O O . GLU A 1 755 ? 22.922 17.858 -1.480 1.00 78.62 755 GLU A O 1
ATOM 5835 N N . GLU A 1 756 ? 24.318 16.795 -0.109 1.00 85.31 756 GLU A N 1
ATOM 5836 C CA . GLU A 1 756 ? 23.274 16.361 0.812 1.00 85.31 756 GLU A CA 1
ATOM 5837 C C . GLU A 1 756 ? 22.882 17.514 1.747 1.00 85.31 756 GLU A C 1
ATOM 5839 O O . GLU A 1 756 ? 23.741 18.232 2.266 1.00 85.31 756 GLU A O 1
ATOM 5844 N N . TYR A 1 757 ? 21.581 17.726 1.956 1.00 82.56 757 TYR A N 1
ATOM 5845 C CA . TYR A 1 757 ? 21.111 18.743 2.896 1.00 82.56 757 TYR A CA 1
ATOM 5846 C C . TYR A 1 757 ? 21.285 18.275 4.345 1.00 82.56 757 TYR A C 1
ATOM 5848 O O . TYR A 1 757 ? 20.827 17.193 4.714 1.00 82.56 757 TYR A O 1
ATOM 5856 N N . GLY A 1 758 ? 21.858 19.136 5.190 1.00 79.38 758 GLY A N 1
ATOM 5857 C CA . GLY A 1 758 ? 22.086 18.848 6.611 1.00 79.38 758 GLY A CA 1
ATOM 5858 C C . GLY A 1 758 ? 23.549 18.600 6.964 1.00 79.38 758 GLY A C 1
ATOM 5859 O O . GLY A 1 758 ? 23.863 18.376 8.129 1.00 79.38 758 GLY A O 1
ATOM 5860 N N . LEU A 1 759 ? 24.454 18.679 5.983 1.00 79.50 759 LEU A N 1
ATOM 5861 C CA . LEU A 1 759 ? 25.896 18.553 6.211 1.00 79.50 759 LEU A CA 1
ATOM 5862 C C . LEU A 1 759 ? 26.534 19.844 6.747 1.00 79.50 759 LEU A C 1
ATOM 5864 O O . LEU A 1 759 ? 27.674 19.829 7.212 1.00 79.50 759 LEU A O 1
ATOM 5868 N N . THR A 1 760 ? 25.824 20.975 6.692 1.00 74.19 760 THR A N 1
ATOM 5869 C CA . THR A 1 760 ? 26.324 22.270 7.172 1.00 74.19 760 THR A CA 1
ATOM 5870 C C . THR A 1 760 ? 25.614 22.723 8.446 1.00 74.19 760 THR A C 1
ATOM 5872 O O . THR A 1 760 ? 24.436 22.464 8.660 1.00 74.19 760 THR A O 1
ATOM 5875 N N . ASN A 1 761 ? 26.297 23.511 9.278 1.00 74.31 761 ASN A N 1
ATOM 5876 C CA . ASN A 1 761 ? 25.733 24.053 10.524 1.00 74.31 761 ASN A CA 1
ATOM 5877 C C . ASN A 1 761 ? 24.562 25.046 10.337 1.00 74.31 761 ASN A C 1
ATOM 5879 O O . ASN A 1 761 ? 23.975 25.490 11.322 1.00 74.31 761 ASN A O 1
ATOM 5883 N N . ARG A 1 762 ? 24.248 25.437 9.096 1.00 73.38 762 ARG A N 1
ATOM 5884 C CA . ARG A 1 762 ? 23.126 26.327 8.750 1.00 73.38 762 ARG A CA 1
ATOM 5885 C C . ARG A 1 762 ? 21.879 25.563 8.304 1.00 73.38 762 ARG A C 1
ATOM 5887 O O . ARG A 1 762 ? 20.802 26.154 8.239 1.00 73.38 762 ARG A O 1
ATOM 5894 N N . GLU A 1 763 ? 22.028 24.282 7.990 1.00 80.25 763 GLU A N 1
ATOM 5895 C CA . GLU A 1 763 ? 20.969 23.398 7.520 1.00 80.25 763 GLU A CA 1
ATOM 5896 C C . GLU A 1 763 ? 20.491 22.562 8.689 1.00 80.25 763 GLU A C 1
ATOM 5898 O O . GLU A 1 763 ? 21.169 21.650 9.153 1.00 80.25 763 GLU A O 1
ATOM 5903 N N . VAL A 1 764 ? 19.332 22.930 9.215 1.00 78.50 764 VAL A N 1
ATOM 5904 C CA . VAL A 1 764 ? 18.827 22.357 10.456 1.00 78.50 764 VAL A CA 1
ATOM 5905 C C . VAL A 1 764 ? 17.468 21.730 10.219 1.00 78.50 764 VAL A C 1
ATOM 5907 O O . VAL A 1 764 ? 16.596 22.308 9.568 1.00 78.50 764 VAL A O 1
ATOM 5910 N N . TYR A 1 765 ? 17.299 20.537 10.768 1.00 82.38 765 TYR A N 1
ATOM 5911 C CA . TYR A 1 765 ? 16.041 19.810 10.792 1.00 82.38 765 TYR A CA 1
ATOM 5912 C C . TYR A 1 765 ? 15.229 20.167 12.044 1.00 82.38 765 TYR A C 1
ATOM 5914 O O . TYR A 1 765 ? 15.782 20.651 13.035 1.00 82.38 765 TYR A O 1
ATOM 5922 N N . TYR A 1 766 ? 13.914 19.940 12.008 1.00 79.88 766 TYR A N 1
ATOM 5923 C CA . TYR A 1 766 ? 13.080 20.010 13.212 1.00 79.88 766 TYR A CA 1
ATOM 5924 C C . TYR A 1 766 ? 13.475 18.914 14.203 1.00 79.88 766 TYR A C 1
ATOM 5926 O O . TYR A 1 766 ? 13.387 17.728 13.895 1.00 79.88 766 TYR A O 1
ATOM 5934 N N . GLN A 1 767 ? 13.842 19.296 15.421 1.00 78.12 767 GLN A N 1
ATOM 5935 C CA . GLN A 1 767 ? 14.103 18.326 16.481 1.00 78.12 767 GLN A CA 1
ATOM 5936 C C . GLN A 1 767 ? 12.792 17.736 17.021 1.00 78.12 767 GLN A C 1
ATOM 5938 O O . GLN A 1 767 ? 11.718 18.316 16.865 1.00 78.12 767 GLN A O 1
ATOM 5943 N N . PHE A 1 768 ? 12.866 16.599 17.716 1.00 76.88 768 PHE A N 1
ATOM 5944 C CA . PHE A 1 768 ? 11.715 16.040 18.442 1.00 76.88 768 PHE A CA 1
ATOM 5945 C C . PHE A 1 768 ? 11.161 16.990 19.513 1.00 76.88 768 PHE A C 1
ATOM 5947 O O . PHE A 1 768 ? 9.958 17.004 19.777 1.00 76.88 768 PHE A O 1
ATOM 5954 N N . SER A 1 769 ? 12.036 17.810 20.096 1.00 76.81 769 SER A N 1
ATOM 5955 C CA . SER A 1 769 ? 11.695 18.865 21.051 1.00 76.81 769 SER A CA 1
ATOM 5956 C C . SER A 1 769 ? 10.991 20.066 20.410 1.00 76.81 769 SER A C 1
ATOM 5958 O O . SER A 1 769 ? 10.274 20.781 21.112 1.00 76.81 769 SER A O 1
ATOM 5960 N N . ASP A 1 770 ? 11.144 20.289 19.101 1.00 77.56 770 ASP A N 1
ATOM 5961 C CA . ASP A 1 770 ? 10.471 21.381 18.404 1.00 77.56 770 ASP A CA 1
ATOM 5962 C C . ASP A 1 770 ? 8.981 21.045 18.193 1.00 77.56 770 ASP A C 1
ATOM 5964 O O . ASP A 1 770 ? 8.607 19.938 17.793 1.00 77.56 770 ASP A O 1
ATOM 5968 N N . ALA A 1 771 ? 8.101 22.026 18.404 1.00 71.56 771 ALA A N 1
ATOM 5969 C CA . ALA A 1 771 ? 6.688 21.878 18.070 1.00 71.56 771 ALA A CA 1
ATOM 5970 C C . ALA A 1 771 ? 6.513 21.792 16.542 1.00 71.56 771 ALA A C 1
ATOM 5972 O O . ALA A 1 771 ? 6.690 22.781 15.826 1.00 71.56 771 ALA A O 1
ATOM 5973 N N . LYS A 1 772 ? 6.147 20.610 16.038 1.00 73.81 772 LYS A N 1
ATOM 5974 C CA . LYS A 1 772 ? 5.800 20.398 14.625 1.00 73.81 772 LYS A CA 1
ATOM 5975 C C . LYS A 1 772 ? 4.352 20.831 14.356 1.00 73.81 772 LYS A C 1
ATOM 5977 O O . LYS A 1 772 ? 3.505 20.683 15.243 1.00 73.81 772 LYS A O 1
ATOM 5982 N N . PRO A 1 773 ? 4.020 21.336 13.153 1.00 71.31 773 PRO A N 1
ATOM 5983 C CA . PRO A 1 773 ? 2.632 21.595 12.787 1.00 71.31 773 PRO A CA 1
ATOM 5984 C C . PRO A 1 773 ? 1.792 20.317 12.864 1.00 71.31 773 PRO A C 1
ATOM 5986 O O . PRO A 1 773 ? 2.109 19.310 12.233 1.00 71.31 773 PRO A O 1
ATOM 5989 N N . ARG A 1 774 ? 0.712 20.368 13.644 1.00 76.06 774 ARG A N 1
ATOM 5990 C CA . ARG A 1 774 ? -0.219 19.250 13.832 1.00 76.06 774 ARG A CA 1
ATOM 5991 C C . ARG A 1 774 ? -1.426 19.421 12.912 1.00 76.06 774 ARG A C 1
ATOM 5993 O O . ARG A 1 774 ? -1.920 20.534 12.735 1.00 76.06 774 ARG A O 1
ATOM 6000 N N . LEU A 1 775 ? -1.916 18.313 12.363 1.00 78.06 775 LEU A N 1
ATOM 6001 C CA . LEU A 1 775 ? -3.145 18.275 11.566 1.00 78.06 775 LEU A CA 1
ATOM 6002 C C . LEU A 1 775 ? -4.370 18.591 12.432 1.00 78.06 775 LEU A C 1
ATOM 6004 O O . LEU A 1 775 ? -4.495 18.033 13.521 1.00 78.06 775 LEU A O 1
ATOM 6008 N N . GLY A 1 776 ? -5.281 19.438 11.951 1.00 80.56 776 GLY A N 1
ATOM 6009 C CA . GLY A 1 776 ? -6.531 19.760 12.643 1.00 80.56 776 GLY A CA 1
ATOM 6010 C C . GLY A 1 776 ? -7.652 18.790 12.260 1.00 80.56 776 GLY A C 1
ATOM 6011 O O . GLY A 1 776 ? -8.035 18.702 11.097 1.00 80.56 776 GLY A O 1
ATOM 6012 N N . GLY A 1 777 ? -8.201 18.069 13.232 1.00 83.69 777 GLY A N 1
ATOM 6013 C CA . GLY A 1 777 ? -9.269 17.093 13.025 1.00 83.69 777 GLY A CA 1
ATOM 6014 C C . GLY A 1 777 ? -10.665 17.639 13.317 1.00 83.69 777 GLY A C 1
ATOM 6015 O O . GLY A 1 777 ? -10.870 18.364 14.290 1.00 83.69 777 GLY A O 1
ATOM 6016 N N . THR A 1 778 ? -11.639 17.249 12.495 1.00 86.69 778 THR A N 1
ATOM 6017 C CA . THR A 1 778 ? -13.073 17.406 12.792 1.00 86.69 778 THR A CA 1
ATOM 6018 C C . THR A 1 778 ? -13.537 16.385 13.829 1.00 86.69 778 THR A C 1
ATOM 6020 O O . THR A 1 778 ? -12.990 15.289 13.892 1.00 86.69 778 THR A O 1
ATOM 6023 N N . GLU A 1 779 ? -14.584 16.692 14.598 1.00 90.62 779 GLU A N 1
ATOM 6024 C CA . GLU A 1 779 ? -15.204 15.706 15.494 1.00 90.62 779 GLU A CA 1
ATOM 6025 C C . GLU A 1 779 ? -15.749 14.503 14.709 1.00 90.62 779 GLU A C 1
ATOM 6027 O O . GLU A 1 779 ? -16.383 14.664 13.665 1.00 90.62 779 GLU A O 1
ATOM 6032 N N . VAL A 1 780 ? -15.531 13.294 15.234 1.00 91.81 780 VAL A N 1
ATOM 6033 C CA . VAL A 1 780 ? -16.086 12.047 14.684 1.00 91.81 780 VAL A CA 1
ATOM 6034 C C . VAL A 1 780 ? -16.667 11.180 15.795 1.00 91.81 780 VAL A C 1
ATOM 6036 O O . VAL A 1 780 ? -16.238 11.254 16.953 1.00 91.81 780 VAL A O 1
ATOM 6039 N N . ARG A 1 781 ? -17.641 10.344 15.428 1.00 93.81 781 ARG A N 1
ATOM 6040 C CA . ARG A 1 781 ? -18.236 9.310 16.279 1.00 93.81 781 ARG A CA 1
ATOM 6041 C C . ARG A 1 781 ? -17.889 7.938 15.733 1.00 93.81 781 ARG A C 1
ATOM 6043 O O . ARG A 1 781 ? -18.110 7.659 14.557 1.00 93.81 781 ARG A O 1
ATOM 6050 N N . GLN A 1 782 ? -17.341 7.089 16.584 1.00 95.44 782 GLN A N 1
ATOM 6051 C CA . GLN A 1 782 ? -16.919 5.746 16.213 1.00 95.44 782 GLN A CA 1
ATOM 6052 C C . GLN A 1 782 ? -17.468 4.749 17.228 1.00 95.44 782 GLN A C 1
ATOM 6054 O O . GLN A 1 782 ? -17.439 5.019 18.426 1.00 95.44 782 GLN A O 1
ATOM 6059 N N . ASN A 1 783 ? -17.976 3.615 16.751 1.00 95.38 783 ASN A N 1
ATOM 6060 C CA . ASN A 1 783 ? -18.480 2.543 17.599 1.00 95.38 783 ASN A CA 1
ATOM 6061 C C . ASN A 1 783 ? -17.917 1.187 17.159 1.00 95.38 783 ASN A C 1
ATOM 6063 O O . ASN A 1 783 ? -18.275 0.670 16.096 1.00 95.38 783 ASN A O 1
ATOM 6067 N N . ALA A 1 784 ? -17.022 0.621 17.964 1.00 94.38 784 ALA A N 1
ATOM 6068 C CA . ALA A 1 784 ? -16.391 -0.659 17.669 1.00 94.38 784 ALA A CA 1
ATOM 6069 C C . ALA A 1 784 ? -15.886 -1.361 18.934 1.00 94.38 784 ALA A C 1
ATOM 6071 O O . ALA A 1 784 ? -15.498 -0.732 19.920 1.00 94.38 784 ALA A O 1
ATOM 6072 N N . ILE A 1 785 ? -15.809 -2.688 18.867 1.00 93.12 785 ILE A N 1
ATOM 6073 C CA . ILE A 1 785 ? -14.988 -3.491 19.769 1.00 93.12 785 ILE A CA 1
ATOM 6074 C C . ILE A 1 785 ? -13.547 -3.410 19.250 1.00 93.12 785 ILE A C 1
ATOM 6076 O O . ILE A 1 785 ? -13.217 -3.983 18.210 1.00 93.12 785 ILE A O 1
ATOM 6080 N N . VAL A 1 786 ? -12.708 -2.655 19.956 1.00 93.31 786 VAL A N 1
ATOM 6081 C CA . VAL A 1 786 ? -11.305 -2.397 19.619 1.00 93.31 786 VAL A CA 1
ATOM 6082 C C . VAL A 1 786 ? -10.439 -3.391 20.377 1.00 93.31 786 VAL A C 1
ATOM 6084 O O . VAL A 1 786 ? -10.304 -3.317 21.602 1.00 93.31 786 VAL A O 1
ATOM 6087 N N . VAL A 1 787 ? -9.823 -4.302 19.633 1.00 93.31 787 VAL A N 1
ATOM 6088 C CA . VAL A 1 787 ? -8.862 -5.267 20.153 1.00 93.31 787 VAL A CA 1
ATOM 6089 C C . VAL A 1 787 ? -7.490 -4.924 19.582 1.00 93.31 787 VAL A C 1
ATOM 6091 O O . VAL A 1 787 ? -7.241 -5.099 18.393 1.00 93.31 787 VAL A O 1
ATOM 6094 N N . SER A 1 788 ? -6.622 -4.347 20.412 1.00 92.50 788 SER A N 1
ATOM 6095 C CA . SER A 1 788 ? -5.381 -3.704 19.958 1.00 92.50 788 SER A CA 1
ATOM 6096 C C . SER A 1 788 ? -4.189 -4.095 20.821 1.00 92.50 788 SER A C 1
ATOM 6098 O O . SER A 1 788 ? -4.319 -4.316 22.029 1.00 92.50 788 SER A O 1
ATOM 6100 N N . GLY A 1 789 ? -3.006 -4.111 20.208 1.00 89.94 789 GLY A N 1
ATOM 6101 C CA . GLY A 1 789 ? -1.742 -4.101 20.929 1.00 89.94 789 GLY A CA 1
ATOM 6102 C C . GLY A 1 789 ? -1.394 -2.714 21.483 1.00 89.94 789 GLY A C 1
ATOM 6103 O O . GLY A 1 789 ? -1.842 -1.679 20.974 1.00 89.94 789 GLY A O 1
ATOM 6104 N N . LEU A 1 790 ? -0.563 -2.695 22.529 1.00 88.75 790 LEU A N 1
ATOM 6105 C CA . LEU A 1 790 ? -0.001 -1.485 23.150 1.00 88.75 790 LEU A CA 1
ATOM 6106 C C . LEU A 1 790 ? 1.531 -1.473 23.097 1.00 88.75 790 LEU A C 1
ATOM 6108 O O . LEU A 1 790 ? 2.152 -2.449 22.702 1.00 88.75 790 LEU A O 1
ATOM 6112 N N . VAL A 1 791 ? 2.155 -0.369 23.503 1.00 89.12 791 VAL A N 1
ATOM 6113 C CA . VAL A 1 791 ? 3.616 -0.297 23.693 1.00 89.12 791 VAL A CA 1
ATOM 6114 C C . VAL A 1 791 ? 3.952 -0.367 25.184 1.00 89.12 791 VAL A C 1
ATOM 6116 O O . VAL A 1 791 ? 3.124 0.043 26.001 1.00 89.12 791 VAL A O 1
ATOM 6119 N N . PRO A 1 792 ? 5.123 -0.886 25.580 1.00 86.88 792 PRO A N 1
ATOM 6120 C CA . PRO A 1 792 ? 5.496 -0.947 26.990 1.00 86.88 792 PRO A CA 1
ATOM 6121 C C . PRO A 1 792 ? 5.897 0.432 27.544 1.00 86.88 792 PRO A C 1
ATOM 6123 O O . PRO A 1 792 ? 6.374 1.298 26.813 1.00 86.88 792 PRO A O 1
ATOM 6126 N N . SER A 1 793 ? 5.761 0.628 28.860 1.00 85.88 793 SER A N 1
ATOM 6127 C CA . SER A 1 793 ? 6.395 1.753 29.572 1.00 85.88 793 SER A CA 1
ATOM 6128 C C . SER A 1 793 ? 7.803 1.406 30.035 1.00 85.88 793 SER A C 1
ATOM 6130 O O . SER A 1 793 ? 8.070 0.267 30.428 1.00 85.88 793 SER A O 1
ATOM 6132 N N . ARG A 1 794 ? 8.658 2.424 30.144 1.00 83.88 794 ARG A N 1
ATOM 6133 C CA . ARG A 1 794 ? 9.944 2.347 30.853 1.00 83.88 794 ARG A CA 1
ATOM 6134 C C . ARG A 1 794 ? 10.115 3.540 31.804 1.00 83.88 794 ARG A C 1
ATOM 6136 O O . ARG A 1 794 ? 9.311 4.472 31.754 1.00 83.88 794 ARG A O 1
ATOM 6143 N N . PRO A 1 795 ? 11.107 3.538 32.713 1.00 83.94 795 PRO A N 1
ATOM 6144 C CA . PRO A 1 795 ? 11.300 4.645 33.646 1.00 83.94 795 PRO A CA 1
ATOM 6145 C C . PRO A 1 795 ? 11.353 5.996 32.923 1.00 83.94 795 PRO A C 1
ATOM 6147 O O . PRO A 1 795 ? 12.130 6.158 31.987 1.00 83.94 795 PRO A O 1
ATOM 6150 N N . ARG A 1 796 ? 10.52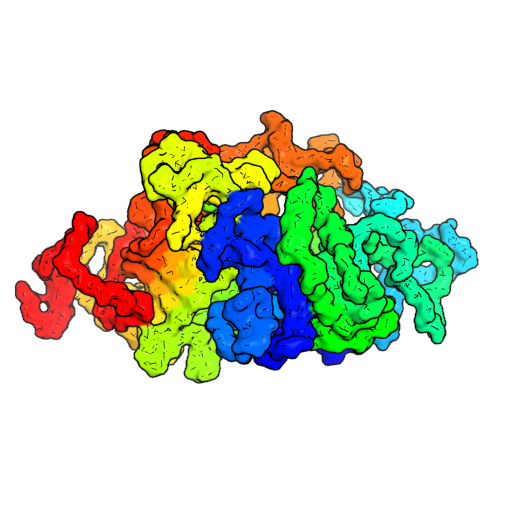5 6.949 33.374 1.00 85.56 796 ARG A N 1
ATOM 6151 C CA . ARG A 1 796 ? 10.362 8.300 32.798 1.00 85.56 796 ARG A CA 1
ATOM 6152 C C . ARG A 1 796 ? 9.777 8.362 31.375 1.00 85.56 796 ARG A C 1
ATOM 6154 O O . ARG A 1 796 ? 9.713 9.445 30.826 1.00 85.56 796 ARG A O 1
ATOM 6161 N N . GLN A 1 797 ? 9.287 7.252 30.816 1.00 86.19 797 GLN A N 1
ATOM 6162 C CA . GLN A 1 797 ? 8.566 7.227 29.537 1.00 86.19 797 GLN A CA 1
ATOM 6163 C C . GLN A 1 797 ? 7.298 6.374 29.670 1.00 86.19 797 GLN A C 1
ATOM 6165 O O . GLN A 1 797 ? 7.341 5.137 29.671 1.00 86.19 797 GLN A O 1
ATOM 6170 N N . SER A 1 798 ? 6.156 7.040 29.835 1.00 86.31 798 SER A N 1
ATOM 6171 C CA . SER A 1 798 ? 4.850 6.389 29.978 1.00 86.31 798 SER A CA 1
ATOM 6172 C C . SER A 1 798 ? 4.390 5.746 28.664 1.00 86.31 798 SER A C 1
ATOM 6174 O O . SER A 1 798 ? 4.711 6.231 27.582 1.00 86.31 798 SER A O 1
ATOM 6176 N N . TYR A 1 799 ? 3.574 4.689 28.746 1.00 85.75 799 TYR A N 1
ATOM 6177 C CA . TYR A 1 799 ? 2.859 4.148 27.580 1.00 85.75 799 TYR A CA 1
ATOM 6178 C C . TYR A 1 799 ? 1.570 4.926 27.256 1.00 85.75 799 TYR A C 1
ATOM 6180 O O . TYR A 1 799 ? 0.869 4.582 26.304 1.00 85.75 799 TYR A O 1
ATOM 6188 N N . GLY A 1 800 ? 1.232 5.956 28.042 1.00 84.81 800 GLY A N 1
ATOM 6189 C CA . GLY A 1 800 ? 0.066 6.813 27.815 1.00 84.81 800 GLY A CA 1
ATOM 6190 C C . GLY A 1 800 ? -1.270 6.241 28.306 1.00 84.81 800 GLY A C 1
ATOM 6191 O O . GLY A 1 800 ? -2.318 6.749 27.933 1.00 84.81 800 GLY A O 1
ATOM 6192 N N . GLY A 1 801 ? -1.291 5.193 29.136 1.00 85.75 801 GLY A N 1
ATOM 6193 C CA . GLY A 1 801 ? -2.529 4.710 29.767 1.00 85.75 801 GLY A CA 1
ATOM 6194 C C . GLY A 1 801 ? -3.633 4.271 28.788 1.00 85.75 801 GLY A C 1
ATOM 6195 O O . GLY A 1 801 ? -3.415 4.089 27.591 1.00 85.75 801 GLY A O 1
ATOM 6196 N N . LEU A 1 802 ? -4.865 4.167 29.305 1.00 83.44 802 LEU A N 1
ATOM 6197 C CA . LEU A 1 802 ? -6.060 3.883 28.496 1.00 83.44 802 LEU A CA 1
ATOM 6198 C C . LEU A 1 802 ? -6.282 4.936 27.402 1.00 83.44 802 LEU A C 1
ATOM 6200 O O . LEU A 1 802 ? -6.755 4.625 26.316 1.00 83.44 802 LEU A O 1
ATOM 6204 N N . HIS A 1 803 ? -5.912 6.188 27.665 1.00 78.44 803 HIS A N 1
ATOM 6205 C CA . HIS A 1 803 ? -6.136 7.290 26.737 1.00 78.44 803 HIS A CA 1
ATOM 6206 C C . HIS A 1 803 ? -5.265 7.241 25.470 1.00 78.44 803 HIS A C 1
ATOM 6208 O O . HIS A 1 803 ? -5.536 8.000 24.539 1.00 78.44 803 HIS A O 1
ATOM 6214 N N . ASN A 1 804 ? -4.256 6.366 25.440 1.00 79.12 804 ASN A N 1
ATOM 6215 C CA . ASN A 1 804 ? -3.435 6.039 24.273 1.00 79.12 804 ASN A CA 1
ATOM 6216 C C . ASN A 1 804 ? -3.746 4.643 23.694 1.00 79.12 804 ASN A C 1
ATOM 6218 O O . ASN A 1 804 ? -3.073 4.207 22.760 1.00 79.12 804 ASN A O 1
ATOM 6222 N N . PHE A 1 805 ? -4.729 3.922 24.252 1.00 87.75 805 PHE A N 1
ATOM 6223 C CA . PHE A 1 805 ? -5.104 2.590 23.774 1.00 87.75 805 PHE A CA 1
ATOM 6224 C C . PHE A 1 805 ? -5.573 2.631 22.310 1.00 87.75 805 PHE A C 1
ATOM 6226 O O . PHE A 1 805 ? -4.906 2.034 21.463 1.00 87.75 805 PHE A O 1
ATOM 6233 N N . PRO A 1 806 ? -6.611 3.412 21.949 1.00 89.69 806 PRO A N 1
ATOM 6234 C CA . PRO A 1 806 ? -6.758 3.882 20.582 1.00 89.69 806 PRO A CA 1
ATOM 6235 C C . PRO A 1 806 ? -5.748 5.010 20.334 1.00 89.69 806 PRO A C 1
ATOM 6237 O O . PRO A 1 806 ? -5.626 5.954 21.118 1.00 89.69 806 PRO A O 1
ATOM 6240 N N . ARG A 1 807 ? -5.007 4.914 19.233 1.00 91.44 807 ARG A N 1
ATOM 6241 C CA . ARG A 1 807 ? -3.938 5.862 18.905 1.00 91.44 807 ARG A CA 1
ATOM 6242 C C . ARG A 1 807 ? -4.482 7.080 18.156 1.00 91.44 807 ARG A C 1
ATOM 6244 O O . ARG A 1 807 ? -5.497 6.996 17.459 1.00 91.44 807 ARG A O 1
ATOM 6251 N N . PHE A 1 808 ? -3.766 8.200 18.256 1.00 90.44 808 PHE A N 1
ATOM 6252 C CA . PHE A 1 808 ? -4.121 9.482 17.638 1.00 90.44 808 PHE A CA 1
ATOM 6253 C C . PHE A 1 808 ? -2.935 10.086 16.882 1.00 90.44 808 PHE A C 1
ATOM 6255 O O . PHE A 1 808 ? -1.798 9.983 17.336 1.00 90.44 808 PHE A O 1
ATOM 6262 N N . LEU A 1 809 ? -3.214 10.753 15.756 1.00 90.38 809 LEU A N 1
ATOM 6263 C CA . LEU A 1 809 ? -2.208 11.420 14.907 1.00 90.38 809 LEU A CA 1
ATOM 6264 C C . LEU A 1 809 ? -2.553 12.876 14.558 1.00 90.38 809 LEU A C 1
ATOM 6266 O O . LEU A 1 809 ? -1.862 13.507 13.760 1.00 90.38 809 LEU A O 1
ATOM 6270 N N . THR A 1 810 ? -3.641 13.406 15.111 1.00 87.25 810 THR A N 1
ATOM 6271 C CA . THR A 1 810 ? -4.137 14.755 14.816 1.00 87.25 810 THR A CA 1
ATOM 6272 C C . THR A 1 810 ? -4.518 15.489 16.096 1.00 87.25 810 THR A C 1
ATOM 6274 O O . THR A 1 810 ? -4.689 14.888 17.154 1.00 87.25 810 THR A O 1
ATOM 6277 N N . THR A 1 811 ? -4.640 16.804 16.004 1.00 86.12 811 THR A N 1
ATOM 6278 C CA . THR A 1 811 ? -5.220 17.671 17.031 1.00 86.12 811 THR A CA 1
ATOM 6279 C C . THR A 1 811 ? -6.734 17.618 16.909 1.00 86.12 811 THR A C 1
ATOM 6281 O O . THR A 1 811 ? -7.266 17.824 15.822 1.00 86.12 811 THR A O 1
ATOM 6284 N N . TRP A 1 812 ? -7.431 17.372 18.012 1.00 85.12 812 TRP A N 1
ATOM 6285 C CA . TRP A 1 812 ? -8.884 17.225 18.027 1.00 85.12 812 TRP A CA 1
ATOM 6286 C C . TRP A 1 812 ? -9.519 18.193 19.023 1.00 85.12 812 TRP A C 1
ATOM 6288 O O . TRP A 1 812 ? -8.982 18.339 20.121 1.00 85.12 812 TRP A O 1
ATOM 6298 N N . PRO A 1 813 ? -10.687 18.780 18.709 1.00 85.38 813 PRO A N 1
ATOM 6299 C CA . PRO A 1 813 ? -11.512 19.406 19.735 1.00 85.38 813 PRO A CA 1
ATOM 6300 C C . PRO A 1 813 ? -12.098 18.335 20.667 1.00 85.38 813 PRO A C 1
ATOM 6302 O O . PRO A 1 813 ? -11.958 18.413 21.884 1.00 85.38 813 PRO A O 1
ATOM 6305 N N . ARG A 1 814 ? -12.698 17.286 20.094 1.00 88.69 814 ARG A N 1
ATOM 6306 C CA . ARG A 1 814 ? -13.368 16.205 20.820 1.00 88.69 814 ARG A CA 1
ATOM 6307 C C . ARG A 1 814 ? -13.397 14.927 19.994 1.00 88.69 814 ARG A C 1
ATOM 6309 O O . ARG A 1 814 ? -13.434 14.982 18.765 1.00 88.69 814 ARG A O 1
ATOM 6316 N N . GLN A 1 815 ? -13.427 13.785 20.672 1.00 89.94 815 GLN A N 1
ATOM 6317 C CA . GLN A 1 815 ? -13.578 12.477 20.045 1.00 89.94 815 GLN A CA 1
ATOM 6318 C C . GLN A 1 815 ? -14.563 11.606 20.839 1.00 89.94 815 GLN A C 1
ATOM 6320 O O . GLN A 1 815 ? -14.528 11.555 22.074 1.00 89.94 815 GLN A O 1
ATOM 6325 N N . PHE A 1 816 ? -15.464 10.948 20.107 1.00 92.19 816 PHE A N 1
ATOM 6326 C CA . PHE A 1 816 ? -16.472 10.043 20.649 1.00 92.19 816 PHE A CA 1
ATOM 6327 C C . PHE A 1 816 ? -16.157 8.618 20.198 1.00 92.19 816 PHE A C 1
ATOM 6329 O O . PHE A 1 816 ? -16.128 8.343 18.995 1.00 92.19 816 PHE A O 1
ATOM 6336 N N . LEU A 1 817 ? -15.959 7.721 21.159 1.00 92.50 817 LEU A N 1
ATOM 6337 C CA . LEU A 1 817 ? -15.655 6.319 20.892 1.00 92.50 817 LEU A CA 1
ATOM 6338 C C . LEU A 1 817 ? -16.458 5.434 21.838 1.00 92.50 817 LEU A C 1
ATOM 6340 O O . LEU A 1 817 ? -16.203 5.413 23.040 1.00 92.50 817 LEU A O 1
ATOM 6344 N N . THR A 1 818 ? -17.438 4.726 21.295 1.00 92.62 818 THR A N 1
ATOM 6345 C CA . THR A 1 818 ? -18.246 3.757 22.038 1.00 92.62 818 THR A CA 1
ATOM 6346 C C . THR A 1 818 ? -17.894 2.328 21.631 1.00 92.62 818 THR A C 1
ATOM 6348 O O . THR A 1 818 ? -17.256 2.108 20.601 1.00 92.62 818 THR A O 1
ATOM 6351 N N . GLY A 1 819 ? -18.270 1.349 22.451 1.00 91.44 819 GLY A N 1
ATOM 6352 C CA . GLY A 1 819 ? -18.039 -0.069 22.167 1.00 91.44 819 GLY A CA 1
ATOM 6353 C C . GLY A 1 819 ? -17.338 -0.774 23.321 1.00 91.44 819 GLY A C 1
ATOM 6354 O O . GLY A 1 819 ? -17.809 -0.710 24.451 1.00 91.44 819 GLY A O 1
ATOM 6355 N N . SER A 1 820 ? -16.232 -1.468 23.054 1.00 88.56 820 SER A N 1
ATOM 6356 C CA . SER A 1 820 ? -15.448 -2.168 24.084 1.00 88.56 820 SER A CA 1
ATOM 6357 C C . SER A 1 820 ? -13.960 -2.163 23.743 1.00 88.56 820 SER A C 1
ATOM 6359 O O . SER A 1 820 ? -13.604 -2.154 22.566 1.00 88.56 820 SER A O 1
ATOM 6361 N N . PHE A 1 821 ? -13.094 -2.181 24.758 1.00 89.38 821 PHE A N 1
ATOM 6362 C CA . PHE A 1 821 ? -11.638 -2.190 24.608 1.00 89.38 821 PHE A CA 1
ATOM 6363 C C . PHE A 1 821 ? -11.042 -3.458 25.210 1.00 89.38 821 PHE A C 1
ATOM 6365 O O . PHE A 1 821 ? -11.303 -3.778 26.368 1.00 89.38 821 PHE A O 1
ATOM 6372 N N . ILE A 1 822 ? -10.222 -4.164 24.430 1.00 87.31 822 ILE A N 1
ATOM 6373 C CA . ILE A 1 822 ? -9.576 -5.414 24.844 1.00 87.31 822 ILE A CA 1
ATOM 6374 C C . ILE A 1 822 ? -8.100 -5.367 24.441 1.00 87.31 822 ILE A C 1
ATOM 6376 O O . ILE A 1 822 ? -7.771 -5.327 23.257 1.00 87.31 822 ILE A O 1
ATOM 6380 N N . GLN A 1 823 ? -7.190 -5.402 25.412 1.00 86.19 823 GLN A N 1
ATOM 6381 C CA . GLN A 1 823 ? -5.756 -5.524 25.147 1.00 86.19 823 GLN A CA 1
ATOM 6382 C C . GLN A 1 823 ? -5.346 -7.002 25.147 1.00 86.19 823 GLN A C 1
ATOM 6384 O O . GLN A 1 823 ? -5.558 -7.688 26.142 1.00 86.19 823 GLN A O 1
ATOM 6389 N N . LEU A 1 824 ? -4.716 -7.483 24.068 1.00 78.88 824 LEU A N 1
ATOM 6390 C CA . LEU A 1 824 ? -4.210 -8.866 23.990 1.00 78.88 824 LEU A CA 1
ATOM 6391 C C . LEU A 1 824 ? -2.690 -8.970 24.113 1.00 78.88 824 LEU A C 1
ATOM 6393 O O . LEU A 1 824 ? -2.181 -9.905 24.726 1.00 78.88 824 LEU A O 1
ATOM 6397 N N . THR A 1 825 ? -1.955 -8.045 23.496 1.00 84.38 825 THR A N 1
ATOM 6398 C CA . THR A 1 825 ? -0.501 -8.158 23.332 1.00 84.38 825 THR A CA 1
ATOM 6399 C C . THR A 1 825 ? 0.184 -6.793 23.383 1.00 84.38 825 THR A C 1
ATOM 6401 O O . THR A 1 825 ? -0.461 -5.742 23.420 1.00 84.38 825 THR A O 1
ATOM 6404 N N . PHE A 1 826 ? 1.517 -6.800 23.366 1.00 89.44 826 PHE A N 1
ATOM 6405 C CA . PHE A 1 826 ? 2.272 -5.645 22.895 1.00 89.44 826 PHE A CA 1
ATOM 6406 C C . PHE A 1 826 ? 2.300 -5.629 21.361 1.00 89.44 826 PHE A C 1
ATOM 6408 O O . PHE A 1 826 ? 2.236 -6.679 20.716 1.00 89.44 826 PHE A O 1
ATOM 6415 N N . SER A 1 827 ? 2.357 -4.426 20.804 1.00 91.81 827 SER A N 1
ATOM 6416 C CA . SER A 1 827 ? 2.475 -4.150 19.377 1.00 91.81 827 SER A CA 1
ATOM 6417 C C . SER A 1 827 ? 3.839 -4.628 18.877 1.00 91.81 827 SER A C 1
ATOM 6419 O O . SER A 1 827 ? 4.831 -4.526 19.592 1.00 91.81 827 SER A O 1
ATOM 6421 N N . ARG A 1 828 ? 3.877 -5.176 17.665 1.00 91.56 828 ARG A N 1
ATOM 6422 C CA . ARG A 1 828 ? 5.062 -5.679 16.961 1.00 91.56 828 ARG A CA 1
ATOM 6423 C C . ARG A 1 828 ? 5.342 -4.924 15.668 1.00 91.56 828 ARG A C 1
ATOM 6425 O O . ARG A 1 828 ? 6.455 -5.024 15.163 1.00 91.56 828 ARG A O 1
ATOM 6432 N N . TYR A 1 829 ? 4.362 -4.207 15.122 1.00 93.00 829 TYR A N 1
ATOM 6433 C CA . TYR A 1 829 ? 4.563 -3.335 13.964 1.00 93.00 829 TYR A CA 1
ATOM 6434 C C . TYR A 1 829 ? 4.682 -1.881 14.413 1.00 93.00 829 TYR A C 1
ATOM 6436 O O . TYR A 1 829 ? 5.651 -1.202 14.087 1.00 93.00 829 TYR A O 1
ATOM 6444 N N . ALA A 1 830 ? 3.702 -1.402 15.177 1.00 93.06 830 ALA A N 1
ATOM 6445 C CA . ALA A 1 830 ? 3.615 -0.011 15.598 1.00 93.06 830 ALA A CA 1
ATOM 6446 C C . ALA A 1 830 ? 4.220 0.178 17.005 1.00 93.06 830 ALA A C 1
ATOM 6448 O O . ALA A 1 830 ? 3.543 0.476 17.992 1.00 93.06 830 ALA A O 1
ATOM 6449 N N . THR A 1 831 ? 5.515 -0.064 17.113 1.00 92.38 831 THR A N 1
ATOM 6450 C CA . THR A 1 831 ? 6.278 -0.148 18.371 1.00 92.38 831 THR A CA 1
ATOM 6451 C C . THR A 1 831 ? 6.781 1.193 18.891 1.00 92.38 831 THR A C 1
ATOM 6453 O O . THR A 1 831 ? 7.317 1.258 19.998 1.00 92.38 831 THR A O 1
ATOM 6456 N N . ALA A 1 832 ? 6.573 2.279 18.144 1.00 90.44 832 ALA A N 1
ATOM 6457 C CA . ALA A 1 832 ? 7.034 3.592 18.555 1.00 90.44 832 ALA A CA 1
ATOM 6458 C C . ALA A 1 832 ? 6.489 4.019 19.925 1.00 90.44 832 ALA A C 1
ATOM 6460 O O . ALA A 1 832 ? 5.280 3.874 20.203 1.00 90.44 832 ALA A O 1
ATOM 6461 N N . PRO A 1 833 ? 7.350 4.610 20.773 1.00 89.12 833 PRO A N 1
ATOM 6462 C CA . PRO A 1 833 ? 6.946 5.050 22.092 1.00 89.12 833 PRO A CA 1
ATOM 6463 C C . PRO A 1 833 ? 5.856 6.123 22.004 1.00 89.12 833 PRO A C 1
ATOM 6465 O O . PRO A 1 833 ? 5.722 6.857 21.024 1.00 89.12 833 PRO A O 1
ATOM 6468 N N . PHE A 1 834 ? 5.036 6.191 23.049 1.00 88.19 834 PHE A N 1
ATOM 6469 C CA . PHE A 1 834 ? 4.015 7.229 23.182 1.00 88.19 834 PHE A CA 1
ATOM 6470 C C . PHE A 1 834 ? 4.637 8.628 23.308 1.00 88.19 834 PHE A C 1
ATOM 6472 O O . PHE A 1 834 ? 4.168 9.580 22.685 1.00 88.19 834 PHE A O 1
ATOM 6479 N N . ASP A 1 835 ? 5.702 8.726 24.094 1.00 87.00 835 ASP A N 1
ATOM 6480 C CA . ASP A 1 835 ? 6.512 9.922 24.304 1.00 87.00 835 ASP A CA 1
ATOM 6481 C C . ASP A 1 835 ? 7.778 9.856 23.429 1.00 87.00 835 ASP A C 1
ATOM 6483 O O . ASP A 1 835 ? 8.455 8.831 23.415 1.00 87.00 835 ASP A O 1
ATOM 6487 N N . GLN A 1 836 ? 8.119 10.935 22.719 1.00 85.12 836 GLN A N 1
ATOM 6488 C CA . GLN A 1 836 ? 9.277 11.009 21.817 1.00 85.12 836 GLN A CA 1
ATOM 6489 C C . GLN A 1 836 ? 10.574 11.509 22.494 1.00 85.12 836 GLN A C 1
ATOM 6491 O O . GLN A 1 836 ? 11.530 11.840 21.800 1.00 85.12 836 GLN A O 1
ATOM 6496 N N . SER A 1 837 ? 10.635 11.575 23.830 1.00 82.56 837 SER A N 1
ATOM 6497 C CA . SER A 1 837 ? 11.795 12.084 24.589 1.00 82.56 837 SER A CA 1
ATOM 6498 C C . SER A 1 837 ? 13.067 11.228 24.540 1.00 82.56 837 SER A C 1
ATOM 6500 O O . SER A 1 837 ? 14.152 11.747 24.791 1.00 82.56 837 SER A O 1
ATOM 6502 N N . ALA A 1 838 ? 12.943 9.938 24.232 1.00 81.94 838 ALA A N 1
ATOM 6503 C CA . ALA A 1 838 ? 14.059 9.033 23.972 1.00 81.94 838 ALA A CA 1
ATOM 6504 C C . ALA A 1 838 ? 13.637 8.072 22.863 1.00 81.94 838 ALA A C 1
ATOM 6506 O O . ALA A 1 838 ? 13.037 7.022 23.123 1.00 81.94 838 ALA A O 1
ATOM 6507 N N . TRP A 1 839 ? 13.859 8.509 21.631 1.00 82.25 839 TRP A N 1
ATOM 6508 C CA . TRP A 1 839 ? 13.457 7.789 20.430 1.00 82.25 839 TRP A CA 1
ATOM 6509 C C . TRP A 1 839 ? 14.552 6.823 19.984 1.00 82.25 839 TRP A C 1
ATOM 6511 O O . TRP A 1 839 ? 14.258 5.680 19.635 1.00 82.25 839 TRP A O 1
ATOM 6521 N N . GLU A 1 840 ? 15.810 7.263 20.055 1.00 78.31 840 GLU A N 1
ATOM 6522 C CA . GLU A 1 840 ? 16.943 6.510 19.530 1.00 78.31 840 GLU A CA 1
ATOM 6523 C C . GLU A 1 840 ? 17.476 5.474 20.540 1.00 78.31 840 GLU A C 1
ATOM 6525 O O . GLU A 1 840 ? 17.434 5.685 21.765 1.00 78.31 840 GLU A O 1
ATOM 6530 N N . PRO A 1 841 ? 18.027 4.338 20.067 1.00 72.06 841 PRO A N 1
ATOM 6531 C CA . PRO A 1 841 ? 18.697 3.377 20.932 1.00 72.06 841 PRO A CA 1
ATOM 6532 C C . PRO A 1 841 ? 19.823 4.030 21.750 1.00 72.06 841 PRO A C 1
ATOM 6534 O O . PRO A 1 841 ? 20.727 4.662 21.216 1.00 72.06 841 PRO A O 1
ATOM 6537 N N . GLY A 1 842 ? 19.806 3.826 23.069 1.00 69.19 842 GLY A N 1
ATOM 6538 C CA . GLY A 1 842 ? 20.840 4.343 23.978 1.00 69.19 842 GLY A CA 1
ATOM 6539 C C . GLY A 1 842 ? 20.525 5.702 24.610 1.00 69.19 842 GLY A C 1
ATOM 6540 O O . GLY A 1 842 ? 21.193 6.067 25.579 1.00 69.19 842 GLY A O 1
ATOM 6541 N N . GLU A 1 843 ? 19.480 6.398 24.156 1.00 76.31 843 GLU A N 1
ATOM 6542 C CA . GLU A 1 843 ? 18.987 7.606 24.821 1.00 76.31 843 GLU A CA 1
ATOM 6543 C C . GLU A 1 843 ? 18.321 7.279 26.166 1.00 76.31 843 GLU A C 1
ATOM 6545 O O . GLU A 1 843 ? 17.648 6.255 26.340 1.00 76.31 843 GLU A O 1
ATOM 6550 N N . LEU A 1 844 ? 18.515 8.164 27.146 1.00 78.38 844 LEU A N 1
ATOM 6551 C CA . LEU A 1 844 ? 17.836 8.087 28.435 1.00 78.38 844 LEU A CA 1
ATOM 6552 C C . LEU A 1 844 ? 16.559 8.929 28.378 1.00 78.38 844 LEU A C 1
ATOM 6554 O O . LEU A 1 844 ? 16.660 10.124 28.096 1.00 78.38 844 LEU A O 1
ATOM 6558 N N . PRO A 1 845 ? 15.385 8.363 28.707 1.00 82.44 845 PRO A N 1
ATOM 6559 C CA . PRO A 1 845 ? 14.152 9.134 28.736 1.00 82.44 845 PRO A CA 1
ATOM 6560 C C . PRO A 1 845 ? 14.241 10.339 29.669 1.00 82.44 845 PRO A C 1
ATOM 6562 O O . PRO A 1 845 ? 14.641 10.230 30.840 1.00 82.44 845 PRO A O 1
ATOM 6565 N N . ALA A 1 846 ? 13.853 11.497 29.141 1.00 81.62 846 ALA A N 1
ATOM 6566 C CA . ALA A 1 846 ? 13.702 12.705 29.931 1.00 81.62 846 ALA A CA 1
ATOM 6567 C C . ALA A 1 846 ? 12.444 12.602 30.803 1.00 81.62 846 ALA A C 1
ATOM 6569 O O . ALA A 1 846 ? 11.513 11.876 30.493 1.00 81.62 846 ALA A O 1
ATOM 6570 N N . ALA A 1 847 ? 12.392 13.352 31.906 1.00 80.25 847 ALA A N 1
ATOM 6571 C CA . ALA A 1 847 ? 11.170 13.423 32.713 1.00 80.25 847 ALA A CA 1
ATOM 6572 C C . ALA A 1 847 ? 10.032 14.197 32.016 1.00 80.25 847 ALA A C 1
ATOM 6574 O O . ALA A 1 847 ? 8.887 14.113 32.449 1.00 80.25 847 ALA A O 1
ATOM 6575 N N . ALA A 1 848 ? 10.353 14.988 30.987 1.00 82.06 848 ALA A N 1
ATOM 6576 C CA . ALA A 1 848 ? 9.381 15.747 30.215 1.00 82.06 848 ALA A CA 1
ATOM 6577 C C . ALA A 1 848 ? 8.823 14.888 29.075 1.00 82.06 848 ALA A C 1
ATOM 6579 O O . ALA A 1 848 ? 9.591 14.413 28.243 1.00 82.06 848 ALA A O 1
ATOM 6580 N N . GLU A 1 849 ? 7.497 14.753 29.015 1.00 83.88 849 GLU A N 1
ATOM 6581 C CA . GLU A 1 849 ? 6.818 14.063 27.917 1.00 83.88 849 GLU A CA 1
ATOM 6582 C C . GLU A 1 849 ? 6.788 14.957 26.664 1.00 83.88 849 GLU A C 1
ATOM 6584 O O . GLU A 1 849 ? 6.186 16.035 26.654 1.00 83.88 849 GLU A O 1
ATOM 6589 N N . LEU A 1 850 ? 7.432 14.505 25.588 1.00 84.44 850 LEU A N 1
ATOM 6590 C CA . LEU A 1 850 ? 7.468 15.160 24.284 1.00 84.44 850 LEU A CA 1
ATOM 6591 C C . LEU A 1 850 ? 6.453 14.504 23.343 1.00 84.44 850 LEU A C 1
ATOM 6593 O O . LEU A 1 850 ? 6.757 13.591 22.575 1.00 84.44 850 LEU A O 1
ATOM 6597 N N . ILE A 1 851 ? 5.218 15.002 23.393 1.00 85.69 851 ILE A N 1
ATOM 6598 C CA . ILE A 1 851 ? 4.111 14.546 22.545 1.00 85.69 851 ILE A CA 1
ATOM 6599 C C . ILE A 1 851 ? 3.811 15.632 21.507 1.00 85.69 851 ILE A C 1
ATOM 6601 O O . ILE A 1 851 ? 2.946 16.491 21.698 1.00 85.69 851 ILE A O 1
ATOM 6605 N N . ASN A 1 852 ? 4.561 15.617 20.401 1.00 82.69 852 ASN A N 1
ATOM 6606 C CA . ASN A 1 852 ? 4.506 16.672 19.383 1.00 82.69 852 ASN A CA 1
ATOM 6607 C C . ASN A 1 852 ? 3.748 16.308 18.101 1.00 82.69 852 ASN A C 1
ATOM 6609 O O . ASN A 1 852 ? 3.561 17.176 17.250 1.00 82.69 852 ASN A O 1
ATOM 6613 N N . TYR A 1 853 ? 3.229 15.083 18.002 1.00 85.31 853 TYR A N 1
ATOM 6614 C CA . TYR A 1 853 ? 2.532 14.583 16.815 1.00 85.31 853 TYR A CA 1
ATOM 6615 C C . TYR A 1 853 ? 0.996 14.665 16.882 1.00 85.31 853 TYR A C 1
ATOM 6617 O O . TYR A 1 853 ? 0.352 14.562 15.842 1.00 85.31 853 TYR A O 1
ATOM 6625 N N . TYR A 1 854 ? 0.393 14.872 18.059 1.00 87.19 854 TYR A N 1
ATOM 6626 C CA . TYR A 1 854 ? -1.063 15.016 18.234 1.00 87.19 854 TYR A CA 1
ATOM 6627 C C . TYR A 1 854 ? -1.392 15.904 19.447 1.00 87.19 854 TYR A C 1
ATOM 6629 O O . TYR A 1 854 ? -0.499 16.233 20.226 1.00 87.19 854 TYR A O 1
ATOM 6637 N N . SER A 1 855 ? -2.649 16.323 19.623 1.00 84.94 855 SER A N 1
ATOM 6638 C CA . SER A 1 855 ? -3.131 16.888 20.897 1.00 84.94 855 SER A CA 1
ATOM 6639 C C . SER A 1 855 ? -4.275 16.040 21.455 1.00 84.94 855 SER A C 1
ATOM 6641 O O . SER A 1 855 ? -5.111 15.571 20.675 1.00 84.94 855 SER A O 1
ATOM 6643 N N . PRO A 1 856 ? -4.349 15.841 22.782 1.00 84.12 856 PRO A N 1
ATOM 6644 C CA . PRO A 1 856 ? -5.409 15.034 23.371 1.00 84.12 856 PRO A CA 1
ATOM 6645 C C . PRO A 1 856 ? -6.793 15.673 23.130 1.00 84.12 856 PRO A C 1
ATOM 6647 O O . PRO A 1 856 ? -6.939 16.865 23.398 1.00 84.12 856 PRO A O 1
ATOM 6650 N N . PRO A 1 857 ? -7.795 14.912 22.639 1.00 87.12 857 PRO A N 1
ATOM 6651 C CA . PRO A 1 857 ? -9.179 15.383 22.539 1.00 87.12 857 PRO A CA 1
ATOM 6652 C C . PRO A 1 857 ? -9.852 15.495 23.911 1.00 87.12 857 PRO A C 1
ATOM 6654 O O . PRO A 1 857 ? -9.490 14.771 24.845 1.00 87.12 857 PRO A O 1
ATOM 6657 N N . ASP A 1 858 ? -10.952 16.252 23.979 1.00 88.00 858 ASP A N 1
ATOM 6658 C CA . ASP A 1 858 ? -12.027 15.944 24.926 1.00 88.00 858 ASP A CA 1
ATOM 6659 C C . ASP A 1 858 ? -12.581 14.543 24.609 1.00 88.00 858 ASP A C 1
ATOM 6661 O O . ASP A 1 858 ? -13.062 14.283 23.503 1.00 88.00 858 ASP A O 1
ATOM 6665 N N . ARG A 1 859 ? -12.505 13.611 25.562 1.00 86.44 859 ARG A N 1
ATOM 6666 C CA . ARG A 1 859 ? -12.869 12.202 25.338 1.00 86.44 859 ARG A CA 1
ATOM 6667 C C . ARG A 1 859 ? -14.284 11.920 25.823 1.00 86.44 859 ARG A C 1
ATOM 6669 O O . ARG A 1 859 ? -14.600 12.132 26.992 1.00 86.44 859 ARG A O 1
ATOM 6676 N N . ARG A 1 860 ? -15.118 11.385 24.934 1.00 87.25 860 ARG A N 1
ATOM 6677 C CA . ARG A 1 860 ? -16.459 10.861 25.239 1.00 87.25 860 ARG A CA 1
ATOM 6678 C C . ARG A 1 860 ? -16.485 9.375 24.953 1.00 87.25 860 ARG A C 1
ATOM 6680 O O . ARG A 1 860 ? -16.954 8.947 23.898 1.00 87.25 860 ARG A O 1
ATOM 6687 N N . TRP A 1 861 ? -15.873 8.616 25.851 1.00 89.00 861 TRP A N 1
ATOM 6688 C CA . TRP A 1 861 ? -15.742 7.17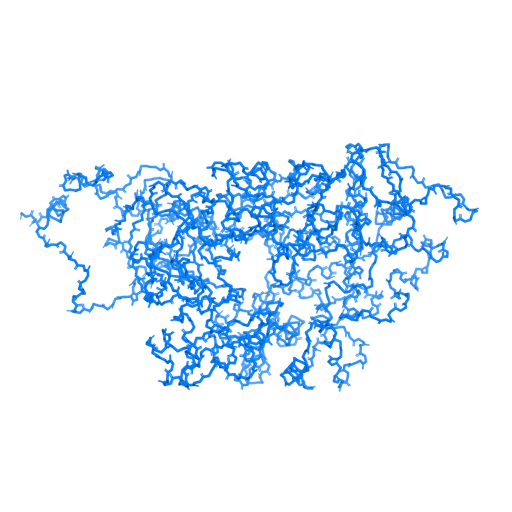5 25.693 1.00 89.00 861 TRP A CA 1
ATOM 6689 C C . TRP A 1 861 ? -16.727 6.463 26.595 1.00 89.00 861 TRP A C 1
ATOM 6691 O O . TRP A 1 861 ? -16.980 6.913 27.712 1.00 89.00 861 TRP A O 1
ATOM 6701 N N . GLY A 1 862 ? -17.285 5.365 26.109 1.00 86.44 862 GLY A N 1
ATOM 6702 C CA . GLY A 1 862 ? -18.277 4.617 26.861 1.00 86.44 862 GLY A CA 1
ATOM 6703 C C . GLY A 1 862 ? -18.462 3.212 26.325 1.00 86.44 862 GLY A C 1
ATOM 6704 O O . GLY A 1 862 ? -18.174 2.929 25.163 1.00 86.44 862 GLY A O 1
ATOM 6705 N N . TYR A 1 863 ? -18.955 2.336 27.191 1.00 87.88 863 TYR A N 1
ATOM 6706 C CA . TYR A 1 863 ? -19.415 1.030 26.758 1.00 87.88 863 TYR A CA 1
ATOM 6707 C C . TYR A 1 863 ? -20.726 1.179 25.982 1.00 87.88 863 TYR A C 1
ATOM 6709 O O . TYR A 1 863 ? -21.625 1.890 26.427 1.00 87.88 863 TYR A O 1
ATOM 6717 N N . ASP A 1 864 ? -20.831 0.521 24.830 1.00 90.31 864 ASP A N 1
ATOM 6718 C CA . ASP A 1 864 ? -22.085 0.475 24.081 1.00 90.31 864 ASP A CA 1
ATOM 6719 C C . ASP A 1 864 ? -22.977 -0.652 24.615 1.00 90.31 864 ASP A C 1
ATOM 6721 O O . ASP A 1 864 ? -22.719 -1.835 24.381 1.00 90.31 864 ASP A O 1
ATOM 6725 N N . VAL A 1 865 ? -24.056 -0.291 25.313 1.00 87.69 865 VAL A N 1
ATOM 6726 C CA . VAL A 1 865 ? -25.006 -1.272 25.857 1.00 87.69 865 VAL A CA 1
ATOM 6727 C C . VAL A 1 865 ? -25.804 -1.997 24.770 1.00 87.69 865 VAL A C 1
ATOM 6729 O O . VAL A 1 865 ? -26.367 -3.059 25.037 1.00 87.69 865 VAL A O 1
ATOM 6732 N N . GLY A 1 866 ? -25.809 -1.493 23.530 1.00 86.50 866 GLY A N 1
ATOM 6733 C CA . GLY A 1 866 ? -26.338 -2.187 22.359 1.00 86.50 866 GLY A CA 1
ATOM 6734 C C . GLY A 1 866 ? -25.709 -3.569 22.158 1.00 86.50 866 GLY A C 1
ATOM 6735 O O . GLY A 1 866 ? -26.403 -4.493 21.725 1.00 86.50 866 GLY A O 1
ATOM 6736 N N . LEU A 1 867 ? -24.445 -3.744 22.569 1.00 87.44 867 LEU A N 1
ATOM 6737 C CA . LEU A 1 867 ? -23.708 -5.011 22.516 1.00 87.44 867 LEU A CA 1
ATOM 6738 C C . LEU A 1 867 ? -24.298 -6.110 23.411 1.00 87.44 867 LEU A C 1
ATOM 6740 O O . LEU A 1 867 ? -24.064 -7.282 23.140 1.00 87.44 867 LEU A O 1
ATOM 6744 N N . GLN A 1 868 ? -25.077 -5.766 24.441 1.00 83.44 868 GLN A N 1
ATOM 6745 C CA . GLN A 1 868 ? -25.728 -6.757 25.310 1.00 83.44 868 GLN A CA 1
ATOM 6746 C C . GLN A 1 868 ? -26.968 -7.390 24.664 1.00 83.44 868 GLN A C 1
ATOM 6748 O O . GLN A 1 868 ? -27.379 -8.484 25.045 1.00 83.44 868 GLN A O 1
ATOM 6753 N N . TYR A 1 869 ? -27.574 -6.703 23.691 1.00 78.81 869 TYR A N 1
ATOM 6754 C CA . TYR A 1 869 ? -28.762 -7.177 22.973 1.00 78.81 869 TYR A CA 1
ATOM 6755 C C . TYR A 1 869 ? -28.420 -7.887 21.665 1.00 78.81 869 TYR A C 1
ATOM 6757 O O . TYR A 1 869 ? -29.260 -8.597 21.108 1.00 78.81 869 TYR A O 1
ATOM 6765 N N . ALA A 1 870 ? -27.215 -7.655 21.153 1.00 79.31 870 ALA A N 1
ATOM 6766 C CA . ALA A 1 870 ? -26.786 -8.158 19.868 1.00 79.31 870 ALA A CA 1
ATOM 6767 C C . ALA A 1 870 ? -26.096 -9.525 20.000 1.00 79.31 870 ALA A C 1
ATOM 6769 O O . ALA A 1 870 ? -25.470 -9.810 21.023 1.00 79.31 870 ALA A O 1
ATOM 6770 N N . PRO A 1 871 ? -26.177 -10.388 18.972 1.00 76.44 871 PRO A N 1
ATOM 6771 C CA . PRO A 1 871 ? -25.408 -11.623 18.964 1.00 76.44 871 PRO A CA 1
ATOM 6772 C C . PRO A 1 871 ? -23.909 -11.311 19.032 1.00 76.44 871 PRO A C 1
ATOM 6774 O O . PRO A 1 871 ? -23.423 -10.396 18.362 1.00 76.44 871 PRO A O 1
ATOM 6777 N N . ALA A 1 872 ? -23.174 -12.090 19.832 1.00 77.75 872 ALA A N 1
ATOM 6778 C CA . ALA A 1 872 ? -21.725 -11.965 19.917 1.00 77.75 872 ALA A CA 1
ATOM 6779 C C . ALA A 1 872 ? -21.095 -12.218 18.542 1.00 77.75 872 ALA A C 1
ATOM 6781 O O . ALA A 1 872 ? -21.417 -13.207 17.875 1.00 77.75 872 ALA A O 1
ATOM 6782 N N . GLY A 1 873 ? -20.190 -11.332 18.130 1.00 79.62 873 GLY A N 1
ATOM 6783 C CA . GLY A 1 873 ? -19.455 -11.506 16.889 1.00 79.62 873 GLY A CA 1
ATOM 6784 C C . GLY A 1 873 ? -18.469 -12.685 16.951 1.00 79.62 873 GLY A C 1
ATOM 6785 O O . GLY A 1 873 ? -18.191 -13.243 18.023 1.00 79.62 873 GLY A O 1
ATOM 6786 N N . PRO A 1 874 ? -17.926 -13.100 15.794 1.00 83.69 874 PRO A N 1
ATOM 6787 C CA . PRO A 1 874 ? -16.938 -14.168 15.694 1.00 83.69 874 PRO A CA 1
ATOM 6788 C C . PRO A 1 874 ? -15.742 -14.036 16.643 1.00 83.69 874 PRO A C 1
ATOM 6790 O O . PRO A 1 874 ? -15.230 -15.060 17.098 1.00 83.69 874 PRO A O 1
ATOM 6793 N N . LEU A 1 875 ? -15.285 -12.818 16.951 1.00 83.75 875 LEU A N 1
ATOM 6794 C CA . LEU A 1 875 ? -14.176 -12.601 17.877 1.00 83.75 875 LEU A CA 1
ATOM 6795 C C . LEU A 1 875 ? -14.648 -12.641 19.337 1.00 83.75 875 LEU A C 1
ATOM 6797 O O . LEU A 1 875 ? -14.090 -13.400 20.129 1.00 83.75 875 LEU A O 1
ATOM 6801 N N . ALA A 1 876 ? -15.691 -11.887 19.693 1.00 80.38 876 ALA A N 1
ATOM 6802 C CA . ALA A 1 876 ? -16.233 -11.849 21.052 1.00 80.38 876 ALA A CA 1
ATOM 6803 C C . ALA A 1 876 ? -16.689 -13.234 21.536 1.00 80.38 876 ALA A C 1
ATOM 6805 O O . ALA A 1 876 ? -16.463 -13.589 22.692 1.00 80.38 876 ALA A O 1
ATOM 6806 N N . SER A 1 877 ? -17.241 -14.060 20.641 1.00 79.88 877 SER A N 1
ATOM 6807 C CA . SER A 1 877 ? -17.635 -15.442 20.948 1.00 79.88 877 SER A CA 1
ATOM 6808 C C . SER A 1 877 ? -16.472 -16.355 21.364 1.00 79.88 877 SER A C 1
ATOM 6810 O O . SER A 1 877 ? -16.695 -17.398 21.976 1.00 79.88 877 SER A O 1
ATOM 6812 N N . ARG A 1 878 ? -15.221 -15.972 21.076 1.00 77.94 878 ARG A N 1
ATOM 6813 C CA . ARG A 1 878 ? -14.022 -16.710 21.502 1.00 77.94 878 ARG A CA 1
ATOM 6814 C C . ARG A 1 878 ? -13.496 -16.270 22.863 1.00 77.94 878 ARG A C 1
ATOM 6816 O O . ARG A 1 878 ? -12.759 -17.027 23.483 1.00 77.94 878 ARG A O 1
ATOM 6823 N N . PHE A 1 879 ? -13.890 -15.091 23.342 1.00 72.00 879 PHE A N 1
ATOM 6824 C CA . PHE A 1 879 ? -13.536 -14.586 24.673 1.00 72.00 879 PHE A CA 1
ATOM 6825 C C . PHE A 1 879 ? -14.499 -15.055 25.771 1.00 72.00 879 PHE A C 1
ATOM 6827 O O . PHE A 1 879 ? -14.441 -14.557 26.892 1.00 72.00 879 PHE A O 1
ATOM 6834 N N . ILE A 1 880 ? -15.374 -16.026 25.481 1.00 58.72 880 ILE A N 1
ATOM 6835 C CA . ILE A 1 880 ? -16.295 -16.611 26.460 1.00 58.72 880 ILE A CA 1
ATOM 6836 C C . ILE A 1 880 ? -15.524 -17.582 27.372 1.00 58.72 880 ILE A C 1
ATOM 6838 O O . ILE A 1 880 ? -15.733 -18.793 27.361 1.00 58.72 880 ILE A O 1
ATOM 6842 N N . SER A 1 881 ? -14.615 -17.052 28.181 1.00 52.12 881 SER A N 1
ATOM 6843 C CA . SER A 1 881 ? -14.240 -17.665 29.449 1.00 52.12 881 SER A CA 1
ATOM 6844 C C . SER A 1 881 ? -14.745 -16.741 30.546 1.00 52.12 881 SER A C 1
ATOM 6846 O O . SER A 1 881 ? -14.198 -15.661 30.755 1.00 52.12 881 SER A O 1
ATOM 6848 N N . ALA A 1 882 ? -15.814 -17.145 31.231 1.00 41.00 882 ALA A N 1
ATOM 6849 C CA . ALA A 1 882 ? -16.189 -16.507 32.482 1.00 41.00 882 ALA A CA 1
ATOM 6850 C C . ALA A 1 882 ? -15.080 -16.809 33.500 1.00 41.00 882 ALA A C 1
ATOM 6852 O O . ALA A 1 882 ? -15.014 -17.914 34.040 1.00 41.00 882 ALA A O 1
ATOM 6853 N N . GLU A 1 883 ? -14.165 -15.867 33.722 1.00 44.09 883 GLU A N 1
ATOM 6854 C CA . GLU A 1 883 ? -13.295 -15.945 34.889 1.00 44.09 883 GLU A CA 1
ATOM 6855 C C . GLU A 1 883 ? -14.115 -15.596 36.132 1.00 44.09 883 GLU A C 1
ATOM 6857 O O . GLU A 1 883 ? -14.773 -14.561 36.209 1.00 44.09 883 GLU A O 1
ATOM 6862 N N . ASN A 1 884 ? -14.062 -16.475 37.131 1.00 42.66 884 ASN A N 1
ATOM 6863 C CA . ASN A 1 884 ? -14.747 -16.297 38.413 1.00 42.66 884 ASN A CA 1
ATOM 6864 C C . ASN A 1 884 ? -14.024 -15.301 39.341 1.00 42.66 884 ASN A C 1
ATOM 6866 O O . ASN A 1 884 ? -14.435 -15.105 40.486 1.00 42.66 884 ASN A O 1
ATOM 6870 N N . THR A 1 885 ? -12.938 -14.681 38.877 1.00 46.62 885 THR A N 1
ATOM 6871 C CA . THR A 1 885 ? -12.114 -13.756 39.653 1.00 46.62 885 THR A CA 1
ATOM 6872 C C . THR A 1 885 ? -12.182 -12.362 39.057 1.00 46.62 885 THR A C 1
ATOM 6874 O O . THR A 1 885 ? -11.595 -12.056 38.026 1.00 46.62 885 THR A O 1
ATOM 6877 N N . ARG A 1 886 ? -12.952 -11.530 39.760 1.00 42.34 886 ARG A N 1
ATOM 6878 C CA . ARG A 1 886 ? -13.138 -10.092 39.560 1.00 42.34 886 ARG A CA 1
ATOM 6879 C C . ARG A 1 886 ? -11.797 -9.385 39.350 1.00 42.34 886 ARG A C 1
ATOM 6881 O O . ARG A 1 886 ? -10.898 -9.533 40.172 1.00 42.34 886 ARG A O 1
ATOM 6888 N N . ASN A 1 887 ? -11.699 -8.603 38.278 1.00 41.12 887 ASN A N 1
ATOM 6889 C CA . ASN A 1 887 ? -10.495 -7.864 37.916 1.00 41.12 887 ASN A CA 1
ATOM 6890 C C . ASN A 1 887 ? -10.510 -6.459 38.554 1.00 41.12 887 ASN A C 1
ATOM 6892 O O . ASN A 1 887 ? -11.534 -5.780 38.582 1.00 41.12 887 ASN A O 1
ATOM 6896 N N . GLU A 1 888 ? -9.367 -6.031 39.077 1.00 41.62 888 GLU A N 1
ATOM 6897 C CA . GLU A 1 888 ? -9.194 -5.016 40.135 1.00 41.62 888 GLU A CA 1
ATOM 6898 C C . GLU A 1 888 ? -9.398 -3.558 39.671 1.00 41.62 888 GLU A C 1
ATOM 6900 O O . GLU A 1 888 ? -9.269 -2.619 40.455 1.00 41.62 888 GLU A O 1
ATOM 6905 N N . PHE A 1 889 ? -9.719 -3.358 38.391 1.00 43.12 889 PHE A N 1
ATOM 6906 C CA . PHE A 1 889 ? -9.696 -2.049 37.730 1.00 43.12 889 PHE A CA 1
ATOM 6907 C C . PHE A 1 889 ? -11.060 -1.555 37.230 1.00 43.12 889 PHE A C 1
ATOM 6909 O O . PHE A 1 889 ? -11.136 -0.462 36.670 1.00 43.12 889 PHE A O 1
ATOM 6916 N N . TYR A 1 890 ? -12.140 -2.306 37.467 1.00 45.25 890 TYR A N 1
ATOM 6917 C CA . TYR A 1 890 ? -13.502 -1.887 37.128 1.00 45.25 890 TYR A CA 1
ATOM 6918 C C . TYR A 1 890 ? -14.434 -2.055 38.329 1.00 45.25 890 TYR A C 1
ATOM 6920 O O . TYR A 1 890 ? -14.599 -3.157 38.848 1.00 45.25 890 TYR A O 1
ATOM 6928 N N . SER A 1 891 ? -15.067 -0.962 38.767 1.00 48.38 891 SER A N 1
ATOM 6929 C CA . SER A 1 891 ? -16.238 -1.059 39.638 1.00 48.38 891 SER A CA 1
ATOM 6930 C C . SER A 1 891 ? -17.463 -1.300 38.765 1.00 48.38 891 SER A C 1
ATOM 6932 O O . SER A 1 891 ? -17.843 -0.425 37.983 1.00 48.38 891 SER A O 1
ATOM 6934 N N . GLU A 1 892 ? -18.093 -2.462 38.895 1.00 56.53 892 GLU A N 1
ATOM 6935 C CA . GLU A 1 892 ? -19.460 -2.622 38.406 1.00 56.53 892 GLU A CA 1
ATOM 6936 C C . GLU A 1 892 ? -20.365 -1.670 39.200 1.00 56.53 892 GLU A C 1
ATOM 6938 O O . GLU A 1 892 ? -20.261 -1.630 40.434 1.00 56.53 892 GLU A O 1
ATOM 6943 N N . PRO A 1 893 ? -21.235 -0.889 38.534 1.00 60.91 893 PRO A N 1
ATOM 6944 C CA . PRO A 1 893 ? -22.307 -0.214 39.241 1.00 60.91 893 PRO A CA 1
ATOM 6945 C C . PRO A 1 893 ? -23.106 -1.288 39.987 1.00 60.91 893 PRO A C 1
ATOM 6947 O O . PRO A 1 893 ? -23.393 -2.342 39.40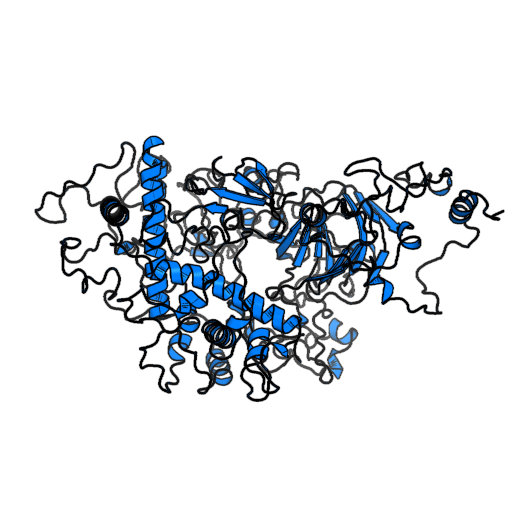4 1.00 60.91 893 PRO A O 1
ATOM 6950 N N . PRO A 1 894 ? -23.436 -1.082 41.268 1.00 69.44 894 PRO A N 1
ATOM 6951 C CA . PRO A 1 894 ? -24.241 -2.050 41.990 1.00 69.44 894 PRO A CA 1
ATOM 6952 C C . PRO A 1 894 ? -25.603 -2.206 41.293 1.00 69.44 894 PRO A C 1
ATOM 6954 O O . PRO A 1 894 ? -26.042 -1.336 40.542 1.00 69.44 894 PRO A O 1
ATOM 6957 N N . ALA A 1 895 ? -26.269 -3.347 41.481 1.00 65.62 895 ALA A N 1
ATOM 6958 C CA . ALA A 1 895 ? -27.517 -3.641 40.765 1.00 65.62 895 ALA A CA 1
ATOM 6959 C C . ALA A 1 895 ? -28.639 -2.612 41.040 1.00 65.62 895 ALA A C 1
ATOM 6961 O O . ALA A 1 895 ? -29.576 -2.498 40.253 1.00 65.62 895 ALA A O 1
ATOM 6962 N N . ASP A 1 896 ? -28.531 -1.867 42.141 1.00 74.56 896 ASP A N 1
ATOM 6963 C CA . ASP A 1 896 ? -29.400 -0.764 42.553 1.00 74.56 896 ASP A CA 1
ATOM 6964 C C . ASP A 1 896 ? -28.899 0.624 42.106 1.00 74.56 896 ASP A C 1
ATOM 6966 O O . ASP A 1 896 ? -29.452 1.643 42.527 1.00 74.56 896 ASP A O 1
ATOM 6970 N N . ASP A 1 897 ? -27.884 0.694 41.240 1.00 81.81 897 ASP A N 1
ATOM 6971 C CA . ASP A 1 897 ? -27.447 1.950 40.640 1.00 81.81 897 ASP A CA 1
ATOM 6972 C C . ASP A 1 897 ? -28.638 2.652 39.949 1.00 81.81 897 ASP A C 1
ATOM 6974 O O . ASP A 1 897 ? -29.397 2.005 39.213 1.00 81.81 897 ASP A O 1
ATOM 6978 N N . PRO A 1 898 ? -28.832 3.973 40.145 1.00 80.12 898 PRO A N 1
ATOM 6979 C CA . PRO A 1 898 ? -29.979 4.684 39.589 1.00 80.12 898 PRO A CA 1
ATOM 6980 C C . PRO A 1 898 ? -30.121 4.552 38.067 1.00 80.12 898 PRO A C 1
ATOM 6982 O O . PRO A 1 898 ? -31.246 4.539 37.565 1.00 80.12 898 PRO A O 1
ATOM 6985 N N . TYR A 1 899 ? -29.018 4.422 37.325 1.00 77.69 899 TYR A N 1
ATOM 6986 C CA . TYR A 1 899 ? -29.040 4.187 35.881 1.00 77.69 899 TYR A CA 1
ATOM 6987 C C . TYR A 1 899 ? -29.604 2.800 35.545 1.00 77.69 899 TYR A C 1
ATOM 6989 O O . TYR A 1 899 ? -30.488 2.685 34.694 1.00 77.69 899 TYR A O 1
ATOM 6997 N N . MET A 1 900 ? -29.166 1.763 36.266 1.00 76.75 900 MET A N 1
ATOM 6998 C CA . MET A 1 900 ? -29.644 0.385 36.089 1.00 76.75 900 MET A CA 1
ATOM 6999 C C . MET A 1 900 ? -31.120 0.243 36.478 1.00 76.75 900 MET A C 1
ATOM 7001 O O . MET A 1 900 ? -31.905 -0.356 35.738 1.00 76.75 900 MET A O 1
ATOM 7005 N N . LEU A 1 901 ? -31.535 0.868 37.586 1.00 78.06 901 LEU A N 1
ATOM 7006 C CA . LEU A 1 901 ? -32.939 0.915 38.003 1.00 78.06 901 LEU A CA 1
ATOM 7007 C C . LEU A 1 901 ? -33.812 1.655 36.986 1.00 78.06 901 LEU A C 1
ATOM 7009 O O . LEU A 1 901 ? -34.928 1.220 36.708 1.00 78.06 901 LEU A O 1
ATOM 7013 N N . THR A 1 902 ? -33.315 2.750 36.407 1.00 76.75 902 THR A N 1
ATOM 7014 C CA . THR A 1 902 ? -34.052 3.526 35.398 1.00 76.75 902 THR A CA 1
ATOM 7015 C C . THR A 1 902 ? -34.220 2.738 34.103 1.00 76.75 902 THR A C 1
ATOM 7017 O O . THR A 1 902 ? -35.337 2.654 33.594 1.00 76.75 902 THR A O 1
ATOM 7020 N N . LEU A 1 903 ? -33.156 2.092 33.614 1.00 74.88 903 LEU A N 1
ATOM 7021 C CA . LEU A 1 903 ? -33.235 1.166 32.481 1.00 74.88 903 LEU A CA 1
ATOM 7022 C C . LEU A 1 903 ? -34.252 0.056 32.746 1.00 74.88 903 LEU A C 1
ATOM 7024 O O . LEU A 1 903 ? -35.102 -0.204 31.897 1.00 74.88 903 LEU A O 1
ATOM 7028 N N . CYS A 1 904 ? -34.213 -0.558 33.934 1.00 73.94 904 CYS A N 1
ATOM 7029 C CA . CYS A 1 904 ? -35.145 -1.625 34.261 1.00 73.94 904 CYS A CA 1
ATOM 7030 C C . CYS A 1 904 ? -36.597 -1.129 34.335 1.00 73.94 904 CYS A C 1
ATOM 7032 O O . CYS A 1 904 ? -37.470 -1.724 33.705 1.00 73.94 904 CYS A O 1
ATOM 7034 N N . ARG A 1 905 ? -36.871 -0.022 35.042 1.00 76.19 905 ARG A N 1
ATOM 7035 C CA . ARG A 1 905 ? -38.217 0.576 35.172 1.00 76.19 905 ARG A CA 1
ATOM 7036 C C . ARG A 1 905 ? -38.800 1.041 33.839 1.00 76.19 905 ARG A C 1
ATOM 7038 O O . ARG A 1 905 ? -40.017 1.056 33.676 1.00 76.19 905 ARG A O 1
ATOM 7045 N N . ALA A 1 906 ? -37.951 1.414 32.885 1.00 69.19 906 ALA A N 1
ATOM 7046 C CA . ALA A 1 906 ? -38.391 1.832 31.560 1.00 69.19 906 ALA A CA 1
ATOM 7047 C C . ALA A 1 906 ? -38.844 0.656 30.663 1.00 69.19 906 ALA A C 1
ATOM 7049 O O . ALA A 1 906 ? -39.454 0.882 29.613 1.00 69.19 906 ALA A O 1
ATOM 7050 N N . ILE A 1 907 ? -38.595 -0.599 31.068 1.00 69.69 907 ILE A N 1
ATOM 7051 C CA . ILE A 1 907 ? -39.091 -1.803 30.388 1.00 69.69 907 ILE A CA 1
ATOM 7052 C C . ILE A 1 907 ? -40.551 -2.065 30.811 1.00 69.69 907 ILE A C 1
ATOM 7054 O O . ILE A 1 907 ? -40.820 -2.277 31.992 1.00 69.69 907 ILE A O 1
ATOM 7058 N N . PRO A 1 908 ? -41.522 -2.114 29.878 1.00 58.06 908 PRO A N 1
ATOM 7059 C CA . PRO A 1 908 ? -42.914 -2.395 30.224 1.00 58.06 908 PRO A CA 1
ATOM 7060 C C . PRO A 1 908 ? -43.077 -3.777 30.878 1.00 58.06 908 PRO A C 1
ATOM 7062 O O . PRO A 1 908 ? -42.761 -4.791 30.259 1.00 58.06 908 PRO A O 1
ATOM 7065 N N . GLY A 1 909 ? -43.612 -3.818 32.103 1.00 64.38 909 GLY A N 1
ATOM 7066 C CA . GLY A 1 909 ? -43.898 -5.063 32.831 1.00 64.38 909 GLY A CA 1
ATOM 7067 C C . GLY A 1 909 ? -42.725 -5.654 33.624 1.00 64.38 909 GLY A C 1
ATOM 7068 O O . GLY A 1 909 ? -42.831 -6.789 34.085 1.00 64.38 909 GLY A O 1
ATOM 7069 N N . SER A 1 910 ? -41.617 -4.925 33.792 1.00 63.88 910 SER A N 1
ATOM 7070 C CA . SER A 1 910 ? -40.528 -5.330 34.686 1.00 63.88 910 SER A CA 1
ATOM 7071 C C . SER A 1 910 ? -40.902 -5.119 36.164 1.00 63.88 910 SER A C 1
ATOM 7073 O O . SER A 1 910 ? -41.485 -4.105 36.542 1.00 63.88 910 SER A O 1
ATOM 7075 N N . ASN A 1 911 ? -40.547 -6.076 37.031 1.00 58.84 911 ASN A N 1
ATOM 7076 C CA . ASN A 1 911 ? -40.751 -5.990 38.488 1.00 58.84 911 ASN A CA 1
ATOM 7077 C C . ASN A 1 911 ? -39.560 -5.307 39.189 1.00 58.84 911 ASN A C 1
ATOM 7079 O O . ASN A 1 911 ? -39.030 -5.824 40.172 1.00 58.84 911 ASN A O 1
ATOM 7083 N N . CYS A 1 912 ? -39.107 -4.169 38.664 1.00 59.78 912 CYS A N 1
ATOM 7084 C CA . CYS A 1 912 ? -38.030 -3.383 39.266 1.00 59.78 912 CYS A CA 1
ATOM 7085 C C . CYS A 1 912 ? -38.615 -2.256 40.121 1.00 59.78 912 CYS A C 1
ATOM 7087 O O . CYS A 1 912 ? -38.895 -1.169 39.613 1.00 59.78 912 CYS A O 1
ATOM 7089 N N . ASN A 1 913 ? -38.815 -2.542 41.411 1.00 53.03 913 ASN A N 1
ATOM 7090 C CA . ASN A 1 913 ? -39.189 -1.549 42.422 1.00 53.03 913 ASN A CA 1
ATOM 7091 C C . ASN A 1 913 ? -37.954 -0.870 42.999 1.00 53.03 913 ASN A C 1
ATOM 7093 O O . ASN A 1 913 ? -37.102 -1.597 43.550 1.00 53.03 913 ASN A O 1
#